Protein AF-0000000074484164 (afdb_homodimer)

pLDDT: mean 87.76, std 8.82, range [56.31, 97.69]

Radius of gyration: 33.96 Å; Cα contacts (8 Å, |Δi|>4): 1689; chains: 2; bounding box: 116×98×66 Å

Nearest PDB structures (foldseek):
  6jkq-assembly1_B  TM=3.858E-01  e=8.418E-04  Trypanosoma cruzi
  6jkq-assembly1_A  TM=3.393E-01  e=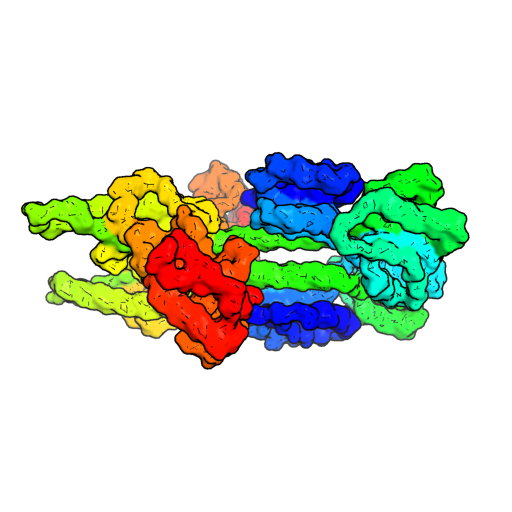2.664E-03  Trypanosoma cruzi
  6jl6-assembly1_B  TM=3.812E-01  e=6.617E-03  Trypanosoma cruzi
  5vmq-assembly1_A  TM=3.872E-01  e=3.408E-01  Escherichia coli S88
  5iln-assembly1_B  TM=3.507E-01  e=3.018E-01  Plasmodium falciparum 3D7

Solvent-accessible surface area (backbone atoms only — not comparable to full-atom values): 44478 Å² total; per-residue (Å²): 134,61,47,31,32,31,34,39,24,42,68,70,50,38,52,56,49,47,64,55,52,70,74,36,82,56,50,43,78,45,82,41,76,48,82,48,82,88,48,46,65,71,65,47,59,85,41,62,88,68,37,60,30,39,38,20,56,26,64,54,67,37,48,55,51,59,70,67,60,78,71,86,53,60,75,44,50,33,63,82,40,63,37,17,50,33,38,43,51,48,25,42,35,77,74,67,62,60,56,71,62,32,34,30,39,37,62,51,46,67,68,54,53,50,51,52,32,45,75,36,68,41,81,73,73,64,83,42,57,48,58,67,83,68,87,77,58,41,66,61,52,25,49,55,47,48,52,39,39,76,72,62,63,23,73,35,31,39,33,66,46,68,54,22,47,54,51,26,52,73,73,66,45,50,66,44,72,48,49,73,36,69,62,48,45,51,49,48,48,51,43,50,54,48,48,52,52,23,51,52,24,42,26,11,13,22,18,22,37,32,36,34,41,43,73,61,73,73,56,62,86,85,64,84,42,73,66,52,50,48,53,48,51,50,52,52,47,54,33,47,49,55,47,24,52,74,40,31,21,43,77,40,81,72,51,91,48,29,37,33,33,38,20,16,40,38,40,53,32,59,59,15,61,69,63,48,36,67,61,88,41,78,69,39,57,90,35,53,86,29,34,37,22,26,3,30,4,29,19,67,31,34,39,49,3,45,51,25,6,48,53,14,23,57,54,12,49,74,77,31,77,56,25,36,20,32,18,41,71,84,49,30,37,40,30,45,38,61,44,92,62,43,40,58,33,43,60,77,44,72,72,43,44,58,50,22,71,75,37,100,46,52,34,52,57,53,26,45,50,30,27,50,29,61,73,68,71,43,50,63,48,33,33,60,57,48,7,61,64,66,68,49,50,48,68,58,28,40,50,52,51,48,52,32,35,74,71,67,38,24,43,81,75,47,70,49,62,92,48,95,89,50,82,63,40,55,27,30,38,48,67,72,114,134,62,46,31,33,30,34,39,23,41,68,71,49,38,52,56,47,45,63,55,51,69,72,36,82,58,49,42,78,46,80,42,75,49,81,48,82,87,48,46,65,72,64,45,60,83,42,62,89,68,37,60,33,36,39,19,56,28,64,52,67,37,47,55,52,58,71,67,60,79,71,85,54,59,75,44,52,36,64,82,40,64,36,16,50,33,36,42,52,47,25,43,34,75,73,68,62,60,55,71,62,30,34,29,40,36,64,50,47,65,68,54,54,49,50,53,32,46,75,35,69,43,82,72,74,67,84,42,57,48,59,65,83,67,86,76,59,40,65,61,53,24,49,55,46,47,54,39,38,76,70,63,62,26,73,34,31,38,33,67,45,69,54,22,48,53,51,26,53,73,73,66,45,53,68,45,73,47,49,72,36,68,63,48,45,50,49,50,50,53,42,51,54,48,48,52,52,24,51,53,23,42,28,12,14,23,18,20,38,32,38,35,41,44,72,62,74,75,56,60,89,84,64,82,44,74,65,51,53,49,52,48,50,51,52,50,47,54,33,47,48,54,47,24,52,74,40,32,22,43,76,40,80,72,51,92,47,29,37,35,32,40,20,15,39,38,40,51,32,60,59,14,63,70,63,49,36,67,61,87,43,78,68,40,59,88,34,54,85,29,32,38,21,26,3,30,5,30,18,65,30,34,40,48,3,46,51,25,5,49,54,15,23,57,53,11,50,73,76,32,76,57,25,34,20,33,19,41,72,82,49,29,37,39,29,45,38,62,44,92,62,43,40,59,31,42,59,76,42,71,73,43,43,57,50,22,72,74,36,100,45,52,34,52,56,52,26,45,49,30,27,50,29,61,72,69,72,42,49,64,48,32,34,61,58,48,8,61,63,67,68,48,52,47,67,57,29,39,49,53,51,48,52,32,33,74,71,68,37,24,43,80,74,46,69,48,64,91,49,96,89,50,82,63,41,56,28,29,38,49,66,73,113

Structure (mmCIF, N/CA/C/O backbone):
data_AF-0000000074484164-model_v1
#
loop_
_entity.id
_entity.type
_entity.pdbx_description
1 polymer 'Transcriptional regulator'
#
loop_
_atom_site.group_PDB
_atom_site.id
_atom_site.type_symbol
_atom_site.label_atom_id
_atom_site.label_alt_id
_atom_site.label_comp_id
_atom_site.label_asym_id
_atom_site.label_entity_id
_atom_site.label_seq_id
_atom_site.pdbx_PDB_ins_code
_atom_site.Cartn_x
_atom_site.Cartn_y
_atom_site.Cartn_z
_atom_site.occupancy
_atom_site.B_iso_or_equiv
_atom_site.auth_seq_id
_atom_site.auth_comp_id
_atom_site.auth_asym_id
_atom_site.auth_atom_id
_atom_site.pdbx_PDB_model_num
ATOM 1 N N . MET A 1 1 ? -5.129 9.742 -11.039 1 71.75 1 MET A N 1
ATOM 2 C CA . MET A 1 1 ? -3.953 9.68 -11.906 1 71.75 1 MET A CA 1
ATOM 3 C C . MET A 1 1 ? -3.508 8.234 -12.109 1 71.75 1 MET A C 1
ATOM 5 O O . MET A 1 1 ? -3.633 7.406 -11.211 1 71.75 1 MET A O 1
ATOM 9 N N . ARG A 1 2 ? -3.143 7.926 -13.445 1 88.88 2 ARG A N 1
ATOM 10 C CA . ARG A 1 2 ? -2.721 6.574 -13.805 1 88.88 2 ARG A CA 1
ATOM 11 C C . ARG A 1 2 ? -1.238 6.367 -13.516 1 88.88 2 ARG A C 1
ATOM 13 O O . ARG A 1 2 ? -0.436 7.293 -13.664 1 88.88 2 ARG A O 1
ATOM 20 N N . ILE A 1 3 ? -0.872 5.219 -12.93 1 95.88 3 ILE A N 1
ATOM 21 C CA . ILE A 1 3 ? 0.518 4.844 -12.695 1 95.88 3 ILE A CA 1
ATOM 22 C C . ILE A 1 3 ? 1.211 4.559 -14.023 1 95.88 3 ILE A C 1
ATOM 24 O O . ILE A 1 3 ? 0.77 3.697 -14.789 1 95.88 3 ILE A O 1
ATOM 28 N N . ARG A 1 4 ? 2.186 5.383 -14.438 1 96.62 4 ARG A N 1
ATOM 29 C CA . ARG A 1 4 ? 3.01 5.074 -15.602 1 96.62 4 ARG A CA 1
ATOM 30 C C . ARG A 1 4 ? 3.953 3.912 -15.312 1 96.62 4 ARG A C 1
ATOM 32 O O . ARG A 1 4 ? 4.969 4.086 -14.633 1 96.62 4 ARG A O 1
ATOM 39 N N . LEU A 1 5 ? 3.705 2.742 -15.852 1 97.62 5 LEU A N 1
ATOM 40 C CA . LEU A 1 5 ? 4.414 1.503 -15.539 1 97.62 5 LEU A CA 1
ATOM 41 C C . LEU A 1 5 ? 5.289 1.071 -16.719 1 97.62 5 LEU A C 1
ATOM 43 O O . LEU A 1 5 ? 4.781 0.778 -17.797 1 97.62 5 LEU A O 1
ATOM 47 N N . GLY A 1 6 ? 6.613 1.122 -16.516 1 97.56 6 GLY A N 1
ATOM 48 C CA . GLY A 1 6 ? 7.496 0.49 -17.484 1 97.56 6 GLY A CA 1
ATOM 49 C C . GLY A 1 6 ? 7.52 -1.023 -17.375 1 97.56 6 GLY A C 1
ATOM 50 O O . GLY A 1 6 ? 7.68 -1.569 -16.281 1 97.56 6 GLY A O 1
ATOM 51 N N . ILE A 1 7 ? 7.266 -1.669 -18.453 1 97.5 7 ILE A N 1
ATOM 52 C CA . ILE A 1 7 ? 7.309 -3.127 -18.469 1 97.5 7 ILE A CA 1
ATOM 53 C C . ILE A 1 7 ? 8.453 -3.596 -19.359 1 97.5 7 ILE A C 1
ATOM 55 O O . ILE A 1 7 ? 8.477 -3.295 -20.562 1 97.5 7 ILE A O 1
ATOM 59 N N . LEU A 1 8 ? 9.383 -4.266 -18.703 1 96.75 8 LEU A N 1
ATOM 60 C CA . LEU A 1 8 ? 10.523 -4.762 -19.469 1 96.75 8 LEU A CA 1
ATOM 61 C C . LEU A 1 8 ? 10.539 -6.285 -19.484 1 96.75 8 LEU A C 1
ATOM 63 O O . LEU A 1 8 ? 10.422 -6.926 -18.438 1 96.75 8 LEU A O 1
ATOM 67 N N . GLY A 1 9 ? 10.602 -6.836 -20.609 1 93.19 9 GLY A N 1
ATOM 68 C CA . GLY A 1 9 ? 10.641 -8.289 -20.734 1 93.19 9 GLY A CA 1
ATOM 69 C C . GLY A 1 9 ? 10.844 -8.758 -22.156 1 93.19 9 GLY A C 1
ATOM 70 O O . GLY A 1 9 ? 10.977 -7.941 -23.078 1 93.19 9 GLY A O 1
ATOM 71 N N . ALA A 1 10 ? 11.008 -10.086 -22.297 1 89.88 10 ALA A N 1
ATOM 72 C CA . ALA A 1 10 ? 11.055 -10.695 -23.625 1 89.88 10 ALA A CA 1
ATOM 73 C C . ALA A 1 10 ? 9.695 -10.594 -24.312 1 89.88 10 ALA A C 1
ATOM 75 O O . ALA A 1 10 ? 8.688 -10.312 -23.672 1 89.88 10 ALA A O 1
ATOM 76 N N . ASP A 1 11 ? 9.672 -10.82 -25.609 1 89.69 11 ASP A N 1
ATOM 77 C CA . ASP A 1 11 ? 8.469 -10.625 -26.406 1 89.69 11 ASP A CA 1
ATOM 78 C C . ASP A 1 11 ? 7.336 -11.531 -25.938 1 89.69 11 ASP A C 1
ATOM 80 O O . ASP A 1 11 ? 6.203 -11.078 -25.766 1 89.69 11 ASP A O 1
ATOM 84 N N . ASP A 1 12 ? 7.582 -12.727 -25.609 1 89.19 12 ASP A N 1
ATOM 85 C CA . ASP A 1 12 ? 6.543 -13.688 -25.25 1 89.19 12 ASP A CA 1
ATOM 86 C C . ASP A 1 12 ? 6.008 -13.422 -23.844 1 89.19 12 ASP A C 1
ATOM 88 O O . ASP A 1 12 ? 4.797 -13.406 -23.625 1 89.19 12 ASP A O 1
ATOM 92 N N . SER A 1 13 ? 6.961 -13.156 -22.938 1 90.75 13 SER A N 1
ATOM 93 C CA . SER A 1 13 ? 6.539 -12.867 -21.562 1 90.75 13 SER A CA 1
ATOM 94 C C . SER A 1 13 ? 5.824 -11.516 -21.484 1 90.75 13 SER A C 1
ATOM 96 O O . SER A 1 13 ? 4.848 -11.375 -20.75 1 90.75 13 SER A O 1
ATOM 98 N N . LEU A 1 14 ? 6.297 -10.562 -22.281 1 93.12 14 LEU A N 1
ATOM 99 C CA . LEU A 1 14 ? 5.711 -9.227 -22.266 1 93.12 14 LEU A CA 1
ATOM 100 C C . LEU A 1 14 ? 4.27 -9.258 -22.766 1 93.12 14 LEU A C 1
ATOM 102 O O . LEU A 1 14 ? 3.416 -8.523 -22.25 1 93.12 14 LEU A O 1
ATOM 106 N N . ALA A 1 15 ? 4.035 -10.094 -23.734 1 92.12 15 ALA A N 1
ATOM 107 C CA . ALA A 1 15 ? 2.686 -10.211 -24.266 1 92.12 15 ALA A CA 1
ATOM 108 C C . ALA A 1 15 ? 1.704 -10.688 -23.203 1 92.12 15 ALA A C 1
ATOM 110 O O . ALA A 1 15 ? 0.589 -10.164 -23.094 1 92.12 15 ALA A O 1
ATOM 111 N N . ILE A 1 16 ? 2.109 -11.57 -22.406 1 90.88 16 ILE A N 1
ATOM 112 C CA . ILE A 1 16 ? 1.275 -12.109 -21.328 1 90.88 16 ILE A CA 1
ATOM 113 C C . ILE A 1 16 ? 1.023 -11.031 -20.281 1 90.88 16 ILE A C 1
ATOM 115 O O . ILE A 1 16 ? -0.114 -10.828 -19.844 1 90.88 16 ILE A O 1
ATOM 119 N N . ILE A 1 17 ? 2.07 -10.336 -19.938 1 95.19 17 ILE A N 1
ATOM 120 C CA . ILE A 1 17 ? 1.988 -9.312 -18.906 1 95.19 17 ILE A CA 1
ATOM 121 C C . ILE A 1 17 ? 1.082 -8.172 -19.375 1 95.19 17 ILE A C 1
ATOM 123 O O . ILE A 1 17 ? 0.22 -7.711 -18.625 1 95.19 17 ILE A O 1
ATOM 127 N N . GLN A 1 18 ? 1.207 -7.828 -20.594 1 95.12 18 GLN A N 1
ATOM 128 C CA . GLN A 1 18 ? 0.415 -6.73 -21.141 1 95.12 18 GLN A CA 1
ATOM 129 C C . GLN A 1 18 ? -1.064 -7.098 -21.219 1 95.12 18 GLN A C 1
ATOM 131 O O . GLN A 1 18 ? -1.931 -6.254 -20.984 1 95.12 18 GLN A O 1
ATOM 136 N N . ASN A 1 19 ? -1.335 -8.312 -21.516 1 92.69 19 ASN A N 1
ATOM 137 C CA . ASN A 1 19 ? -2.719 -8.773 -21.547 1 92.69 19 ASN A CA 1
ATOM 138 C C . ASN A 1 19 ? -3.396 -8.594 -20.188 1 92.69 19 ASN A C 1
ATOM 140 O O . ASN A 1 19 ? -4.582 -8.266 -20.125 1 92.69 19 ASN A O 1
ATOM 144 N N . VAL A 1 20 ? -2.635 -8.789 -19.203 1 93.31 20 VAL A N 1
ATOM 145 C CA . VAL A 1 20 ? -3.17 -8.656 -17.859 1 93.31 20 VAL A CA 1
ATOM 146 C C . VAL A 1 20 ? -3.246 -7.18 -17.469 1 93.31 20 VAL A C 1
ATOM 148 O O . VAL A 1 20 ? -4.293 -6.699 -17.031 1 93.31 20 VAL A O 1
ATOM 151 N N . THR A 1 21 ? -2.184 -6.402 -17.688 1 95.06 21 THR A N 1
ATOM 152 C CA . THR A 1 21 ? -2.098 -5.02 -17.234 1 95.06 21 THR A CA 1
ATOM 153 C C . THR A 1 21 ? -3.127 -4.152 -17.953 1 95.06 21 THR A C 1
ATOM 155 O O . THR A 1 21 ? -3.621 -3.172 -17.391 1 95.06 21 THR A O 1
ATOM 158 N N . ASN A 1 22 ? -3.479 -4.535 -19.141 1 93.75 22 ASN A N 1
ATOM 159 C CA . ASN A 1 22 ? -4.445 -3.777 -19.922 1 93.75 22 ASN A CA 1
ATOM 160 C C . ASN A 1 22 ? -5.836 -3.832 -19.297 1 93.75 22 ASN A C 1
ATOM 162 O O . ASN A 1 22 ? -6.695 -3.008 -19.625 1 93.75 22 ASN A O 1
ATOM 166 N N . GLU A 1 23 ? -6.031 -4.719 -18.438 1 93.31 23 GLU A N 1
ATOM 167 C CA . GLU A 1 23 ? -7.332 -4.855 -17.781 1 93.31 23 GLU A CA 1
ATOM 168 C C . GLU A 1 23 ? -7.469 -3.873 -16.625 1 93.31 23 GLU A C 1
ATOM 170 O O . GLU A 1 23 ? -8.555 -3.73 -16.047 1 93.31 23 GLU A O 1
ATOM 175 N N . TYR A 1 24 ? -6.41 -3.209 -16.359 1 94.44 24 TYR A N 1
ATOM 176 C CA . TYR A 1 24 ? -6.414 -2.312 -15.211 1 94.44 24 TYR A CA 1
ATOM 177 C C . TYR A 1 24 ? -6.34 -0.857 -15.648 1 94.44 24 TYR A C 1
ATOM 179 O O . TYR A 1 24 ? -5.312 -0.406 -16.156 1 94.44 24 TYR A O 1
ATOM 187 N N . LYS A 1 25 ? -7.348 -0.124 -15.336 1 92.81 25 LYS A N 1
ATOM 188 C CA . LYS A 1 25 ? -7.445 1.271 -15.758 1 92.81 25 LYS A CA 1
ATOM 189 C C . LYS A 1 25 ? -6.465 2.148 -14.984 1 92.81 25 LYS A C 1
ATOM 191 O O . LYS A 1 25 ? -6.133 3.252 -15.422 1 92.81 25 LYS A O 1
ATOM 196 N N . GLU A 1 26 ? -5.98 1.666 -13.898 1 93.88 26 GLU A N 1
ATOM 197 C CA . GLU A 1 26 ? -5.082 2.424 -13.031 1 93.88 26 GLU A CA 1
ATOM 198 C C . GLU A 1 26 ? -3.682 2.518 -13.625 1 93.88 26 GLU A C 1
ATOM 200 O O . GLU A 1 26 ? -2.857 3.311 -13.172 1 93.88 26 GLU A O 1
ATOM 205 N N . LEU A 1 27 ? -3.467 1.768 -14.758 1 96.38 27 LEU A N 1
ATOM 206 C CA . LEU A 1 27 ? -2.098 1.662 -15.25 1 96.38 27 LEU A CA 1
ATOM 207 C C . LEU A 1 27 ? -1.991 2.215 -16.672 1 96.38 27 LEU A C 1
ATOM 209 O O . LEU A 1 27 ? -2.918 2.068 -17.469 1 96.38 27 LEU A O 1
ATOM 213 N N . HIS A 1 28 ? -0.979 2.92 -16.938 1 96.38 28 HIS A N 1
ATOM 214 C CA . HIS A 1 28 ? -0.489 3.264 -18.266 1 96.38 28 HIS A CA 1
ATOM 215 C C . HIS A 1 28 ? 0.841 2.578 -18.547 1 96.38 28 HIS A C 1
ATOM 217 O O . HIS A 1 28 ? 1.885 2.998 -18.047 1 96.38 28 HIS A O 1
ATOM 223 N N . CYS A 1 29 ? 0.823 1.654 -19.391 1 96 29 CYS A N 1
ATOM 224 C CA . CYS A 1 29 ? 1.957 0.75 -19.547 1 96 29 CYS A CA 1
ATOM 225 C C . CYS A 1 29 ? 2.848 1.186 -20.719 1 96 29 CYS A C 1
ATOM 227 O O . CYS A 1 29 ? 2.35 1.568 -21.766 1 96 29 CYS A O 1
ATOM 229 N N . ILE A 1 30 ? 4.129 1.186 -20.5 1 96.56 30 ILE A N 1
ATOM 230 C CA . ILE A 1 30 ? 5.16 1.436 -21.5 1 96.56 30 ILE A CA 1
ATOM 231 C C . ILE A 1 30 ? 6.004 0.179 -21.703 1 96.56 30 ILE A C 1
ATOM 233 O O . ILE A 1 30 ? 6.922 -0.09 -20.922 1 96.56 30 ILE A O 1
ATOM 237 N N . PRO A 1 31 ? 5.727 -0.518 -22.75 1 96 31 PRO A N 1
ATOM 238 C CA . PRO A 1 31 ? 6.445 -1.773 -22.969 1 96 31 PRO A CA 1
ATOM 239 C C . PRO A 1 31 ? 7.848 -1.558 -23.531 1 96 31 PRO A C 1
ATOM 241 O O . PRO A 1 31 ? 8.047 -0.697 -24.406 1 96 31 PRO A O 1
ATOM 244 N N . VAL A 1 32 ? 8.766 -2.217 -23 1 95.94 32 VAL A N 1
ATOM 245 C CA . VAL A 1 32 ? 10.148 -2.234 -23.484 1 95.94 32 VAL A CA 1
ATOM 246 C C . VAL A 1 32 ? 10.594 -3.674 -23.719 1 95.94 32 VAL A C 1
ATOM 248 O O . VAL A 1 32 ? 10.727 -4.453 -22.766 1 95.94 32 VAL A O 1
ATOM 251 N N . ILE A 1 33 ? 10.828 -4.008 -24.953 1 94 33 ILE A N 1
ATOM 252 C CA . ILE A 1 33 ? 11.227 -5.367 -25.297 1 94 33 ILE A CA 1
ATOM 253 C C . ILE A 1 33 ? 12.742 -5.441 -25.453 1 94 33 ILE A C 1
ATOM 255 O O . ILE A 1 33 ? 13.359 -4.551 -26.031 1 94 33 ILE A O 1
ATOM 259 N N . TYR A 1 34 ? 13.234 -6.469 -24.812 1 87.44 34 TYR A N 1
ATOM 260 C CA . TYR A 1 34 ? 14.656 -6.707 -25.031 1 87.44 34 TYR A CA 1
ATOM 261 C C . TYR A 1 34 ? 14.898 -8.109 -25.578 1 87.44 34 TYR A C 1
ATOM 263 O O . TYR A 1 34 ? 14.062 -9 -25.422 1 87.44 34 TYR A O 1
ATOM 271 N N . TRP A 1 35 ? 16.016 -8.273 -26.266 1 81.56 35 TRP A N 1
ATOM 272 C CA . TRP A 1 35 ? 16.375 -9.57 -26.812 1 81.56 35 TRP A CA 1
ATOM 273 C C . TRP A 1 35 ? 17.625 -10.125 -26.156 1 81.56 35 TRP A C 1
ATOM 275 O O . TRP A 1 35 ? 17.703 -11.32 -25.859 1 81.56 35 TRP A O 1
ATOM 285 N N . ASP A 1 36 ? 18.516 -9.148 -25.938 1 80.69 36 ASP A N 1
ATOM 286 C CA . ASP A 1 36 ? 19.766 -9.5 -25.281 1 80.69 36 ASP A CA 1
ATOM 287 C C . ASP A 1 36 ? 19.891 -8.797 -23.922 1 80.69 36 ASP A C 1
ATOM 289 O O . ASP A 1 36 ? 19.625 -7.598 -23.812 1 80.69 36 ASP A O 1
ATOM 293 N N . GLU A 1 37 ? 20.281 -9.609 -22.906 1 81.75 37 GLU A N 1
ATOM 294 C CA . GLU A 1 37 ? 20.391 -9.086 -21.562 1 81.75 37 GLU A CA 1
ATOM 295 C C . GLU A 1 37 ? 21.375 -7.918 -21.5 1 81.75 37 GLU A C 1
ATOM 297 O O . GLU A 1 37 ? 21.219 -7.016 -20.672 1 81.75 37 GLU A O 1
ATOM 302 N N . GLU A 1 38 ? 22.297 -7.918 -22.359 1 82.88 38 GLU A N 1
ATOM 303 C CA . GLU A 1 38 ? 23.344 -6.895 -22.344 1 82.88 38 GLU A CA 1
ATOM 304 C C . GLU A 1 38 ? 22.781 -5.539 -22.766 1 82.88 38 GLU A C 1
ATOM 306 O O . GLU A 1 38 ? 23.375 -4.5 -22.484 1 82.88 38 GLU A O 1
ATOM 311 N N . GLU A 1 39 ? 21.641 -5.578 -23.406 1 88.62 39 GLU A N 1
ATOM 312 C CA . GLU A 1 39 ? 21.062 -4.352 -23.953 1 88.62 39 GLU A CA 1
ATOM 313 C C . GLU A 1 39 ? 20.047 -3.748 -23 1 88.62 39 GLU A C 1
ATOM 315 O O . GLU A 1 39 ? 19.484 -2.678 -23.266 1 88.62 39 GLU A O 1
ATOM 320 N N . ILE A 1 40 ? 19.828 -4.336 -21.859 1 90.62 40 ILE A N 1
ATOM 321 C CA . ILE A 1 40 ? 18.719 -3.988 -20.969 1 90.62 40 ILE A CA 1
ATOM 322 C C . ILE A 1 40 ? 18.891 -2.553 -20.469 1 90.62 40 ILE A C 1
ATOM 324 O O . ILE A 1 40 ? 17.953 -1.755 -20.547 1 90.62 40 ILE A O 1
ATOM 328 N N . ILE A 1 41 ? 20.078 -2.201 -20.062 1 93.19 41 ILE A N 1
ATOM 329 C CA . ILE A 1 41 ? 20.328 -0.886 -19.484 1 93.19 41 ILE A CA 1
ATOM 330 C C . ILE A 1 41 ? 20.125 0.194 -20.547 1 93.19 41 ILE A C 1
ATOM 332 O O . ILE A 1 41 ? 19.516 1.233 -20.266 1 93.19 41 ILE A O 1
ATOM 336 N N . ASP A 1 42 ? 20.5 -0.095 -21.75 1 93.94 42 ASP A N 1
ATOM 337 C CA . ASP A 1 42 ? 20.375 0.853 -22.844 1 93.94 42 ASP A CA 1
ATOM 338 C C . ASP A 1 42 ? 18.891 1.099 -23.172 1 93.94 42 ASP A C 1
ATOM 340 O O . ASP A 1 42 ? 18.516 2.199 -23.578 1 93.94 42 ASP A O 1
ATOM 344 N N . PHE A 1 43 ? 18.125 0.139 -22.953 1 93.5 43 PHE A N 1
ATOM 345 C CA . PHE A 1 43 ? 16.719 0.238 -23.312 1 93.5 43 PHE A CA 1
ATOM 346 C C . PHE A 1 43 ? 15.93 0.944 -22.203 1 93.5 43 PHE A C 1
ATOM 348 O O . PHE A 1 43 ? 14.906 1.571 -22.484 1 93.5 43 PHE A O 1
ATOM 355 N N . ILE A 1 44 ? 16.391 0.865 -20.969 1 93.88 44 ILE A N 1
ATOM 356 C CA . ILE A 1 44 ? 15.672 1.424 -19.828 1 93.88 44 ILE A CA 1
ATOM 357 C C . ILE A 1 44 ? 16 2.908 -19.688 1 93.88 44 ILE A C 1
ATOM 359 O O . ILE A 1 44 ? 15.156 3.705 -19.281 1 93.88 44 ILE A O 1
ATOM 363 N N . ARG A 1 45 ? 17.172 3.314 -20.094 1 93.12 45 ARG A N 1
ATOM 364 C CA . ARG A 1 45 ? 17.719 4.641 -19.859 1 93.12 45 ARG A CA 1
ATOM 365 C C . ARG A 1 45 ? 16.812 5.73 -20.406 1 93.12 45 ARG A C 1
ATOM 367 O O . ARG A 1 45 ? 16.516 6.711 -19.719 1 93.12 45 ARG A O 1
ATOM 374 N N . PRO A 1 46 ? 16.25 5.547 -21.609 1 92.56 46 PRO A N 1
ATOM 375 C CA . PRO A 1 46 ? 15.414 6.602 -22.188 1 92.56 46 PRO A CA 1
ATOM 376 C C . PRO A 1 46 ? 14.117 6.801 -21.406 1 92.56 46 PRO A C 1
ATOM 378 O O . PRO A 1 46 ? 13.477 7.852 -21.516 1 92.56 46 PRO A O 1
ATOM 381 N N . TYR A 1 47 ? 13.758 5.801 -20.578 1 93.12 47 TYR A N 1
ATOM 382 C CA . TYR A 1 47 ? 12.438 5.84 -19.969 1 93.12 47 TYR A CA 1
ATOM 383 C C . TYR A 1 47 ? 12.539 6.113 -18.469 1 93.12 47 TYR A C 1
ATOM 385 O O . TYR A 1 47 ? 11.523 6.203 -17.781 1 93.12 47 TYR A O 1
ATOM 393 N N . MET A 1 48 ? 13.648 6.27 -17.938 1 88.88 48 MET A N 1
ATOM 394 C CA . MET A 1 48 ? 13.883 6.355 -16.5 1 88.88 48 MET A CA 1
ATOM 395 C C . MET A 1 48 ? 13.078 7.488 -15.883 1 88.88 48 MET A C 1
ATOM 397 O O . MET A 1 48 ? 12.578 7.359 -14.766 1 88.88 48 MET A O 1
ATOM 401 N N . HIS A 1 49 ? 12.859 8.562 -16.656 1 87.69 49 HIS A N 1
ATOM 402 C CA . HIS A 1 49 ? 12.164 9.719 -16.109 1 87.69 49 HIS A CA 1
ATOM 403 C C . HIS A 1 49 ? 10.719 9.773 -16.578 1 87.69 49 HIS A C 1
ATOM 405 O O . HIS A 1 49 ? 10 10.719 -16.281 1 87.69 49 HIS A O 1
ATOM 411 N N . GLN A 1 50 ? 10.297 8.695 -17.203 1 91.69 50 GLN A N 1
ATOM 412 C CA . GLN A 1 50 ? 8.945 8.68 -17.766 1 91.69 50 GLN A CA 1
ATOM 413 C C . GLN A 1 50 ? 8.055 7.688 -17.031 1 91.69 50 GLN A C 1
ATOM 415 O O . GLN A 1 50 ? 6.832 7.703 -17.203 1 91.69 50 GLN A O 1
ATOM 420 N N . VAL A 1 51 ? 8.719 6.934 -16.188 1 94.75 51 VAL A N 1
ATOM 421 C CA . VAL A 1 51 ? 7.941 5.875 -15.547 1 94.75 51 VAL A CA 1
ATOM 422 C C . VAL A 1 51 ? 7.93 6.086 -14.031 1 94.75 51 VAL A C 1
ATOM 424 O O . VAL A 1 51 ? 8.891 6.605 -13.461 1 94.75 51 VAL A O 1
ATOM 427 N N . ASP A 1 52 ? 6.828 5.691 -13.414 1 95 52 ASP A N 1
ATOM 428 C CA . ASP A 1 52 ? 6.695 5.766 -11.961 1 95 52 ASP A CA 1
ATOM 429 C C . ASP A 1 52 ? 7.23 4.504 -11.297 1 95 52 ASP A C 1
ATOM 431 O O . ASP A 1 52 ? 7.707 4.551 -10.156 1 95 52 ASP A O 1
ATOM 435 N N . MET A 1 53 ? 7.082 3.379 -11.969 1 96.88 53 MET A N 1
ATOM 436 C CA . MET A 1 53 ? 7.527 2.08 -11.469 1 96.88 53 MET A CA 1
ATOM 437 C C . MET A 1 53 ? 7.906 1.155 -12.625 1 96.88 53 MET A C 1
ATOM 439 O O . MET A 1 53 ? 7.516 1.39 -13.766 1 96.88 53 MET A O 1
ATOM 443 N N . TRP A 1 54 ? 8.648 0.152 -12.289 1 97.44 54 TRP A N 1
ATOM 444 C CA . TRP A 1 54 ? 9.055 -0.823 -13.297 1 97.44 54 TRP A CA 1
ATOM 445 C C . TRP A 1 54 ? 8.562 -2.219 -12.938 1 97.44 54 TRP A C 1
ATOM 447 O O . TRP A 1 54 ? 8.594 -2.613 -11.766 1 97.44 54 TRP A O 1
ATOM 457 N N . LEU A 1 55 ? 8.117 -2.906 -13.922 1 97.69 55 LEU A N 1
ATOM 458 C CA . LEU A 1 55 ? 7.793 -4.324 -13.82 1 97.69 55 LEU A CA 1
ATOM 459 C C . LEU A 1 55 ? 8.625 -5.145 -14.797 1 97.69 55 LEU A C 1
ATOM 461 O O . LEU A 1 55 ? 8.531 -4.953 -16.016 1 97.69 55 LEU A O 1
ATOM 465 N N . PHE A 1 56 ? 9.391 -6.023 -14.227 1 95.62 56 PHE A N 1
ATOM 466 C CA . PHE A 1 56 ? 10.227 -6.891 -15.047 1 95.62 56 PHE A CA 1
ATOM 467 C C . PHE A 1 56 ? 9.586 -8.266 -15.211 1 95.62 56 PHE A C 1
ATOM 469 O O . PHE A 1 56 ? 8.961 -8.773 -14.289 1 95.62 56 PHE A O 1
ATOM 476 N N . SER A 1 57 ? 9.781 -8.852 -16.359 1 91.75 57 SER A N 1
ATOM 477 C CA . SER A 1 57 ? 9.148 -10.125 -16.672 1 91.75 57 SER A CA 1
ATOM 478 C C . SER A 1 57 ? 9.75 -11.266 -15.852 1 91.75 57 SER A C 1
ATOM 480 O O . SER A 1 57 ? 9.156 -12.336 -15.75 1 91.75 57 SER A O 1
ATOM 482 N N . GLY A 1 58 ? 10.945 -10.969 -15.383 1 87.31 58 GLY A N 1
ATOM 483 C CA . GLY A 1 58 ? 11.602 -12.016 -14.617 1 87.31 58 GLY A CA 1
ATOM 484 C C . GLY A 1 58 ? 12.672 -11.484 -13.688 1 87.31 58 GLY A C 1
ATOM 485 O O . GLY A 1 58 ? 12.945 -10.289 -13.656 1 87.31 58 GLY A O 1
ATOM 486 N N . GLN A 1 59 ? 13.258 -12.406 -12.969 1 82.19 59 GLN A N 1
ATOM 487 C CA . GLN A 1 59 ? 14.25 -12.086 -11.945 1 82.19 59 GLN A CA 1
ATOM 488 C C . GLN A 1 59 ? 15.547 -11.594 -12.57 1 82.19 59 GLN A C 1
ATOM 490 O O . GLN A 1 59 ? 16.219 -10.727 -12.008 1 82.19 59 GLN A O 1
ATOM 495 N N . VAL A 1 60 ? 15.883 -12.148 -13.727 1 82.56 60 VAL A N 1
ATOM 496 C CA . VAL A 1 60 ? 17.188 -11.852 -14.328 1 82.56 60 VAL A CA 1
ATOM 497 C C . VAL A 1 60 ? 17.234 -10.383 -14.75 1 82.56 60 VAL A C 1
ATOM 499 O O . VAL A 1 60 ? 18.109 -9.641 -14.305 1 82.56 60 VAL A O 1
ATOM 502 N N . PRO A 1 61 ? 16.281 -9.953 -15.586 1 88.25 61 PRO A N 1
ATOM 503 C CA . PRO A 1 61 ? 16.312 -8.531 -15.922 1 88.25 61 PRO A CA 1
ATOM 504 C C . PRO A 1 61 ? 16.172 -7.629 -14.695 1 88.25 61 PRO A C 1
ATOM 506 O O . PRO A 1 61 ? 16.812 -6.574 -14.625 1 88.25 61 PRO A O 1
ATOM 509 N N . TYR A 1 62 ? 15.422 -7.973 -13.711 1 91.25 62 TYR A N 1
ATOM 510 C CA . TYR A 1 62 ? 15.258 -7.227 -12.469 1 91.25 62 TYR A CA 1
ATOM 511 C C . TYR A 1 62 ? 16.594 -7.059 -11.75 1 91.25 62 TYR A C 1
ATOM 513 O O . TYR A 1 62 ? 16.953 -5.949 -11.352 1 91.25 62 TYR A O 1
ATOM 521 N N . SER A 1 63 ? 17.297 -8.141 -11.648 1 86.56 63 SER A N 1
ATOM 522 C CA . SER A 1 63 ? 18.578 -8.141 -10.93 1 86.56 63 SER A CA 1
ATOM 523 C C . SER A 1 63 ? 19.609 -7.273 -11.633 1 86.56 63 SER A C 1
ATOM 525 O O . SER A 1 63 ? 20.391 -6.586 -10.984 1 86.56 63 SER A O 1
ATOM 527 N N . ILE A 1 64 ? 19.609 -7.355 -12.922 1 87.25 64 ILE A N 1
ATOM 528 C CA . ILE A 1 64 ? 20.547 -6.566 -13.719 1 87.25 64 ILE A CA 1
ATOM 529 C C . ILE A 1 64 ? 20.328 -5.082 -13.453 1 87.25 64 ILE A C 1
ATOM 531 O O . ILE A 1 64 ? 21.281 -4.344 -13.188 1 87.25 64 ILE A O 1
ATOM 535 N N . VAL A 1 65 ? 19.078 -4.668 -13.43 1 91.69 65 VAL A N 1
ATOM 536 C CA . VAL A 1 65 ? 18.75 -3.258 -13.25 1 91.69 65 VAL A CA 1
ATOM 537 C C . VAL A 1 65 ? 18.969 -2.857 -11.797 1 91.69 65 VAL A C 1
ATOM 539 O O . VAL A 1 65 ? 19.453 -1.759 -11.516 1 91.69 65 VAL A O 1
ATOM 542 N N . LYS A 1 66 ? 18.625 -3.727 -10.898 1 90.62 66 LYS A N 1
ATOM 543 C CA . LYS A 1 66 ? 18.844 -3.469 -9.477 1 90.62 66 LYS A CA 1
ATOM 544 C C . LYS A 1 66 ? 20.328 -3.246 -9.18 1 90.62 66 LYS A C 1
ATOM 546 O O . LYS A 1 66 ? 20.688 -2.338 -8.43 1 90.62 66 LYS A O 1
ATOM 551 N N . GLU A 1 67 ? 21.156 -4.055 -9.75 1 86.5 67 GLU A N 1
ATOM 552 C CA . GLU A 1 67 ? 22.594 -3.955 -9.562 1 86.5 67 GLU A CA 1
ATOM 553 C C . GLU A 1 67 ? 23.156 -2.674 -10.18 1 86.5 67 GLU A C 1
ATOM 555 O O . GLU A 1 67 ? 24.109 -2.094 -9.672 1 86.5 67 GLU A O 1
ATOM 560 N N . TRP A 1 68 ? 22.562 -2.348 -11.359 1 88 68 TRP A N 1
ATOM 561 C CA . TRP A 1 68 ? 22.938 -1.086 -11.984 1 88 68 TRP A CA 1
ATOM 562 C C . TRP A 1 68 ? 22.766 0.077 -11.016 1 88 68 TRP A C 1
ATOM 564 O O . TRP A 1 68 ? 23.609 0.983 -10.969 1 88 68 TRP A O 1
ATOM 574 N N . GLY A 1 69 ? 21.641 0.15 -10.148 1 88.56 69 GLY A N 1
ATOM 575 C CA . GLY A 1 69 ? 21.484 1.025 -9 1 88.56 69 GLY A CA 1
ATOM 576 C C . GLY A 1 69 ? 21.109 2.445 -9.375 1 88.56 69 GLY A C 1
ATOM 577 O O . GLY A 1 69 ? 21.141 3.348 -8.531 1 88.56 69 GLY A O 1
ATOM 578 N N . GLU A 1 70 ? 20.719 2.719 -10.57 1 88.69 70 GLU A N 1
ATOM 579 C CA . GLU A 1 70 ? 20.422 4.086 -10.984 1 88.69 70 GLU A CA 1
ATOM 580 C C . GLU A 1 70 ? 18.922 4.367 -10.953 1 88.69 70 GLU A C 1
ATOM 582 O O . GLU A 1 70 ? 18.5 5.504 -11.156 1 88.69 70 GLU A O 1
ATOM 587 N N . ILE A 1 71 ? 18.141 3.328 -10.641 1 89.44 71 ILE A N 1
ATOM 588 C CA . ILE A 1 71 ? 16.688 3.488 -10.602 1 89.44 71 ILE A CA 1
ATOM 589 C C . ILE A 1 71 ? 16.25 3.816 -9.18 1 89.44 71 ILE A C 1
ATOM 591 O O . ILE A 1 71 ? 16.578 3.088 -8.234 1 89.44 71 ILE A O 1
ATOM 595 N N . ASP A 1 72 ? 15.438 4.883 -9.016 1 85.69 72 ASP A N 1
ATOM 596 C CA . ASP A 1 72 ? 15.016 5.324 -7.691 1 85.69 72 ASP A CA 1
ATOM 597 C C . ASP A 1 72 ? 13.562 4.941 -7.422 1 85.69 72 ASP A C 1
ATOM 599 O O . ASP A 1 72 ? 13.109 4.969 -6.277 1 85.69 72 ASP A O 1
ATOM 603 N N . CYS A 1 73 ? 12.914 4.598 -8.469 1 92.38 73 CYS A N 1
ATOM 604 C CA . CYS A 1 73 ? 11.508 4.25 -8.297 1 92.38 73 CYS A CA 1
ATOM 605 C C . CYS A 1 73 ? 11.344 2.77 -7.973 1 92.38 73 CYS A C 1
ATOM 607 O O . CYS A 1 73 ? 12.281 1.986 -8.148 1 92.38 73 CYS A O 1
ATOM 609 N N . PRO A 1 74 ? 10.219 2.396 -7.457 1 95.19 74 PRO A N 1
ATOM 610 C CA . PRO A 1 74 ? 10.008 0.993 -7.098 1 95.19 74 PRO A CA 1
ATOM 611 C C . PRO A 1 74 ? 10.109 0.053 -8.297 1 95.19 74 PRO A C 1
ATOM 613 O O . PRO A 1 74 ? 9.688 0.405 -9.398 1 95.19 74 PRO A O 1
ATOM 616 N N . MET A 1 75 ? 10.688 -1.087 -8.062 1 96.19 75 MET A N 1
ATOM 617 C CA . MET A 1 75 ? 10.852 -2.121 -9.078 1 96.19 75 MET A CA 1
ATOM 618 C C . MET A 1 75 ? 10.219 -3.432 -8.633 1 96.19 75 MET A C 1
ATOM 620 O O . MET A 1 75 ? 10.32 -3.811 -7.465 1 96.19 75 MET A O 1
ATOM 624 N N . PHE A 1 76 ? 9.578 -4.07 -9.609 1 95.81 76 PHE A N 1
ATOM 625 C CA . PHE A 1 76 ? 8.938 -5.359 -9.375 1 95.81 76 PHE A CA 1
ATOM 626 C C . PHE A 1 76 ? 9.32 -6.355 -10.469 1 95.81 76 PHE A C 1
ATOM 628 O O . PHE A 1 76 ? 9.828 -5.969 -11.523 1 95.81 76 PHE A O 1
ATOM 635 N N . TYR A 1 77 ? 9.148 -7.566 -10.195 1 93.06 77 TYR A N 1
ATOM 636 C CA . TYR A 1 77 ? 9.273 -8.594 -11.219 1 93.06 77 TYR A CA 1
ATOM 637 C C . TYR A 1 77 ? 8.266 -9.719 -11 1 93.06 77 TYR A C 1
ATOM 639 O O . TYR A 1 77 ? 7.789 -9.914 -9.883 1 93.06 77 TYR A O 1
ATOM 647 N N . VAL A 1 78 ? 7.965 -10.375 -12.055 1 92.38 78 VAL A N 1
ATOM 648 C CA . VAL A 1 78 ? 7.062 -11.516 -11.977 1 92.38 78 VAL A CA 1
ATOM 649 C C . VAL A 1 78 ? 7.852 -12.773 -11.617 1 92.38 78 VAL A C 1
ATOM 651 O O . VAL A 1 78 ? 8.68 -13.242 -12.398 1 92.38 78 VAL A O 1
ATOM 654 N N . PRO A 1 79 ? 7.578 -13.258 -10.477 1 84 79 PRO A N 1
ATOM 655 C CA . PRO A 1 79 ? 8.312 -14.461 -10.094 1 84 79 PRO A CA 1
ATOM 656 C C . PRO A 1 79 ? 7.844 -15.703 -10.844 1 84 79 PRO A C 1
ATOM 658 O O . PRO A 1 79 ? 6.672 -15.797 -11.219 1 84 79 PRO A O 1
ATOM 661 N N . HIS A 1 80 ? 8.82 -16.531 -11.195 1 78.62 80 HIS A N 1
ATOM 662 C CA . HIS A 1 80 ? 8.445 -17.859 -11.688 1 78.62 80 HIS A CA 1
ATOM 663 C C . HIS A 1 80 ? 7.988 -18.75 -10.547 1 78.62 80 HIS A C 1
ATOM 665 O O . HIS A 1 80 ? 8.805 -19.438 -9.922 1 78.62 80 HIS A O 1
ATOM 671 N N . THR A 1 81 ? 6.734 -18.672 -10.289 1 73.81 81 THR A N 1
ATOM 672 C CA . THR A 1 81 ? 6.16 -19.391 -9.156 1 73.81 81 THR A CA 1
ATOM 673 C C . THR A 1 81 ? 5.918 -20.844 -9.508 1 73.81 81 THR A C 1
ATOM 675 O O . THR A 1 81 ? 6.25 -21.297 -10.609 1 73.81 81 THR A O 1
ATOM 678 N N . GLY A 1 82 ? 5.543 -21.594 -8.547 1 77.06 82 GLY A N 1
ATOM 679 C CA . GLY A 1 82 ? 5.137 -22.984 -8.742 1 77.06 82 GLY A CA 1
ATOM 680 C C . GLY A 1 82 ? 4.074 -23.141 -9.812 1 77.06 82 GLY A C 1
ATOM 681 O O . GLY A 1 82 ? 4.125 -24.094 -10.602 1 77.06 82 GLY A O 1
ATOM 682 N N . ALA A 1 83 ? 3.328 -22.062 -9.969 1 77.12 83 ALA A N 1
ATOM 683 C CA . ALA A 1 83 ? 2.246 -22.109 -10.945 1 77.12 83 ALA A CA 1
ATOM 684 C C . ALA A 1 83 ? 2.799 -22.25 -12.367 1 77.12 83 ALA A C 1
ATOM 686 O O . ALA A 1 83 ? 2.307 -23.047 -13.156 1 77.12 83 ALA A O 1
ATOM 687 N N . SER A 1 84 ? 3.789 -21.516 -12.617 1 87.44 84 SER A N 1
ATOM 688 C CA . SER A 1 84 ? 4.379 -21.531 -13.953 1 87.44 84 SER A CA 1
ATOM 689 C C . SER A 1 84 ? 5.016 -22.875 -14.258 1 87.44 84 SER A C 1
ATOM 691 O O . SER A 1 84 ? 4.887 -23.391 -15.375 1 87.44 84 SER A O 1
ATOM 693 N N . LEU A 1 85 ? 5.625 -23.438 -13.273 1 89.31 85 LEU A N 1
ATOM 694 C CA . LEU A 1 85 ? 6.277 -24.734 -13.477 1 89.31 85 LEU A CA 1
ATOM 695 C C . LEU A 1 85 ? 5.25 -25.844 -13.617 1 89.31 85 LEU A C 1
ATOM 697 O O . LEU A 1 85 ? 5.387 -26.719 -14.477 1 89.31 85 LEU A O 1
ATOM 701 N N . TYR A 1 86 ? 4.246 -25.844 -12.773 1 88.5 86 TYR A N 1
ATOM 702 C CA . TYR A 1 86 ? 3.197 -26.859 -12.852 1 88.5 86 TYR A CA 1
ATOM 703 C C . TYR A 1 86 ? 2.527 -26.844 -14.219 1 88.5 86 TYR A C 1
ATOM 705 O O . TYR A 1 86 ? 2.287 -27.891 -14.805 1 88.5 86 TYR A O 1
ATOM 713 N N . ARG A 1 87 ? 2.223 -25.672 -14.664 1 88.62 87 ARG A N 1
ATOM 714 C CA . ARG A 1 87 ? 1.617 -25.516 -15.984 1 88.62 87 ARG A CA 1
ATOM 715 C C . ARG A 1 87 ? 2.496 -26.141 -17.062 1 88.62 87 ARG A C 1
ATOM 717 O O . ARG A 1 87 ? 2 -26.859 -17.938 1 88.62 87 ARG A O 1
ATOM 724 N N . THR A 1 88 ? 3.783 -25.859 -17 1 92 88 THR A N 1
ATOM 725 C CA . THR A 1 88 ? 4.734 -26.359 -17.984 1 92 88 THR A CA 1
ATOM 726 C C . THR A 1 88 ? 4.848 -27.891 -17.891 1 92 88 THR A C 1
ATOM 728 O O . THR A 1 88 ? 4.836 -28.578 -18.922 1 92 88 THR A O 1
ATOM 731 N N . LEU A 1 89 ? 4.887 -28.453 -16.719 1 91 89 LEU A N 1
ATOM 732 C CA . LEU A 1 89 ? 5.004 -29.891 -16.516 1 91 89 LEU A CA 1
ATOM 733 C C . LEU A 1 89 ? 3.752 -30.609 -17.016 1 91 89 LEU A C 1
ATOM 735 O O . LEU A 1 89 ? 3.84 -31.688 -17.609 1 91 89 LEU A O 1
ATOM 739 N N . LEU A 1 90 ? 2.615 -30.016 -16.719 1 89.62 90 LEU A N 1
ATOM 740 C CA . LEU A 1 90 ? 1.359 -30.578 -17.188 1 89.62 90 LEU A CA 1
ATOM 741 C C . LEU A 1 90 ? 1.323 -30.641 -18.703 1 89.62 90 LEU A C 1
ATOM 743 O O . LEU A 1 90 ? 0.887 -31.641 -19.281 1 89.62 90 LEU A O 1
ATOM 747 N N . ARG A 1 91 ? 1.804 -29.578 -19.312 1 90.38 91 ARG A N 1
ATOM 748 C CA . ARG A 1 91 ? 1.866 -29.547 -20.766 1 90.38 91 ARG A CA 1
ATOM 749 C C . ARG A 1 91 ? 2.785 -30.641 -21.297 1 90.38 91 ARG A C 1
ATOM 751 O O . ARG A 1 91 ? 2.434 -31.344 -22.25 1 90.38 91 ARG A O 1
ATOM 758 N N . ILE A 1 92 ? 3.982 -30.766 -20.734 1 92.06 92 ILE A N 1
ATOM 759 C CA . ILE A 1 92 ? 4.965 -31.766 -21.141 1 92.06 92 ILE A CA 1
ATOM 760 C C . ILE A 1 92 ? 4.363 -33.156 -21.031 1 92.06 92 ILE A C 1
ATOM 762 O O . ILE A 1 92 ? 4.527 -34 -21.922 1 92.06 92 ILE A O 1
ATOM 766 N N . TYR A 1 93 ? 3.67 -33.344 -19.984 1 85.5 93 TYR A N 1
ATOM 767 C CA . TYR A 1 93 ? 3.061 -34.625 -19.75 1 85.5 93 TYR A CA 1
ATOM 768 C C . TYR A 1 93 ? 1.982 -34.938 -20.781 1 85.5 93 TYR A C 1
ATOM 770 O O . TYR A 1 93 ? 1.95 -36.031 -21.359 1 85.5 93 TYR A O 1
ATOM 778 N N . TYR A 1 94 ? 1.1 -34.031 -21.062 1 84.5 94 TYR A N 1
ATOM 779 C CA . TYR A 1 94 ? -0.032 -34.25 -21.953 1 84.5 94 TYR A CA 1
ATOM 780 C C . TYR A 1 94 ? 0.428 -34.375 -23.406 1 84.5 94 TYR A C 1
ATOM 782 O O . TYR A 1 94 ? -0.181 -35.062 -24.203 1 84.5 94 TYR A O 1
ATOM 790 N N . GLU A 1 95 ? 1.562 -33.688 -23.641 1 87.56 95 GLU A N 1
ATOM 791 C CA . GLU A 1 95 ? 2.047 -33.688 -25.031 1 87.56 95 GLU A CA 1
ATOM 792 C C . GLU A 1 95 ? 2.938 -34.906 -25.297 1 87.56 95 GLU A C 1
ATOM 794 O O . GLU A 1 95 ? 2.814 -35.562 -26.344 1 87.56 95 GLU A O 1
ATOM 799 N N . ARG A 1 96 ? 3.881 -35.25 -24.328 1 89.81 96 ARG A N 1
ATOM 800 C CA . ARG A 1 96 ? 4.926 -36.188 -24.656 1 89.81 96 ARG A CA 1
ATOM 801 C C . ARG A 1 96 ? 5.09 -37.25 -23.547 1 89.81 96 ARG A C 1
ATOM 803 O O . ARG A 1 96 ? 5.859 -38.188 -23.688 1 89.81 96 ARG A O 1
ATOM 810 N N . GLN A 1 97 ? 4.422 -37.031 -22.438 1 88.25 97 GLN A N 1
ATOM 811 C CA . GLN A 1 97 ? 4.473 -37.969 -21.312 1 88.25 97 GLN A CA 1
ATOM 812 C C . GLN A 1 97 ? 5.91 -38.188 -20.844 1 88.25 97 GLN A C 1
ATOM 814 O O . GLN A 1 97 ? 6.332 -39.344 -20.641 1 88.25 97 GLN A O 1
ATOM 819 N N . ILE A 1 98 ? 6.684 -37.156 -20.828 1 91.25 98 ILE A N 1
ATOM 820 C CA . ILE A 1 98 ? 8.062 -37.219 -20.344 1 91.25 98 ILE A CA 1
ATOM 821 C C . ILE A 1 98 ? 8.086 -37.094 -18.828 1 91.25 98 ILE A C 1
ATOM 823 O O . ILE A 1 98 ? 7.582 -36.094 -18.281 1 91.25 98 ILE A O 1
ATOM 827 N N . PRO A 1 99 ? 8.672 -38.062 -18.172 1 87.75 99 PRO A N 1
ATOM 828 C CA . PRO A 1 99 ? 8.781 -37.906 -16.719 1 87.75 99 PRO A CA 1
ATOM 829 C C . PRO A 1 99 ? 9.742 -36.812 -16.312 1 87.75 99 PRO A C 1
ATOM 831 O O . PRO A 1 99 ? 10.688 -36.5 -17.047 1 87.75 99 PRO A O 1
ATOM 834 N N . VAL A 1 100 ? 9.555 -36.312 -15.109 1 90.62 100 VAL A N 1
ATOM 835 C CA . VAL A 1 100 ? 10.281 -35.156 -14.609 1 90.62 100 VAL A CA 1
ATOM 836 C C . VAL A 1 100 ? 11.766 -35.469 -14.5 1 90.62 100 VAL A C 1
ATOM 838 O O . VAL A 1 100 ? 12.625 -34.625 -14.703 1 90.62 100 VAL A O 1
ATOM 841 N N . GLN A 1 101 ? 12.125 -36.75 -14.367 1 90.56 101 GLN A N 1
ATOM 842 C CA . GLN A 1 101 ? 13.508 -37.188 -14.188 1 90.56 101 GLN A CA 1
ATOM 843 C C . GLN A 1 101 ? 14.289 -37.125 -15.492 1 90.56 101 GLN A C 1
ATOM 845 O O . GLN A 1 101 ? 15.516 -37.156 -15.492 1 90.56 101 GLN A O 1
ATOM 850 N N . GLN A 1 102 ? 13.578 -37.031 -16.531 1 94.38 102 GLN A N 1
ATOM 851 C CA . GLN A 1 102 ? 14.211 -37 -17.844 1 94.38 102 GLN A CA 1
ATOM 852 C C . GLN A 1 102 ? 14.172 -35.594 -18.453 1 94.38 102 GLN A C 1
ATOM 854 O O . GLN A 1 102 ? 14.305 -35.438 -19.672 1 94.38 102 GLN A O 1
ATOM 859 N N . LEU A 1 103 ? 13.93 -34.656 -17.594 1 96.06 103 LEU A N 1
ATOM 860 C CA . LEU A 1 103 ? 13.945 -33.25 -18.016 1 96.06 103 LEU A CA 1
ATOM 861 C C . LEU A 1 103 ? 15.141 -32.531 -17.422 1 96.06 103 LEU A C 1
ATOM 863 O O . LEU A 1 103 ? 15.617 -32.875 -16.328 1 96.06 103 LEU A O 1
ATOM 867 N N . SER A 1 104 ? 15.688 -31.609 -18.141 1 97.38 104 SER A N 1
ATOM 868 C CA . SER A 1 104 ? 16.656 -30.656 -17.594 1 97.38 104 SER A CA 1
ATOM 869 C C . SER A 1 104 ? 16.016 -29.312 -17.312 1 97.38 104 SER A C 1
ATOM 871 O O . SER A 1 104 ? 15.172 -28.844 -18.094 1 97.38 104 SER A O 1
ATOM 873 N N . PHE A 1 105 ? 16.359 -28.75 -16.141 1 95.38 105 PHE A N 1
ATOM 874 C CA . PHE A 1 105 ? 15.781 -27.484 -15.719 1 95.38 105 PHE A CA 1
ATOM 875 C C . PHE A 1 105 ? 16.859 -26.422 -15.555 1 95.38 105 PHE A C 1
ATOM 877 O O . PHE A 1 105 ? 18.031 -26.75 -15.312 1 95.38 105 PHE A O 1
ATOM 884 N N . ASP A 1 106 ? 16.469 -25.188 -15.727 1 92.5 106 ASP A N 1
ATOM 885 C CA . ASP A 1 106 ? 17.375 -24.094 -15.391 1 92.5 106 ASP A CA 1
ATOM 886 C C . ASP A 1 106 ? 16.672 -23.031 -14.547 1 92.5 106 ASP A C 1
ATOM 888 O O . ASP A 1 106 ? 15.484 -23.141 -14.266 1 92.5 106 ASP A O 1
ATOM 892 N N . THR A 1 107 ? 17.391 -22.047 -14 1 86.56 107 THR A N 1
ATOM 893 C CA . THR A 1 107 ? 16.922 -20.859 -13.281 1 86.56 107 THR A CA 1
ATOM 894 C C . THR A 1 107 ? 16.484 -21.219 -11.867 1 86.56 107 THR A C 1
ATOM 896 O O . THR A 1 107 ? 16.938 -20.594 -10.898 1 86.56 107 THR A O 1
ATOM 899 N N . TYR A 1 108 ? 15.594 -22.234 -11.727 1 88.06 108 TYR A N 1
ATOM 900 C CA . TYR A 1 108 ? 15.078 -22.609 -10.414 1 88.06 108 TYR A CA 1
ATOM 901 C C . TYR A 1 108 ? 16.203 -23.141 -9.516 1 88.06 108 TYR A C 1
ATOM 903 O O . TYR A 1 108 ? 17.125 -23.797 -9.992 1 88.06 108 TYR A O 1
ATOM 911 N N . HIS A 1 109 ? 16.047 -22.844 -8.281 1 87.88 109 HIS A N 1
ATOM 912 C CA . HIS A 1 109 ? 16.891 -23.531 -7.324 1 87.88 109 HIS A CA 1
ATOM 913 C C . HIS A 1 109 ? 16.469 -25 -7.172 1 87.88 109 HIS A C 1
ATOM 915 O O . HIS A 1 109 ? 15.281 -25.297 -7.156 1 87.88 109 HIS A O 1
ATOM 921 N N . PRO A 1 110 ? 17.469 -25.859 -7.047 1 88.75 110 PRO A N 1
ATOM 922 C CA . PRO A 1 110 ? 17.109 -27.281 -6.902 1 88.75 110 PRO A CA 1
ATOM 923 C C . PRO A 1 110 ? 16.156 -27.531 -5.746 1 88.75 110 PRO A C 1
ATOM 925 O O . PRO A 1 110 ? 15.211 -28.312 -5.887 1 88.75 110 PRO A O 1
ATOM 928 N N . SER A 1 111 ? 16.344 -26.781 -4.684 1 87.25 111 SER A N 1
ATOM 929 C CA . SER A 1 111 ? 15.484 -26.969 -3.525 1 87.25 111 SER A CA 1
ATOM 930 C C . SER A 1 111 ? 14.055 -26.516 -3.826 1 87.25 111 SER A C 1
ATOM 932 O O . SER A 1 111 ? 13.094 -27.062 -3.281 1 87.25 111 SER A O 1
ATOM 934 N N . GLU A 1 112 ? 13.961 -25.578 -4.672 1 86.12 112 GLU A N 1
ATOM 935 C CA . GLU A 1 112 ? 12.641 -25.094 -5.055 1 86.12 112 GLU A CA 1
ATOM 936 C C . GLU A 1 112 ? 11.898 -26.109 -5.91 1 86.12 112 GLU A C 1
ATOM 938 O O . GLU A 1 112 ? 10.703 -26.359 -5.703 1 86.12 112 GLU A O 1
ATOM 943 N N . ILE A 1 113 ? 12.617 -26.734 -6.793 1 89 113 ILE A N 1
ATOM 944 C CA . ILE A 1 113 ? 12.023 -27.75 -7.648 1 89 113 ILE A CA 1
ATOM 945 C C . ILE A 1 113 ? 11.578 -28.938 -6.801 1 89 113 ILE A C 1
ATOM 947 O O . ILE A 1 113 ? 10.477 -29.469 -6.98 1 89 113 ILE A O 1
ATOM 951 N N . GLU A 1 114 ? 12.453 -29.25 -5.906 1 88.5 114 GLU A N 1
ATOM 952 C CA . GLU A 1 114 ? 12.133 -30.375 -5.023 1 88.5 114 GLU A CA 1
ATOM 953 C C . GLU A 1 114 ? 10.883 -30.094 -4.195 1 88.5 114 GLU A C 1
ATOM 955 O O . GLU A 1 114 ? 10.008 -30.953 -4.059 1 88.5 114 GLU A O 1
ATOM 960 N N . ARG A 1 115 ? 10.828 -28.953 -3.723 1 85.12 115 ARG A N 1
ATOM 961 C CA . ARG A 1 115 ? 9.672 -28.547 -2.922 1 85.12 115 ARG A CA 1
ATOM 962 C C . ARG A 1 115 ? 8.398 -28.578 -3.754 1 85.12 115 ARG A C 1
ATOM 964 O O . ARG A 1 115 ? 7.363 -29.062 -3.299 1 85.12 115 ARG A O 1
ATOM 971 N N . LEU A 1 116 ? 8.461 -28.078 -4.934 1 86.38 116 LEU A N 1
ATOM 972 C CA . LEU A 1 116 ? 7.305 -28.016 -5.816 1 86.38 116 LEU A CA 1
ATOM 973 C C . LEU A 1 116 ? 6.84 -29.422 -6.191 1 86.38 116 LEU A C 1
ATOM 975 O O . LEU A 1 116 ? 5.637 -29.703 -6.207 1 86.38 116 LEU A O 1
ATOM 979 N N . LEU A 1 117 ? 7.801 -30.281 -6.391 1 88.56 117 LEU A N 1
ATOM 980 C CA . LEU A 1 117 ? 7.461 -31.641 -6.766 1 88.56 117 LEU A CA 1
ATOM 981 C C . LEU A 1 117 ? 6.895 -32.406 -5.57 1 88.56 117 LEU A C 1
ATOM 983 O O . LEU A 1 117 ? 6 -33.25 -5.73 1 88.56 117 LEU A O 1
ATOM 987 N N . GLU A 1 118 ? 7.426 -32.062 -4.449 1 85.5 118 GLU A N 1
ATOM 988 C CA . GLU A 1 118 ? 6.902 -32.656 -3.232 1 85.5 118 GLU A CA 1
ATOM 989 C C . GLU A 1 118 ? 5.438 -32.281 -3.014 1 85.5 118 GLU A C 1
ATOM 991 O O . GLU A 1 118 ? 4.648 -33.094 -2.535 1 85.5 118 GLU A O 1
ATOM 996 N N . GLU A 1 119 ? 5.121 -31.125 -3.326 1 80.5 119 GLU A N 1
ATOM 997 C CA . GLU A 1 119 ? 3.75 -30.641 -3.182 1 80.5 119 GLU A CA 1
ATOM 998 C C . GLU A 1 119 ? 2.791 -31.422 -4.074 1 80.5 119 GLU A C 1
ATOM 1000 O O . GLU A 1 119 ? 1.599 -31.531 -3.777 1 80.5 119 GLU A O 1
ATOM 1005 N N . VAL A 1 120 ? 3.318 -31.922 -5.176 1 84 120 VAL A N 1
ATOM 1006 C CA . VAL A 1 120 ? 2.523 -32.688 -6.121 1 84 120 VAL A CA 1
ATOM 1007 C C . VAL A 1 120 ? 2.549 -34.188 -5.73 1 84 120 VAL A C 1
ATOM 1009 O O . VAL A 1 120 ? 1.717 -34.969 -6.191 1 84 120 VAL A O 1
ATOM 1012 N N . GLY A 1 121 ? 3.387 -34.562 -4.883 1 80.81 121 GLY A N 1
ATOM 1013 C CA . GLY A 1 121 ? 3.518 -35.969 -4.484 1 80.81 121 GLY A CA 1
ATOM 1014 C C . GLY A 1 121 ? 4.602 -36.719 -5.242 1 80.81 121 GLY A C 1
ATOM 1015 O O . GLY A 1 121 ? 4.617 -37.938 -5.266 1 80.81 121 GLY A O 1
ATOM 1016 N N . ILE A 1 122 ? 5.332 -35.938 -5.934 1 82.12 122 ILE A N 1
ATOM 1017 C CA . ILE A 1 122 ? 6.445 -36.531 -6.656 1 82.12 122 ILE A CA 1
ATOM 1018 C C . ILE A 1 122 ? 7.703 -36.5 -5.793 1 82.12 122 ILE A C 1
ATOM 1020 O O . ILE A 1 122 ? 8.227 -35.438 -5.488 1 82.12 122 ILE A O 1
ATOM 1024 N N . GLY A 1 123 ? 8.102 -37.562 -5.285 1 77.38 123 GLY A N 1
ATOM 1025 C CA . GLY A 1 123 ? 9.258 -37.625 -4.406 1 77.38 123 GLY A CA 1
ATOM 1026 C C . GLY A 1 123 ? 10.562 -37.875 -5.148 1 77.38 123 GLY A C 1
ATOM 1027 O O . GLY A 1 123 ? 11.633 -37.875 -4.547 1 77.38 123 GLY A O 1
ATOM 1028 N N . GLU A 1 124 ? 10.461 -38 -6.426 1 76.94 124 GLU A N 1
ATOM 1029 C CA . GLU A 1 124 ? 11.664 -38.312 -7.188 1 76.94 124 GLU A CA 1
ATOM 1030 C C . GLU A 1 124 ? 12.602 -37.125 -7.297 1 76.94 124 GLU A C 1
ATOM 1032 O O . GLU A 1 124 ? 12.156 -35.969 -7.316 1 76.94 124 GLU A O 1
ATOM 1037 N N . ARG A 1 125 ? 13.883 -37.406 -7.266 1 81.69 125 ARG A N 1
ATOM 1038 C CA . ARG A 1 125 ? 14.906 -36.375 -7.414 1 81.69 125 ARG A CA 1
ATOM 1039 C C . ARG A 1 125 ? 15.031 -35.938 -8.867 1 81.69 125 ARG A C 1
ATOM 1041 O O . ARG A 1 125 ? 14.914 -36.781 -9.781 1 81.69 125 ARG A O 1
ATOM 1048 N N . VAL A 1 126 ? 15.094 -34.688 -9.055 1 86.88 126 VAL A N 1
ATOM 1049 C CA . VAL A 1 126 ? 15.367 -34.094 -10.367 1 86.88 126 VAL A CA 1
ATOM 1050 C C . VAL A 1 126 ? 16.859 -33.812 -10.5 1 86.88 126 VAL A C 1
ATOM 1052 O O . VAL A 1 126 ? 17.344 -32.781 -10 1 86.88 126 VAL A O 1
ATOM 1055 N N . PRO A 1 127 ? 17.578 -34.656 -11.203 1 88.94 127 PRO A N 1
ATOM 1056 C CA . PRO A 1 127 ? 19.031 -34.594 -11.172 1 88.94 127 PRO A CA 1
ATOM 1057 C C . PRO A 1 127 ? 19.594 -33.438 -12 1 88.94 127 PRO A C 1
ATOM 1059 O O . PRO A 1 127 ? 20.719 -32.969 -11.758 1 88.94 127 PRO A O 1
ATOM 1062 N N . TYR A 1 128 ? 18.875 -32.906 -12.977 1 95.44 128 TYR A N 1
ATOM 1063 C CA . TYR A 1 128 ? 19.469 -32 -13.945 1 95.44 128 TYR A CA 1
ATOM 1064 C C . TYR A 1 128 ? 18.859 -30.609 -13.812 1 95.44 128 TYR A C 1
ATOM 1066 O O . TYR A 1 128 ? 17.953 -30.234 -14.57 1 95.44 128 TYR A O 1
ATOM 1074 N N . VAL A 1 129 ? 19.453 -29.875 -12.867 1 94.5 129 VAL A N 1
ATOM 1075 C CA . VAL A 1 129 ? 19.016 -28.5 -12.625 1 94.5 129 VAL A CA 1
ATOM 1076 C C . VAL A 1 129 ? 20.219 -27.562 -12.641 1 94.5 129 VAL A C 1
ATOM 1078 O O . VAL A 1 129 ? 21.172 -27.75 -11.883 1 94.5 129 VAL A O 1
ATOM 1081 N N . LYS A 1 130 ? 20.172 -26.594 -13.523 1 93.94 130 LYS A N 1
ATOM 1082 C CA . LYS A 1 130 ? 21.188 -25.562 -13.562 1 93.94 130 LYS A CA 1
ATOM 1083 C C . LYS A 1 130 ? 20.688 -24.25 -12.945 1 93.94 130 LYS A C 1
ATOM 1085 O O . LYS A 1 130 ? 19.922 -23.516 -13.586 1 93.94 130 LYS A O 1
ATOM 1090 N N . HIS A 1 131 ? 21.156 -23.984 -11.719 1 90.25 131 HIS A N 1
ATOM 1091 C CA . HIS A 1 131 ? 20.797 -22.75 -11.016 1 90.25 131 HIS A CA 1
ATOM 1092 C C . HIS A 1 131 ? 21.906 -21.703 -11.125 1 90.25 131 HIS A C 1
ATOM 1094 O O . HIS A 1 131 ? 23.078 -22.047 -11.164 1 90.25 131 HIS A O 1
ATOM 1100 N N . TYR A 1 132 ? 21.562 -20.438 -11.219 1 81.62 132 TYR A N 1
ATOM 1101 C CA . TYR A 1 132 ? 22.531 -19.344 -11.289 1 81.62 132 TYR A CA 1
ATOM 1102 C C . TYR A 1 132 ? 21.953 -18.094 -10.641 1 81.62 132 TYR A C 1
ATOM 1104 O O . TYR A 1 132 ? 20.75 -17.875 -10.648 1 81.62 132 TYR A O 1
ATOM 1112 N N . GLN A 1 133 ? 22.969 -17.531 -9.938 1 73.88 133 GLN A N 1
ATOM 1113 C CA . GLN A 1 133 ? 22.641 -16.25 -9.328 1 73.88 133 GLN A CA 1
ATOM 1114 C C . GLN A 1 133 ? 23.047 -15.086 -10.227 1 73.88 133 GLN A C 1
ATOM 1116 O O . GLN A 1 133 ? 24.172 -15.062 -10.734 1 73.88 133 GLN A O 1
ATOM 1121 N N . GLY A 1 134 ? 22.203 -14.305 -10.672 1 66.69 134 GLY A N 1
ATOM 1122 C CA . GLY A 1 134 ? 22.562 -13.172 -11.508 1 66.69 134 GLY A CA 1
ATOM 1123 C C . GLY A 1 134 ? 22.391 -13.438 -12.992 1 66.69 134 GLY A C 1
ATOM 1124 O O . GLY A 1 134 ? 21.469 -14.148 -13.391 1 66.69 134 GLY A O 1
ATOM 1125 N N . GLY A 1 135 ? 23.344 -12.797 -13.789 1 69.88 135 GLY A N 1
ATOM 1126 C CA . GLY A 1 135 ? 23.25 -12.914 -15.234 1 69.88 135 GLY A CA 1
ATOM 1127 C C . GLY A 1 135 ? 23.953 -14.141 -15.789 1 69.88 135 GLY A C 1
ATOM 1128 O O . GLY A 1 135 ? 24.938 -14.617 -15.203 1 69.88 135 GLY A O 1
ATOM 1129 N N . ILE A 1 136 ? 23.375 -14.898 -16.703 1 76.75 136 ILE A N 1
ATOM 1130 C CA . ILE A 1 136 ? 23.984 -16.016 -17.422 1 76.75 136 ILE A CA 1
ATOM 1131 C C . ILE A 1 136 ? 23.75 -15.859 -18.922 1 76.75 136 ILE A C 1
ATOM 1133 O O . ILE A 1 136 ? 22.719 -15.312 -19.344 1 76.75 136 ILE A O 1
ATOM 1137 N N . SER A 1 137 ? 24.734 -16.25 -19.656 1 80.44 137 SER A N 1
ATOM 1138 C CA . SER A 1 137 ? 24.594 -16.156 -21.109 1 80.44 137 SER A CA 1
ATOM 1139 C C . SER A 1 137 ? 23.672 -17.25 -21.641 1 80.44 137 SER A C 1
ATOM 1141 O O . SER A 1 137 ? 23.641 -18.359 -21.094 1 80.44 137 SER A O 1
ATOM 1143 N N . ALA A 1 138 ? 23.016 -16.938 -22.688 1 84.38 138 ALA A N 1
ATOM 1144 C CA . ALA A 1 138 ? 22.125 -17.891 -23.375 1 84.38 138 ALA A CA 1
ATOM 1145 C C . ALA A 1 138 ? 22.891 -19.094 -23.891 1 84.38 138 ALA A C 1
ATOM 1147 O O . ALA A 1 138 ? 22.391 -20.219 -23.828 1 84.38 138 ALA A O 1
ATOM 1148 N N . ALA A 1 139 ? 24.078 -18.812 -24.312 1 87.25 139 ALA A N 1
ATOM 1149 C CA . ALA A 1 139 ? 24.906 -19.875 -24.891 1 87.25 139 ALA A CA 1
ATOM 1150 C C . ALA A 1 139 ? 25.281 -20.906 -23.828 1 87.25 139 ALA A C 1
ATOM 1152 O O . ALA A 1 139 ? 25.234 -22.109 -24.078 1 87.25 139 ALA A O 1
ATOM 1153 N N . ALA A 1 140 ? 25.594 -20.391 -22.703 1 89.75 140 ALA A N 1
ATOM 1154 C CA . ALA A 1 140 ? 25.969 -21.281 -21.609 1 89.75 140 ALA A CA 1
ATOM 1155 C C . ALA A 1 140 ? 24.797 -22.172 -21.188 1 89.75 140 ALA A C 1
ATOM 1157 O O . ALA A 1 140 ? 24.984 -23.375 -20.953 1 89.75 140 ALA A O 1
ATOM 1158 N N . LEU A 1 141 ? 23.656 -21.672 -21.172 1 91.19 141 LEU A N 1
ATOM 1159 C CA . LEU A 1 141 ? 22.469 -22.406 -20.766 1 91.19 141 LEU A CA 1
ATOM 1160 C C . LEU A 1 141 ? 22.078 -23.422 -21.844 1 91.19 141 LEU A C 1
ATOM 1162 O O . LEU A 1 141 ? 21.672 -24.547 -21.516 1 91.19 141 LEU A O 1
ATOM 1166 N N . ALA A 1 142 ? 22.203 -22.953 -23.062 1 94.12 142 ALA A N 1
ATOM 1167 C CA . ALA A 1 142 ? 21.875 -23.844 -24.172 1 94.12 142 ALA A CA 1
ATOM 1168 C C . ALA A 1 142 ? 22.812 -25.047 -24.219 1 94.12 142 ALA A C 1
ATOM 1170 O O . ALA A 1 142 ? 22.375 -26.172 -24.453 1 94.12 142 ALA A O 1
ATOM 1171 N N . GLN A 1 143 ? 24.031 -24.75 -23.953 1 94.94 143 GLN A N 1
ATOM 1172 C CA . GLN A 1 143 ? 25.016 -25.828 -23.984 1 94.94 143 GLN A CA 1
ATOM 1173 C C . GLN A 1 143 ? 24.781 -26.828 -22.875 1 94.94 143 GLN A C 1
ATOM 1175 O O . GLN A 1 143 ? 24.969 -28.031 -23.062 1 94.94 143 GLN A O 1
ATOM 1180 N N . TYR A 1 144 ? 24.422 -26.375 -21.75 1 96.44 144 TYR A N 1
ATOM 1181 C CA . TYR A 1 144 ? 24.094 -27.25 -20.625 1 96.44 144 TYR A CA 1
ATOM 1182 C C . TYR A 1 144 ? 22.984 -28.234 -21 1 96.44 144 TYR A C 1
ATOM 1184 O O . TYR A 1 144 ? 23.156 -29.438 -20.844 1 96.44 144 TYR A O 1
ATOM 1192 N N . HIS A 1 145 ? 21.844 -27.719 -21.516 1 97.62 145 HIS A N 1
ATOM 1193 C CA . HIS A 1 145 ? 20.703 -28.547 -21.875 1 97.62 145 HIS A CA 1
ATOM 1194 C C . HIS A 1 145 ? 21.031 -29.469 -23.047 1 97.62 145 HIS A C 1
ATOM 1196 O O . HIS A 1 145 ? 20.688 -30.656 -23.047 1 97.62 145 HIS A O 1
ATOM 1202 N N . TYR A 1 146 ? 21.766 -28.891 -24.047 1 97.69 146 TYR A N 1
ATOM 1203 C CA . TYR A 1 146 ? 22.125 -29.625 -25.25 1 97.69 146 TYR A CA 1
ATOM 1204 C C . TYR A 1 146 ? 23.016 -30.828 -24.906 1 97.69 146 TYR A C 1
ATOM 1206 O O . TYR A 1 146 ? 22.812 -31.922 -25.422 1 97.69 146 TYR A O 1
ATOM 1214 N N . GLY A 1 147 ? 24 -30.594 -24.078 1 97.25 147 GLY A N 1
ATOM 1215 C CA . GLY A 1 147 ? 24.891 -31.656 -23.672 1 97.25 147 GLY A CA 1
ATOM 1216 C C . GLY A 1 147 ? 24.172 -32.844 -23.031 1 97.25 147 GLY A C 1
ATOM 1217 O O . GLY A 1 147 ? 24.453 -34 -23.344 1 97.25 147 GLY A O 1
ATOM 1218 N N . LEU A 1 148 ? 23.25 -32.594 -22.172 1 97.69 148 LEU A N 1
ATOM 1219 C CA . LEU A 1 148 ? 22.484 -33.625 -21.469 1 97.69 148 LEU A CA 1
ATOM 1220 C C . LEU A 1 148 ? 21.594 -34.375 -22.453 1 97.69 148 LEU A C 1
ATOM 1222 O O . LEU A 1 148 ? 21.5 -35.594 -22.375 1 97.69 148 LEU A O 1
ATOM 1226 N N . TRP A 1 149 ? 21.016 -33.656 -23.375 1 97.44 149 TRP A N 1
ATOM 1227 C CA . TRP A 1 149 ? 20.141 -34.25 -24.359 1 97.44 149 TRP A CA 1
ATOM 1228 C C . TRP A 1 149 ? 20.922 -35.125 -25.344 1 97.44 149 TRP A C 1
ATOM 1230 O O . TRP A 1 149 ? 20.5 -36.25 -25.656 1 97.44 149 TRP A O 1
ATOM 1240 N N . LYS A 1 150 ? 22.047 -34.625 -25.797 1 96.81 150 LYS A N 1
ATOM 1241 C CA . LYS A 1 150 ? 22.891 -35.375 -26.734 1 96.81 150 LYS A CA 1
ATOM 1242 C C . LYS A 1 150 ? 23.391 -36.656 -26.125 1 96.81 150 LYS A C 1
ATOM 1244 O O . LYS A 1 150 ? 23.531 -37.688 -26.812 1 96.81 150 LYS A O 1
ATOM 1249 N N . GLN A 1 151 ? 23.625 -36.656 -24.828 1 96.94 151 GLN A N 1
ATOM 1250 C CA . GLN A 1 151 ? 24.094 -37.844 -24.094 1 96.94 151 GLN A CA 1
ATOM 1251 C C . GLN A 1 151 ? 22.953 -38.812 -23.797 1 96.94 151 GLN A C 1
ATOM 1253 O O . GLN A 1 151 ? 23.172 -39.906 -23.297 1 96.94 151 GLN A O 1
ATOM 1258 N N . GLY A 1 152 ? 21.734 -38.406 -24.016 1 95.44 152 GLY A N 1
ATOM 1259 C CA . GLY A 1 152 ? 20.562 -39.25 -23.812 1 95.44 152 GLY A CA 1
ATOM 1260 C C . GLY A 1 152 ? 20.062 -39.25 -22.375 1 95.44 152 GLY A C 1
ATOM 1261 O O . GLY A 1 152 ? 19.234 -40.062 -22 1 95.44 152 GLY A O 1
ATOM 1262 N N . LEU A 1 153 ? 20.516 -38.344 -21.625 1 95.88 153 LEU A N 1
ATOM 1263 C CA . LEU A 1 153 ? 20.141 -38.281 -20.219 1 95.88 153 LEU A CA 1
ATOM 1264 C C . LEU A 1 153 ? 18.797 -37.594 -20.031 1 95.88 153 LEU A C 1
ATOM 1266 O O . LEU A 1 153 ? 18.078 -37.875 -19.078 1 95.88 153 LEU A O 1
ATOM 1270 N N . THR A 1 154 ? 18.484 -36.688 -20.922 1 97.25 154 THR A N 1
ATOM 1271 C CA . THR A 1 154 ? 17.203 -35.969 -20.875 1 97.25 154 THR A CA 1
ATOM 1272 C C . THR A 1 154 ? 16.484 -36.062 -22.219 1 97.25 154 THR A C 1
ATOM 1274 O O . THR A 1 154 ? 17.109 -36.312 -23.25 1 97.25 154 THR A O 1
ATOM 1277 N N . LYS A 1 155 ? 15.219 -35.875 -22.172 1 96.88 155 LYS A N 1
ATOM 1278 C CA . LYS A 1 155 ? 14.406 -35.938 -23.391 1 96.88 155 LYS A CA 1
ATOM 1279 C C . LYS A 1 155 ? 13.961 -34.531 -23.812 1 96.88 155 LYS A C 1
ATOM 1281 O O . LYS A 1 155 ? 13.602 -34.312 -24.984 1 96.88 155 LYS A O 1
ATOM 1286 N N . ALA A 1 156 ? 13.961 -33.656 -22.906 1 97.31 156 ALA A N 1
ATOM 1287 C CA . ALA A 1 156 ? 13.57 -32.25 -23.188 1 97.31 156 ALA A CA 1
ATOM 1288 C C . ALA A 1 156 ? 14.156 -31.312 -22.156 1 97.31 156 ALA A C 1
ATOM 1290 O O . ALA A 1 156 ? 14.562 -31.734 -21.062 1 97.31 156 ALA A O 1
ATOM 1291 N N . ALA A 1 157 ? 14.273 -30.078 -22.547 1 97.69 157 ALA A N 1
ATOM 1292 C CA . ALA A 1 157 ? 14.766 -29.031 -21.656 1 97.69 157 ALA A CA 1
ATOM 1293 C C . ALA A 1 157 ? 13.633 -28.109 -21.219 1 97.69 157 ALA A C 1
ATOM 1295 O O . ALA A 1 157 ? 12.727 -27.812 -21.984 1 97.69 157 ALA A O 1
ATOM 1296 N N . VAL A 1 158 ? 13.641 -27.719 -19.969 1 96.06 158 VAL A N 1
ATOM 1297 C CA . VAL A 1 158 ? 12.75 -26.703 -19.438 1 96.06 158 VAL A CA 1
ATOM 1298 C C . VAL A 1 158 ? 13.547 -25.453 -19.062 1 96.06 158 VAL A C 1
ATOM 1300 O O . VAL A 1 158 ? 14.43 -25.5 -18.203 1 96.06 158 VAL A O 1
ATOM 1303 N N . THR A 1 159 ? 13.273 -24.328 -19.719 1 93.75 159 THR A N 1
ATOM 1304 C CA . THR A 1 159 ? 14.078 -23.141 -19.516 1 93.75 159 THR A CA 1
ATOM 1305 C C . THR A 1 159 ? 13.188 -21.922 -19.25 1 93.75 159 THR A C 1
ATOM 1307 O O . THR A 1 159 ? 12.062 -21.859 -19.75 1 93.75 159 THR A O 1
ATOM 1310 N N . CYS A 1 160 ? 13.711 -20.984 -18.453 1 89.38 160 CYS A N 1
ATOM 1311 C CA . CYS A 1 160 ? 12.992 -19.75 -18.156 1 89.38 160 CYS A CA 1
ATOM 1312 C C . CYS A 1 160 ? 13.477 -18.609 -19.047 1 89.38 160 CYS A C 1
ATOM 1314 O O . CYS A 1 160 ? 12.867 -17.531 -19.062 1 89.38 160 CYS A O 1
ATOM 1316 N N . LEU A 1 161 ? 14.523 -18.891 -19.828 1 87.19 161 LEU A N 1
ATOM 1317 C CA . LEU A 1 161 ? 15.125 -17.812 -20.625 1 87.19 161 LEU A CA 1
ATOM 1318 C C . LEU A 1 161 ? 14.727 -17.953 -22.094 1 87.19 161 LEU A C 1
ATOM 1320 O O . LEU A 1 161 ? 14.93 -19 -22.703 1 87.19 161 LEU A O 1
ATOM 1324 N N . ARG A 1 162 ? 14.258 -16.859 -22.625 1 88.75 162 ARG A N 1
ATOM 1325 C CA . ARG A 1 162 ? 13.812 -16.844 -24.016 1 88.75 162 ARG A CA 1
ATOM 1326 C C . ARG A 1 162 ? 14.977 -17.078 -24.969 1 88.75 162 ARG A C 1
ATOM 1328 O O . ARG A 1 162 ? 14.852 -17.859 -25.922 1 88.75 162 ARG A O 1
ATOM 1335 N N . THR A 1 163 ? 16.094 -16.484 -24.688 1 86.88 163 THR A N 1
ATOM 1336 C CA . THR A 1 163 ? 17.25 -16.609 -25.562 1 86.88 163 THR A CA 1
ATOM 1337 C C . THR A 1 163 ? 17.781 -18.047 -25.547 1 86.88 163 THR A C 1
ATOM 1339 O O . THR A 1 163 ? 18.219 -18.562 -26.578 1 86.88 163 THR A O 1
ATOM 1342 N N . ALA A 1 164 ? 17.703 -18.656 -24.438 1 90.12 164 ALA A N 1
ATOM 1343 C CA . ALA A 1 164 ? 18.125 -20.047 -24.344 1 90.12 164 ALA A CA 1
ATOM 1344 C C . ALA A 1 164 ? 17.172 -20.953 -25.125 1 90.12 164 ALA A C 1
ATOM 1346 O O . ALA A 1 164 ? 17.609 -21.906 -25.781 1 90.12 164 ALA A O 1
ATOM 1347 N N . GLN A 1 165 ? 15.914 -20.719 -25.016 1 93.44 165 GLN A N 1
ATOM 1348 C CA . GLN A 1 165 ? 14.922 -21.469 -25.766 1 93.44 165 GLN A CA 1
ATOM 1349 C C . GLN A 1 165 ? 15.211 -21.422 -27.266 1 93.44 165 GLN A C 1
ATOM 1351 O O . GLN A 1 165 ? 15.211 -22.469 -27.938 1 93.44 165 GLN A O 1
ATOM 1356 N N . LEU A 1 166 ? 15.477 -20.234 -27.75 1 91.94 166 LEU A N 1
ATOM 1357 C CA . LEU A 1 166 ? 15.711 -20.047 -29.172 1 91.94 166 LEU A CA 1
ATOM 1358 C C . LEU A 1 166 ? 16.969 -20.781 -29.625 1 91.94 166 LEU A C 1
ATOM 1360 O O . LEU A 1 166 ? 16.984 -21.422 -30.672 1 91.94 166 LEU A O 1
ATOM 1364 N N . GLU A 1 167 ? 17.969 -20.719 -28.797 1 93.19 167 GLU A N 1
ATOM 1365 C CA . GLU A 1 167 ? 19.219 -21.422 -29.094 1 93.19 167 GLU A CA 1
ATOM 1366 C C . GLU A 1 167 ? 19 -22.938 -29.094 1 93.19 167 GLU A C 1
ATOM 1368 O O . GLU A 1 167 ? 19.547 -23.641 -29.953 1 93.19 167 GLU A O 1
ATOM 1373 N N . LEU A 1 168 ? 18.234 -23.438 -28.188 1 96.38 168 LEU A N 1
ATOM 1374 C CA . LEU A 1 168 ? 17.969 -24.859 -28.078 1 96.38 168 LEU A CA 1
ATOM 1375 C C . LEU A 1 168 ? 17.125 -25.359 -29.25 1 96.38 168 LEU A C 1
ATOM 1377 O O . LEU A 1 168 ? 17.359 -26.453 -29.781 1 96.38 168 LEU A O 1
ATOM 1381 N N . GLU A 1 169 ? 16.172 -24.531 -29.641 1 95.38 169 GLU A N 1
ATOM 1382 C CA . GLU A 1 169 ? 15.352 -24.859 -30.812 1 95.38 169 GLU A CA 1
ATOM 1383 C C . GLU A 1 169 ? 16.219 -25 -32.062 1 95.38 169 GLU A C 1
ATOM 1385 O O . GLU A 1 169 ? 16.016 -25.906 -32.875 1 95.38 169 GLU A O 1
ATOM 1390 N N . LYS A 1 170 ? 17.172 -24.125 -32.188 1 94.94 170 LYS A N 1
ATOM 1391 C CA . LYS A 1 170 ? 18.094 -24.172 -33.312 1 94.94 170 LYS A CA 1
ATOM 1392 C C . LYS A 1 170 ? 18.922 -25.453 -33.312 1 94.94 170 LYS A C 1
ATOM 1394 O O . LYS A 1 170 ? 19.234 -26.016 -34.344 1 94.94 170 LYS A O 1
ATOM 1399 N N . LEU A 1 171 ? 19.203 -25.938 -32.156 1 95.38 171 LEU A N 1
ATOM 1400 C CA . LEU A 1 171 ? 20.031 -27.125 -31.984 1 95.38 171 LEU A CA 1
ATOM 1401 C C . LEU A 1 171 ? 19.188 -28.391 -32.094 1 95.38 171 LEU A C 1
ATOM 1403 O O . LEU A 1 171 ? 19.719 -29.5 -32.062 1 95.38 171 LEU A O 1
ATOM 1407 N N . GLY A 1 172 ? 17.812 -28.219 -32.125 1 94.69 172 GLY A N 1
ATOM 1408 C CA . GLY A 1 172 ? 16.922 -29.344 -32.281 1 94.69 172 GLY A CA 1
ATOM 1409 C C . GLY A 1 172 ? 16.531 -30.016 -30.984 1 94.69 172 GLY A C 1
ATOM 1410 O O . GLY A 1 172 ? 15.977 -31.109 -30.969 1 94.69 172 GLY A O 1
ATOM 1411 N N . VAL A 1 173 ? 16.859 -29.469 -29.859 1 96.38 173 VAL A N 1
ATOM 1412 C CA . VAL A 1 173 ? 16.516 -30 -28.547 1 96.38 173 VAL A CA 1
ATOM 1413 C C . VAL A 1 173 ? 15.062 -29.656 -28.219 1 96.38 173 VAL A C 1
ATOM 1415 O O . VAL A 1 173 ? 14.656 -28.5 -28.297 1 96.38 173 VAL A O 1
ATOM 1418 N N . PRO A 1 174 ? 14.195 -30.656 -27.938 1 96.56 174 PRO A N 1
ATOM 1419 C CA . PRO A 1 174 ? 12.867 -30.297 -27.438 1 96.56 174 PRO A CA 1
ATOM 1420 C C . PRO A 1 174 ? 12.93 -29.406 -26.188 1 96.56 174 PRO A C 1
ATOM 1422 O O . PRO A 1 174 ? 13.609 -29.734 -25.219 1 96.56 174 PRO A O 1
ATOM 1425 N N . VAL A 1 175 ? 12.336 -28.266 -26.312 1 97.12 175 VAL A N 1
ATOM 1426 C CA . VAL A 1 175 ? 12.484 -27.281 -25.234 1 97.12 175 VAL A CA 1
ATOM 1427 C C . VAL A 1 175 ? 11.125 -26.703 -24.875 1 97.12 175 VAL A C 1
ATOM 1429 O O . VAL A 1 175 ? 10.281 -26.484 -25.75 1 97.12 175 VAL A O 1
ATOM 1432 N N . TYR A 1 176 ? 10.883 -26.516 -23.578 1 95.25 176 TYR A N 1
ATOM 1433 C CA . TYR A 1 176 ? 9.68 -25.906 -23.031 1 95.25 176 TYR A CA 1
ATOM 1434 C C . TYR A 1 176 ? 10.016 -24.656 -22.234 1 95.25 176 TYR A C 1
ATOM 1436 O O . TYR A 1 176 ? 10.828 -24.703 -21.312 1 95.25 176 TYR A O 1
ATOM 1444 N N . ARG A 1 177 ? 9.383 -23.594 -22.609 1 92.88 177 ARG A N 1
ATOM 1445 C CA . ARG A 1 177 ? 9.57 -22.297 -21.969 1 92.88 177 ARG A CA 1
ATOM 1446 C C . ARG A 1 177 ? 8.641 -22.141 -20.766 1 92.88 177 ARG A C 1
ATOM 1448 O O . ARG A 1 177 ? 7.441 -22.438 -20.875 1 92.88 177 ARG A O 1
ATOM 1455 N N . VAL A 1 178 ? 9.242 -21.812 -19.609 1 92.5 178 VAL A N 1
ATOM 1456 C CA . VAL A 1 178 ? 8.414 -21.484 -18.453 1 92.5 178 VAL A CA 1
ATOM 1457 C C . VAL A 1 178 ? 7.949 -20.047 -18.531 1 92.5 178 VAL A C 1
ATOM 1459 O O . VAL A 1 178 ? 8.742 -19.109 -18.328 1 92.5 178 VAL A O 1
ATOM 1462 N N . LEU A 1 179 ? 6.73 -19.859 -18.828 1 89.81 179 LEU A N 1
ATOM 1463 C CA . LEU A 1 179 ? 6.16 -18.516 -18.953 1 89.81 179 LEU A CA 1
ATOM 1464 C C . LEU A 1 179 ? 5.41 -18.125 -17.672 1 89.81 179 LEU A C 1
ATOM 1466 O O . LEU A 1 179 ? 4.938 -18.984 -16.938 1 89.81 179 LEU A O 1
ATOM 1470 N N . PRO A 1 180 ? 5.371 -16.828 -17.438 1 87.94 180 PRO A N 1
ATOM 1471 C CA . PRO A 1 180 ? 4.645 -16.391 -16.25 1 87.94 180 PRO A CA 1
ATOM 1472 C C . PRO A 1 180 ? 3.17 -16.781 -16.281 1 87.94 180 PRO A C 1
ATOM 1474 O O . PRO A 1 180 ? 2.525 -16.719 -17.328 1 87.94 180 PRO A O 1
ATOM 1477 N N . ALA A 1 181 ? 2.74 -17.234 -15.117 1 84.75 181 ALA A N 1
ATOM 1478 C CA . ALA A 1 181 ? 1.315 -17.516 -14.977 1 84.75 181 ALA A CA 1
ATOM 1479 C C . ALA A 1 181 ? 0.51 -16.234 -14.836 1 84.75 181 ALA A C 1
ATOM 1481 O O . ALA A 1 181 ? 0.967 -15.266 -14.211 1 84.75 181 ALA A O 1
ATOM 1482 N N . ARG A 1 182 ? -0.669 -16.234 -15.375 1 84.25 182 ARG A N 1
ATOM 1483 C CA . ARG A 1 182 ? -1.541 -15.062 -15.297 1 84.25 182 ARG A CA 1
ATOM 1484 C C . ARG A 1 182 ? -1.758 -14.641 -13.844 1 84.25 182 ARG A C 1
ATOM 1486 O O . ARG A 1 182 ? -1.737 -13.453 -13.523 1 84.25 182 ARG A O 1
ATOM 1493 N N . SER A 1 183 ? -1.948 -15.609 -12.984 1 83.56 183 SER A N 1
ATOM 1494 C CA . SER A 1 183 ? -2.207 -15.32 -11.57 1 83.56 183 SER A CA 1
ATOM 1495 C C . SER A 1 183 ? -1.029 -14.602 -10.93 1 83.56 183 SER A C 1
ATOM 1497 O O . SER A 1 183 ? -1.219 -13.742 -10.062 1 83.56 183 SER A O 1
ATOM 1499 N N . ALA A 1 184 ? 0.172 -14.969 -11.328 1 87.19 184 ALA A N 1
ATOM 1500 C CA . ALA A 1 184 ? 1.363 -14.312 -10.797 1 87.19 184 ALA A CA 1
ATOM 1501 C C . ALA A 1 184 ? 1.433 -12.859 -11.242 1 87.19 184 ALA A C 1
ATOM 1503 O O . ALA A 1 184 ? 1.748 -11.969 -10.445 1 87.19 184 ALA A O 1
ATOM 1504 N N . VAL A 1 185 ? 1.095 -12.633 -12.5 1 91.75 185 VAL A N 1
ATOM 1505 C CA . VAL A 1 185 ? 1.097 -11.281 -13.047 1 91.75 185 VAL A CA 1
ATOM 1506 C C . VAL A 1 185 ? 0.042 -10.43 -12.344 1 91.75 185 VAL A C 1
ATOM 1508 O O . VAL A 1 185 ? 0.314 -9.297 -11.938 1 91.75 185 VAL A O 1
ATOM 1511 N N . GLU A 1 186 ? -1.104 -10.984 -12.156 1 90.56 186 GLU A N 1
ATOM 1512 C CA . GLU A 1 186 ? -2.189 -10.281 -11.484 1 90.56 186 GLU A CA 1
ATOM 1513 C C . GLU A 1 186 ? -1.787 -9.875 -10.07 1 90.56 186 GLU A C 1
ATOM 1515 O O . GLU A 1 186 ? -2.061 -8.758 -9.641 1 90.56 186 GLU A O 1
ATOM 1520 N N . SER A 1 187 ? -1.167 -10.789 -9.414 1 89.19 187 SER A N 1
ATOM 1521 C CA . SER A 1 187 ? -0.74 -10.523 -8.039 1 89.19 187 SER A CA 1
ATOM 1522 C C . SER A 1 187 ? 0.254 -9.367 -7.988 1 89.19 187 SER A C 1
ATOM 1524 O O . SER A 1 187 ? 0.154 -8.492 -7.125 1 89.19 187 SER A O 1
ATOM 1526 N N . VAL A 1 188 ? 1.174 -9.367 -8.906 1 93.5 188 VAL A N 1
ATOM 1527 C CA . VAL A 1 188 ? 2.188 -8.312 -8.922 1 93.5 188 VAL A CA 1
ATOM 1528 C C . VAL A 1 188 ? 1.546 -6.984 -9.297 1 93.5 188 VAL A C 1
ATOM 1530 O O . VAL A 1 188 ? 1.903 -5.938 -8.75 1 93.5 188 VAL A O 1
ATOM 1533 N N . VAL A 1 189 ? 0.617 -7.043 -10.195 1 95 189 VAL A N 1
ATOM 1534 C CA . VAL A 1 189 ? -0.067 -5.832 -10.633 1 95 189 VAL A CA 1
ATOM 1535 C C . VAL A 1 189 ? -0.841 -5.223 -9.469 1 95 189 VAL A C 1
ATOM 1537 O O . VAL A 1 189 ? -0.793 -4.012 -9.242 1 95 189 VAL A O 1
ATOM 1540 N N . GLN A 1 190 ? -1.504 -6.07 -8.742 1 92.44 190 GLN A N 1
ATOM 1541 C CA . GLN A 1 190 ? -2.223 -5.59 -7.566 1 92.44 190 GLN A CA 1
ATOM 1542 C C . GLN A 1 190 ? -1.266 -4.973 -6.551 1 92.44 190 GLN A C 1
ATOM 1544 O O . GLN A 1 190 ? -1.579 -3.953 -5.934 1 92.44 190 GLN A O 1
ATOM 1549 N N . MET A 1 191 ? -0.127 -5.609 -6.449 1 93.38 191 MET A N 1
ATOM 1550 C CA . MET A 1 191 ? 0.904 -5.082 -5.559 1 93.38 191 MET A CA 1
ATOM 1551 C C . MET A 1 191 ? 1.38 -3.713 -6.027 1 93.38 191 MET A C 1
ATOM 1553 O O . MET A 1 191 ? 1.593 -2.812 -5.215 1 93.38 191 MET A O 1
ATOM 1557 N N . ILE A 1 192 ? 1.546 -3.594 -7.293 1 96.06 192 ILE A N 1
ATOM 1558 C CA . ILE A 1 192 ? 1.994 -2.344 -7.898 1 96.06 192 ILE A CA 1
ATOM 1559 C C . ILE A 1 192 ? 0.976 -1.24 -7.617 1 96.06 192 ILE A C 1
ATOM 1561 O O . ILE A 1 192 ? 1.342 -0.14 -7.195 1 96.06 192 ILE A O 1
ATOM 1565 N N . ILE A 1 193 ? -0.276 -1.532 -7.797 1 94.75 193 ILE A N 1
ATOM 1566 C CA . ILE A 1 193 ? -1.343 -0.561 -7.59 1 94.75 193 ILE A CA 1
ATOM 1567 C C . ILE A 1 193 ? -1.39 -0.154 -6.117 1 94.75 193 ILE A C 1
ATOM 1569 O O . ILE A 1 193 ? -1.479 1.034 -5.797 1 94.75 193 ILE A O 1
ATOM 1573 N N . ARG A 1 194 ? -1.252 -1.153 -5.262 1 92.81 194 ARG A N 1
ATOM 1574 C CA . ARG A 1 194 ? -1.249 -0.875 -3.83 1 92.81 194 ARG A CA 1
ATOM 1575 C C . ARG A 1 194 ? -0.037 -0.037 -3.438 1 92.81 194 ARG A C 1
ATOM 1577 O O . ARG A 1 194 ? -0.143 0.863 -2.602 1 92.81 194 ARG A O 1
ATOM 1584 N N . THR A 1 195 ? 1.071 -0.346 -4.008 1 94 195 THR A N 1
ATOM 1585 C CA . THR A 1 195 ? 2.279 0.434 -3.764 1 94 195 THR A CA 1
ATOM 1586 C C . THR A 1 195 ? 2.088 1.881 -4.211 1 94 195 THR A C 1
ATOM 1588 O O . THR A 1 195 ? 2.51 2.811 -3.518 1 94 195 THR A O 1
ATOM 1591 N N . GLY A 1 196 ? 1.462 2.029 -5.367 1 93.94 196 GLY A N 1
ATOM 1592 C CA . GLY A 1 196 ? 1.147 3.371 -5.832 1 93.94 196 GLY A CA 1
ATOM 1593 C C . GLY A 1 196 ? 0.299 4.16 -4.855 1 93.94 196 GLY A C 1
ATOM 1594 O O . GLY A 1 196 ? 0.575 5.332 -4.59 1 93.94 196 GLY A O 1
ATOM 1595 N N . GLU A 1 197 ? -0.688 3.498 -4.328 1 92.56 197 GLU A N 1
ATOM 1596 C CA . GLU A 1 197 ? -1.543 4.129 -3.328 1 92.56 197 GLU A CA 1
ATOM 1597 C C . GLU A 1 197 ? -0.754 4.48 -2.07 1 92.56 197 GLU A C 1
ATOM 1599 O O . GLU A 1 197 ? -0.915 5.57 -1.514 1 92.56 197 GLU A O 1
ATOM 1604 N N . MET A 1 198 ? 0.013 3.553 -1.664 1 92.44 198 MET A N 1
ATOM 1605 C CA . MET A 1 198 ? 0.852 3.764 -0.488 1 92.44 198 MET A CA 1
ATOM 1606 C C . MET A 1 198 ? 1.746 4.984 -0.67 1 92.44 198 MET A C 1
ATOM 1608 O O . MET A 1 198 ? 1.833 5.836 0.219 1 92.44 198 MET A O 1
ATOM 1612 N N . LEU A 1 199 ? 2.387 5.094 -1.806 1 93.19 199 LEU A N 1
ATOM 1613 C CA . LEU A 1 199 ? 3.291 6.203 -2.088 1 93.19 199 LEU A CA 1
ATOM 1614 C C . LEU A 1 199 ? 2.531 7.527 -2.115 1 93.19 199 LEU A C 1
ATOM 1616 O O . LEU A 1 199 ? 3.053 8.555 -1.676 1 93.19 199 LEU A O 1
ATOM 1620 N N . ARG A 1 200 ? 1.345 7.496 -2.605 1 92.88 200 ARG A N 1
ATOM 1621 C CA . ARG A 1 200 ? 0.513 8.695 -2.623 1 92.88 200 ARG A CA 1
ATOM 1622 C C . ARG A 1 200 ? 0.206 9.172 -1.208 1 92.88 200 ARG A C 1
ATOM 1624 O O . ARG A 1 200 ? 0.294 10.367 -0.916 1 92.88 200 ARG A O 1
ATOM 1631 N N . PHE A 1 201 ? -0.101 8.258 -0.379 1 92.88 201 PHE A N 1
ATOM 1632 C CA . PHE A 1 201 ? -0.378 8.609 1.008 1 92.88 201 PHE A CA 1
ATOM 1633 C C . PHE A 1 201 ? 0.898 9.047 1.721 1 92.88 201 PHE A C 1
ATOM 1635 O O . PHE A 1 201 ? 0.866 9.922 2.586 1 92.88 201 PHE A O 1
ATOM 1642 N N . GLN A 1 202 ? 1.923 8.383 1.363 1 93.5 202 GLN A N 1
ATOM 1643 C CA . GLN A 1 202 ? 3.203 8.789 1.935 1 93.5 202 GLN A CA 1
ATOM 1644 C C . GLN A 1 202 ? 3.525 10.234 1.592 1 93.5 202 GLN A C 1
ATOM 1646 O O . GLN A 1 202 ? 3.975 11 2.451 1 93.5 202 GLN A O 1
ATOM 1651 N N . ASP A 1 203 ? 3.25 10.609 0.4 1 93.94 203 ASP A N 1
ATOM 1652 C CA . ASP A 1 203 ? 3.49 11.984 -0.04 1 93.94 203 ASP A CA 1
ATOM 1653 C C . ASP A 1 203 ? 2.596 12.969 0.714 1 93.94 203 ASP A C 1
ATOM 1655 O O . ASP A 1 203 ? 2.977 14.117 0.928 1 93.94 203 ASP A O 1
ATOM 1659 N N . ALA A 1 204 ? 1.482 12.461 1.107 1 94.75 204 ALA A N 1
ATOM 1660 C CA . ALA A 1 204 ? 0.516 13.312 1.791 1 94.75 204 ALA A CA 1
ATOM 1661 C C . ALA A 1 204 ? 0.801 13.375 3.289 1 94.75 204 ALA A C 1
ATOM 1663 O O . ALA A 1 204 ? 0.155 14.133 4.02 1 94.75 204 ALA A O 1
ATOM 1664 N N . GLN A 1 205 ? 1.771 12.609 3.691 1 95.31 205 GLN A N 1
ATOM 1665 C CA . GLN A 1 205 ? 2.186 12.633 5.09 1 95.31 205 GLN A CA 1
ATOM 1666 C C . GLN A 1 205 ? 2.617 14.031 5.512 1 95.31 205 GLN A C 1
ATOM 1668 O O . GLN A 1 205 ? 3.275 14.742 4.746 1 95.31 205 GLN A O 1
ATOM 1673 N N . ILE A 1 206 ? 2.26 14.344 6.723 1 95.94 206 ILE A N 1
ATOM 1674 C CA . ILE A 1 206 ? 2.514 15.688 7.238 1 95.94 206 ILE A CA 1
ATOM 1675 C C . ILE A 1 206 ? 4.016 15.891 7.422 1 95.94 206 ILE A C 1
ATOM 1677 O O . ILE A 1 206 ? 4.727 14.984 7.855 1 95.94 206 ILE A O 1
ATOM 1681 N N . ALA A 1 207 ? 4.461 17.016 7.012 1 97.62 207 ALA A N 1
ATOM 1682 C CA . ALA A 1 207 ? 5.82 17.484 7.234 1 97.62 207 ALA A CA 1
ATOM 1683 C C . ALA A 1 207 ? 5.82 18.953 7.668 1 97.62 207 ALA A C 1
ATOM 1685 O O . ALA A 1 207 ? 4.887 19.703 7.367 1 97.62 207 ALA A O 1
ATOM 1686 N N . VAL A 1 208 ? 6.805 19.281 8.461 1 97.56 208 VAL A N 1
ATOM 1687 C CA . VAL A 1 208 ? 6.914 20.625 9 1 97.56 208 VAL A CA 1
ATOM 1688 C C . VAL A 1 208 ? 8.289 21.203 8.664 1 97.56 208 VAL A C 1
ATOM 1690 O O . VAL A 1 208 ? 9.297 20.5 8.75 1 97.56 208 VAL A O 1
ATOM 1693 N N . GLN A 1 209 ? 8.273 22.406 8.203 1 97 209 GLN A N 1
ATOM 1694 C CA . GLN A 1 209 ? 9.508 23.156 7.984 1 97 209 GLN A CA 1
ATOM 1695 C C . GLN A 1 209 ? 9.633 24.312 8.969 1 97 209 GLN A C 1
ATOM 1697 O O . GLN A 1 209 ? 8.719 25.141 9.094 1 97 209 GLN A O 1
ATOM 1702 N N . MET A 1 210 ? 10.695 24.359 9.695 1 95.94 210 MET A N 1
ATOM 1703 C CA . MET A 1 210 ? 10.984 25.438 10.641 1 95.94 210 MET A CA 1
ATOM 1704 C C . MET A 1 210 ? 12.141 26.297 10.141 1 95.94 210 MET A C 1
ATOM 1706 O O . MET A 1 210 ? 13.172 25.781 9.719 1 95.94 210 MET A O 1
ATOM 1710 N N . MET A 1 211 ? 11.938 27.625 10.148 1 93.19 211 MET A N 1
ATOM 1711 C CA . MET A 1 211 ? 12.953 28.547 9.648 1 93.19 211 MET A CA 1
ATOM 1712 C C . MET A 1 211 ? 13.18 29.688 10.625 1 93.19 211 MET A C 1
ATOM 1714 O O . MET A 1 211 ? 12.227 30.188 11.242 1 93.19 211 MET A O 1
ATOM 1718 N N . GLU A 1 212 ? 14.359 30 10.711 1 91.75 212 GLU A N 1
ATOM 1719 C CA . GLU A 1 212 ? 14.734 31.219 11.414 1 91.75 212 GLU A CA 1
ATOM 1720 C C . GLU A 1 212 ? 15.305 32.25 10.445 1 91.75 212 GLU A C 1
ATOM 1722 O O . GLU A 1 212 ? 16.219 31.953 9.672 1 91.75 212 GLU A O 1
ATOM 1727 N N . VAL A 1 213 ? 14.656 33.406 10.508 1 86.81 213 VAL A N 1
ATOM 1728 C CA . VAL A 1 213 ? 15.086 34.5 9.648 1 86.81 213 VAL A CA 1
ATOM 1729 C C . VAL A 1 213 ? 15.648 35.625 10.5 1 86.81 213 VAL A C 1
ATOM 1731 O O . VAL A 1 213 ? 14.969 36.125 11.414 1 86.81 213 VAL A O 1
ATOM 1734 N N . ASP A 1 214 ? 16.859 35.938 10.289 1 80.5 214 ASP A N 1
ATOM 1735 C CA . ASP A 1 214 ? 17.469 37.062 10.961 1 80.5 214 ASP A CA 1
ATOM 1736 C C . ASP A 1 214 ? 17.188 38.375 10.211 1 80.5 214 ASP A C 1
ATOM 1738 O O . ASP A 1 214 ? 17.969 38.781 9.352 1 80.5 214 ASP A O 1
ATOM 1742 N N . SER A 1 215 ? 16.062 38.969 10.562 1 69.12 215 SER A N 1
ATOM 1743 C CA . SER A 1 215 ? 15.641 40.188 9.875 1 69.12 215 SER A CA 1
ATOM 1744 C C . SER A 1 215 ? 16.578 41.344 10.172 1 69.12 215 SER A C 1
ATOM 1746 O O . SER A 1 215 ? 16.656 42.312 9.406 1 69.12 215 SER A O 1
ATOM 1748 N N . LEU A 1 216 ? 17.25 41.188 11.328 1 65.25 216 LEU A N 1
ATOM 1749 C CA . LEU A 1 216 ? 18.078 42.312 11.742 1 65.25 216 LEU A CA 1
ATOM 1750 C C . LEU A 1 216 ? 19.422 42.281 11.023 1 65.25 216 LEU A C 1
ATOM 1752 O O . LEU A 1 216 ? 20.203 43.219 11.109 1 65.25 216 LEU A O 1
ATOM 1756 N N . PHE A 1 217 ? 19.516 41.219 10.438 1 61.97 217 PHE A N 1
ATOM 1757 C CA . PHE A 1 217 ? 20.812 41.062 9.789 1 61.97 217 PHE A CA 1
ATOM 1758 C C . PHE A 1 217 ? 21.047 42.188 8.797 1 61.97 217 PHE A C 1
ATOM 1760 O O . PHE A 1 217 ? 22.172 42.656 8.633 1 61.97 217 PHE A O 1
ATOM 1767 N N . ALA A 1 218 ? 19.906 42.688 8.25 1 57.72 218 ALA A N 1
ATOM 1768 C CA . ALA A 1 218 ? 20.047 43.688 7.207 1 57.72 218 ALA A CA 1
ATOM 1769 C C . ALA A 1 218 ? 19.969 45.094 7.793 1 57.72 218 ALA A C 1
ATOM 1771 O O . ALA A 1 218 ? 20.172 46.094 7.082 1 57.72 218 ALA A O 1
ATOM 1772 N N . ILE A 1 219 ? 19.625 45.188 9.125 1 58.66 219 ILE A N 1
ATOM 1773 C CA . ILE A 1 219 ? 19.359 46.5 9.633 1 58.66 219 ILE A CA 1
ATOM 1774 C C . ILE A 1 219 ? 20.672 47.219 9.977 1 58.66 219 ILE A C 1
ATOM 1776 O O . ILE A 1 219 ? 21.5 46.656 10.695 1 58.66 219 ILE A O 1
ATOM 1780 N N . SER A 1 220 ? 20.922 48.219 9.211 1 57.31 220 SER A N 1
ATOM 1781 C CA . SER A 1 220 ? 22.016 49.125 9.547 1 57.31 220 SER A CA 1
ATOM 1782 C C . SER A 1 220 ? 21.766 49.812 10.891 1 57.31 220 SER A C 1
ATOM 1784 O O . SER A 1 220 ? 20.609 50 11.289 1 57.31 220 SER A O 1
ATOM 1786 N N . ASN A 1 221 ? 22.766 49.938 11.852 1 56.66 221 ASN A N 1
ATOM 1787 C CA . ASN A 1 221 ? 22.844 50.531 13.188 1 56.66 221 ASN A CA 1
ATOM 1788 C C . ASN A 1 221 ? 21.984 51.781 13.297 1 56.66 221 ASN A C 1
ATOM 1790 O O . ASN A 1 221 ? 21.469 52.094 14.367 1 56.66 221 ASN A O 1
ATOM 1794 N N . GLU A 1 222 ? 21.766 52.531 12.273 1 56.31 222 GLU A N 1
ATOM 1795 C CA . GLU A 1 222 ? 21.297 53.875 12.477 1 56.31 222 GLU A CA 1
ATOM 1796 C C . GLU A 1 222 ? 19.781 53.938 12.516 1 56.31 222 GLU A C 1
ATOM 1798 O O . GLU A 1 222 ? 19.203 54.969 12.945 1 56.31 222 GLU A O 1
ATOM 1803 N N . THR A 1 223 ? 19.078 52.969 12.125 1 57.06 223 THR A N 1
ATOM 1804 C CA . THR A 1 223 ? 17.641 53.188 11.961 1 57.06 223 THR A CA 1
ATOM 1805 C C . THR A 1 223 ? 16.844 52.094 12.688 1 57.06 223 THR A C 1
ATOM 1807 O O . THR A 1 223 ? 15.828 51.625 12.188 1 57.06 223 THR A O 1
ATOM 1810 N N . PHE A 1 224 ? 17.266 51.875 13.977 1 63.44 224 PHE A N 1
ATOM 1811 C CA . PHE A 1 224 ? 16.578 50.812 14.703 1 63.44 224 PHE A CA 1
ATOM 1812 C C . PHE A 1 224 ? 15.32 51.344 15.359 1 63.44 224 PHE A C 1
ATOM 1814 O O . PHE A 1 224 ? 15.383 52.125 16.312 1 63.44 224 PHE A O 1
ATOM 1821 N N . SER A 1 225 ? 14.109 51.344 14.625 1 73.94 225 SER A N 1
ATOM 1822 C CA . SER A 1 225 ? 12.836 51.562 15.305 1 73.94 225 SER A CA 1
ATOM 1823 C C . SER A 1 225 ? 11.961 50.344 15.273 1 73.94 225 SER A C 1
ATOM 1825 O O . SER A 1 225 ? 12.148 49.438 14.43 1 73.94 225 SER A O 1
ATOM 1827 N N . THR A 1 226 ? 11.141 50.281 16.219 1 78.44 226 THR A N 1
ATOM 1828 C CA . THR A 1 226 ? 10.195 49.188 16.312 1 78.44 226 THR A CA 1
ATOM 1829 C C . THR A 1 226 ? 9.336 49.094 15.062 1 78.44 226 THR A C 1
ATOM 1831 O O . THR A 1 226 ? 9.008 47.969 14.609 1 78.44 226 THR A O 1
ATOM 1834 N N . ASP A 1 227 ? 9.133 50.188 14.469 1 80.25 227 ASP A N 1
ATOM 1835 C CA . ASP A 1 227 ? 8.305 50.219 13.266 1 80.25 227 ASP A CA 1
ATOM 1836 C C . ASP A 1 227 ? 9.047 49.594 12.078 1 80.25 227 ASP A C 1
ATOM 1838 O O . ASP A 1 227 ? 8.453 48.906 11.25 1 80.25 227 ASP A O 1
ATOM 1842 N N . GLU A 1 228 ? 10.273 49.875 12.125 1 77.5 228 GLU A N 1
ATOM 1843 C CA . GLU A 1 228 ? 11.086 49.344 11.031 1 77.5 228 GLU A CA 1
ATOM 1844 C C . GLU A 1 228 ? 11.219 47.844 11.133 1 77.5 228 GLU A C 1
ATOM 1846 O O . GLU A 1 228 ? 11.203 47.125 10.125 1 77.5 228 GLU A O 1
ATOM 1851 N N . ILE A 1 229 ? 11.328 47.406 12.344 1 76.81 229 ILE A N 1
ATOM 1852 C CA . ILE A 1 229 ? 11.422 45.969 12.586 1 76.81 229 ILE A CA 1
ATOM 1853 C C . ILE A 1 229 ? 10.125 45.281 12.141 1 76.81 229 ILE A C 1
ATOM 1855 O O . ILE A 1 229 ? 10.164 44.25 11.484 1 76.81 229 ILE A O 1
ATOM 1859 N N . TYR A 1 230 ? 9.086 45.938 12.438 1 79.62 230 TYR A N 1
ATOM 1860 C CA . TYR A 1 230 ? 7.781 45.406 12.07 1 79.62 230 TYR A CA 1
ATOM 1861 C C . TYR A 1 230 ? 7.621 45.344 10.555 1 79.62 230 TYR A C 1
ATOM 1863 O O . TYR A 1 230 ? 7.086 44.375 10.016 1 79.62 230 TYR A O 1
ATOM 1871 N N . LYS A 1 231 ? 8.031 46.344 9.953 1 82.12 231 LYS A N 1
ATOM 1872 C CA . LYS A 1 231 ? 7.953 46.406 8.5 1 82.12 231 LYS A CA 1
ATOM 1873 C C . LYS A 1 231 ? 8.781 45.281 7.863 1 82.12 231 LYS A C 1
ATOM 1875 O O . LYS A 1 231 ? 8.367 44.688 6.875 1 82.12 231 LYS A O 1
ATOM 1880 N N . MET A 1 232 ? 9.883 45.094 8.461 1 80.81 232 MET A N 1
ATOM 1881 C CA . MET A 1 232 ? 10.758 44.031 7.949 1 80.81 232 MET A CA 1
ATOM 1882 C C . MET A 1 232 ? 10.141 42.656 8.156 1 80.81 232 MET A C 1
ATOM 1884 O O . MET A 1 232 ? 10.219 41.781 7.273 1 80.81 232 MET A O 1
ATOM 1888 N N . GLU A 1 233 ? 9.586 42.5 9.281 1 82.31 233 GLU A N 1
ATOM 1889 C CA . GLU A 1 233 ? 8.938 41.25 9.586 1 82.31 233 GLU A CA 1
ATOM 1890 C C . GLU A 1 233 ? 7.762 40.969 8.641 1 82.31 233 GLU A C 1
ATOM 1892 O O . GLU A 1 233 ? 7.527 39.844 8.227 1 82.31 233 GLU A O 1
ATOM 1897 N N . MET A 1 234 ? 7.098 42.031 8.297 1 85.06 234 MET A N 1
ATOM 1898 C CA . MET A 1 234 ? 5.977 41.906 7.375 1 85.06 234 MET A CA 1
ATOM 1899 C C . MET A 1 234 ? 6.457 41.469 5.988 1 85.06 234 MET A C 1
ATOM 1901 O O . MET A 1 234 ? 5.816 40.656 5.328 1 85.06 234 MET A O 1
ATOM 1905 N N . LYS A 1 235 ? 7.543 42.031 5.645 1 84.62 235 LYS A N 1
ATOM 1906 C CA . LYS A 1 235 ? 8.109 41.719 4.344 1 84.62 235 LYS A CA 1
ATOM 1907 C C . LYS A 1 235 ? 8.531 40.25 4.297 1 84.62 235 LYS A C 1
ATOM 1909 O O . LYS A 1 235 ? 8.289 39.531 3.311 1 84.62 235 LYS A O 1
ATOM 1914 N N . VAL A 1 236 ? 9.133 39.812 5.363 1 85.62 236 VAL A N 1
ATOM 1915 C CA . VAL A 1 236 ? 9.57 38.406 5.465 1 85.62 236 VAL A CA 1
ATOM 1916 C C . VAL A 1 236 ? 8.352 37.5 5.449 1 85.62 236 VAL A C 1
ATOM 1918 O O . VAL A 1 236 ? 8.359 36.469 4.766 1 85.62 236 VAL A O 1
ATOM 1921 N N . THR A 1 237 ? 7.379 37.906 6.152 1 88.62 237 THR A N 1
ATOM 1922 C CA . THR A 1 237 ? 6.16 37.125 6.227 1 88.62 237 THR A CA 1
ATOM 1923 C C . THR A 1 237 ? 5.516 36.969 4.852 1 88.62 237 THR A C 1
ATOM 1925 O O . THR A 1 237 ? 5.047 35.906 4.48 1 88.62 237 THR A O 1
ATOM 1928 N N . GLU A 1 238 ? 5.477 38 4.137 1 89.69 238 GLU A N 1
ATOM 1929 C CA . GLU A 1 238 ? 4.895 38 2.797 1 89.69 238 GLU A CA 1
ATOM 1930 C C . GLU A 1 238 ? 5.656 37.031 1.875 1 89.69 238 GLU A C 1
ATOM 1932 O O . GLU A 1 238 ? 5.047 36.281 1.114 1 89.69 238 GLU A O 1
ATOM 1937 N N . LYS A 1 239 ? 6.914 37.094 1.978 1 88.88 239 LYS A N 1
ATOM 1938 C CA . LYS A 1 239 ? 7.746 36.219 1.167 1 88.88 239 LYS A CA 1
ATOM 1939 C C . LYS A 1 239 ? 7.535 34.75 1.556 1 88.88 239 LYS A C 1
ATOM 1941 O O . LYS A 1 239 ? 7.438 33.875 0.688 1 88.88 239 LYS A O 1
ATOM 1946 N N . LEU A 1 240 ? 7.441 34.562 2.805 1 90.56 240 LEU A N 1
ATOM 1947 C CA . LEU A 1 240 ? 7.277 33.188 3.293 1 90.56 240 LEU A CA 1
ATOM 1948 C C . LEU A 1 240 ? 5.887 32.656 2.953 1 90.56 240 LEU A C 1
ATOM 1950 O O . LEU A 1 240 ? 5.715 31.453 2.748 1 90.56 240 LEU A O 1
ATOM 1954 N N . LEU A 1 241 ? 4.953 33.531 2.908 1 91.81 241 LEU A N 1
ATOM 1955 C CA . LEU A 1 241 ? 3.615 33.125 2.492 1 91.81 241 LEU A CA 1
ATOM 1956 C C . LEU A 1 241 ? 3.617 32.625 1.047 1 91.81 241 LEU A C 1
ATOM 1958 O O . LEU A 1 241 ? 2.961 31.641 0.719 1 91.81 241 LEU A O 1
ATOM 1962 N N . LYS A 1 242 ? 4.34 33.312 0.209 1 91.5 242 LYS A N 1
ATOM 1963 C CA . LYS A 1 242 ? 4.469 32.906 -1.185 1 91.5 242 LYS A CA 1
ATOM 1964 C C . LYS A 1 242 ? 5.18 31.547 -1.294 1 91.5 242 LYS A C 1
ATOM 1966 O O . LYS A 1 242 ? 4.773 30.688 -2.074 1 91.5 242 LYS A O 1
ATOM 1971 N N . TYR A 1 243 ? 6.188 31.453 -0.529 1 91.94 243 TYR A N 1
ATOM 1972 C CA . TYR A 1 243 ? 6.914 30.188 -0.497 1 91.94 243 TYR A CA 1
ATOM 1973 C C . TYR A 1 243 ? 6.02 29.062 -0.001 1 91.94 243 TYR A C 1
ATOM 1975 O O . TYR A 1 243 ? 6.008 27.969 -0.581 1 91.94 243 TYR A O 1
ATOM 1983 N N . ALA A 1 244 ? 5.344 29.312 1.108 1 93.62 244 ALA A N 1
ATOM 1984 C CA . ALA A 1 244 ? 4.426 28.312 1.671 1 93.62 244 ALA A CA 1
ATOM 1985 C C . ALA A 1 244 ? 3.391 27.891 0.64 1 93.62 244 ALA A C 1
ATOM 1987 O O . ALA A 1 244 ? 3.049 26.703 0.555 1 93.62 244 ALA A O 1
ATOM 1988 N N . LYS A 1 245 ? 2.928 28.797 -0.13 1 92.31 245 LYS A N 1
ATOM 1989 C CA . LYS A 1 245 ? 1.974 28.484 -1.188 1 92.31 245 LYS A CA 1
ATOM 1990 C C . LYS A 1 245 ? 2.602 27.562 -2.236 1 92.31 245 LYS A C 1
ATOM 1992 O O . LYS A 1 245 ? 1.96 26.625 -2.713 1 92.31 245 LYS A O 1
ATOM 1997 N N . LYS A 1 246 ? 3.775 27.828 -2.561 1 92 246 LYS A N 1
ATOM 1998 C CA . LYS A 1 246 ? 4.492 27.031 -3.553 1 92 246 LYS A CA 1
ATOM 1999 C C . LYS A 1 246 ? 4.621 25.578 -3.104 1 92 246 LYS A C 1
ATOM 2001 O O . LYS A 1 246 ? 4.531 24.656 -3.922 1 92 246 LYS A O 1
ATOM 2006 N N . ILE A 1 247 ? 4.812 25.438 -1.812 1 93.56 247 ILE A N 1
ATOM 2007 C CA . ILE A 1 247 ? 4.961 24.062 -1.32 1 93.56 247 ILE A CA 1
ATOM 2008 C C . ILE A 1 247 ? 3.637 23.578 -0.727 1 93.56 247 ILE A C 1
ATOM 2010 O O . ILE A 1 247 ? 3.613 22.656 0.089 1 93.56 247 ILE A O 1
ATOM 2014 N N . GLN A 1 248 ? 2.615 24.281 -1.076 1 94.06 248 GLN A N 1
ATOM 2015 C CA . GLN A 1 248 ? 1.258 23.906 -0.696 1 94.06 248 GLN A CA 1
ATOM 2016 C C . GLN A 1 248 ? 1.139 23.734 0.815 1 94.06 248 GLN A C 1
ATOM 2018 O O . GLN A 1 248 ? 0.588 22.734 1.289 1 94.06 248 GLN A O 1
ATOM 2023 N N . GLY A 1 249 ? 1.761 24.656 1.463 1 95.25 249 GLY A N 1
ATOM 2024 C CA . GLY A 1 249 ? 1.786 24.609 2.916 1 95.25 249 GLY A CA 1
ATOM 2025 C C . GLY A 1 249 ? 1.055 25.766 3.57 1 95.25 249 GLY A C 1
ATOM 2026 O O . GLY A 1 249 ? 0.336 2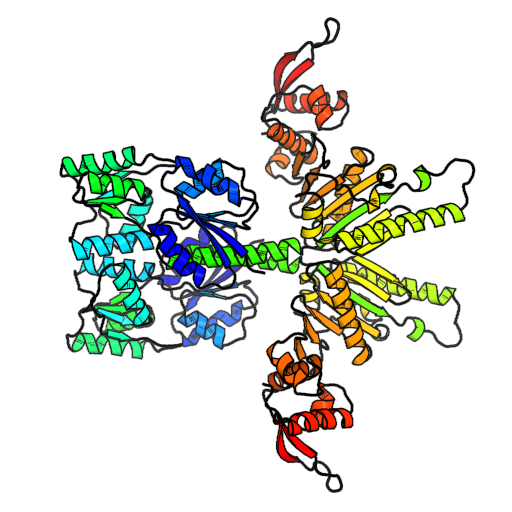6.5 2.9 1 95.25 249 GLY A O 1
ATOM 2027 N N . SER A 1 250 ? 1.056 25.75 4.891 1 94.19 250 SER A N 1
ATOM 2028 C CA . SER A 1 250 ? 0.463 26.797 5.711 1 94.19 250 SER A CA 1
ATOM 2029 C C . SER A 1 250 ? 1.478 27.375 6.695 1 94.19 250 SER A C 1
ATOM 2031 O O . SER A 1 250 ? 2.148 26.625 7.406 1 94.19 250 SER A O 1
ATOM 2033 N N . LEU A 1 251 ? 1.536 28.719 6.684 1 94.25 251 LEU A N 1
ATOM 2034 C CA . LEU A 1 251 ? 2.543 29.406 7.488 1 94.25 251 LEU A CA 1
ATOM 2035 C C . LEU A 1 251 ? 2.006 29.719 8.883 1 94.25 251 LEU A C 1
ATOM 2037 O O . LEU A 1 251 ? 0.871 30.188 9.023 1 94.25 251 LEU A O 1
ATOM 2041 N N . LYS A 1 252 ? 2.738 29.344 9.836 1 91.88 252 LYS A N 1
ATOM 2042 C CA . LYS A 1 252 ? 2.51 29.703 11.234 1 91.88 252 LYS A CA 1
ATOM 2043 C C . LYS A 1 252 ? 3.688 30.484 11.797 1 91.88 252 LYS A C 1
ATOM 2045 O O . LYS A 1 252 ? 4.836 30.047 11.719 1 91.88 252 LYS A O 1
ATOM 2050 N N . ILE A 1 253 ? 3.365 31.656 12.336 1 88.88 253 ILE A N 1
ATOM 2051 C CA . ILE A 1 253 ? 4.41 32.438 12.984 1 88.88 253 ILE A CA 1
ATOM 2052 C C . ILE A 1 253 ? 4.598 31.969 14.422 1 88.88 253 ILE A C 1
ATOM 2054 O O . ILE A 1 253 ? 3.654 31.969 15.211 1 88.88 253 ILE A O 1
ATOM 2058 N N . ALA A 1 254 ? 5.805 31.5 14.766 1 85.5 254 ALA A N 1
ATOM 2059 C CA . ALA A 1 254 ? 6.078 30.922 16.078 1 85.5 254 ALA A CA 1
ATOM 2060 C C . ALA A 1 254 ? 6.898 31.875 16.938 1 85.5 254 ALA A C 1
ATOM 2062 O O . ALA A 1 254 ? 7.664 31.438 17.812 1 85.5 254 ALA A O 1
ATOM 2063 N N . GLY A 1 255 ? 6.902 33.062 16.703 1 79.06 255 GLY A N 1
ATOM 2064 C CA . GLY A 1 255 ? 7.684 34.062 17.422 1 79.06 255 GLY A CA 1
ATOM 2065 C C . GLY A 1 255 ? 8.531 34.938 16.516 1 79.06 255 GLY A C 1
ATOM 2066 O O . GLY A 1 255 ? 8.539 34.719 15.297 1 79.06 255 GLY A O 1
ATOM 2067 N N . PRO A 1 256 ? 9.172 35.812 17.156 1 77.44 256 PRO A N 1
ATOM 2068 C CA . PRO A 1 256 ? 9.977 36.719 16.344 1 77.44 256 PRO A CA 1
ATOM 2069 C C . PRO A 1 256 ? 11.078 35.969 15.57 1 77.44 256 PRO A C 1
ATOM 2071 O O . PRO A 1 256 ? 11.906 35.312 16.172 1 77.44 256 PRO A O 1
ATOM 2074 N N . GLY A 1 257 ? 10.992 36.062 14.289 1 83.81 257 GLY A N 1
ATOM 2075 C CA . GLY A 1 257 ? 12.008 35.5 13.406 1 83.81 257 GLY A CA 1
ATOM 2076 C C . GLY A 1 257 ? 11.875 34 13.195 1 83.81 257 GLY A C 1
ATOM 2077 O O . GLY A 1 257 ? 12.688 33.406 12.5 1 83.81 257 GLY A O 1
ATOM 2078 N N . ARG A 1 258 ? 10.914 33.438 13.844 1 89.62 258 ARG A N 1
ATOM 2079 C CA . ARG A 1 258 ? 10.742 32 13.727 1 89.62 258 ARG A CA 1
ATOM 2080 C C . ARG A 1 258 ? 9.43 31.672 13.016 1 89.62 258 ARG A C 1
ATOM 2082 O O . ARG A 1 258 ? 8.367 32.156 13.398 1 89.62 258 ARG A O 1
ATOM 2089 N N . TYR A 1 259 ? 9.625 30.875 12.039 1 93.38 259 TYR A N 1
ATOM 2090 C CA . TYR A 1 259 ? 8.484 30.531 11.188 1 93.38 259 TYR A CA 1
ATOM 2091 C C . TYR A 1 259 ? 8.352 29.031 11.023 1 93.38 259 TYR A C 1
ATOM 2093 O O . TYR A 1 259 ? 9.352 28.312 10.945 1 93.38 259 TYR A O 1
ATOM 2101 N N . VAL A 1 260 ? 7.094 28.625 11.039 1 95.44 260 VAL A N 1
ATOM 2102 C CA . VAL A 1 260 ? 6.781 27.203 10.852 1 95.44 260 VAL A CA 1
ATOM 2103 C C . VAL A 1 260 ? 5.816 27.047 9.68 1 95.44 260 VAL A C 1
ATOM 2105 O O . VAL A 1 260 ? 4.797 27.734 9.609 1 95.44 260 VAL A O 1
ATOM 2108 N N . ILE A 1 261 ? 6.203 26.203 8.766 1 96.06 261 ILE A N 1
ATOM 2109 C CA . ILE A 1 261 ? 5.328 25.906 7.637 1 96.06 261 ILE A CA 1
ATOM 2110 C C . ILE A 1 261 ? 4.863 24.453 7.703 1 96.06 261 ILE A C 1
ATOM 2112 O O . ILE A 1 261 ? 5.684 23.531 7.672 1 96.06 261 ILE A O 1
ATOM 2116 N N . PHE A 1 262 ? 3.576 24.281 7.848 1 96.62 262 PHE A N 1
ATOM 2117 C CA . PHE A 1 262 ? 2.992 22.953 7.75 1 96.62 262 PHE A CA 1
ATOM 2118 C C . PHE A 1 262 ? 2.758 22.578 6.293 1 96.62 262 PHE A C 1
ATOM 2120 O O . PHE A 1 262 ? 2.143 23.328 5.539 1 96.62 262 PHE A O 1
ATOM 2127 N N . THR A 1 263 ? 3.268 21.469 5.891 1 97.38 263 THR A N 1
ATOM 2128 C CA . THR A 1 263 ? 3.152 20.969 4.527 1 97.38 263 THR A CA 1
ATOM 2129 C C . THR A 1 263 ? 3.195 19.438 4.504 1 97.38 263 THR A C 1
ATOM 2131 O O . THR A 1 263 ? 2.734 18.797 5.441 1 97.38 263 THR A O 1
ATOM 2134 N N . THR A 1 264 ? 3.592 18.938 3.348 1 97.56 264 THR A N 1
ATOM 2135 C CA . THR A 1 264 ? 3.592 17.484 3.236 1 97.56 264 THR A CA 1
ATOM 2136 C C . THR A 1 264 ? 4.961 16.969 2.801 1 97.56 264 THR A C 1
ATOM 2138 O O . THR A 1 264 ? 5.754 17.719 2.223 1 97.56 264 THR A O 1
ATOM 2141 N N . ARG A 1 265 ? 5.176 15.75 3.121 1 96.94 265 ARG A N 1
ATOM 2142 C CA . ARG A 1 265 ? 6.414 15.07 2.762 1 96.94 265 ARG A CA 1
ATOM 2143 C C . ARG A 1 265 ? 6.691 15.188 1.267 1 96.94 265 ARG A C 1
ATOM 2145 O O . ARG A 1 265 ? 7.809 15.516 0.861 1 96.94 265 ARG A O 1
ATOM 2152 N N . GLY A 1 266 ? 5.656 14.984 0.483 1 95.25 266 GLY A N 1
ATOM 2153 C CA . GLY A 1 266 ? 5.812 15.031 -0.962 1 95.25 266 GLY A CA 1
ATOM 2154 C C . GLY A 1 266 ? 6.234 16.391 -1.479 1 95.25 266 GLY A C 1
ATOM 2155 O O . GLY A 1 266 ? 7.098 16.484 -2.355 1 95.25 266 GLY A O 1
ATOM 2156 N N . ALA A 1 267 ? 5.672 17.422 -0.971 1 95.5 267 ALA A N 1
ATOM 2157 C CA . ALA A 1 267 ? 5.98 18.781 -1.406 1 95.5 267 ALA A CA 1
ATOM 2158 C C . ALA A 1 267 ? 7.441 19.125 -1.136 1 95.5 267 ALA A C 1
ATOM 2160 O O . ALA A 1 267 ? 8.125 19.688 -1.996 1 95.5 267 ALA A O 1
ATOM 2161 N N . LEU A 1 268 ? 7.891 18.766 -0.01 1 96.19 268 LEU A N 1
ATOM 2162 C CA . LEU A 1 268 ? 9.266 19.094 0.364 1 96.19 268 LEU A CA 1
ATOM 2163 C C . LEU A 1 268 ? 10.25 18.203 -0.373 1 96.19 268 LEU A C 1
ATOM 2165 O O . LEU A 1 268 ? 11.344 18.641 -0.742 1 96.19 268 LEU A O 1
ATOM 2169 N N . LYS A 1 269 ? 9.867 16.969 -0.518 1 94.31 269 LYS A N 1
ATOM 2170 C CA . LYS A 1 269 ? 10.672 16.047 -1.311 1 94.31 269 LYS A CA 1
ATOM 2171 C C . LYS A 1 269 ? 10.898 16.578 -2.721 1 94.31 269 LYS A C 1
ATOM 2173 O O . LYS A 1 269 ? 12.023 16.578 -3.221 1 94.31 269 LYS A O 1
ATOM 2178 N N . ASP A 1 270 ? 9.898 17.141 -3.32 1 92.62 270 ASP A N 1
ATOM 2179 C CA . ASP A 1 270 ? 9.945 17.641 -4.691 1 92.62 270 ASP A CA 1
ATOM 2180 C C . ASP A 1 270 ? 10.797 18.891 -4.801 1 92.62 270 ASP A C 1
ATOM 2182 O O . ASP A 1 270 ? 11.703 18.969 -5.637 1 92.62 270 ASP A O 1
ATOM 2186 N N . ILE A 1 271 ? 10.578 19.812 -3.934 1 92.88 271 ILE A N 1
ATOM 2187 C CA . ILE A 1 271 ? 11.227 21.109 -4.059 1 92.88 271 ILE A CA 1
ATOM 2188 C C . ILE A 1 271 ? 12.711 20.984 -3.738 1 92.88 271 ILE A C 1
ATOM 2190 O O . ILE A 1 271 ? 13.531 21.781 -4.211 1 92.88 271 ILE A O 1
ATOM 2194 N N . THR A 1 272 ? 13.125 19.953 -2.973 1 93.69 272 THR A N 1
ATOM 2195 C CA . THR A 1 272 ? 14.516 19.766 -2.586 1 93.69 272 THR A CA 1
ATOM 2196 C C . THR A 1 272 ? 15.164 18.656 -3.42 1 93.69 272 THR A C 1
ATOM 2198 O O . THR A 1 272 ? 16.266 18.203 -3.109 1 93.69 272 THR A O 1
ATOM 2201 N N . ASP A 1 273 ? 14.492 18.141 -4.379 1 90.62 273 ASP A N 1
ATOM 2202 C CA . ASP A 1 273 ? 14.977 17.031 -5.188 1 90.62 273 ASP A CA 1
ATOM 2203 C C . ASP A 1 273 ? 15.414 15.859 -4.312 1 90.62 273 ASP A C 1
ATOM 2205 O O . ASP A 1 273 ? 16.562 15.422 -4.383 1 90.62 273 ASP A O 1
ATOM 2209 N N . HIS A 1 274 ? 14.445 15.398 -3.551 1 90.12 274 HIS A N 1
ATOM 2210 C CA . HIS A 1 274 ? 14.648 14.25 -2.67 1 90.12 274 HIS A CA 1
ATOM 2211 C C . HIS A 1 274 ? 15.656 14.578 -1.569 1 90.12 274 HIS A C 1
ATOM 2213 O O . HIS A 1 274 ? 16.531 13.766 -1.266 1 90.12 274 HIS A O 1
ATOM 2219 N N . TYR A 1 275 ? 15.586 15.805 -1.127 1 92.31 275 TYR A N 1
ATOM 2220 C CA . TYR A 1 275 ? 16.359 16.297 0.007 1 92.31 275 TYR A CA 1
ATOM 2221 C C . TYR A 1 275 ? 17.859 16.328 -0.325 1 92.31 275 TYR A C 1
ATOM 2223 O O . TYR A 1 275 ? 18.688 16.125 0.553 1 92.31 275 TYR A O 1
ATOM 2231 N N . LYS A 1 276 ? 18.156 16.562 -1.565 1 89.44 276 LYS A N 1
ATOM 2232 C CA . LYS A 1 276 ? 19.547 16.609 -2.002 1 89.44 276 LYS A CA 1
ATOM 2233 C C . LYS A 1 276 ? 20.047 18.047 -2.109 1 89.44 276 LYS A C 1
ATOM 2235 O O . LYS A 1 276 ? 21.234 18.328 -1.946 1 89.44 276 LYS A O 1
ATOM 2240 N N . ILE A 1 277 ? 19.109 18.969 -2.312 1 91.31 277 ILE A N 1
ATOM 2241 C CA . ILE A 1 277 ? 19.547 20.344 -2.549 1 91.31 277 ILE A CA 1
ATOM 2242 C C . ILE A 1 277 ? 18.656 21.312 -1.771 1 91.31 277 ILE A C 1
ATOM 2244 O O . ILE A 1 277 ? 17.547 20.938 -1.348 1 91.31 277 ILE A O 1
ATOM 2248 N N . ILE A 1 278 ? 19.172 22.531 -1.615 1 89.81 278 ILE A N 1
ATOM 2249 C CA . ILE A 1 278 ? 18.359 23.656 -1.145 1 89.81 278 ILE A CA 1
ATOM 2250 C C . ILE A 1 278 ? 17.688 24.344 -2.33 1 89.81 278 ILE A C 1
ATOM 2252 O O . ILE A 1 278 ? 18.359 24.719 -3.301 1 89.81 278 ILE A O 1
ATOM 2256 N N . PRO A 1 279 ? 16.391 24.375 -2.283 1 86.06 279 PRO A N 1
ATOM 2257 C CA . PRO A 1 279 ? 15.711 24.938 -3.447 1 86.06 279 PRO A CA 1
ATOM 2258 C C . PRO A 1 279 ? 16.062 26.406 -3.678 1 86.06 279 PRO A C 1
ATOM 2260 O O . PRO A 1 279 ? 16.25 27.156 -2.719 1 86.06 279 PRO A O 1
ATOM 2263 N N . THR A 1 280 ? 16.344 26.703 -4.988 1 80.81 280 THR A N 1
ATOM 2264 C CA . THR A 1 280 ? 16.469 28.109 -5.383 1 80.81 280 THR A CA 1
ATOM 2265 C C . THR A 1 280 ? 15.102 28.766 -5.527 1 80.81 280 THR A C 1
ATOM 2267 O O . THR A 1 280 ? 14.352 28.438 -6.449 1 80.81 280 THR A O 1
ATOM 2270 N N . ILE A 1 281 ? 14.742 29.391 -4.543 1 72.88 281 ILE A N 1
ATOM 2271 C CA . ILE A 1 281 ? 13.391 29.938 -4.555 1 72.88 281 ILE A CA 1
ATOM 2272 C C . ILE A 1 281 ? 13.445 31.438 -4.852 1 72.88 281 ILE A C 1
ATOM 2274 O O . ILE A 1 281 ? 14.031 32.219 -4.086 1 72.88 281 ILE A O 1
ATOM 2278 N N . LYS A 1 282 ? 12.938 31.797 -6.004 1 71.06 282 LYS A N 1
ATOM 2279 C CA . LYS A 1 282 ? 12.906 33.188 -6.398 1 71.06 282 LYS A CA 1
ATOM 2280 C C . LYS A 1 282 ? 12.312 34.062 -5.293 1 71.06 282 LYS A C 1
ATOM 2282 O O . LYS A 1 282 ? 12.805 35.156 -5.027 1 71.06 282 LYS A O 1
ATOM 2287 N N . GLU A 1 283 ? 11.359 33.469 -4.691 1 69.06 283 GLU A N 1
ATOM 2288 C CA . GLU A 1 283 ? 10.641 34.188 -3.654 1 69.06 283 GLU A CA 1
ATOM 2289 C C . GLU A 1 283 ? 11.531 34.438 -2.436 1 69.06 283 GLU A C 1
ATOM 2291 O O . GLU A 1 283 ? 11.258 35.312 -1.63 1 69.06 283 GLU A O 1
ATOM 2296 N N . LEU A 1 284 ? 12.594 33.594 -2.381 1 68.81 284 LEU A N 1
ATOM 2297 C CA . LEU A 1 284 ? 13.484 33.688 -1.229 1 68.81 284 LEU A CA 1
ATOM 2298 C C . LEU A 1 284 ? 14.836 34.281 -1.638 1 68.81 284 LEU A C 1
ATOM 2300 O O . LEU A 1 284 ? 15.75 34.375 -0.819 1 68.81 284 LEU A O 1
ATOM 2304 N N . GLU A 1 285 ? 15.016 34.469 -2.904 1 65.38 285 GLU A N 1
ATOM 2305 C CA . GLU A 1 285 ? 16.312 34.844 -3.434 1 65.38 285 GLU A CA 1
ATOM 2306 C C . GLU A 1 285 ? 16.938 35.969 -2.602 1 65.38 285 GLU A C 1
ATOM 2308 O O . GLU A 1 285 ? 18.125 35.938 -2.297 1 65.38 285 GLU A O 1
ATOM 2313 N N . ASP A 1 286 ? 16.078 36.906 -2.285 1 63.25 286 ASP A N 1
ATOM 2314 C CA . ASP A 1 286 ? 16.641 38.031 -1.574 1 63.25 286 ASP A CA 1
ATOM 2315 C C . ASP A 1 286 ? 16.781 37.75 -0.082 1 63.25 286 ASP A C 1
ATOM 2317 O O . ASP A 1 286 ? 17.312 38.562 0.672 1 63.25 286 ASP A O 1
ATOM 2321 N N . MET A 1 287 ? 16.375 36.5 0.21 1 62.16 287 MET A N 1
ATOM 2322 C CA . MET A 1 287 ? 16.34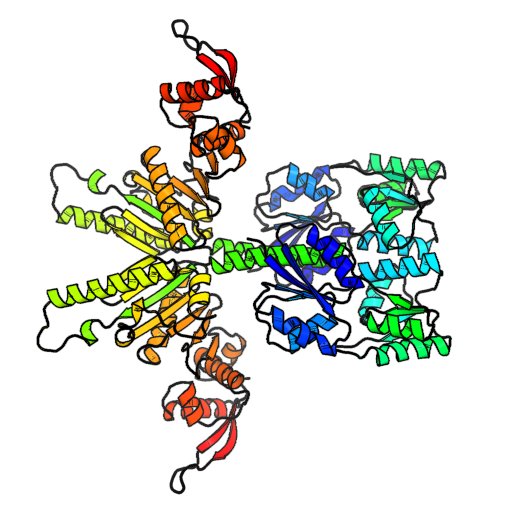4 36.188 1.638 1 62.16 287 MET A CA 1
ATOM 2323 C C . MET A 1 287 ? 17.406 35.156 1.997 1 62.16 287 MET A C 1
ATOM 2325 O O . MET A 1 287 ? 17.641 34.875 3.176 1 62.16 287 MET A O 1
ATOM 2329 N N . ASP A 1 288 ? 18 34.688 1.038 1 61.16 288 ASP A N 1
ATOM 2330 C CA . ASP A 1 288 ? 18.953 33.625 1.298 1 61.16 288 ASP A CA 1
ATOM 2331 C C . ASP A 1 288 ? 19.938 34.031 2.395 1 61.16 288 ASP A C 1
ATOM 2333 O O . ASP A 1 288 ? 20.281 33.219 3.252 1 61.16 288 ASP A O 1
ATOM 2337 N N . ARG A 1 289 ? 20.219 35.344 2.328 1 65.19 289 ARG A N 1
ATOM 2338 C CA . ARG A 1 289 ? 21.188 35.812 3.305 1 65.19 289 ARG A CA 1
ATOM 2339 C C . ARG A 1 289 ? 20.547 36.031 4.664 1 65.19 289 ARG A C 1
ATOM 2341 O O . ARG A 1 289 ? 21.219 36.031 5.691 1 65.19 289 ARG A O 1
ATOM 2348 N N . GLU A 1 290 ? 19.25 36 4.566 1 74.44 290 GLU A N 1
ATOM 2349 C CA . GLU A 1 290 ? 18.531 36.312 5.801 1 74.44 290 GLU A CA 1
ATOM 2350 C C . GLU A 1 290 ? 18.141 35.031 6.551 1 74.44 290 GLU A C 1
ATOM 2352 O O . GLU A 1 290 ? 17.906 35.094 7.762 1 74.44 290 GLU A O 1
ATOM 2357 N N . ILE A 1 291 ? 18.125 33.938 5.789 1 72.06 291 ILE A N 1
ATOM 2358 C CA . ILE A 1 291 ? 17.734 32.688 6.434 1 72.06 291 ILE A CA 1
ATOM 2359 C C . ILE A 1 291 ? 18.922 32.125 7.223 1 72.06 291 ILE A C 1
ATOM 2361 O O . ILE A 1 291 ? 19.953 31.781 6.648 1 72.06 291 ILE A O 1
ATOM 2365 N N . ALA A 1 292 ? 18.719 32 8.453 1 78.31 292 ALA A N 1
ATOM 2366 C CA . ALA A 1 292 ? 19.781 31.547 9.336 1 78.31 292 ALA A CA 1
ATOM 2367 C C . ALA A 1 292 ? 19.891 30.031 9.328 1 78.31 292 ALA A C 1
ATOM 2369 O O . ALA A 1 292 ? 20.984 29.484 9.227 1 78.31 292 ALA A O 1
ATOM 2370 N N . ALA A 1 293 ? 18.781 29.328 9.414 1 90.25 293 ALA A N 1
ATOM 2371 C CA . ALA A 1 293 ? 18.75 27.875 9.438 1 90.25 293 ALA A CA 1
ATOM 2372 C C . ALA A 1 293 ? 17.359 27.344 9.117 1 90.25 293 ALA A C 1
ATOM 2374 O O . ALA A 1 293 ? 16.359 28.047 9.344 1 90.25 293 ALA A O 1
ATOM 2375 N N . CYS A 1 294 ? 17.344 26.188 8.578 1 93.31 294 CYS A N 1
ATOM 2376 C CA . CYS A 1 294 ? 16.062 25.562 8.242 1 93.31 294 CYS A CA 1
ATOM 2377 C C . CYS A 1 294 ? 16.062 24.078 8.641 1 93.31 294 CYS A C 1
ATOM 2379 O O . CYS A 1 294 ? 17.031 23.359 8.383 1 93.31 294 CYS A O 1
ATOM 2381 N N . GLY A 1 295 ? 15.07 23.688 9.328 1 96.56 295 GLY A N 1
ATOM 2382 C CA . GLY A 1 295 ? 14.844 22.297 9.688 1 96.56 295 GLY A CA 1
ATOM 2383 C C . GLY A 1 295 ? 13.57 21.719 9.102 1 96.56 295 GLY A C 1
ATOM 2384 O O . GLY A 1 295 ? 12.5 22.328 9.227 1 96.56 295 GLY A O 1
ATOM 2385 N N . ILE A 1 296 ? 13.695 20.594 8.461 1 97.31 296 ILE A N 1
ATOM 2386 C CA . ILE A 1 296 ? 12.547 19.875 7.922 1 97.31 296 ILE A CA 1
ATOM 2387 C C . ILE A 1 296 ? 12.273 18.625 8.766 1 97.31 296 ILE A C 1
ATOM 2389 O O . ILE A 1 296 ? 13.195 17.875 9.094 1 97.31 296 ILE A O 1
ATOM 2393 N N . GLY A 1 297 ? 11.031 18.453 9.164 1 97.62 297 GLY A N 1
ATOM 2394 C CA . GLY A 1 297 ? 10.656 17.297 9.953 1 97.62 297 GLY A CA 1
ATOM 2395 C C . GLY A 1 297 ? 9.477 16.547 9.375 1 97.62 297 GLY A C 1
ATOM 2396 O O . GLY A 1 297 ? 8.43 17.125 9.086 1 97.62 297 GLY A O 1
ATOM 2397 N N . VAL A 1 298 ? 9.672 15.25 9.234 1 96.56 298 VAL A N 1
ATOM 2398 C CA . VAL A 1 298 ? 8.594 14.352 8.836 1 96.56 298 VAL A CA 1
ATOM 2399 C C . VAL A 1 298 ? 8.172 13.484 10.023 1 96.56 298 VAL A C 1
ATOM 2401 O O . VAL A 1 298 ? 9.023 12.992 10.766 1 96.56 298 VAL A O 1
ATOM 2404 N N . GLY A 1 299 ? 6.891 13.406 10.242 1 94.56 299 GLY A N 1
ATOM 2405 C CA . GLY A 1 299 ? 6.414 12.617 11.367 1 94.56 299 GLY A CA 1
ATOM 2406 C C . GLY A 1 299 ? 5.129 11.867 11.07 1 94.56 299 GLY A C 1
ATOM 2407 O O . GLY A 1 299 ? 4.469 12.133 10.062 1 94.56 299 GLY A O 1
ATOM 2408 N N . ARG A 1 300 ? 4.777 10.992 11.969 1 92.75 300 ARG A N 1
ATOM 2409 C CA . ARG A 1 300 ? 3.525 10.25 11.875 1 92.75 300 ARG A CA 1
ATOM 2410 C C . ARG A 1 300 ? 2.355 11.078 12.391 1 92.75 300 ARG A C 1
ATOM 2412 O O . ARG A 1 300 ? 1.195 10.773 12.102 1 92.75 300 ARG A O 1
ATOM 2419 N N . THR A 1 301 ? 2.723 12.039 13.148 1 93.75 301 THR A N 1
ATOM 2420 C CA . THR A 1 301 ? 1.772 13.047 13.617 1 93.75 301 THR A CA 1
ATOM 2421 C C . THR A 1 301 ? 2.318 14.453 13.398 1 93.75 301 THR A C 1
ATOM 2423 O O . THR A 1 301 ? 3.508 14.625 13.117 1 93.75 301 THR A O 1
ATOM 2426 N N . ALA A 1 302 ? 1.366 15.391 13.484 1 93.94 302 ALA A N 1
ATOM 2427 C CA . ALA A 1 302 ? 1.804 16.781 13.367 1 93.94 302 ALA A CA 1
ATOM 2428 C C . ALA A 1 302 ? 2.781 17.141 14.477 1 93.94 302 ALA A C 1
ATOM 2430 O O . ALA A 1 302 ? 3.768 17.844 14.242 1 93.94 302 ALA A O 1
ATOM 2431 N N . TYR A 1 303 ? 2.496 16.641 15.602 1 92.56 303 TYR A N 1
ATOM 2432 C CA . TYR A 1 303 ? 3.348 16.906 16.766 1 92.56 303 TYR A CA 1
ATOM 2433 C C . TYR A 1 303 ? 4.746 16.328 16.547 1 92.56 303 TYR A C 1
ATOM 2435 O O . TYR A 1 303 ? 5.742 17.031 16.75 1 92.56 303 TYR A O 1
ATOM 2443 N N . GLU A 1 304 ? 4.793 15.125 16.141 1 94.31 304 GLU A N 1
ATOM 2444 C CA . GLU A 1 304 ? 6.07 14.477 15.859 1 94.31 304 GLU A CA 1
ATOM 2445 C C . GLU A 1 304 ? 6.824 15.203 14.75 1 94.31 304 GLU A C 1
ATOM 2447 O O . GLU A 1 304 ? 8.047 15.375 14.828 1 94.31 304 GLU A O 1
ATOM 2452 N N . ALA A 1 305 ? 6.105 15.586 13.734 1 96.44 305 ALA A N 1
ATOM 2453 C CA . ALA A 1 305 ? 6.727 16.312 12.625 1 96.44 305 ALA A CA 1
ATOM 2454 C C . ALA A 1 305 ? 7.367 17.609 13.109 1 96.44 305 ALA A C 1
ATOM 2456 O O . ALA A 1 305 ? 8.477 17.953 12.688 1 96.44 305 ALA A O 1
ATOM 2457 N N . GLU A 1 306 ? 6.711 18.312 13.984 1 95.5 306 GLU A N 1
ATOM 2458 C CA . GLU A 1 306 ? 7.238 19.547 14.531 1 95.5 306 GLU A CA 1
ATOM 2459 C C . GLU A 1 306 ? 8.484 19.297 15.375 1 95.5 306 GLU A C 1
ATOM 2461 O O . GLU A 1 306 ? 9.445 20.062 15.32 1 95.5 306 GLU A O 1
ATOM 2466 N N . ILE A 1 307 ? 8.43 18.25 16.141 1 94.19 307 ILE A N 1
ATOM 2467 C CA . ILE A 1 307 ? 9.578 17.891 16.953 1 94.19 307 ILE A CA 1
ATOM 2468 C C . ILE A 1 307 ? 10.773 17.562 16.062 1 94.19 307 ILE A C 1
ATOM 2470 O O . ILE A 1 307 ? 11.891 18.016 16.312 1 94.19 307 ILE A O 1
ATOM 2474 N N . HIS A 1 308 ? 10.516 16.812 15.07 1 95.12 308 HIS A N 1
ATOM 2475 C CA . HIS A 1 308 ? 11.57 16.469 14.125 1 95.12 308 HIS A CA 1
ATOM 2476 C C . HIS A 1 308 ? 12.117 17.703 13.43 1 95.12 308 HIS A C 1
ATOM 2478 O O . HIS A 1 308 ? 13.328 17.828 13.234 1 95.12 308 HIS A O 1
ATOM 2484 N N . ALA A 1 309 ? 11.203 18.609 13.039 1 96.69 309 ALA A N 1
ATOM 2485 C CA . ALA A 1 309 ? 11.633 19.859 12.422 1 96.69 309 ALA A CA 1
ATOM 2486 C C . ALA A 1 309 ? 12.539 20.656 13.367 1 96.69 309 ALA A C 1
ATOM 2488 O O . ALA A 1 309 ? 13.547 21.219 12.938 1 96.69 309 ALA A O 1
ATOM 2489 N N . GLY A 1 310 ? 12.133 20.656 14.586 1 94.94 310 GLY A N 1
ATOM 2490 C CA . GLY A 1 310 ? 12.945 21.328 15.586 1 94.94 310 GLY A CA 1
ATOM 2491 C C . GLY A 1 310 ? 14.32 20.719 15.742 1 94.94 310 GLY A C 1
ATOM 2492 O O . GLY A 1 310 ? 15.328 21.438 15.781 1 94.94 310 GLY A O 1
ATOM 2493 N N . LYS A 1 311 ? 14.375 19.406 15.812 1 93.25 311 LYS A N 1
ATOM 2494 C CA . LYS A 1 311 ? 15.648 18.703 15.898 1 93.25 311 LYS A CA 1
ATOM 2495 C C . LYS A 1 311 ? 16.531 19.016 14.703 1 93.25 311 LYS A C 1
ATOM 2497 O O . LYS A 1 311 ? 17.719 19.312 14.859 1 93.25 311 LYS A O 1
ATOM 2502 N N . ALA A 1 312 ? 15.922 18.938 13.586 1 94.62 312 ALA A N 1
ATOM 2503 C CA . ALA A 1 312 ? 16.656 19.234 12.367 1 94.62 312 ALA A CA 1
ATOM 2504 C C . ALA A 1 312 ? 17.172 20.672 12.367 1 94.62 312 ALA A C 1
ATOM 2506 O O . ALA A 1 312 ? 18.312 20.938 11.977 1 94.62 312 ALA A O 1
ATOM 2507 N N . PHE A 1 313 ? 16.359 21.594 12.82 1 94 313 PHE A N 1
ATOM 2508 C CA . PHE A 1 313 ? 16.688 23.016 12.898 1 94 313 PHE A CA 1
ATOM 2509 C C . PHE A 1 313 ? 17.891 23.234 13.805 1 94 313 PHE A C 1
ATOM 2511 O O . PHE A 1 313 ? 18.828 23.953 13.438 1 94 313 PHE A O 1
ATOM 2518 N N . LEU A 1 314 ? 17.891 22.609 14.922 1 91.88 314 LEU A N 1
ATOM 2519 C CA . LEU A 1 314 ? 18.969 22.75 15.883 1 91.88 314 LEU A CA 1
ATOM 2520 C C . LEU A 1 314 ? 20.281 22.203 15.305 1 91.88 314 LEU A C 1
ATOM 2522 O O . LEU A 1 314 ? 21.344 22.781 15.5 1 91.88 314 LEU A O 1
ATOM 2526 N N . HIS A 1 315 ? 20.203 21.141 14.625 1 88 315 HIS A N 1
ATOM 2527 C CA . HIS A 1 315 ? 21.375 20.578 13.977 1 88 315 HIS A CA 1
ATOM 2528 C C . HIS A 1 315 ? 21.891 21.484 12.867 1 88 315 HIS A C 1
ATOM 2530 O O . HIS A 1 315 ? 23.094 21.641 12.688 1 88 315 HIS A O 1
ATOM 2536 N N . ALA A 1 316 ? 20.969 22 12.164 1 90.44 316 ALA A N 1
ATOM 2537 C CA . ALA A 1 316 ? 21.328 22.906 11.078 1 90.44 316 ALA A CA 1
ATOM 2538 C C . ALA A 1 316 ? 22.062 24.141 11.625 1 90.44 316 ALA A C 1
ATOM 2540 O O . ALA A 1 316 ? 23.047 24.594 11.031 1 90.44 316 ALA A O 1
ATOM 2541 N N . LYS A 1 317 ? 21.609 24.594 12.711 1 87.88 317 LYS A N 1
ATOM 2542 C CA . LYS A 1 317 ? 22.219 25.766 13.336 1 87.88 317 LYS A CA 1
ATOM 2543 C C . LYS A 1 317 ? 23.672 25.5 13.711 1 87.88 317 LYS A C 1
ATOM 2545 O O . LYS A 1 317 ? 24.516 26.391 13.602 1 87.88 317 LYS A O 1
ATOM 2550 N N . LYS A 1 318 ? 23.938 24.328 14.062 1 83.56 318 LYS A N 1
ATOM 2551 C CA . LYS A 1 318 ? 25.281 23.953 14.477 1 83.56 318 LYS A CA 1
ATOM 2552 C C . LYS A 1 318 ? 26.234 23.938 13.289 1 83.56 318 LYS A C 1
ATOM 2554 O O . LYS A 1 318 ? 27.438 24.156 13.445 1 83.56 318 LYS A O 1
ATOM 2559 N N . TYR A 1 319 ? 25.766 23.719 12.125 1 82.31 319 TYR A N 1
ATOM 2560 C CA . TYR A 1 319 ? 26.594 23.594 10.938 1 82.31 319 TYR A CA 1
ATOM 2561 C C . TYR A 1 319 ? 26.906 24.969 10.336 1 82.31 319 TYR A C 1
ATOM 2563 O O . TYR A 1 319 ? 27.859 25.109 9.57 1 82.31 319 TYR A O 1
ATOM 2571 N N . GLY A 1 320 ? 26 25.891 10.617 1 80.94 320 GLY A N 1
ATOM 2572 C CA . GLY A 1 320 ? 26.266 27.234 10.109 1 80.94 320 GLY A CA 1
ATOM 2573 C C . GLY A 1 320 ? 25.062 27.875 9.461 1 80.94 320 GLY A C 1
ATOM 2574 O O . GLY A 1 320 ? 24.031 27.234 9.266 1 80.94 320 GLY A O 1
ATOM 2575 N N . ARG A 1 321 ? 25.266 29.094 9.078 1 83.75 321 ARG A N 1
ATOM 2576 C CA . ARG A 1 321 ? 24.203 29.891 8.5 1 83.75 321 ARG A CA 1
ATOM 2577 C C . ARG A 1 321 ? 23.781 29.359 7.141 1 83.75 321 ARG A C 1
ATOM 2579 O O . ARG A 1 321 ? 24.625 28.938 6.344 1 83.75 321 ARG A O 1
ATOM 2586 N N . GLY A 1 322 ? 22.469 29.312 6.938 1 85.69 322 GLY A N 1
ATOM 2587 C CA . GLY A 1 322 ? 21.922 28.938 5.645 1 85.69 322 GLY A CA 1
ATOM 2588 C C . GLY A 1 322 ? 21.812 27.422 5.465 1 85.69 322 GLY A C 1
ATOM 2589 O O . GLY A 1 322 ? 21.484 26.953 4.375 1 85.69 322 GLY A O 1
ATOM 2590 N N . THR A 1 323 ? 22.016 26.688 6.527 1 89.88 323 THR A N 1
ATOM 2591 C CA . THR A 1 323 ? 22.047 25.219 6.441 1 89.88 323 THR A CA 1
ATOM 2592 C C . THR A 1 323 ? 20.641 24.656 6.578 1 89.88 323 THR A C 1
ATOM 2594 O O . THR A 1 323 ? 19.844 25.141 7.375 1 89.88 323 THR A O 1
ATOM 2597 N N . TRP A 1 324 ? 20.375 23.656 5.727 1 93.06 324 TRP A N 1
ATOM 2598 C CA . TRP A 1 324 ? 19.125 22.906 5.805 1 93.06 324 TRP A CA 1
ATOM 2599 C C . TRP A 1 324 ? 19.375 21.453 6.219 1 93.06 324 TRP A C 1
ATOM 2601 O O . TRP A 1 324 ? 20.312 20.828 5.742 1 93.06 324 TRP A O 1
ATOM 2611 N N . MET A 1 325 ? 18.578 20.969 7.156 1 94.62 325 MET A N 1
ATOM 2612 C CA . MET A 1 325 ? 18.641 19.562 7.566 1 94.62 325 MET A CA 1
ATOM 2613 C C . MET A 1 325 ? 17.25 18.953 7.629 1 94.62 325 MET A C 1
ATOM 2615 O O . MET A 1 325 ? 16.25 19.672 7.73 1 94.62 325 MET A O 1
ATOM 2619 N N . VAL A 1 326 ? 17.203 17.609 7.535 1 96.12 326 VAL A N 1
ATOM 2620 C CA . VAL A 1 326 ? 15.914 16.938 7.57 1 96.12 326 VAL A CA 1
ATOM 2621 C C . VAL A 1 326 ? 15.977 15.758 8.531 1 96.12 326 VAL A C 1
ATOM 2623 O O . VAL A 1 326 ? 16.984 15.047 8.594 1 96.12 326 VAL A O 1
ATOM 2626 N N . VAL A 1 327 ? 14.953 15.594 9.352 1 95.25 327 VAL A N 1
ATOM 2627 C CA . VAL A 1 327 ? 14.758 14.422 10.203 1 95.25 327 VAL A CA 1
ATOM 2628 C C . VAL A 1 327 ? 13.508 13.664 9.766 1 95.25 327 VAL A C 1
ATOM 2630 O O . VAL A 1 327 ? 12.43 14.242 9.641 1 95.25 327 VAL A O 1
ATOM 2633 N N . PHE A 1 328 ? 13.648 12.375 9.547 1 94.31 328 PHE A N 1
ATOM 2634 C CA . PHE A 1 328 ? 12.57 11.555 9.023 1 94.31 328 PHE A CA 1
ATOM 2635 C C . PHE A 1 328 ? 11.867 10.797 10.141 1 94.31 328 PHE A C 1
ATOM 2637 O O . PHE A 1 328 ? 12.297 10.844 11.297 1 94.31 328 PHE A O 1
ATOM 2644 N N . ASP A 1 329 ? 10.68 10.188 9.797 1 91.5 329 ASP A N 1
ATOM 2645 C CA . ASP A 1 329 ? 9.844 9.5 10.781 1 91.5 329 ASP A CA 1
ATOM 2646 C C . ASP A 1 329 ? 10.5 8.203 11.25 1 91.5 329 ASP A C 1
ATOM 2648 O O . ASP A 1 329 ? 10.055 7.594 12.227 1 91.5 329 ASP A O 1
ATOM 2652 N N . ASP A 1 330 ? 11.57 7.793 10.609 1 86.31 330 ASP A N 1
ATOM 2653 C CA . ASP A 1 330 ? 12.32 6.637 11.086 1 86.31 330 ASP A CA 1
ATOM 2654 C C . ASP A 1 330 ? 13.516 7.07 11.93 1 86.31 330 ASP A C 1
ATOM 2656 O O . ASP A 1 330 ? 14.453 6.293 12.141 1 86.31 330 ASP A O 1
ATOM 2660 N N . ASP A 1 331 ? 13.57 8.297 12.242 1 84.19 331 ASP A N 1
ATOM 2661 C CA . ASP A 1 331 ? 14.555 8.906 13.133 1 84.19 331 ASP A CA 1
ATOM 2662 C C . ASP A 1 331 ? 15.922 8.984 12.469 1 84.19 331 ASP A C 1
ATOM 2664 O O . ASP A 1 331 ? 16.953 8.867 13.133 1 84.19 331 ASP A O 1
ATOM 2668 N N . THR A 1 332 ? 15.906 9.039 11.227 1 89.69 332 THR A N 1
ATOM 2669 C CA . THR A 1 332 ? 17.141 9.312 10.5 1 89.69 332 THR A CA 1
ATOM 2670 C C . THR A 1 332 ? 17.234 10.797 10.148 1 89.69 332 THR A C 1
ATOM 2672 O O . THR A 1 332 ? 16.219 11.469 9.977 1 89.69 332 THR A O 1
ATOM 2675 N N . ILE A 1 333 ? 18.406 11.258 10.133 1 90.25 333 ILE A N 1
ATOM 2676 C CA . ILE A 1 333 ? 18.672 12.656 9.805 1 90.25 333 ILE A CA 1
ATOM 2677 C C . ILE A 1 333 ? 19.516 12.742 8.547 1 90.25 333 ILE A C 1
ATOM 2679 O O . ILE A 1 333 ? 20.422 11.93 8.344 1 90.25 333 ILE A O 1
ATOM 2683 N N . ALA A 1 334 ? 19.141 13.578 7.695 1 90.56 334 ALA A N 1
ATOM 2684 C CA . ALA A 1 334 ? 19.906 13.812 6.477 1 90.56 334 ALA A CA 1
ATOM 2685 C C . ALA A 1 334 ? 20.281 15.289 6.336 1 90.56 334 ALA A C 1
ATOM 2687 O O . ALA A 1 334 ? 19.484 16.172 6.652 1 90.56 334 ALA A O 1
ATOM 2688 N N . GLY A 1 335 ? 21.453 15.594 5.859 1 88.69 335 GLY A N 1
ATOM 2689 C CA . GLY A 1 335 ? 21.938 16.938 5.625 1 88.69 335 GLY A CA 1
ATOM 2690 C C . GLY A 1 335 ? 23.422 17.094 5.84 1 88.69 335 GLY A C 1
ATOM 2691 O O . GLY A 1 335 ? 24.125 16.109 6.109 1 88.69 335 GLY A O 1
ATOM 2692 N N . PRO A 1 336 ? 24.016 18.25 5.73 1 89.81 336 PRO A N 1
ATOM 2693 C CA . PRO A 1 336 ? 23.391 19.469 5.188 1 89.81 336 PRO A CA 1
ATOM 2694 C C . PRO A 1 336 ? 23.047 19.344 3.707 1 89.81 336 PRO A C 1
ATOM 2696 O O . PRO A 1 336 ? 23.844 18.812 2.926 1 89.81 336 PRO A O 1
ATOM 2699 N N . LEU A 1 337 ? 21.906 19.859 3.373 1 91.25 337 LEU A N 1
ATOM 2700 C CA . LEU A 1 337 ? 21.453 19.719 1.989 1 91.25 337 LEU A CA 1
ATOM 2701 C C . LEU A 1 337 ? 22.328 20.547 1.055 1 91.25 337 LEU A C 1
ATOM 2703 O O . LEU A 1 337 ? 22.719 21.672 1.386 1 91.25 337 LEU A O 1
ATOM 2707 N N . GLY A 1 338 ? 22.578 19.953 -0.142 1 86 338 GLY A N 1
ATOM 2708 C CA . GLY A 1 338 ? 23.281 20.688 -1.188 1 86 338 GLY A CA 1
ATOM 2709 C C . GLY A 1 338 ? 24.781 20.703 -0.994 1 86 338 GLY A C 1
ATOM 2710 O O . GLY A 1 338 ? 25.516 21.266 -1.807 1 86 338 GLY A O 1
ATOM 2711 N N . ARG A 1 339 ? 25.219 20.156 0.096 1 81.94 339 ARG A N 1
ATOM 2712 C CA . ARG A 1 339 ? 26.656 20.172 0.371 1 81.94 339 ARG A CA 1
ATOM 2713 C C . ARG A 1 339 ? 27.266 18.797 0.162 1 81.94 339 ARG A C 1
ATOM 2715 O O . ARG A 1 339 ? 26.578 17.781 0.252 1 81.94 339 ARG A O 1
ATOM 2722 N N . ALA A 1 340 ? 28.531 18.797 -0.103 1 74.06 340 ALA A N 1
ATOM 2723 C CA . ALA A 1 340 ? 29.266 17.562 -0.354 1 74.06 340 ALA A CA 1
ATOM 2724 C C . ALA A 1 340 ? 29.328 16.703 0.902 1 74.06 340 ALA A C 1
ATOM 2726 O O . ALA A 1 340 ? 29.391 15.469 0.817 1 74.06 340 ALA A O 1
ATOM 2727 N N . GLU A 1 341 ? 29.172 17.375 2.016 1 73.44 341 GLU A N 1
ATOM 2728 C CA . GLU A 1 341 ? 29.281 16.688 3.293 1 73.44 341 GLU A CA 1
ATOM 2729 C C . GLU A 1 341 ? 27.953 16.047 3.689 1 73.44 341 GLU A C 1
ATOM 2731 O O . GLU A 1 341 ? 27.844 15.461 4.77 1 73.44 341 GLU A O 1
ATOM 2736 N N . GLN A 1 342 ? 27.016 16.125 2.859 1 78.75 342 GLN A N 1
ATOM 2737 C CA . GLN A 1 342 ? 25.703 15.586 3.215 1 78.75 342 GLN A CA 1
ATOM 2738 C C . GLN A 1 342 ? 25.797 14.102 3.551 1 78.75 342 GLN A C 1
ATOM 2740 O O . GLN A 1 342 ? 26.375 13.32 2.787 1 78.75 342 GLN A O 1
ATOM 2745 N N . ILE A 1 343 ? 25.344 13.781 4.789 1 77.5 343 ILE A N 1
ATOM 2746 C CA . ILE A 1 343 ? 25.328 12.391 5.227 1 77.5 343 ILE A CA 1
ATOM 2747 C C . ILE A 1 343 ? 23.953 12.031 5.781 1 77.5 343 ILE A C 1
ATOM 2749 O O . ILE A 1 343 ? 23.188 12.922 6.156 1 77.5 343 ILE A O 1
ATOM 2753 N N . ARG A 1 344 ? 23.625 10.781 5.727 1 78.69 344 ARG A N 1
ATOM 2754 C CA . ARG A 1 344 ? 22.422 10.25 6.348 1 78.69 344 ARG A CA 1
ATOM 2755 C C . ARG A 1 344 ? 22.766 9.227 7.43 1 78.69 344 ARG A C 1
ATOM 2757 O O . ARG A 1 344 ? 23.578 8.328 7.207 1 78.69 344 ARG A O 1
ATOM 2764 N N . TYR A 1 345 ? 22.203 9.555 8.609 1 77.62 345 TYR A N 1
ATOM 2765 C CA . TYR A 1 345 ? 22.516 8.633 9.703 1 77.62 345 TYR A CA 1
ATOM 2766 C C . TYR A 1 345 ? 21.344 8.523 10.664 1 77.62 345 TYR A C 1
ATOM 2768 O O . TYR A 1 345 ? 20.422 9.344 10.633 1 77.62 345 TYR A O 1
ATOM 2776 N N . SER A 1 346 ? 21.297 7.348 11.398 1 79.31 346 SER A N 1
ATOM 2777 C CA . SER A 1 346 ? 20.219 7.074 12.352 1 79.31 346 SER A CA 1
ATOM 2778 C C . SER A 1 346 ? 20.656 7.379 13.781 1 79.31 346 SER A C 1
ATOM 2780 O O . SER A 1 346 ? 21.828 7.16 14.133 1 79.31 346 SER A O 1
ATOM 2782 N N . PHE A 1 347 ? 19.672 7.949 14.555 1 70.56 347 PHE A N 1
ATOM 2783 C CA . PHE A 1 347 ? 19.984 8.195 15.961 1 70.56 347 PHE A CA 1
ATOM 2784 C C . PHE A 1 347 ? 19.75 6.945 16.797 1 70.56 347 PHE A C 1
ATOM 2786 O O . PHE A 1 347 ? 20.125 6.898 17.969 1 70.56 347 PHE A O 1
ATOM 2793 N N . ASP A 1 348 ? 19.109 6 16.203 1 66.06 348 ASP A N 1
ATOM 2794 C CA . ASP A 1 348 ? 18.734 4.863 17.047 1 66.06 348 ASP A CA 1
ATOM 2795 C C . ASP A 1 348 ? 19.094 3.543 16.359 1 66.06 348 ASP A C 1
ATOM 2797 O O . ASP A 1 348 ? 18.281 2.971 15.633 1 66.06 348 ASP A O 1
ATOM 2801 N N . CYS A 1 349 ? 20.344 3.309 16.281 1 68.44 349 CYS A N 1
ATOM 2802 C CA . CYS A 1 349 ? 20.781 2.014 15.766 1 68.44 349 CYS A CA 1
ATOM 2803 C C . CYS A 1 349 ? 21.25 1.106 16.891 1 68.44 349 CYS A C 1
ATOM 2805 O O . CYS A 1 349 ? 22.156 1.464 17.656 1 68.44 349 CYS A O 1
ATOM 2807 N N . ALA A 1 350 ? 20.5 0.055 17.078 1 69.69 350 ALA A N 1
ATOM 2808 C CA . ALA A 1 350 ? 20.766 -0.862 18.188 1 69.69 350 ALA A CA 1
ATOM 2809 C C . ALA A 1 350 ? 22.25 -1.251 18.234 1 69.69 350 ALA A C 1
ATOM 2811 O O . ALA A 1 350 ? 22.844 -1.316 19.312 1 69.69 350 ALA A O 1
ATOM 2812 N N . GLU A 1 351 ? 22.797 -1.543 17.109 1 74.62 351 GLU A N 1
ATOM 2813 C CA . GLU A 1 351 ? 24.203 -1.947 17.047 1 74.62 351 GLU A CA 1
ATOM 2814 C C . GLU A 1 351 ? 25.125 -0.842 17.562 1 74.62 351 GLU A C 1
ATOM 2816 O O . GLU A 1 351 ? 26.078 -1.111 18.281 1 74.62 351 GLU A O 1
ATOM 2821 N N . LEU A 1 352 ? 24.734 0.337 17.25 1 80.56 352 LEU A N 1
ATOM 2822 C CA . LEU A 1 352 ? 25.578 1.464 17.625 1 80.56 352 LEU A CA 1
ATOM 2823 C C . LEU A 1 352 ? 25.359 1.848 19.094 1 80.56 352 LEU A C 1
ATOM 2825 O O . LEU A 1 352 ? 26.25 2.412 19.734 1 80.56 352 LEU A O 1
ATOM 2829 N N . GLN A 1 353 ? 24.203 1.386 19.5 1 80.19 353 GLN A N 1
ATOM 2830 C CA . GLN A 1 353 ? 23.938 1.599 20.922 1 80.19 353 GLN A CA 1
ATOM 2831 C C . GLN A 1 353 ? 24.906 0.787 21.781 1 80.19 353 GLN A C 1
ATOM 2833 O O . GLN A 1 353 ? 25.406 1.281 22.797 1 80.19 353 GLN A O 1
ATOM 2838 N N . ALA A 1 354 ? 25.125 -0.425 21.391 1 81.44 354 ALA A N 1
ATOM 2839 C CA . ALA A 1 354 ? 26.047 -1.288 22.109 1 81.44 354 ALA A CA 1
ATOM 2840 C C . ALA A 1 354 ? 27.453 -0.697 22.109 1 81.44 354 ALA A C 1
ATOM 2842 O O . ALA A 1 354 ? 28.156 -0.729 23.125 1 81.44 354 ALA A O 1
ATOM 2843 N N . ILE A 1 355 ? 27.875 -0.15 21.031 1 84.25 355 ILE A N 1
ATOM 2844 C CA . ILE A 1 355 ? 29.203 0.441 20.906 1 84.25 355 ILE A CA 1
ATOM 2845 C C . ILE A 1 355 ? 29.281 1.711 21.75 1 84.25 355 ILE A C 1
ATOM 2847 O O . ILE A 1 355 ? 30.312 1.982 22.375 1 84.25 355 ILE A O 1
ATOM 2851 N N . SER A 1 356 ? 28.188 2.451 21.781 1 87.62 356 SER A N 1
ATOM 2852 C CA . SER A 1 356 ? 28.141 3.693 22.547 1 87.62 356 SER A CA 1
ATOM 2853 C C . SER A 1 356 ? 28.328 3.436 24.031 1 87.62 356 SER A C 1
ATOM 2855 O O . SER A 1 356 ? 28.969 4.234 24.719 1 87.62 356 SER A O 1
ATOM 2857 N N . GLN A 1 357 ? 27.781 2.312 24.391 1 83.69 357 GLN A N 1
ATOM 2858 C CA . GLN A 1 357 ? 27.922 1.954 25.797 1 83.69 357 GLN A CA 1
ATOM 2859 C C . GLN A 1 357 ? 29.359 1.591 26.125 1 83.69 357 GLN A C 1
ATOM 2861 O O . GLN A 1 357 ? 29.828 1.834 27.25 1 83.69 357 GLN A O 1
ATOM 2866 N N . LYS A 1 358 ? 30 1.046 25.156 1 83 358 LYS A N 1
ATOM 2867 C CA . LYS A 1 358 ? 31.391 0.605 25.344 1 83 358 LYS A CA 1
ATOM 2868 C C . LYS A 1 358 ? 32.375 1.758 25.156 1 83 358 LYS A C 1
ATOM 2870 O O . LYS A 1 358 ? 33.5 1.688 25.594 1 83 358 LYS A O 1
ATOM 2875 N N . THR A 1 359 ? 31.766 2.734 24.469 1 81.75 359 THR A N 1
ATOM 2876 C CA . THR A 1 359 ? 32.594 3.895 24.203 1 81.75 359 THR A CA 1
ATOM 2877 C C . THR A 1 359 ? 32.062 5.137 24.891 1 81.75 359 THR A C 1
ATOM 2879 O O . THR A 1 359 ? 30.938 5.121 25.391 1 81.75 359 THR A O 1
ATOM 2882 N N . ASN A 1 360 ? 32.781 6.164 25.156 1 84.56 360 ASN A N 1
ATOM 2883 C CA . ASN A 1 360 ? 32.281 7.441 25.656 1 84.56 360 ASN A CA 1
ATOM 2884 C C . ASN A 1 360 ? 31.703 8.305 24.547 1 84.56 360 ASN A C 1
ATOM 2886 O O . ASN A 1 360 ? 31.625 9.523 24.688 1 84.56 360 ASN A O 1
ATOM 2890 N N . LEU A 1 361 ? 31.375 7.586 23.391 1 89.56 361 LEU A N 1
ATOM 2891 C CA . LEU A 1 361 ? 30.828 8.32 22.25 1 89.56 361 LEU A CA 1
ATOM 2892 C C . LEU A 1 361 ? 29.328 8.094 22.125 1 89.56 361 LEU A C 1
ATOM 2894 O O . LEU A 1 361 ? 28.844 6.988 22.375 1 89.56 361 LEU A O 1
ATOM 2898 N N . SER A 1 362 ? 28.594 9.125 21.766 1 85.44 362 SER A N 1
ATOM 2899 C CA . SER A 1 362 ? 27.156 9.031 21.609 1 85.44 362 SER A CA 1
ATOM 2900 C C . SER A 1 362 ? 26.781 8.211 20.375 1 85.44 362 SER A C 1
ATOM 2902 O O . SER A 1 362 ? 27.594 8.086 19.453 1 85.44 362 SER A O 1
ATOM 2904 N N . VAL A 1 363 ? 25.562 7.672 20.359 1 84.75 363 VAL A N 1
ATOM 2905 C CA . VAL A 1 363 ? 25.062 6.926 19.219 1 84.75 363 VAL A CA 1
ATOM 2906 C C . VAL A 1 363 ? 25.016 7.828 17.984 1 84.75 363 VAL A C 1
ATOM 2908 O O . VAL A 1 363 ? 25.344 7.391 16.875 1 84.75 363 VAL A O 1
ATOM 2911 N N . ALA A 1 364 ? 24.812 9.039 18.203 1 81.19 364 ALA A N 1
ATOM 2912 C CA . ALA A 1 364 ? 24.781 10.008 17.109 1 81.19 364 ALA A CA 1
ATOM 2913 C C . ALA A 1 364 ? 26.156 10.164 16.469 1 81.19 364 ALA A C 1
ATOM 2915 O O . ALA A 1 364 ? 26.281 10.188 15.242 1 81.19 364 ALA A O 1
ATOM 2916 N N . THR A 1 365 ? 27.125 10.234 17.281 1 85.06 365 THR A N 1
ATOM 2917 C CA . THR A 1 365 ? 28.5 10.383 16.797 1 85.06 365 THR A CA 1
ATOM 2918 C C . THR A 1 365 ? 28.922 9.148 16.016 1 85.06 365 THR A C 1
ATOM 2920 O O . THR A 1 365 ? 29.469 9.258 14.914 1 85.06 365 THR A O 1
ATOM 2923 N N . LEU A 1 366 ? 28.609 8.047 16.609 1 88.25 366 LEU A N 1
ATOM 2924 C CA . LEU A 1 366 ? 28.984 6.785 15.984 1 88.25 366 LEU A CA 1
ATOM 2925 C C . LEU A 1 366 ? 28.25 6.609 14.656 1 88.25 366 LEU A C 1
ATOM 2927 O O . LEU A 1 366 ? 28.844 6.168 13.672 1 88.25 366 LEU A O 1
ATOM 2931 N N . SER A 1 367 ? 26.969 6.977 14.664 1 86.31 367 SER A N 1
ATOM 2932 C CA . SER A 1 367 ? 26.172 6.863 13.453 1 86.31 367 SER A CA 1
ATOM 2933 C C . SER A 1 367 ? 26.688 7.789 12.352 1 86.31 367 SER A C 1
ATOM 2935 O O . SER A 1 367 ? 26.719 7.414 11.18 1 86.31 367 SER A O 1
ATOM 2937 N N . LYS A 1 368 ? 27.094 8.906 12.734 1 85.12 368 LYS A N 1
ATOM 2938 C CA . LYS A 1 368 ? 27.641 9.875 11.789 1 85.12 368 LYS A CA 1
ATOM 2939 C C . LYS A 1 368 ? 28.938 9.367 11.164 1 85.12 368 LYS A C 1
ATOM 2941 O O . LYS A 1 368 ? 29.141 9.469 9.953 1 85.12 368 LYS A O 1
ATOM 2946 N N . ILE A 1 369 ? 29.781 8.781 12.008 1 87.38 369 ILE A N 1
ATOM 2947 C CA . ILE A 1 369 ? 31.047 8.242 11.523 1 87.38 369 ILE A CA 1
ATOM 2948 C C . ILE A 1 369 ? 30.781 7.113 10.539 1 87.38 369 ILE A C 1
ATOM 2950 O O . ILE A 1 369 ? 31.375 7.074 9.453 1 87.38 369 ILE A O 1
ATOM 2954 N N . SER A 1 370 ? 29.891 6.289 10.938 1 86.62 370 SER A N 1
ATOM 2955 C CA . SER A 1 370 ? 29.531 5.172 10.07 1 86.62 370 SER A CA 1
ATOM 2956 C C . SER A 1 370 ? 29.016 5.664 8.719 1 86.62 370 SER A C 1
ATOM 2958 O O . SER A 1 370 ? 29.359 5.109 7.676 1 86.62 370 SER A O 1
ATOM 2960 N N . ALA A 1 371 ? 28.234 6.66 8.797 1 85.38 371 ALA A N 1
ATOM 2961 C CA . ALA A 1 371 ? 27.672 7.23 7.578 1 85.38 371 ALA A CA 1
ATOM 2962 C C . ALA A 1 371 ? 28.75 7.859 6.707 1 85.38 371 ALA A C 1
ATOM 2964 O O . ALA A 1 371 ? 28.703 7.754 5.48 1 85.38 371 ALA A O 1
ATOM 2965 N N . ILE A 1 372 ? 29.734 8.461 7.309 1 86.88 372 ILE A N 1
ATOM 2966 C CA . ILE A 1 372 ? 30.844 9.094 6.594 1 86.88 372 ILE A CA 1
ATOM 2967 C C . ILE A 1 372 ? 31.672 8.023 5.891 1 86.88 372 ILE A C 1
ATOM 2969 O O . ILE A 1 372 ? 32.031 8.18 4.719 1 86.88 372 ILE A O 1
ATOM 2973 N N . LEU A 1 373 ? 31.891 6.969 6.609 1 87.19 373 LEU A N 1
ATOM 2974 C CA . LEU A 1 373 ? 32.688 5.875 6.043 1 87.19 373 LEU A CA 1
ATOM 2975 C C . LEU A 1 373 ? 31.969 5.266 4.84 1 87.19 373 LEU A C 1
ATOM 2977 O O . LEU A 1 373 ? 32.594 5 3.812 1 87.19 373 LEU A O 1
ATOM 2981 N N . ARG A 1 374 ? 30.734 5.074 5 1 83.12 374 ARG A N 1
ATOM 2982 C CA . ARG A 1 374 ? 29.938 4.512 3.912 1 83.12 374 ARG A CA 1
ATOM 2983 C C . ARG A 1 374 ? 29.953 5.43 2.697 1 83.12 374 ARG A C 1
ATOM 2985 O O . ARG A 1 374 ? 30.047 4.965 1.561 1 83.12 374 ARG A O 1
ATOM 2992 N N . LYS A 1 375 ? 29.828 6.668 2.914 1 82.38 375 LYS A N 1
ATOM 2993 C CA . LYS A 1 375 ? 29.797 7.66 1.842 1 82.38 375 LYS A CA 1
ATOM 2994 C C . LYS A 1 375 ? 31.125 7.695 1.094 1 82.38 375 LYS A C 1
ATOM 2996 O O . LYS A 1 375 ? 31.156 7.758 -0.137 1 82.38 375 LYS A O 1
ATOM 3001 N N . LEU A 1 376 ? 32.188 7.637 1.812 1 83.38 376 LEU A N 1
ATOM 3002 C CA . LEU A 1 376 ? 33.531 7.754 1.226 1 83.38 376 LEU A CA 1
ATOM 3003 C C . LEU A 1 376 ? 33.969 6.43 0.619 1 83.38 376 LEU A C 1
ATOM 3005 O O . LEU A 1 376 ? 34.906 6.395 -0.195 1 83.38 376 LEU A O 1
ATOM 3009 N N . GLY A 1 377 ? 33.281 5.383 1.003 1 82.06 377 GLY A N 1
ATOM 3010 C CA . GLY A 1 377 ? 33.625 4.062 0.507 1 82.06 377 GLY A CA 1
ATOM 3011 C C . GLY A 1 377 ? 34.969 3.564 1.021 1 82.06 377 GLY A C 1
ATOM 3012 O O . GLY A 1 377 ? 35.625 2.754 0.366 1 82.06 377 GLY A O 1
ATOM 3013 N N . LYS A 1 378 ? 35.5 4.211 2.027 1 86.62 378 LYS A N 1
ATOM 3014 C CA . LYS A 1 378 ? 36.75 3.799 2.654 1 86.62 378 LYS A CA 1
ATOM 3015 C C . LYS A 1 378 ? 36.656 3.838 4.176 1 86.62 378 LYS A C 1
ATOM 3017 O O . LYS A 1 378 ? 35.875 4.613 4.727 1 86.62 378 LYS A O 1
ATOM 3022 N N . ASN A 1 379 ? 37.375 2.992 4.789 1 90.62 379 ASN A N 1
ATOM 3023 C CA . ASN A 1 379 ? 37.312 2.916 6.246 1 90.62 379 ASN A CA 1
ATOM 3024 C C . ASN A 1 379 ? 38.562 3.553 6.887 1 90.62 379 ASN A C 1
ATOM 3026 O O . ASN A 1 379 ? 38.812 3.359 8.078 1 90.62 379 ASN A O 1
ATOM 3030 N N . GLU A 1 380 ? 39.375 4.215 6.016 1 91.75 380 GLU A N 1
ATOM 3031 C CA . GLU A 1 380 ? 40.562 4.871 6.523 1 91.75 380 GLU A CA 1
ATOM 3032 C C . GLU A 1 380 ? 40.438 6.391 6.43 1 91.75 380 GLU A C 1
ATOM 3034 O O . GLU A 1 380 ? 39.969 6.922 5.418 1 91.75 380 GLU A O 1
ATOM 3039 N N . MET A 1 381 ? 40.75 7.039 7.551 1 90.56 381 MET A N 1
ATOM 3040 C CA . MET A 1 381 ? 40.719 8.5 7.508 1 90.56 381 MET A CA 1
ATOM 3041 C C . MET A 1 381 ? 41.562 9.094 8.641 1 90.56 381 MET A C 1
ATOM 3043 O O . MET A 1 381 ? 41.812 8.43 9.648 1 90.56 381 MET A O 1
ATOM 3047 N N . ASN A 1 382 ? 42.031 10.281 8.383 1 91.06 382 ASN A N 1
ATOM 3048 C CA . ASN A 1 382 ? 42.75 10.984 9.445 1 91.06 382 ASN A CA 1
ATOM 3049 C C . ASN A 1 382 ? 41.812 11.945 10.195 1 91.06 382 ASN A C 1
ATOM 3051 O O . ASN A 1 382 ? 40.656 12.117 9.828 1 91.06 382 ASN A O 1
ATOM 3055 N N . ALA A 1 383 ? 42.344 12.555 11.203 1 91.06 383 ALA A N 1
ATOM 3056 C CA . ALA A 1 383 ? 41.531 13.398 12.094 1 91.06 383 ALA A CA 1
ATOM 3057 C C . ALA A 1 383 ? 41.062 14.656 11.375 1 91.06 383 ALA A C 1
ATOM 3059 O O . ALA A 1 383 ? 39.969 15.164 11.664 1 91.06 383 ALA A O 1
ATOM 3060 N N . TYR A 1 384 ? 41.812 15.102 10.414 1 89.56 384 TYR A N 1
ATOM 3061 C CA . TYR A 1 384 ? 41.438 16.312 9.688 1 89.56 384 TYR A CA 1
ATOM 3062 C C . TYR A 1 384 ? 40.25 16.031 8.758 1 89.56 384 TYR A C 1
ATOM 3064 O O . TYR A 1 384 ? 39.344 16.844 8.664 1 89.56 384 TYR A O 1
ATOM 3072 N N . GLU A 1 385 ? 40.344 14.984 8.164 1 88.5 385 GLU A N 1
ATOM 3073 C CA . GLU A 1 385 ? 39.25 14.578 7.293 1 88.5 385 GLU A CA 1
ATOM 3074 C C . GLU A 1 385 ? 37.938 14.375 8.086 1 88.5 385 GLU A C 1
ATOM 3076 O O . GLU A 1 385 ? 36.906 14.875 7.695 1 88.5 385 GLU A O 1
ATOM 3081 N N . LEU A 1 386 ? 38.094 13.68 9.164 1 90.69 386 LEU A N 1
ATOM 3082 C CA . LEU A 1 386 ? 36.938 13.422 10 1 90.69 386 LEU A CA 1
ATOM 3083 C C . LEU A 1 386 ? 36.344 14.727 10.523 1 90.69 386 LEU A C 1
ATOM 3085 O O . LEU A 1 386 ? 35.125 14.891 10.555 1 90.69 386 LEU A O 1
ATOM 3089 N N . ALA A 1 387 ? 37.219 15.609 10.914 1 89.38 387 ALA A N 1
ATOM 3090 C CA . ALA A 1 387 ? 36.781 16.906 11.43 1 89.38 387 ALA A CA 1
ATOM 3091 C C . ALA A 1 387 ? 36 17.688 10.375 1 89.38 387 ALA A C 1
ATOM 3093 O O . ALA A 1 387 ? 35 18.328 10.695 1 89.38 387 ALA A O 1
ATOM 3094 N N . ALA A 1 388 ? 36.469 17.562 9.227 1 84.56 388 ALA A N 1
ATOM 3095 C CA . ALA A 1 388 ? 35.781 18.266 8.133 1 84.56 388 ALA A CA 1
ATOM 3096 C C . ALA A 1 388 ? 34.375 17.734 7.918 1 84.56 388 ALA A C 1
ATOM 3098 O O . ALA A 1 388 ? 33.438 18.516 7.809 1 84.56 388 ALA A O 1
ATOM 3099 N N . TYR A 1 389 ? 34.25 16.469 7.945 1 84.5 389 TYR A N 1
ATOM 3100 C CA . TYR A 1 389 ? 32.969 15.844 7.691 1 84.5 389 TYR A CA 1
ATOM 3101 C C . TYR A 1 389 ? 32.031 16.016 8.883 1 84.5 389 TYR A C 1
ATOM 3103 O O . TYR A 1 389 ? 30.828 16.188 8.719 1 84.5 389 TYR A O 1
ATOM 3111 N N . MET A 1 390 ? 32.656 16.016 10 1 85.19 390 MET A N 1
ATOM 3112 C CA . MET A 1 390 ? 31.859 16.109 11.219 1 85.19 390 MET A CA 1
ATOM 3113 C C . MET A 1 390 ? 31.641 17.562 11.617 1 85.19 390 MET A C 1
ATOM 3115 O O . MET A 1 390 ? 30.812 17.859 12.477 1 85.19 390 MET A O 1
ATOM 3119 N N . GLN A 1 391 ? 32.469 18.391 10.93 1 77.88 391 GLN A N 1
ATOM 3120 C CA . GLN A 1 391 ? 32.438 19.828 11.219 1 77.88 391 GLN A CA 1
ATOM 3121 C C . GLN A 1 391 ? 32.719 20.094 12.695 1 77.88 391 GLN A C 1
ATOM 3123 O O . GLN A 1 391 ? 31.969 20.781 13.367 1 77.88 391 GLN A O 1
ATOM 3128 N N . ILE A 1 392 ? 33.719 19.5 13.117 1 85.38 392 ILE A N 1
ATOM 3129 C CA . ILE A 1 392 ? 34.219 19.703 14.469 1 85.38 392 ILE A CA 1
ATOM 3130 C C . ILE A 1 392 ? 35.719 20.094 14.391 1 85.38 392 ILE A C 1
ATOM 3132 O O . ILE A 1 392 ? 36.281 20.141 13.305 1 85.38 392 ILE A O 1
ATOM 3136 N N . LEU A 1 393 ? 36.188 20.469 15.469 1 87.75 393 LEU A N 1
ATOM 3137 C CA . LEU A 1 393 ? 37.625 20.812 15.523 1 87.75 393 LEU A CA 1
ATOM 3138 C C . LEU A 1 393 ? 38.469 19.562 15.391 1 87.75 393 LEU A C 1
ATOM 3140 O O . LEU A 1 393 ? 38.094 18.484 15.875 1 87.75 393 LEU A O 1
ATOM 3144 N N . PRO A 1 394 ? 39.594 19.797 14.773 1 90.19 394 PRO A N 1
ATOM 3145 C CA . PRO A 1 394 ? 40.5 18.656 14.617 1 90.19 394 PRO A CA 1
ATOM 3146 C C . PRO A 1 394 ? 40.844 17.984 15.945 1 90.19 394 PRO A C 1
ATOM 3148 O O . PRO A 1 394 ? 41 16.766 16 1 90.19 394 PRO A O 1
ATOM 3151 N N . ARG A 1 395 ? 40.875 18.812 16.938 1 91.12 395 ARG A N 1
ATOM 3152 C CA . ARG A 1 395 ? 41.219 18.266 18.25 1 91.12 395 ARG A CA 1
ATOM 3153 C C . ARG A 1 395 ? 40.125 17.297 18.719 1 91.12 395 ARG A C 1
ATOM 3155 O O . ARG A 1 395 ? 40.438 16.25 19.297 1 91.12 395 ARG A O 1
ATOM 3162 N N . SER A 1 396 ? 38.875 17.672 18.469 1 91.12 396 SER A N 1
ATOM 3163 C CA . SER A 1 396 ? 37.781 16.828 18.859 1 91.12 396 SER A CA 1
ATOM 3164 C C . SER A 1 396 ? 37.75 15.531 18.031 1 91.12 396 SER A C 1
ATOM 3166 O O . SER A 1 396 ? 37.438 14.461 18.562 1 91.12 396 SER A O 1
ATOM 3168 N N . ALA A 1 397 ? 38.062 15.688 16.812 1 93 397 ALA A N 1
ATOM 3169 C CA . ALA A 1 397 ? 38.125 14.523 15.938 1 93 397 ALA A CA 1
ATOM 3170 C C . ALA A 1 397 ? 39.219 13.555 16.391 1 93 397 ALA A C 1
ATOM 3172 O O . ALA A 1 397 ? 39.031 12.336 16.344 1 93 397 ALA A O 1
ATOM 3173 N N . ARG A 1 398 ? 40.312 14.078 16.797 1 91.56 398 ARG A N 1
ATOM 3174 C CA . ARG A 1 398 ? 41.406 13.266 17.281 1 91.56 398 ARG A CA 1
ATOM 3175 C C . ARG A 1 398 ? 41 12.492 18.531 1 91.56 398 ARG A C 1
ATOM 3177 O O . ARG A 1 398 ? 41.344 11.32 18.688 1 91.56 398 ARG A O 1
ATOM 3184 N N . ARG A 1 399 ? 40.25 13.195 19.344 1 92.31 399 ARG A N 1
ATOM 3185 C CA . ARG A 1 399 ? 39.75 12.562 20.562 1 92.31 399 ARG A CA 1
ATOM 3186 C C . ARG A 1 399 ? 38.844 11.391 20.234 1 92.31 399 ARG A C 1
ATOM 3188 O O . ARG A 1 399 ? 38.906 10.344 20.891 1 92.31 399 ARG A O 1
ATOM 3195 N N . ILE A 1 400 ? 38.031 11.594 19.281 1 93.56 400 ILE A N 1
ATOM 3196 C CA . ILE A 1 400 ? 37.094 10.562 18.875 1 93.56 400 ILE A CA 1
ATOM 3197 C C . ILE A 1 400 ? 37.844 9.359 18.328 1 93.56 400 ILE A C 1
ATOM 3199 O O . ILE A 1 400 ? 37.594 8.219 18.734 1 93.56 400 ILE A O 1
ATOM 3203 N N . LEU A 1 401 ? 38.844 9.641 17.516 1 93.25 401 LEU A N 1
ATOM 3204 C CA . LEU A 1 401 ? 39.625 8.57 16.891 1 93.25 401 LEU A CA 1
ATOM 3205 C C . LEU A 1 401 ? 40.469 7.844 17.938 1 93.25 401 LEU A C 1
ATOM 3207 O O . LEU A 1 401 ? 40.594 6.621 17.875 1 93.25 401 LEU A O 1
ATOM 3211 N N . HIS A 1 402 ? 40.875 8.578 18.844 1 92 402 HIS A N 1
ATOM 3212 C CA . HIS A 1 402 ? 41.656 7.984 19.922 1 92 402 HIS A CA 1
ATOM 3213 C C . HIS A 1 402 ? 40.781 7.059 20.766 1 92 402 HIS A C 1
ATOM 3215 O O . HIS A 1 402 ? 41.25 5.98 21.172 1 92 402 HIS A O 1
ATOM 3221 N N . GLU A 1 403 ? 39.656 7.523 21.078 1 93.12 403 GLU A N 1
ATOM 3222 C CA . GLU A 1 403 ? 38.719 6.715 21.859 1 93.12 403 GLU A CA 1
ATOM 3223 C C . GLU A 1 403 ? 38.375 5.41 21.141 1 93.12 403 GLU A C 1
ATOM 3225 O O . GLU A 1 403 ? 38.344 4.348 21.75 1 93.12 403 GLU A O 1
ATOM 3230 N N . LEU A 1 404 ? 38.156 5.504 19.891 1 92.94 404 LEU A N 1
ATOM 3231 C CA . LEU A 1 404 ? 37.844 4.324 19.078 1 92.94 404 LEU A CA 1
ATOM 3232 C C . LEU A 1 404 ? 39.062 3.371 19.062 1 92.94 404 LEU A C 1
ATOM 3234 O O . LEU A 1 404 ? 38.875 2.152 19.109 1 92.94 404 LEU A O 1
ATOM 3238 N N . GLU A 1 405 ? 40.188 3.936 18.984 1 92.75 405 GLU A N 1
ATOM 3239 C CA . GLU A 1 405 ? 41.406 3.145 18.984 1 92.75 405 GLU A CA 1
ATOM 3240 C C . GLU A 1 405 ? 41.562 2.387 20.297 1 92.75 405 GLU A C 1
ATOM 3242 O O . GLU A 1 405 ? 41.906 1.198 20.297 1 92.75 405 GLU A O 1
ATOM 3247 N N . MET A 1 406 ? 41.281 3.047 21.328 1 92.56 406 MET A N 1
ATOM 3248 C CA . MET A 1 406 ? 41.438 2.473 22.672 1 92.56 406 MET A CA 1
ATOM 3249 C C . MET A 1 406 ? 40.469 1.299 22.859 1 92.56 406 MET A C 1
ATOM 3251 O O . MET A 1 406 ? 40.812 0.348 23.578 1 92.56 406 MET A O 1
ATOM 3255 N N . LYS A 1 407 ? 39.406 1.346 22.266 1 92 407 LYS A N 1
ATOM 3256 C CA . LYS A 1 407 ? 38.406 0.311 22.453 1 92 407 LYS A CA 1
ATOM 3257 C C . LYS A 1 407 ? 38.469 -0.737 21.344 1 92 407 LYS A C 1
ATOM 3259 O O . LYS A 1 407 ? 37.562 -1.588 21.234 1 92 407 LYS A O 1
ATOM 3264 N N . GLY A 1 408 ? 39.406 -0.573 20.5 1 89.94 408 GLY A N 1
ATOM 3265 C CA . GLY A 1 408 ? 39.625 -1.578 19.469 1 89.94 408 GLY A CA 1
ATOM 3266 C C . GLY A 1 408 ? 38.75 -1.395 18.25 1 89.94 408 GLY A C 1
ATOM 3267 O O . GLY A 1 408 ? 38.625 -2.309 17.422 1 89.94 408 GLY A O 1
ATOM 3268 N N . LEU A 1 409 ? 38.156 -0.252 18.094 1 93 409 LEU A N 1
ATOM 3269 C CA . LEU A 1 409 ? 37.25 0.003 16.969 1 93 409 LEU A CA 1
ATOM 3270 C C . LEU A 1 409 ? 37.969 0.812 15.883 1 93 409 LEU A C 1
ATOM 3272 O O . LEU A 1 409 ? 37.344 1.151 14.867 1 93 409 LEU A O 1
ATOM 3276 N N . ALA A 1 410 ? 39.188 1.154 16.109 1 93.06 410 ALA A N 1
ATOM 3277 C CA . ALA A 1 410 ? 40.031 1.801 15.125 1 93.06 410 ALA A CA 1
ATOM 3278 C C . ALA A 1 410 ? 41.5 1.419 15.336 1 93.06 410 ALA A C 1
ATOM 3280 O O . ALA A 1 410 ? 41.875 1.002 16.438 1 93.06 410 ALA A O 1
ATOM 3281 N N . GLU A 1 411 ? 42.312 1.439 14.305 1 93.69 411 GLU A N 1
ATOM 3282 C CA . GLU A 1 411 ? 43.719 1.158 14.383 1 93.69 411 GLU A CA 1
ATOM 3283 C C . GLU A 1 411 ? 44.531 2.121 13.508 1 93.69 411 GLU A C 1
ATOM 3285 O O . GLU A 1 411 ? 44.062 2.516 12.43 1 93.69 411 GLU A O 1
ATOM 3290 N N . VAL A 1 412 ? 45.719 2.453 13.992 1 92.81 412 VAL A N 1
ATOM 3291 C CA . VAL A 1 412 ? 46.594 3.312 13.203 1 92.81 412 VAL A CA 1
ATOM 3292 C C . VAL A 1 412 ? 47.281 2.492 12.117 1 92.81 412 VAL A C 1
ATOM 3294 O O . VAL A 1 412 ? 47.969 1.501 12.414 1 92.81 412 VAL A O 1
ATOM 3297 N N . VAL A 1 413 ? 47 2.887 10.898 1 90.56 413 VAL A N 1
ATOM 3298 C CA . VAL A 1 413 ? 47.562 2.074 9.812 1 90.56 413 VAL A CA 1
ATOM 3299 C C . VAL A 1 413 ? 48.656 2.846 9.094 1 90.56 413 VAL A C 1
ATOM 3301 O O . VAL A 1 413 ? 49.375 2.283 8.266 1 90.56 413 VAL A O 1
ATOM 3304 N N . GLY A 1 414 ? 48.75 4.086 9.219 1 86.12 414 GLY A N 1
ATOM 3305 C CA . GLY A 1 414 ? 49.781 4.852 8.562 1 86.12 414 GLY A CA 1
ATOM 3306 C C . GLY A 1 414 ? 49.875 6.281 9.062 1 86.12 414 GLY A C 1
ATOM 3307 O O . GLY A 1 414 ? 49.219 6.652 10.031 1 86.12 414 GLY A O 1
ATOM 3308 N N . GLU A 1 415 ? 50.969 6.973 8.562 1 85.12 415 GLU A N 1
ATOM 3309 C CA . GLU A 1 415 ? 51.156 8.391 8.859 1 85.12 415 GLU A CA 1
ATOM 3310 C C . GLU A 1 415 ? 51.375 9.195 7.582 1 85.12 415 GLU A C 1
ATOM 3312 O O . GLU A 1 415 ? 52 8.703 6.625 1 85.12 415 GLU A O 1
ATOM 3317 N N . THR A 1 416 ? 50.531 10.164 7.402 1 75.81 416 THR A N 1
ATOM 3318 C CA . THR A 1 416 ? 50.75 11.055 6.273 1 75.81 416 THR A CA 1
ATOM 3319 C C . THR A 1 416 ? 51.344 12.375 6.738 1 75.81 416 THR A C 1
ATOM 3321 O O . THR A 1 416 ? 51.031 12.883 7.812 1 75.81 416 THR A O 1
ATOM 3324 N N . ASN A 1 417 ? 52.438 12.867 6.07 1 68.62 417 ASN A N 1
ATOM 3325 C CA . ASN A 1 417 ? 53.031 14.156 6.375 1 68.62 417 ASN A CA 1
ATOM 3326 C C . ASN A 1 417 ? 52.781 15.18 5.277 1 68.62 417 ASN A C 1
ATOM 3328 O O . ASN A 1 417 ? 53.5 15.25 4.293 1 68.62 417 ASN A O 1
ATOM 3332 N N . PRO A 1 418 ? 51.75 15.844 5.297 1 61.97 418 PRO A N 1
ATOM 3333 C CA . PRO A 1 418 ? 51.5 16.797 4.215 1 61.97 418 PRO A CA 1
ATOM 3334 C C . PRO A 1 418 ? 52.438 17.984 4.227 1 61.97 418 PRO A C 1
ATOM 3336 O O . PRO A 1 418 ? 52.625 18.641 3.203 1 61.97 418 PRO A O 1
ATOM 3339 N N . TYR A 1 419 ? 52.938 18.484 5.465 1 64.12 419 TYR A N 1
ATOM 3340 C CA . TYR A 1 419 ? 53.906 19.562 5.535 1 64.12 419 TYR A CA 1
ATOM 3341 C C . TYR A 1 419 ? 55.25 19.078 6.059 1 64.12 419 TYR A C 1
ATOM 3343 O O . TYR A 1 419 ? 55.312 18.172 6.906 1 64.12 419 TYR A O 1
ATOM 3351 N N . PRO A 1 420 ? 56.406 19.438 5.41 1 58.75 420 PRO A N 1
ATOM 3352 C CA . PRO A 1 420 ? 57.75 19.031 5.805 1 58.75 420 PRO A CA 1
ATOM 3353 C C . PRO A 1 420 ? 58.031 19.234 7.293 1 58.75 420 PRO A C 1
ATOM 3355 O O . PRO A 1 420 ? 58.781 18.469 7.895 1 58.75 420 PRO A O 1
ATOM 3358 N N . ARG A 1 421 ? 57.625 20.281 7.953 1 64.56 421 ARG A N 1
ATOM 3359 C CA . ARG A 1 421 ? 57.969 20.594 9.336 1 64.56 421 ARG A CA 1
ATOM 3360 C C . ARG A 1 421 ? 56.781 20.328 10.273 1 64.56 421 ARG A C 1
ATOM 3362 O O . ARG A 1 421 ? 56.875 20.594 11.477 1 64.56 421 ARG A O 1
ATOM 3369 N N . GLY A 1 422 ? 55.75 19.641 9.922 1 61.06 422 GLY A N 1
ATOM 3370 C CA . GLY A 1 422 ? 54.625 19.438 10.812 1 61.06 422 GLY A CA 1
ATOM 3371 C C . GLY A 1 422 ? 54.5 18.016 11.312 1 61.06 422 GLY A C 1
ATOM 3372 O O . GLY A 1 422 ? 55.125 17.109 10.789 1 61.06 422 GLY A O 1
ATOM 3373 N N . ARG A 1 423 ? 53.906 17.828 12.547 1 67.44 423 ARG A N 1
ATOM 3374 C CA . ARG A 1 423 ? 53.688 16.516 13.133 1 67.44 423 ARG A CA 1
ATOM 3375 C C . ARG A 1 423 ? 52.938 15.594 12.164 1 67.44 423 ARG A C 1
ATOM 3377 O O . ARG A 1 423 ? 52 16.016 11.492 1 67.44 423 ARG A O 1
ATOM 3384 N N . PRO A 1 424 ? 53.438 14.461 11.945 1 78.75 424 PRO A N 1
ATOM 3385 C CA . PRO A 1 424 ? 52.781 13.508 11.055 1 78.75 424 PRO A CA 1
ATOM 3386 C C . PRO A 1 424 ? 51.344 13.234 11.453 1 78.75 424 PRO A C 1
ATOM 3388 O O . PRO A 1 424 ? 51 13.242 12.641 1 78.75 424 PRO A O 1
ATOM 3391 N N . ARG A 1 425 ? 50.438 13.18 10.508 1 83.81 425 ARG A N 1
ATOM 3392 C CA . ARG A 1 425 ? 49.031 12.891 10.734 1 83.81 425 ARG A CA 1
ATOM 3393 C C . ARG A 1 425 ? 48.75 11.391 10.664 1 83.81 425 ARG A C 1
ATOM 3395 O O . ARG A 1 425 ? 49.062 10.742 9.656 1 83.81 425 ARG A O 1
ATOM 3402 N N . LYS A 1 426 ? 48.25 10.875 11.773 1 89.62 426 LYS A N 1
ATOM 3403 C CA . LYS A 1 426 ? 47.906 9.453 11.828 1 89.62 426 LYS A CA 1
ATOM 3404 C C . LYS A 1 426 ? 46.688 9.141 10.969 1 89.62 426 LYS A C 1
ATOM 3406 O O . LYS A 1 426 ? 45.719 9.93 10.93 1 89.62 426 LYS A O 1
ATOM 3411 N N . VAL A 1 427 ? 46.812 8.125 10.203 1 92.69 427 VAL A N 1
ATOM 3412 C CA . VAL A 1 427 ? 45.656 7.598 9.453 1 92.69 427 VAL A CA 1
ATOM 3413 C C . VAL A 1 427 ? 45.062 6.402 10.195 1 92.69 427 VAL A C 1
ATOM 3415 O O . VAL A 1 427 ? 45.781 5.473 10.562 1 92.69 427 VAL A O 1
ATOM 3418 N N . TYR A 1 428 ? 43.781 6.504 10.461 1 93.38 428 TYR A N 1
ATOM 3419 C CA . TYR A 1 428 ? 43.094 5.465 11.219 1 93.38 428 TYR A CA 1
ATOM 3420 C C . TYR A 1 428 ? 42.25 4.594 10.305 1 93.38 428 TYR A C 1
ATOM 3422 O O . TYR A 1 428 ? 41.625 5.098 9.375 1 93.38 428 TYR A O 1
ATOM 3430 N N . ARG A 1 429 ? 42.281 3.266 10.531 1 93.31 429 ARG A N 1
ATOM 3431 C CA . ARG A 1 429 ? 41.281 2.357 10 1 93.31 429 ARG A CA 1
ATOM 3432 C C . ARG A 1 429 ? 40.156 2.127 11.008 1 93.31 429 ARG A C 1
ATOM 3434 O O . ARG A 1 429 ? 40.406 1.684 12.133 1 93.31 429 ARG A O 1
ATOM 3441 N N . ILE A 1 430 ? 38.938 2.469 10.688 1 92.38 430 ILE A N 1
ATOM 3442 C CA . ILE A 1 430 ? 37.812 2.434 11.617 1 92.38 430 ILE A CA 1
ATOM 3443 C C . ILE A 1 430 ? 36.906 1.225 11.312 1 92.38 430 ILE A C 1
ATOM 3445 O O . ILE A 1 430 ? 36.625 0.939 10.148 1 92.38 430 ILE A O 1
ATOM 3449 N N . PHE A 1 431 ? 36.5 0.478 12.359 1 87.38 431 PHE A N 1
ATOM 3450 C CA . PHE A 1 431 ? 35.75 -0.756 12.219 1 87.38 431 PHE A CA 1
ATOM 3451 C C . PHE A 1 431 ? 34.281 -0.539 12.617 1 87.38 431 PHE A C 1
ATOM 3453 O O . PHE A 1 431 ? 33.781 -1.198 13.523 1 87.38 431 PHE A O 1
ATOM 3460 N N . LEU A 1 432 ? 33.688 0.566 12.266 1 80 432 LEU A N 1
ATOM 3461 C CA . LEU A 1 432 ? 32.281 0.83 12.562 1 80 432 LEU A CA 1
ATOM 3462 C C . LEU A 1 432 ? 31.406 0.53 11.352 1 80 432 LEU A C 1
ATOM 3464 O O . LEU A 1 432 ? 30.172 0.482 11.461 1 80 432 LEU A O 1
ATOM 3468 N N . GLY A 1 433 ? 31.969 0.188 10.172 1 61.97 433 GLY A N 1
ATOM 3469 C CA . GLY A 1 433 ? 31.188 0.019 8.953 1 61.97 433 GLY A CA 1
ATOM 3470 C C . GLY A 1 433 ? 30.734 -1.412 8.727 1 61.97 433 GLY A C 1
ATOM 3471 O O . GLY A 1 433 ? 31.328 -2.346 9.281 1 61.97 433 GLY A O 1
ATOM 3472 N N . MET B 1 1 ? 5.512 -1.846 14.57 1 71.94 1 MET B N 1
ATOM 3473 C CA . MET B 1 1 ? 4.348 -2.562 15.086 1 71.94 1 MET B CA 1
ATOM 3474 C C . MET B 1 1 ? 3.924 -3.672 14.125 1 71.94 1 MET B C 1
ATOM 3476 O O . MET B 1 1 ? 4.035 -3.523 12.906 1 71.94 1 MET B O 1
ATOM 3480 N N . ARG B 1 2 ? 3.557 -4.898 14.781 1 88.44 2 ARG B N 1
ATOM 3481 C CA . ARG B 1 2 ? 3.15 -6.059 14 1 88.44 2 ARG B CA 1
ATOM 3482 C C . ARG B 1 2 ? 1.667 -5.992 13.648 1 88.44 2 ARG B C 1
ATOM 3484 O O . ARG B 1 2 ? 0.858 -5.504 14.438 1 88.44 2 ARG B O 1
ATOM 3491 N N . ILE B 1 3 ? 1.306 -6.312 12.383 1 96 3 ILE B N 1
ATOM 3492 C CA . ILE B 1 3 ? -0.081 -6.398 11.938 1 96 3 ILE B CA 1
ATOM 3493 C C . ILE B 1 3 ? -0.761 -7.598 12.594 1 96 3 ILE B C 1
ATOM 3495 O O . ILE B 1 3 ? -0.304 -8.734 12.445 1 96 3 ILE B O 1
ATOM 3499 N N . ARG B 1 4 ? -1.737 -7.395 13.484 1 96.69 4 ARG B N 1
ATOM 3500 C CA . ARG B 1 4 ? -2.551 -8.484 14.008 1 96.69 4 ARG B CA 1
ATOM 3501 C C . ARG B 1 4 ? -3.484 -9.039 12.938 1 96.69 4 ARG B C 1
ATOM 3503 O O . ARG B 1 4 ? -4.504 -8.422 12.617 1 96.69 4 ARG B O 1
ATOM 3510 N N . LEU B 1 5 ? -3.215 -10.203 12.406 1 97.62 5 LEU B N 1
ATOM 3511 C CA . LEU B 1 5 ? -3.912 -10.789 11.266 1 97.62 5 LEU B CA 1
ATOM 3512 C C . LEU B 1 5 ? -4.773 -11.969 11.703 1 97.62 5 LEU B C 1
ATOM 3514 O O . LEU B 1 5 ? -4.25 -12.977 12.203 1 97.62 5 LEU B O 1
ATOM 3518 N N . GLY B 1 6 ? -6.09 -11.812 11.609 1 97.5 6 GLY B N 1
ATOM 3519 C CA . GLY B 1 6 ? -6.957 -12.969 11.766 1 97.5 6 GLY B CA 1
ATOM 3520 C C . GLY B 1 6 ? -6.961 -13.883 10.547 1 97.5 6 GLY B C 1
ATOM 3521 O O . GLY B 1 6 ? -7.129 -13.414 9.422 1 97.5 6 GLY B O 1
ATOM 3522 N N . ILE B 1 7 ? -6.688 -15.102 10.766 1 97.44 7 ILE B N 1
ATOM 3523 C CA . ILE B 1 7 ? -6.715 -16.078 9.68 1 97.44 7 ILE B CA 1
ATOM 3524 C C . ILE B 1 7 ? -7.844 -17.078 9.906 1 97.44 7 ILE B C 1
ATOM 3526 O O . ILE B 1 7 ? -7.863 -17.781 10.922 1 97.44 7 ILE B O 1
ATOM 3530 N N . LEU B 1 8 ? -8.766 -17.047 8.969 1 96.69 8 LEU B N 1
ATOM 3531 C CA . LEU B 1 8 ? -9.898 -17.953 9.086 1 96.69 8 LEU B CA 1
ATOM 3532 C C . LEU B 1 8 ? -9.898 -18.969 7.941 1 96.69 8 LEU B C 1
ATOM 3534 O O . LEU B 1 8 ? -9.781 -18.594 6.773 1 96.69 8 LEU B O 1
ATOM 3538 N N . GLY B 1 9 ? -9.953 -20.188 8.258 1 93.19 9 GLY B N 1
ATOM 3539 C CA . GLY B 1 9 ? -9.969 -21.234 7.25 1 93.19 9 GLY B CA 1
ATOM 3540 C C . GLY B 1 9 ? -10.141 -22.625 7.828 1 93.19 9 GLY B C 1
ATOM 3541 O O . GLY B 1 9 ? -10.281 -22.781 9.039 1 93.19 9 GLY B O 1
ATOM 3542 N N . ALA B 1 10 ? -10.297 -23.594 6.906 1 89.94 10 ALA B N 1
ATOM 3543 C CA . ALA B 1 10 ? -10.312 -25 7.312 1 89.94 10 ALA B CA 1
ATOM 3544 C C . ALA B 1 10 ? -8.953 -25.438 7.848 1 89.94 10 ALA B C 1
ATOM 3546 O O . ALA B 1 10 ? -7.953 -24.75 7.641 1 89.94 10 ALA B O 1
ATOM 3547 N N . ASP B 1 11 ? -8.906 -26.562 8.516 1 89.75 11 ASP B N 1
ATOM 3548 C CA . ASP B 1 11 ? -7.703 -27.016 9.195 1 89.75 11 ASP B CA 1
ATOM 3549 C C . ASP B 1 11 ? -6.559 -27.219 8.211 1 89.75 11 ASP B C 1
ATOM 3551 O O . ASP B 1 11 ? -5.434 -26.781 8.445 1 89.75 11 ASP B O 1
ATOM 3555 N N . ASP B 1 12 ? -6.785 -27.766 7.094 1 89.25 12 ASP B N 1
ATOM 3556 C CA . ASP B 1 12 ? -5.73 -28.109 6.145 1 89.25 12 ASP B CA 1
ATOM 3557 C C . ASP B 1 12 ? -5.215 -26.875 5.426 1 89.25 12 ASP B C 1
ATOM 3559 O O . ASP B 1 12 ? -4 -26.672 5.301 1 89.25 12 ASP B O 1
ATOM 3563 N N . SER B 1 13 ? -6.188 -26.031 5.023 1 90.88 13 SER B N 1
ATOM 3564 C CA . SER B 1 13 ? -5.781 -24.797 4.352 1 90.88 13 SER B CA 1
ATOM 3565 C C . SER B 1 13 ? -5.082 -23.844 5.316 1 90.88 13 SER B C 1
ATOM 3567 O O . SER B 1 13 ? -4.113 -23.172 4.949 1 90.88 13 SER B O 1
ATOM 3569 N N . LEU B 1 14 ? -5.555 -23.828 6.555 1 93.19 14 LEU B N 1
ATOM 3570 C CA . LEU B 1 14 ? -4.988 -22.938 7.559 1 93.19 14 LEU B CA 1
ATOM 3571 C C . LEU B 1 14 ? -3.543 -23.312 7.871 1 93.19 14 LEU B C 1
ATOM 3573 O O . LEU B 1 14 ? -2.705 -22.438 8.094 1 93.19 14 LEU B O 1
ATOM 3577 N N . ALA B 1 15 ? -3.299 -24.578 7.867 1 92.19 15 ALA B N 1
ATOM 3578 C CA . ALA B 1 15 ? -1.942 -25.047 8.141 1 92.19 15 ALA B CA 1
ATOM 3579 C C . ALA B 1 15 ? -0.962 -24.531 7.094 1 92.19 15 ALA B C 1
ATOM 3581 O O . ALA B 1 15 ? 0.143 -24.109 7.422 1 92.19 15 ALA B O 1
ATOM 3582 N N . ILE B 1 16 ? -1.354 -24.516 5.895 1 90.94 16 ILE B N 1
ATOM 3583 C CA . ILE B 1 16 ? -0.523 -24.047 4.789 1 90.94 16 ILE B CA 1
ATOM 3584 C C . ILE B 1 16 ? -0.296 -22.531 4.918 1 90.94 16 ILE B C 1
ATOM 3586 O O . ILE B 1 16 ? 0.834 -22.062 4.797 1 90.94 16 ILE B O 1
ATOM 3590 N N . ILE B 1 17 ? -1.36 -21.844 5.219 1 95.19 17 ILE B N 1
ATOM 3591 C CA . ILE B 1 17 ? -1.304 -20.391 5.316 1 95.19 17 ILE B CA 1
ATOM 3592 C C . ILE B 1 17 ? -0.41 -19.984 6.484 1 95.19 17 ILE B C 1
ATOM 3594 O O . ILE B 1 17 ? 0.437 -19.109 6.352 1 95.19 17 ILE B O 1
ATOM 3598 N N . GLN B 1 18 ? -0.53 -20.688 7.547 1 95.19 18 GLN B N 1
ATOM 3599 C CA . GLN B 1 18 ? 0.25 -20.375 8.734 1 95.19 18 GLN B CA 1
ATOM 3600 C C . GLN B 1 18 ? 1.734 -20.641 8.516 1 95.19 18 GLN B C 1
ATOM 3602 O O . GLN B 1 18 ? 2.588 -19.906 9.008 1 95.19 18 GLN B O 1
ATOM 3607 N N . ASN B 1 19 ? 2.023 -21.656 7.797 1 92.75 19 ASN B N 1
ATOM 3608 C CA . ASN B 1 19 ? 3.414 -21.953 7.473 1 92.75 19 ASN B CA 1
ATOM 3609 C C . ASN B 1 19 ? 4.074 -20.797 6.723 1 92.75 19 ASN B C 1
ATOM 3611 O O . ASN B 1 19 ? 5.25 -20.5 6.945 1 92.75 19 ASN B O 1
ATOM 3615 N N . VAL B 1 20 ? 3.311 -20.219 5.926 1 93.31 20 VAL B N 1
ATOM 3616 C CA . VAL B 1 20 ? 3.832 -19.094 5.141 1 93.31 20 VAL B CA 1
ATOM 3617 C C . VAL B 1 20 ? 3.885 -17.844 6 1 93.31 20 VAL B C 1
ATOM 3619 O O . VAL B 1 20 ? 4.922 -17.172 6.078 1 93.31 20 VAL B O 1
ATOM 3622 N N . THR B 1 21 ? 2.812 -17.5 6.727 1 95.19 21 THR B N 1
ATOM 3623 C CA . THR B 1 21 ? 2.705 -16.266 7.477 1 95.19 21 THR B 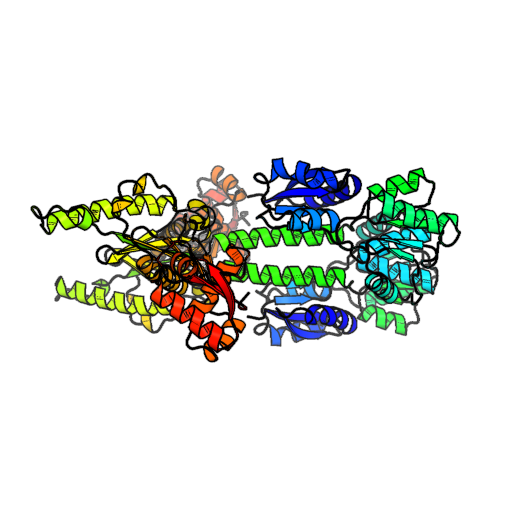CA 1
ATOM 3624 C C . THR B 1 21 ? 3.729 -16.219 8.609 1 95.19 21 THR B C 1
ATOM 3626 O O . THR B 1 21 ? 4.207 -15.141 8.984 1 95.19 21 THR B O 1
ATOM 3629 N N . ASN B 1 22 ? 4.098 -17.359 9.094 1 93.75 22 ASN B N 1
ATOM 3630 C CA . ASN B 1 22 ? 5.062 -17.438 10.188 1 93.75 22 ASN B CA 1
ATOM 3631 C C . ASN B 1 22 ? 6.449 -17 9.742 1 93.75 22 ASN B C 1
ATOM 3633 O O . ASN B 1 22 ? 7.305 -16.688 10.578 1 93.75 22 ASN B O 1
ATOM 3637 N N . GLU B 1 23 ? 6.648 -16.922 8.5 1 93.31 23 GLU B N 1
ATOM 3638 C CA . GLU B 1 23 ? 7.941 -16.5 7.969 1 93.31 23 GLU B CA 1
ATOM 3639 C C . GLU B 1 23 ? 8.055 -14.969 7.949 1 93.31 23 GLU B C 1
ATOM 3641 O O . GLU B 1 23 ? 9.133 -14.43 7.688 1 93.31 23 GLU B O 1
ATOM 3646 N N . TYR B 1 24 ? 6.984 -14.352 8.281 1 94.44 24 TYR B N 1
ATOM 3647 C CA . TYR B 1 24 ? 6.965 -12.898 8.203 1 94.44 24 TYR B CA 1
ATOM 3648 C C . TYR B 1 24 ? 6.879 -12.273 9.594 1 94.44 24 TYR B C 1
ATOM 3650 O O . TYR B 1 24 ? 5.852 -12.383 10.266 1 94.44 24 TYR B O 1
ATOM 3658 N N . LYS B 1 25 ? 7.871 -11.539 9.945 1 92.88 25 LYS B N 1
ATOM 3659 C CA . LYS B 1 25 ? 7.953 -10.938 11.273 1 92.88 25 LYS B CA 1
ATOM 3660 C C . LYS B 1 25 ? 6.961 -9.797 11.422 1 92.88 25 LYS B C 1
ATOM 3662 O O . LYS B 1 25 ? 6.617 -9.406 12.539 1 92.88 25 LYS B O 1
ATOM 3667 N N . GLU B 1 26 ? 6.469 -9.297 10.352 1 93.94 26 GLU B N 1
ATOM 3668 C CA . GLU B 1 26 ? 5.555 -8.156 10.344 1 93.94 26 GLU B CA 1
ATOM 3669 C C . GLU B 1 26 ? 4.16 -8.562 10.805 1 93.94 26 GLU B C 1
ATOM 3671 O O . GLU B 1 26 ? 3.32 -7.711 11.102 1 93.94 26 GLU B O 1
ATOM 3676 N N . LEU B 1 27 ? 3.963 -9.922 10.984 1 96.38 27 LEU B N 1
ATOM 3677 C CA . LEU B 1 27 ? 2.602 -10.383 11.227 1 96.38 27 LEU B CA 1
ATOM 3678 C C . LEU B 1 27 ? 2.498 -11.094 12.57 1 96.38 27 LEU B C 1
ATOM 3680 O O . LEU B 1 27 ? 3.434 -11.773 12.992 1 96.38 27 LEU B O 1
ATOM 3684 N N . HIS B 1 28 ? 1.482 -10.844 13.266 1 96.38 28 HIS B N 1
ATOM 3685 C CA . HIS B 1 28 ? 0.997 -11.633 14.398 1 96.38 28 HIS B CA 1
ATOM 3686 C C . HIS B 1 28 ? -0.323 -12.32 14.062 1 96.38 28 HIS B C 1
ATOM 3688 O O . HIS B 1 28 ? -1.376 -11.672 14.047 1 96.38 28 HIS B O 1
ATOM 3694 N N . CYS B 1 29 ? -0.289 -13.555 13.922 1 96 29 CYS B N 1
ATOM 3695 C CA . CYS B 1 29 ? -1.41 -14.281 13.336 1 96 29 CYS B CA 1
ATOM 3696 C C . CYS B 1 29 ? -2.297 -14.883 14.422 1 96 29 CYS B C 1
ATOM 3698 O O . CYS B 1 29 ? -1.798 -15.422 15.414 1 96 29 CYS B O 1
ATOM 3700 N N . ILE B 1 30 ? -3.582 -14.742 14.281 1 96.5 30 ILE B N 1
ATOM 3701 C CA . ILE B 1 30 ? -4.609 -15.352 15.125 1 96.5 30 ILE B CA 1
ATOM 3702 C C . ILE B 1 30 ? -5.438 -16.328 14.297 1 96.5 30 ILE B C 1
ATOM 3704 O O . ILE B 1 30 ? -6.355 -15.93 13.578 1 96.5 30 ILE B O 1
ATOM 3708 N N . PRO B 1 31 ? -5.137 -17.578 14.461 1 96 31 PRO B N 1
ATOM 3709 C CA . PRO B 1 31 ? -5.84 -18.578 13.656 1 96 31 PRO B CA 1
ATOM 3710 C C . PRO B 1 31 ? -7.238 -18.891 14.18 1 96 31 PRO B C 1
ATOM 3712 O O . PRO B 1 31 ? -7.441 -18.969 15.391 1 96 31 PRO B O 1
ATOM 3715 N N . VAL B 1 32 ? -8.148 -18.938 13.328 1 95.88 32 VAL B N 1
ATOM 3716 C CA . VAL B 1 32 ? -9.523 -19.328 13.625 1 95.88 32 VAL B CA 1
ATOM 3717 C C . VAL B 1 32 ? -9.945 -20.453 12.688 1 95.88 32 VAL B C 1
ATOM 3719 O O . VAL B 1 32 ? -10.086 -20.25 11.477 1 95.88 32 VAL B O 1
ATOM 3722 N N . ILE B 1 33 ? -10.164 -21.609 13.234 1 93.94 33 ILE B N 1
ATOM 3723 C CA . ILE B 1 33 ? -10.539 -22.766 12.438 1 93.94 33 ILE B CA 1
ATOM 3724 C C . ILE B 1 33 ? -12.055 -22.953 12.469 1 93.94 33 ILE B C 1
ATOM 3726 O O . ILE B 1 33 ? -12.688 -22.812 13.516 1 93.94 33 ILE B O 1
ATOM 3730 N N . TYR B 1 34 ? -12.539 -23.156 11.281 1 87.38 34 TYR B N 1
ATOM 3731 C CA . TYR B 1 34 ? -13.953 -23.5 11.234 1 87.38 34 TYR B CA 1
ATOM 3732 C C . TYR B 1 34 ? -14.172 -24.844 10.531 1 87.38 34 TYR B C 1
ATOM 3734 O O . TYR B 1 34 ? -13.32 -25.281 9.758 1 87.38 34 TYR B O 1
ATOM 3742 N N . TRP B 1 35 ? -15.273 -25.484 10.844 1 81.56 35 TRP B N 1
ATOM 3743 C CA . TRP B 1 35 ? -15.609 -26.75 10.227 1 81.56 35 TRP B CA 1
ATOM 3744 C C . TRP B 1 35 ? -16.859 -26.625 9.359 1 81.56 35 TRP B C 1
ATOM 3746 O O . TRP B 1 35 ? -16.922 -27.188 8.266 1 81.56 35 TRP B O 1
ATOM 3756 N N . ASP B 1 36 ? -17.75 -25.844 9.953 1 80.5 36 ASP B N 1
ATOM 3757 C CA . ASP B 1 36 ? -19.016 -25.594 9.25 1 80.5 36 ASP B CA 1
ATOM 3758 C C . ASP B 1 36 ? -19.172 -24.109 8.898 1 80.5 36 ASP B C 1
ATOM 3760 O O . ASP B 1 36 ? -18.922 -23.234 9.734 1 80.5 36 ASP B O 1
ATOM 3764 N N . GLU B 1 37 ? -19.562 -23.891 7.609 1 81.62 37 GLU B N 1
ATOM 3765 C CA . GLU B 1 37 ? -19.688 -22.516 7.125 1 81.62 37 GLU B CA 1
ATOM 3766 C C . GLU B 1 37 ? -20.688 -21.734 7.965 1 81.62 37 GLU B C 1
ATOM 3768 O O . GLU B 1 37 ? -20.562 -20.516 8.109 1 81.62 37 GLU B O 1
ATOM 3773 N N . GLU B 1 38 ? -21.609 -22.406 8.539 1 82.69 38 GLU B N 1
ATOM 3774 C CA . GLU B 1 38 ? -22.656 -21.734 9.305 1 82.69 38 GLU B CA 1
ATOM 3775 C C . GLU B 1 38 ? -22.109 -21.172 10.609 1 82.69 38 GLU B C 1
ATOM 3777 O O . GLU B 1 38 ? -22.719 -20.281 11.219 1 82.69 38 GLU B O 1
ATOM 3782 N N . GLU B 1 39 ? -20.969 -21.656 10.984 1 88.56 39 GLU B N 1
ATOM 3783 C CA . GLU B 1 39 ? -20.391 -21.25 12.273 1 88.56 39 GLU B CA 1
ATOM 3784 C C . GLU B 1 39 ? -19.391 -20.125 12.102 1 88.56 39 GLU B C 1
ATOM 3786 O O . GLU B 1 39 ? -18.859 -19.609 13.094 1 88.56 39 GLU B O 1
ATOM 3791 N N . ILE B 1 40 ? -19.188 -19.625 10.914 1 90.5 40 ILE B N 1
ATOM 3792 C CA . ILE B 1 40 ? -18.109 -18.703 10.602 1 90.5 40 ILE B CA 1
ATOM 3793 C C . ILE B 1 40 ? -18.297 -17.406 11.367 1 90.5 40 ILE B C 1
ATOM 3795 O O . ILE B 1 40 ? -17.359 -16.922 12.023 1 90.5 40 ILE B O 1
ATOM 3799 N N . ILE B 1 41 ? -19.5 -16.875 11.352 1 93.12 41 ILE B N 1
ATOM 3800 C CA . ILE B 1 41 ? -19.766 -15.578 11.961 1 93.12 41 ILE B CA 1
AT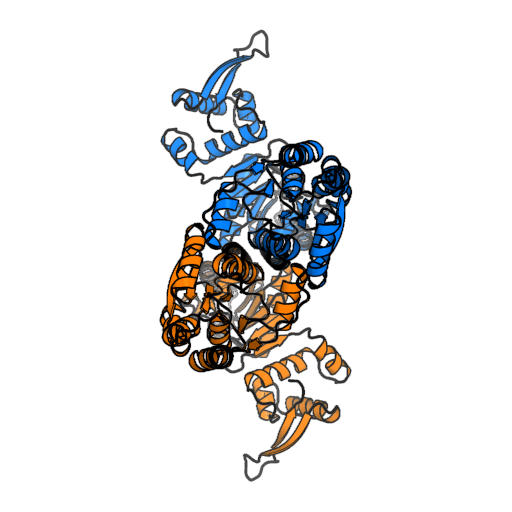OM 3801 C C . ILE B 1 41 ? -19.562 -15.664 13.477 1 93.12 41 ILE B C 1
ATOM 3803 O O . ILE B 1 41 ? -18.984 -14.773 14.086 1 93.12 41 ILE B O 1
ATOM 3807 N N . ASP B 1 42 ? -19.938 -16.766 14.047 1 93.81 42 ASP B N 1
ATOM 3808 C CA . ASP B 1 42 ? -19.797 -16.969 15.484 1 93.81 42 ASP B CA 1
ATOM 3809 C C . ASP B 1 42 ? -18.328 -17.047 15.891 1 93.81 42 ASP B C 1
ATOM 3811 O O . ASP B 1 42 ? -17.969 -16.625 17 1 93.81 42 ASP B O 1
ATOM 3815 N N . PHE B 1 43 ? -17.547 -17.484 15.031 1 93.44 43 PHE B N 1
ATOM 3816 C CA . PHE B 1 43 ? -16.141 -17.672 15.344 1 93.44 43 PHE B CA 1
ATOM 3817 C C . PHE B 1 43 ? -15.367 -16.375 15.156 1 93.44 43 PHE B C 1
ATOM 3819 O O . PHE B 1 43 ? -14.352 -16.141 15.812 1 93.44 43 PHE B O 1
ATOM 3826 N N . ILE B 1 44 ? -15.836 -15.492 14.289 1 93.75 44 ILE B N 1
ATOM 3827 C CA . ILE B 1 44 ? -15.141 -14.258 13.969 1 93.75 44 ILE B CA 1
ATOM 3828 C C . ILE B 1 44 ? -15.492 -13.18 14.992 1 93.75 44 ILE B C 1
ATOM 3830 O O . ILE B 1 44 ? -14.656 -12.344 15.336 1 93.75 44 ILE B O 1
ATOM 3834 N N . ARG B 1 45 ? -16.656 -13.242 15.562 1 93.06 45 ARG B N 1
ATOM 3835 C CA . ARG B 1 45 ? -17.234 -12.195 16.406 1 93.06 45 ARG B CA 1
ATOM 3836 C C . ARG B 1 45 ? -16.328 -11.883 17.594 1 93.06 45 ARG B C 1
ATOM 3838 O O . ARG B 1 45 ? -16.062 -10.719 17.875 1 93.06 45 ARG B O 1
ATOM 3845 N N . PRO B 1 46 ? -15.758 -12.914 18.25 1 92.44 46 PRO B N 1
ATOM 3846 C CA . PRO B 1 46 ? -14.922 -12.633 19.406 1 92.44 46 PRO B CA 1
ATOM 3847 C C . PRO B 1 46 ? -13.633 -11.891 19.062 1 92.44 46 PRO B C 1
ATOM 3849 O O . PRO B 1 46 ? -13.016 -11.273 19.922 1 92.44 46 PRO B O 1
ATOM 3852 N N . TYR B 1 47 ? -13.266 -11.922 17.766 1 93.06 47 TYR B N 1
ATOM 3853 C CA . TYR B 1 47 ? -11.953 -11.414 17.406 1 93.06 47 TYR B CA 1
ATOM 3854 C C . TYR B 1 47 ? -12.078 -10.109 16.625 1 93.06 47 TYR B C 1
ATOM 3856 O O . TYR B 1 47 ? -11.07 -9.508 16.234 1 93.06 47 TYR B O 1
ATOM 3864 N N . MET B 1 48 ? -13.203 -9.625 16.391 1 88.75 48 MET B N 1
ATOM 3865 C CA . MET B 1 48 ? -13.461 -8.492 15.5 1 88.75 48 MET B CA 1
ATOM 3866 C C . MET B 1 48 ? -12.672 -7.262 15.953 1 88.75 48 MET B C 1
ATOM 3868 O O . MET B 1 48 ? -12.18 -6.496 15.125 1 88.75 48 MET B O 1
ATOM 3872 N N . HIS B 1 49 ? -12.461 -7.129 17.266 1 87.56 49 HIS B N 1
ATOM 3873 C CA . HIS B 1 49 ? -11.789 -5.938 17.781 1 87.56 49 HIS B CA 1
ATOM 3874 C C . HIS B 1 49 ? -10.344 -6.238 18.141 1 87.56 49 HIS B C 1
ATOM 3876 O O . HIS B 1 49 ? -9.641 -5.371 18.672 1 87.56 49 HIS B O 1
ATOM 3882 N N . GLN B 1 50 ? -9.891 -7.414 17.75 1 91.62 50 GLN B N 1
ATOM 3883 C CA . GLN B 1 50 ? -8.547 -7.828 18.125 1 91.62 50 GLN B CA 1
ATOM 3884 C C . GLN B 1 50 ? -7.637 -7.906 16.891 1 91.62 50 GLN B C 1
ATOM 3886 O O . GLN B 1 50 ? -6.414 -8.016 17.031 1 91.62 50 GLN B O 1
ATOM 3891 N N . VAL B 1 51 ? -8.281 -7.781 15.766 1 94.69 51 VAL B N 1
ATOM 3892 C CA . VAL B 1 51 ? -7.492 -7.98 14.555 1 94.69 51 VAL B CA 1
ATOM 3893 C C . VAL B 1 51 ? -7.496 -6.703 13.727 1 94.69 51 VAL B C 1
ATOM 3895 O O . VAL B 1 51 ? -8.469 -5.949 13.734 1 94.69 51 VAL B O 1
ATOM 3898 N N . ASP B 1 52 ? -6.391 -6.477 13.031 1 94.94 52 ASP B N 1
ATOM 3899 C CA . ASP B 1 52 ? -6.266 -5.332 12.133 1 94.94 52 ASP B CA 1
ATOM 3900 C C . ASP B 1 52 ? -6.797 -5.664 10.742 1 94.94 52 ASP B C 1
ATOM 3902 O O . ASP B 1 52 ? -7.281 -4.781 10.023 1 94.94 52 ASP B O 1
ATOM 3906 N N . MET B 1 53 ? -6.629 -6.914 10.328 1 96.88 53 MET B N 1
ATOM 3907 C CA . MET B 1 53 ? -7.062 -7.395 9.023 1 96.88 53 MET B CA 1
ATOM 3908 C C . MET B 1 53 ? -7.418 -8.875 9.078 1 96.88 53 MET B C 1
ATOM 3910 O O . MET B 1 53 ? -7.02 -9.578 10 1 96.88 53 MET B O 1
ATOM 3914 N N . TRP B 1 54 ? -8.133 -9.297 8.102 1 97.44 54 TRP B N 1
ATOM 3915 C CA . TRP B 1 54 ? -8.523 -10.695 8.016 1 97.44 54 TRP B CA 1
ATOM 3916 C C . TRP B 1 54 ? -8.016 -11.336 6.73 1 97.44 54 TRP B C 1
ATOM 3918 O O . TRP B 1 54 ? -8.047 -10.711 5.668 1 97.44 54 TRP B O 1
ATOM 3928 N N . LEU B 1 55 ? -7.566 -12.516 6.855 1 97.69 55 LEU B N 1
ATOM 3929 C CA . LEU B 1 55 ? -7.223 -13.367 5.719 1 97.69 55 LEU B CA 1
ATOM 3930 C C . LEU B 1 55 ? -8.039 -14.656 5.734 1 97.69 55 LEU B C 1
ATOM 3932 O O . LEU B 1 55 ? -7.93 -15.445 6.676 1 97.69 55 LEU B O 1
ATOM 3936 N N . PHE B 1 56 ? -8.789 -14.812 4.703 1 95.62 56 PHE B N 1
ATOM 3937 C CA . PHE B 1 56 ? -9.609 -16.016 4.582 1 95.62 56 PHE B CA 1
ATOM 3938 C C . PHE B 1 56 ? -8.953 -17.031 3.658 1 95.62 56 PHE B C 1
ATOM 3940 O O . PHE B 1 56 ? -8.32 -16.656 2.666 1 95.62 56 PHE B O 1
ATOM 3947 N N . SER B 1 57 ? -9.117 -18.281 3.959 1 91.88 57 SER B N 1
ATOM 3948 C CA . SER B 1 57 ? -8.469 -19.359 3.207 1 91.88 57 SER B CA 1
ATOM 3949 C C . SER B 1 57 ? -9.062 -19.484 1.808 1 91.88 57 SER B C 1
ATOM 3951 O O . SER B 1 57 ? -8.461 -20.109 0.929 1 91.88 57 SER B O 1
ATOM 3953 N N . GLY B 1 58 ? -10.266 -18.953 1.708 1 87.44 58 GLY B N 1
ATOM 3954 C CA . GLY B 1 58 ? -10.914 -19.062 0.409 1 87.44 58 GLY B CA 1
ATOM 3955 C C . GLY B 1 58 ? -12 -18.031 0.193 1 87.44 58 GLY B C 1
ATOM 3956 O O . GLY B 1 58 ? -12.289 -17.234 1.083 1 87.44 58 GLY B O 1
ATOM 3957 N N . GLN B 1 59 ? -12.586 -18.109 -0.972 1 82.25 59 GLN B N 1
ATOM 3958 C CA . GLN B 1 59 ? -13.586 -17.141 -1.405 1 82.25 59 GLN B CA 1
ATOM 3959 C C . GLN B 1 59 ? -14.883 -17.312 -0.625 1 82.25 59 GLN B C 1
ATOM 3961 O O . GLN B 1 59 ? -15.578 -16.328 -0.346 1 82.25 59 GLN B O 1
ATOM 3966 N N . VAL B 1 60 ? -15.211 -18.547 -0.289 1 82.62 60 VAL B N 1
ATOM 3967 C CA . VAL B 1 60 ? -16.516 -18.828 0.317 1 82.62 60 VAL B CA 1
ATOM 3968 C C . VAL B 1 60 ? -16.578 -18.172 1.699 1 82.62 60 VAL B C 1
ATOM 3970 O O . VAL B 1 60 ? -17.469 -17.359 1.965 1 82.62 60 VAL B O 1
ATOM 3973 N N . PRO B 1 61 ? -15.617 -18.516 2.58 1 88.25 61 PRO B N 1
ATOM 3974 C CA . PRO B 1 61 ? -15.672 -17.844 3.877 1 88.25 61 PRO B CA 1
ATOM 3975 C C 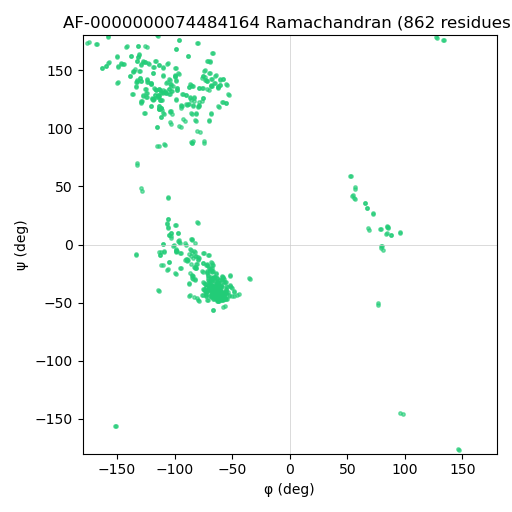. PRO B 1 61 ? -15.547 -16.328 3.754 1 88.25 61 PRO B C 1
ATOM 3977 O O . PRO B 1 61 ? -16.203 -15.586 4.5 1 88.25 61 PRO B O 1
ATOM 3980 N N . TYR B 1 62 ? -14.805 -15.797 2.857 1 91.31 62 TYR B N 1
ATOM 3981 C CA . TYR B 1 62 ? -14.656 -14.367 2.609 1 91.31 62 TYR B CA 1
ATOM 3982 C C . TYR B 1 62 ? -15.992 -13.734 2.258 1 91.31 62 TYR B C 1
ATOM 3984 O O . TYR B 1 62 ? -16.375 -12.703 2.83 1 91.31 62 TYR B O 1
ATOM 3992 N N . SER B 1 63 ? -16.688 -14.375 1.364 1 86.5 63 SER B N 1
ATOM 3993 C CA . SER B 1 63 ? -17.969 -13.844 0.887 1 86.5 63 SER B CA 1
ATOM 3994 C C . SER B 1 63 ? -19.016 -13.828 2 1 86.5 63 SER B C 1
ATOM 3996 O O . SER B 1 63 ? -19.812 -12.898 2.09 1 86.5 63 SER B O 1
ATOM 3998 N N . ILE B 1 64 ? -19 -14.852 2.783 1 87.31 64 ILE B N 1
ATOM 3999 C CA . ILE B 1 64 ? -19.938 -14.953 3.895 1 87.31 64 ILE B CA 1
ATOM 4000 C C . ILE B 1 64 ? -19.75 -13.766 4.844 1 87.31 64 ILE B C 1
ATOM 4002 O O . ILE B 1 64 ? -20.719 -13.102 5.219 1 87.31 64 ILE B O 1
ATOM 4006 N N . VAL B 1 65 ? -18.5 -13.469 5.156 1 91.69 65 VAL B N 1
ATOM 4007 C CA . VAL B 1 65 ? -18.188 -12.406 6.105 1 91.69 65 VAL B CA 1
ATOM 4008 C C . VAL B 1 65 ? -18.438 -11.047 5.453 1 91.69 65 VAL B C 1
ATOM 4010 O O . VAL B 1 65 ? -18.938 -10.117 6.094 1 91.69 65 VAL B O 1
ATOM 4013 N N . LYS B 1 66 ? -18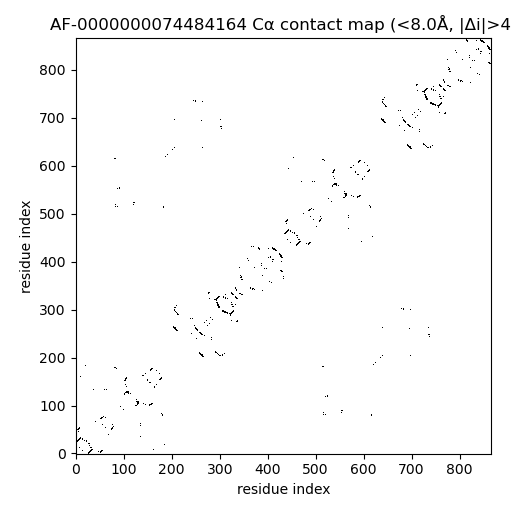.078 -10.922 4.199 1 90.5 66 LYS B N 1
ATOM 4014 C CA . LYS B 1 66 ? -18.312 -9.688 3.463 1 90.5 66 LYS B CA 1
ATOM 4015 C C . LYS B 1 66 ? -19.797 -9.336 3.428 1 90.5 66 LYS B C 1
ATOM 4017 O O . LYS B 1 66 ? -20.172 -8.18 3.619 1 90.5 66 LYS B O 1
ATOM 4022 N N . GLU B 1 67 ? -20.609 -10.32 3.188 1 86.44 67 GLU B N 1
ATOM 4023 C CA . GLU B 1 67 ? -22.062 -10.133 3.129 1 86.44 67 GLU B CA 1
ATOM 4024 C C . GLU B 1 67 ? -22.625 -9.766 4.496 1 86.44 67 GLU B C 1
ATOM 4026 O O . GLU B 1 67 ? -23.594 -9.008 4.594 1 86.44 67 GLU B O 1
ATOM 4031 N N . TRP B 1 68 ? -22.016 -10.43 5.523 1 88.06 68 TRP B N 1
ATOM 4032 C CA . TRP B 1 68 ? -22.422 -10.078 6.883 1 88.06 68 TRP B CA 1
ATOM 4033 C C . TRP B 1 68 ? -22.266 -8.586 7.125 1 88.06 68 TRP B C 1
ATOM 4035 O O . TRP B 1 68 ? -23.125 -7.965 7.77 1 88.06 68 TRP B O 1
ATOM 4045 N N . GLY B 1 69 ? -21.156 -7.867 6.625 1 88.69 69 GLY B N 1
ATOM 4046 C CA . GLY B 1 69 ? -21.016 -6.422 6.531 1 88.69 69 GLY B CA 1
ATOM 4047 C C . GLY B 1 69 ? -20.656 -5.766 7.852 1 88.69 69 GLY B C 1
ATOM 4048 O O . GLY B 1 69 ? -20.719 -4.543 7.977 1 88.69 69 GLY B O 1
ATOM 4049 N N . GLU B 1 70 ? -20.266 -6.48 8.836 1 88.69 70 GLU B N 1
ATOM 4050 C CA . GLU B 1 70 ? -19.984 -5.895 10.141 1 88.69 70 GLU B CA 1
ATOM 4051 C C . GLU B 1 70 ? -18.5 -5.664 10.344 1 88.69 70 GLU B C 1
ATOM 4053 O O . GLU B 1 70 ? -18.078 -5.062 11.336 1 88.69 70 GLU B O 1
ATOM 4058 N N . ILE B 1 71 ? -17.703 -6.105 9.367 1 89.31 71 ILE B N 1
ATOM 4059 C CA . ILE B 1 71 ? -16.25 -5.949 9.469 1 89.31 71 ILE B CA 1
ATOM 4060 C C . ILE B 1 71 ? -15.82 -4.648 8.789 1 89.31 71 ILE B C 1
ATOM 4062 O O . ILE B 1 71 ? -16.141 -4.418 7.617 1 89.31 71 ILE B O 1
ATOM 4066 N N . ASP B 1 72 ? -15.023 -3.824 9.492 1 85.56 72 ASP B N 1
ATOM 4067 C CA . ASP B 1 72 ? -14.617 -2.525 8.961 1 85.56 72 ASP B CA 1
ATOM 4068 C C . ASP B 1 72 ? -13.164 -2.553 8.5 1 85.56 72 ASP B C 1
ATOM 4070 O O . ASP B 1 72 ? -12.727 -1.664 7.77 1 85.56 72 ASP B O 1
ATOM 4074 N N . CYS B 1 73 ? -12.5 -3.561 8.93 1 92.31 73 CYS B N 1
ATOM 4075 C CA . CYS B 1 73 ? -11.094 -3.635 8.555 1 92.31 73 CYS B CA 1
ATOM 4076 C C . CYS B 1 73 ? -10.914 -4.359 7.227 1 92.31 73 CYS B C 1
ATOM 4078 O O . CYS B 1 73 ? -11.836 -5.016 6.746 1 92.31 73 CYS B O 1
ATOM 4080 N N . PRO B 1 74 ? -9.789 -4.199 6.605 1 95.19 74 PRO B N 1
ATOM 4081 C CA . PRO B 1 74 ? -9.562 -4.844 5.312 1 95.19 74 PRO B CA 1
ATOM 4082 C C . PRO B 1 74 ? -9.641 -6.367 5.391 1 95.19 74 PRO B C 1
ATOM 4084 O O . PRO B 1 74 ? -9.219 -6.961 6.379 1 95.19 74 PRO B O 1
ATOM 4087 N N . MET B 1 75 ? -10.195 -6.953 4.375 1 96.19 75 MET B N 1
ATOM 4088 C CA . MET B 1 75 ? -10.344 -8.398 4.258 1 96.19 75 MET B CA 1
ATOM 4089 C C . MET B 1 75 ? -9.695 -8.914 2.977 1 96.19 75 MET B C 1
ATOM 4091 O O . MET B 1 75 ? -9.805 -8.281 1.926 1 96.19 75 MET B O 1
ATOM 4095 N N . PHE B 1 76 ? -9.039 -10.055 3.133 1 95.81 76 PHE B N 1
ATOM 4096 C CA . PHE B 1 76 ? -8.391 -10.711 2.008 1 95.81 76 PHE B CA 1
ATOM 4097 C C . PHE B 1 76 ? -8.75 -12.195 1.967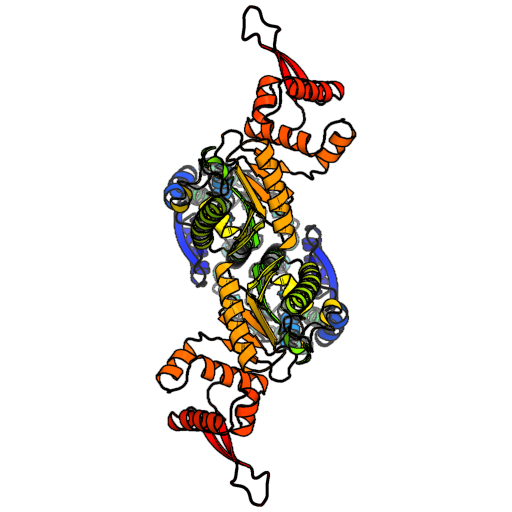 1 95.81 76 PHE B C 1
ATOM 4099 O O . PHE B 1 76 ? -9.25 -12.742 2.949 1 95.81 76 PHE B O 1
ATOM 4106 N N . TYR B 1 77 ? -8.562 -12.781 0.875 1 93.06 77 TYR B N 1
ATOM 4107 C CA . TYR B 1 77 ? -8.672 -14.234 0.774 1 93.06 77 TYR B CA 1
ATOM 4108 C C . TYR B 1 77 ? -7.652 -14.789 -0.216 1 93.06 77 TYR B C 1
ATOM 4110 O O . TYR B 1 77 ? -7.176 -14.07 -1.097 1 93.06 77 TYR B O 1
ATOM 4118 N N . VAL B 1 78 ? -7.328 -16 -0.023 1 92.5 78 VAL B N 1
ATOM 4119 C CA . VAL B 1 78 ? -6.414 -16.688 -0.933 1 92.5 78 VAL B CA 1
ATOM 4120 C C . VAL B 1 78 ? -7.188 -17.25 -2.123 1 92.5 78 VAL B C 1
ATOM 4122 O O . VAL B 1 78 ? -8 -18.156 -1.968 1 92.5 78 VAL B O 1
ATOM 4125 N N . PRO B 1 79 ? -6.918 -16.688 -3.23 1 84.25 79 PRO B N 1
ATOM 4126 C CA . PRO B 1 79 ? -7.645 -17.203 -4.398 1 84.25 79 PRO B CA 1
ATOM 4127 C C . PRO B 1 79 ? -7.148 -18.578 -4.844 1 84.25 79 PRO B C 1
ATOM 4129 O O . PRO B 1 79 ? -5.973 -18.906 -4.66 1 84.25 79 PRO B O 1
ATOM 4132 N N . HIS B 1 80 ? -8.117 -19.406 -5.246 1 78.62 80 HIS B N 1
ATOM 4133 C CA . HIS B 1 80 ? -7.719 -20.641 -5.918 1 78.62 80 HIS B CA 1
ATOM 4134 C C . HIS B 1 80 ? -7.246 -20.359 -7.34 1 78.62 80 HIS B C 1
ATOM 4136 O O . HIS B 1 80 ? -8.047 -20.375 -8.281 1 78.62 80 HIS B O 1
ATOM 4142 N N . THR B 1 81 ? -6 -20.078 -7.43 1 73.69 81 THR B N 1
ATOM 4143 C CA . THR B 1 81 ? -5.418 -19.672 -8.711 1 73.69 81 THR B CA 1
ATOM 4144 C C . THR B 1 81 ? -5.148 -20.891 -9.586 1 73.69 81 THR B C 1
ATOM 4146 O O . THR B 1 81 ? -5.465 -22.016 -9.203 1 73.69 81 THR B O 1
ATOM 4149 N N . GLY B 1 82 ? -4.766 -20.641 -10.773 1 77 82 GLY B N 1
ATOM 4150 C CA . GLY B 1 82 ? -4.336 -21.688 -11.688 1 77 82 GLY B CA 1
ATOM 4151 C C . GLY B 1 82 ? -3.268 -22.594 -11.094 1 77 82 GLY B C 1
ATOM 4152 O O . GLY B 1 82 ? -3.299 -23.812 -11.289 1 77 82 GLY B O 1
ATOM 4153 N N . ALA B 1 83 ? -2.539 -21.984 -10.18 1 76.81 83 ALA B N 1
ATOM 4154 C CA . ALA B 1 83 ? -1.454 -22.75 -9.562 1 76.81 83 ALA B CA 1
ATOM 4155 C C . ALA B 1 83 ? -1.996 -23.906 -8.734 1 76.81 83 ALA B C 1
ATOM 4157 O O . ALA B 1 83 ? -1.49 -25.031 -8.828 1 76.81 83 ALA B O 1
ATOM 4158 N N . SER B 1 84 ? -2.998 -23.641 -8.031 1 87.31 84 SER B N 1
ATOM 4159 C CA . SER B 1 84 ? -3.58 -24.672 -7.168 1 87.31 84 SER B CA 1
ATOM 4160 C C . SER B 1 84 ? -4.195 -25.797 -7.992 1 87.31 84 SER B C 1
ATOM 4162 O O . SER B 1 84 ? -4.051 -26.969 -7.648 1 87.31 84 SER B O 1
ATOM 4164 N N . LEU B 1 85 ? -4.809 -25.422 -9.062 1 89.25 85 LEU B N 1
ATOM 4165 C CA . LEU B 1 85 ? -5.445 -26.438 -9.906 1 89.25 85 LEU B CA 1
ATOM 4166 C C . LEU B 1 85 ? -4.402 -27.25 -10.656 1 89.25 85 LEU B C 1
ATOM 4168 O O . LEU B 1 85 ? -4.523 -28.484 -10.758 1 89.25 85 LEU B O 1
ATOM 4172 N N . TYR B 1 86 ? -3.402 -26.594 -11.211 1 88.44 86 TYR B N 1
ATOM 4173 C CA . TYR B 1 86 ? -2.34 -27.297 -11.922 1 88.44 86 TYR B CA 1
ATOM 4174 C C . TYR B 1 86 ? -1.665 -28.328 -11.016 1 88.44 86 TYR B C 1
ATOM 4176 O O . TYR B 1 86 ? -1.411 -29.453 -11.43 1 88.44 86 TYR B O 1
ATOM 4184 N N . ARG B 1 87 ? -1.367 -27.891 -9.836 1 88.69 87 ARG B N 1
ATOM 4185 C CA . ARG B 1 87 ? -0.755 -28.781 -8.859 1 88.69 87 ARG B CA 1
ATOM 4186 C C . ARG B 1 87 ? -1.62 -30.016 -8.633 1 88.69 87 ARG B C 1
ATOM 4188 O O . ARG B 1 87 ? -1.113 -31.141 -8.602 1 88.69 87 ARG B O 1
ATOM 4195 N N . THR B 1 88 ? -2.914 -29.812 -8.461 1 92 88 THR B N 1
ATOM 4196 C CA . THR B 1 88 ? -3.855 -30.891 -8.203 1 92 88 THR B CA 1
ATOM 4197 C C . THR B 1 88 ? -3.951 -31.828 -9.414 1 92 88 THR B C 1
ATOM 4199 O O . THR B 1 88 ? -3.926 -33.031 -9.266 1 92 88 THR B O 1
ATOM 4202 N N . LEU B 1 89 ? -3.996 -31.297 -10.609 1 91 89 LEU B N 1
ATOM 4203 C CA . LEU B 1 89 ? -4.098 -32.094 -11.828 1 91 89 LEU B CA 1
ATOM 4204 C C . LEU B 1 89 ? -2.834 -32.906 -12.047 1 91 89 LEU B C 1
ATOM 4206 O O . LEU B 1 89 ? -2.908 -34.062 -12.477 1 91 89 LEU B O 1
ATOM 4210 N N . LEU B 1 90 ? -1.709 -32.281 -11.781 1 89.69 90 LEU B N 1
ATOM 4211 C CA . LEU B 1 90 ? -0.443 -33 -11.906 1 89.69 90 LEU B CA 1
ATOM 4212 C C . LEU B 1 90 ? -0.393 -34.188 -10.953 1 89.69 90 LEU B C 1
ATOM 4214 O O . LEU B 1 90 ? 0.058 -35.281 -11.328 1 89.69 90 LEU B O 1
ATOM 4218 N N . ARG B 1 91 ? -0.877 -33.969 -9.758 1 90.44 91 ARG B N 1
ATOM 4219 C CA . ARG B 1 91 ? -0.929 -35.031 -8.773 1 90.44 91 ARG B CA 1
ATOM 4220 C C . ARG B 1 91 ? -1.831 -36.188 -9.25 1 90.44 91 ARG B C 1
ATOM 4222 O O . ARG B 1 91 ? -1.463 -37.344 -9.164 1 90.44 91 ARG B O 1
ATOM 4229 N N . ILE B 1 92 ? -3.033 -35.844 -9.734 1 92.12 92 ILE B N 1
ATOM 4230 C CA . ILE B 1 92 ? -4 -36.812 -10.219 1 92.12 92 ILE B CA 1
ATOM 4231 C C . ILE B 1 92 ? -3.385 -37.625 -11.352 1 92.12 92 ILE B C 1
ATOM 4233 O O . ILE B 1 92 ? -3.533 -38.844 -11.391 1 92.12 92 ILE B O 1
ATOM 4237 N N . TYR B 1 93 ? -2.701 -36.938 -12.156 1 85.56 93 TYR B N 1
ATOM 4238 C CA . TYR B 1 93 ? -2.078 -37.625 -13.297 1 85.56 93 TYR B CA 1
ATOM 4239 C C . TYR B 1 93 ? -0.99 -38.594 -12.836 1 85.56 93 TYR B C 1
ATOM 4241 O O . TYR B 1 93 ? -0.944 -39.75 -13.273 1 85.56 93 TYR B O 1
ATOM 4249 N N . TYR B 1 94 ? -0.11 -38.188 -11.969 1 84.5 94 TYR B N 1
ATOM 4250 C CA . TYR B 1 94 ? 1.028 -39 -11.547 1 84.5 94 TYR B CA 1
ATOM 4251 C C . TYR B 1 94 ? 0.577 -40.156 -10.68 1 84.5 94 TYR B C 1
ATOM 4253 O O . TYR B 1 94 ? 1.197 -41.219 -10.688 1 84.5 94 TYR B O 1
ATOM 4261 N N . GLU B 1 95 ? -0.563 -39.938 -10.016 1 87.56 95 GLU B N 1
ATOM 4262 C CA . GLU B 1 95 ? -1.042 -40.969 -9.117 1 87.56 95 GLU B CA 1
ATOM 4263 C C . GLU B 1 95 ? -1.912 -42 -9.867 1 87.56 95 GLU B C 1
ATOM 4265 O O . GLU B 1 95 ? -1.779 -43.188 -9.664 1 87.56 95 GLU B O 1
ATOM 4270 N N . ARG B 1 96 ? -2.852 -41.5 -10.758 1 89.75 96 ARG B N 1
ATOM 4271 C CA . ARG B 1 96 ? -3.881 -42.375 -11.281 1 89.75 96 ARG B CA 1
ATOM 4272 C C . ARG B 1 96 ? -4.035 -42.219 -12.789 1 89.75 96 ARG B C 1
ATOM 4274 O O . ARG B 1 96 ? -4.797 -42.969 -13.422 1 89.75 96 ARG B O 1
ATOM 4281 N N . GLN B 1 97 ? -3.373 -41.25 -13.367 1 88.12 97 GLN B N 1
ATOM 4282 C CA . GLN B 1 97 ? -3.422 -41 -14.805 1 88.12 97 GLN B CA 1
ATOM 4283 C C . GLN B 1 97 ? -4.859 -40.812 -15.289 1 88.12 97 GLN B C 1
ATOM 4285 O O . GLN B 1 97 ? -5.27 -41.406 -16.281 1 88.12 97 GLN B O 1
ATOM 4290 N N . ILE B 1 98 ? -5.652 -40.125 -14.523 1 91.19 98 ILE B N 1
ATOM 4291 C CA . ILE B 1 98 ? -7.031 -39.844 -14.891 1 91.19 98 ILE B CA 1
ATOM 4292 C C . ILE B 1 98 ? -7.07 -38.594 -15.766 1 91.19 98 ILE B C 1
ATOM 4294 O O . ILE B 1 98 ? -6.582 -37.531 -15.375 1 91.19 98 ILE B O 1
ATOM 4298 N N . PRO B 1 99 ? -7.652 -38.719 -16.938 1 87.62 99 PRO B N 1
ATOM 4299 C CA . PRO B 1 99 ? -7.77 -37.531 -17.781 1 87.62 99 PRO B CA 1
ATOM 4300 C C . PRO B 1 99 ? -8.75 -36.5 -17.219 1 87.62 99 PRO B C 1
ATOM 4302 O O . PRO B 1 99 ? -9.688 -36.875 -16.5 1 87.62 99 PRO B O 1
ATOM 4305 N N . VAL B 1 100 ? -8.578 -35.281 -17.609 1 90.62 100 VAL B N 1
ATOM 4306 C CA . VAL B 1 100 ? -9.32 -34.156 -17.062 1 90.62 100 VAL B CA 1
ATOM 4307 C C . VAL B 1 100 ? -10.805 -34.312 -17.391 1 90.62 100 VAL B C 1
ATOM 4309 O O . VAL B 1 100 ? -11.664 -33.906 -16.609 1 90.62 100 VAL B O 1
ATOM 4312 N N . GLN B 1 101 ? -11.148 -35.031 -18.453 1 90.5 101 GLN B N 1
ATOM 4313 C CA . GLN B 1 101 ? -12.523 -35.188 -18.906 1 90.5 101 GLN B CA 1
ATOM 4314 C C . GLN B 1 101 ? -13.289 -36.156 -18 1 90.5 101 GLN B C 1
ATOM 4316 O O . GLN B 1 101 ? -14.523 -36.188 -18.047 1 90.5 101 GLN B O 1
ATOM 4321 N N . GLN B 1 102 ? -12.578 -36.875 -17.25 1 94.38 102 GLN B N 1
ATOM 4322 C CA . GLN B 1 102 ? -13.211 -37.844 -16.391 1 94.38 102 GLN B CA 1
ATOM 4323 C C . GLN B 1 102 ? -13.18 -37.406 -14.93 1 94.38 102 GLN B C 1
ATOM 4325 O O . GLN B 1 102 ? -13.305 -38.219 -14.016 1 94.38 102 GLN B O 1
ATOM 4330 N N . LEU B 1 103 ? -12.969 -36.156 -14.773 1 96.06 103 LEU B N 1
ATOM 4331 C CA . LEU B 1 103 ? -12.992 -35.531 -13.445 1 96.06 103 LEU B CA 1
ATOM 4332 C C . LEU B 1 103 ? -14.203 -34.625 -13.281 1 96.06 103 LEU B C 1
ATOM 4334 O O . LEU B 1 103 ? -14.68 -34.031 -14.258 1 96.06 103 LEU B O 1
ATOM 4338 N N . SER B 1 104 ? -14.75 -34.562 -12.109 1 97.38 104 SER B N 1
ATOM 4339 C CA . SER B 1 104 ? -15.734 -33.562 -11.766 1 97.38 104 SER B CA 1
ATOM 4340 C C . SER B 1 104 ? -15.109 -32.438 -10.906 1 97.38 104 SER B C 1
ATOM 4342 O O . SER B 1 104 ? -14.266 -32.719 -10.055 1 97.38 104 SER B O 1
ATOM 4344 N N . PHE B 1 105 ? -15.477 -31.203 -11.266 1 95.38 105 PHE B N 1
ATOM 4345 C CA . PHE B 1 105 ? -14.914 -30.047 -10.578 1 95.38 105 PHE B CA 1
ATOM 4346 C C . PHE B 1 105 ? -16.016 -29.25 -9.883 1 95.38 105 PHE B C 1
ATOM 4348 O O . PHE B 1 105 ? -17.172 -29.297 -10.297 1 95.38 105 PHE B O 1
ATOM 4355 N N . ASP B 1 106 ? -15.633 -28.562 -8.828 1 92.56 106 ASP B N 1
ATOM 4356 C CA . ASP B 1 106 ? -16.547 -27.609 -8.227 1 92.56 106 ASP B CA 1
ATOM 4357 C C . ASP B 1 106 ? -15.867 -26.266 -7.973 1 92.56 106 ASP B C 1
ATOM 4359 O O . ASP B 1 106 ? -14.672 -26.109 -8.234 1 92.56 106 ASP B O 1
ATOM 4363 N N . THR B 1 107 ? -16.594 -25.203 -7.602 1 86.56 107 THR B N 1
ATOM 4364 C CA . THR B 1 107 ? -16.156 -23.875 -7.168 1 86.56 107 THR B CA 1
ATOM 4365 C C . THR B 1 107 ? -15.711 -23.031 -8.359 1 86.56 107 THR B C 1
ATOM 4367 O O . THR B 1 107 ? -16.172 -21.906 -8.539 1 86.56 107 THR B O 1
ATOM 4370 N N . TYR B 1 108 ? -14.812 -23.594 -9.227 1 88.06 108 TYR B N 1
ATOM 4371 C CA . TYR B 1 108 ? -14.297 -22.844 -10.367 1 88.06 108 TYR B CA 1
ATOM 4372 C C . TYR B 1 108 ? -15.414 -22.531 -11.352 1 88.06 108 TYR B C 1
ATOM 4374 O O . TYR B 1 108 ? -16.312 -23.344 -11.555 1 88.06 108 TYR B O 1
ATOM 4382 N N . HIS B 1 109 ? -15.281 -21.391 -11.93 1 87.94 109 HIS B N 1
ATOM 4383 C CA . HIS B 1 109 ? -16.125 -21.141 -13.094 1 87.94 109 HIS B CA 1
ATOM 4384 C C . HIS B 1 109 ? -15.68 -21.969 -14.289 1 87.94 109 HIS B C 1
ATOM 4386 O O . HIS B 1 109 ? -14.484 -22.141 -14.531 1 87.94 109 HIS B O 1
ATOM 4392 N N . PRO B 1 110 ? -16.656 -22.469 -15.031 1 88.81 110 PRO B N 1
ATOM 4393 C CA . PRO B 1 110 ? -16.297 -23.281 -16.188 1 88.81 110 PRO B CA 1
ATOM 4394 C C . PRO B 1 110 ? -15.336 -22.562 -17.141 1 88.81 110 PRO B C 1
ATOM 4396 O O . PRO B 1 110 ? -14.383 -23.156 -17.641 1 88.81 110 PRO B O 1
ATOM 4399 N N . SER B 1 111 ? -15.555 -21.266 -17.266 1 87.31 111 SER B N 1
ATOM 4400 C CA . SER B 1 111 ? -14.695 -20.484 -18.156 1 87.31 111 SER B CA 1
ATOM 4401 C C . SER B 1 111 ? -13.273 -20.391 -17.609 1 87.31 111 SER B C 1
ATOM 4403 O O . SER B 1 111 ? -12.312 -20.328 -18.375 1 87.31 111 SER B O 1
ATOM 4405 N N . GLU B 1 112 ? -13.18 -20.438 -16.344 1 86.19 112 GLU B N 1
ATOM 4406 C CA . GLU B 1 112 ? -11.867 -20.375 -15.711 1 86.19 112 GLU B CA 1
ATOM 4407 C C . GLU B 1 112 ? -11.102 -21.688 -15.922 1 86.19 112 GLU B C 1
ATOM 4409 O O . GLU B 1 112 ? -9.914 -21.672 -16.234 1 86.19 112 GLU B O 1
ATOM 4414 N N . ILE B 1 113 ? -11.812 -22.766 -15.828 1 89 113 ILE B N 1
ATOM 4415 C CA . ILE B 1 113 ? -11.195 -24.078 -16.031 1 89 113 ILE B CA 1
ATOM 4416 C C . ILE B 1 113 ? -10.742 -24.203 -17.484 1 89 113 ILE B C 1
ATOM 4418 O O . ILE B 1 113 ? -9.633 -24.672 -17.766 1 89 113 ILE B O 1
ATOM 4422 N N . GLU B 1 114 ? -11.609 -23.75 -18.312 1 88.5 114 GLU B N 1
ATOM 4423 C CA . GLU B 1 114 ? -11.281 -23.812 -19.734 1 88.5 114 GLU B CA 1
ATOM 4424 C C . GLU B 1 114 ? -10.039 -22.984 -20.047 1 88.5 114 GLU B C 1
ATOM 4426 O O . GLU B 1 114 ? -9.164 -23.422 -20.781 1 88.5 114 GLU B O 1
ATOM 4431 N N . ARG B 1 115 ? -10.016 -21.875 -19.5 1 85.19 115 ARG B N 1
ATOM 4432 C CA . ARG B 1 115 ? -8.867 -20.984 -19.719 1 85.19 115 ARG B CA 1
ATOM 4433 C C . ARG B 1 115 ? -7.586 -21.625 -19.188 1 85.19 115 ARG B C 1
ATOM 4435 O O . ARG B 1 115 ? -6.547 -21.578 -19.844 1 85.19 115 ARG B O 1
ATOM 4442 N N . LEU B 1 116 ? -7.652 -22.188 -18.031 1 86.38 116 LEU B N 1
ATOM 4443 C CA . LEU B 1 116 ? -6.492 -22.797 -17.406 1 86.38 116 LEU B CA 1
ATOM 4444 C C . LEU B 1 116 ? -6.004 -24 -18.219 1 86.38 116 LEU B C 1
ATOM 4446 O O . LEU B 1 116 ? -4.797 -24.172 -18.406 1 86.38 116 LEU B O 1
ATOM 4450 N N . LEU B 1 117 ? -6.945 -24.719 -18.734 1 88.5 117 LEU B N 1
ATOM 4451 C CA . LEU B 1 117 ? -6.586 -25.891 -19.516 1 88.5 117 LEU B CA 1
ATOM 4452 C C . LEU B 1 117 ? -6.012 -25.484 -20.875 1 88.5 117 LEU B C 1
ATOM 4454 O O . LEU B 1 117 ? -5.105 -26.141 -21.391 1 88.5 117 LEU B O 1
ATOM 4458 N N . GLU B 1 118 ? -6.559 -24.422 -21.344 1 85.44 118 GLU B N 1
ATOM 4459 C CA . GLU B 1 118 ? -6.035 -23.891 -22.609 1 85.44 118 GLU B CA 1
ATOM 4460 C C . GLU B 1 118 ? -4.578 -23.453 -22.453 1 85.44 118 GLU B C 1
ATOM 4462 O O . GLU B 1 118 ? -3.777 -23.609 -23.375 1 85.44 118 GLU B O 1
ATOM 4467 N N . GLU B 1 119 ? -4.27 -22.922 -21.359 1 80.5 119 GLU B N 1
ATOM 4468 C CA . GLU B 1 119 ? -2.908 -22.484 -21.078 1 80.5 119 GLU B CA 1
ATOM 4469 C C . GLU B 1 119 ? -1.934 -23.656 -21.078 1 80.5 119 GLU B C 1
ATOM 4471 O O . GLU B 1 119 ? -0.743 -23.484 -21.344 1 80.5 119 GLU B O 1
ATOM 4476 N N . VAL B 1 120 ? -2.445 -24.828 -20.734 1 83.75 120 VAL B N 1
ATOM 4477 C CA . VAL B 1 120 ? -1.635 -26.031 -20.703 1 83.75 120 VAL B CA 1
ATOM 4478 C C . VAL B 1 120 ? -1.639 -26.703 -22.078 1 83.75 120 VAL B C 1
ATOM 4480 O O . VAL B 1 120 ? -0.787 -27.547 -22.359 1 83.75 120 VAL B O 1
ATOM 4483 N N . GLY B 1 121 ? -2.488 -26.328 -22.938 1 80.81 121 GLY B N 1
ATOM 4484 C CA . GLY B 1 121 ? -2.6 -26.938 -24.25 1 80.81 121 GLY B CA 1
ATOM 4485 C C . GLY B 1 121 ? -3.668 -28.016 -24.328 1 80.81 121 GLY B C 1
ATOM 4486 O O . GLY B 1 121 ? -3.666 -28.844 -25.234 1 80.81 121 GLY B O 1
ATOM 4487 N N . ILE B 1 122 ? -4.41 -28.031 -23.281 1 82.25 122 ILE B N 1
ATOM 4488 C CA . ILE B 1 122 ? -5.508 -29 -23.281 1 82.25 122 ILE B CA 1
ATOM 4489 C C . ILE B 1 122 ? -6.773 -28.328 -23.828 1 82.25 122 ILE B C 1
ATOM 4491 O O . ILE B 1 122 ? -7.312 -27.406 -23.219 1 82.25 122 ILE B O 1
ATOM 4495 N N . GLY B 1 123 ? -7.168 -28.656 -24.969 1 77.38 123 GLY B N 1
ATOM 4496 C CA . GLY B 1 123 ? -8.328 -28.062 -25.609 1 77.38 123 GLY B CA 1
ATOM 4497 C C . GLY B 1 123 ? -9.617 -28.797 -25.328 1 77.38 123 GLY B C 1
ATOM 4498 O O . GLY B 1 123 ? -10.695 -28.375 -25.734 1 77.38 123 GLY B O 1
ATOM 4499 N N . GLU B 1 124 ? -9.523 -29.828 -24.547 1 77.06 124 GLU B N 1
ATOM 4500 C CA . GLU B 1 124 ? -10.711 -30.641 -24.312 1 77.06 124 GLU B CA 1
ATOM 4501 C C . GLU B 1 124 ? -11.664 -29.953 -23.344 1 77.06 124 GLU B C 1
ATOM 4503 O O . GLU B 1 124 ? -11.234 -29.203 -22.469 1 77.06 124 GLU B O 1
ATOM 4508 N N . ARG B 1 125 ? -12.945 -30.125 -23.609 1 81.94 125 ARG B N 1
ATOM 4509 C CA . ARG B 1 125 ? -13.977 -29.578 -22.734 1 81.94 125 ARG B CA 1
ATOM 4510 C C . ARG B 1 125 ? -14.102 -30.391 -21.453 1 81.94 125 ARG B C 1
ATOM 4512 O O . ARG B 1 125 ? -13.961 -31.609 -21.469 1 81.94 125 ARG B O 1
ATOM 4519 N N . VAL B 1 126 ? -14.18 -29.703 -20.391 1 86.94 126 VAL B N 1
ATOM 4520 C CA . VAL B 1 126 ? -14.453 -30.328 -19.094 1 86.94 126 VAL B CA 1
ATOM 4521 C C . VAL B 1 126 ? -15.945 -30.234 -18.781 1 86.94 126 VAL B C 1
ATOM 4523 O O . VAL B 1 126 ? -16.438 -29.203 -18.344 1 86.94 126 VAL B O 1
ATOM 4526 N N . PRO B 1 127 ? -16.656 -31.328 -18.969 1 89.06 127 PRO B N 1
ATOM 4527 C CA . PRO B 1 127 ? -18.109 -31.281 -18.938 1 89.06 127 PRO B CA 1
ATOM 4528 C C . PRO B 1 127 ? -18.672 -31.156 -17.516 1 89.06 127 PRO B C 1
ATOM 4530 O O . PRO B 1 127 ? -19.812 -30.688 -17.344 1 89.06 127 PRO B O 1
ATOM 4533 N N . TYR B 1 128 ? -17.953 -31.562 -16.5 1 95.44 128 TYR B N 1
ATOM 4534 C CA . TYR B 1 128 ? -18.547 -31.703 -15.172 1 95.44 128 TYR B CA 1
ATOM 4535 C C . TYR B 1 128 ? -17.953 -30.688 -14.203 1 95.44 128 TYR B C 1
ATOM 4537 O O . TYR B 1 128 ? -17.062 -31.016 -13.414 1 95.44 128 TYR B O 1
ATOM 4545 N N . VAL B 1 129 ? -18.562 -29.5 -14.266 1 94.5 129 VAL B N 1
ATOM 4546 C CA . VAL B 1 129 ? -18.141 -28.422 -13.383 1 94.5 129 VAL B CA 1
ATOM 4547 C C . VAL B 1 129 ? -19.359 -27.828 -12.672 1 94.5 129 VAL B C 1
ATOM 4549 O O . VAL B 1 129 ? -20.312 -27.391 -13.312 1 94.5 129 VAL B O 1
ATOM 4552 N N . LYS B 1 130 ? -19.312 -27.859 -11.359 1 93.94 130 LYS B N 1
ATOM 4553 C CA . LYS B 1 130 ? -20.359 -27.219 -10.555 1 93.94 130 LYS B CA 1
ATOM 4554 C C . LYS B 1 130 ? -19.859 -25.906 -9.977 1 93.94 130 LYS B C 1
ATOM 4556 O O . LYS B 1 130 ? -19.094 -25.891 -9.008 1 93.94 130 LYS B O 1
ATOM 4561 N N . HIS B 1 131 ? -20.344 -24.812 -10.57 1 90.31 131 HIS B N 1
ATOM 4562 C CA . HIS B 1 131 ? -20.016 -23.469 -10.109 1 90.31 131 HIS B CA 1
ATOM 4563 C C . HIS B 1 131 ? -21.125 -22.891 -9.25 1 90.31 131 HIS B C 1
ATOM 4565 O O . HIS B 1 131 ? -22.312 -23.172 -9.484 1 90.31 131 HIS B O 1
ATOM 4571 N N . TYR B 1 132 ? -20.812 -22.109 -8.234 1 81.75 132 TYR B N 1
ATOM 4572 C CA . TYR B 1 132 ? -21.781 -21.469 -7.359 1 81.75 132 TYR B CA 1
ATOM 4573 C C . TYR B 1 132 ? -21.234 -20.141 -6.828 1 81.75 132 TYR B C 1
ATOM 4575 O O . TYR B 1 132 ? -20.016 -19.984 -6.664 1 81.75 132 TYR B O 1
ATOM 4583 N N . GLN B 1 133 ? -22.234 -19.266 -6.852 1 74.12 133 GLN B N 1
ATOM 4584 C CA . GLN B 1 133 ? -21.922 -17.953 -6.27 1 74.12 133 GLN B CA 1
ATOM 4585 C C . GLN B 1 133 ? -22.344 -17.891 -4.805 1 74.12 133 GLN B C 1
ATOM 4587 O O . GLN B 1 133 ? -23.453 -18.312 -4.453 1 74.12 133 GLN B O 1
ATOM 4592 N N . GLY B 1 134 ? -21.5 -17.672 -3.945 1 67.12 134 GLY B N 1
ATOM 4593 C CA . GLY B 1 134 ? -21.859 -17.562 -2.539 1 67.12 134 GLY B CA 1
ATOM 4594 C C . GLY B 1 134 ? -21.672 -18.859 -1.777 1 67.12 134 GLY B C 1
ATOM 4595 O O . GLY B 1 134 ? -20.734 -19.609 -2.051 1 67.12 134 GLY B O 1
ATOM 4596 N N . GLY B 1 135 ? -22.625 -19.078 -0.776 1 70 135 GLY B N 1
ATOM 4597 C CA . GLY B 1 135 ? -22.516 -20.266 0.075 1 70 135 GLY B CA 1
ATOM 4598 C C . GLY B 1 135 ? -23.203 -21.484 -0.498 1 70 135 GLY B C 1
ATOM 4599 O O . GLY B 1 135 ? -24.172 -21.359 -1.247 1 70 135 GLY B O 1
ATOM 4600 N N . ILE B 1 136 ? -22.609 -22.672 -0.476 1 76.75 136 ILE B N 1
ATOM 4601 C CA . ILE B 1 136 ? -23.219 -23.953 -0.853 1 76.75 136 ILE B CA 1
ATOM 4602 C C . ILE B 1 136 ? -22.969 -24.984 0.246 1 76.75 136 ILE B C 1
ATOM 4604 O O . ILE B 1 136 ? -21.953 -24.938 0.93 1 76.75 136 ILE B O 1
ATOM 4608 N N . SER B 1 137 ? -23.969 -25.781 0.427 1 80.56 137 SER B N 1
ATOM 4609 C CA . SER B 1 137 ? -23.812 -26.812 1.447 1 80.56 137 SER B CA 1
ATOM 4610 C C . SER B 1 137 ? -22.875 -27.922 0.974 1 80.56 137 SER B C 1
ATOM 4612 O O . SER B 1 137 ? -22.844 -28.25 -0.216 1 80.56 137 SER B O 1
ATOM 4614 N N . ALA B 1 138 ? -22.203 -28.516 1.903 1 84.31 138 ALA B N 1
ATOM 4615 C CA . ALA B 1 138 ? -21.297 -29.641 1.642 1 84.31 138 ALA B CA 1
ATOM 4616 C C . ALA B 1 138 ? -22.062 -30.828 1.055 1 84.31 138 ALA B C 1
ATOM 4618 O O . ALA B 1 138 ? -21.547 -31.516 0.165 1 84.31 138 ALA B O 1
ATOM 4619 N N . ALA B 1 139 ? -23.234 -30.984 1.54 1 87.19 139 ALA B N 1
ATOM 4620 C CA . ALA B 1 139 ? -24.047 -32.125 1.102 1 87.19 139 ALA B CA 1
ATOM 4621 C C . ALA B 1 139 ? -24.422 -32 -0.373 1 87.19 139 ALA B C 1
ATOM 4623 O O . ALA B 1 139 ? -24.359 -32.969 -1.123 1 87.19 139 ALA B O 1
ATOM 4624 N N . ALA B 1 140 ? -24.75 -30.812 -0.716 1 89.75 140 ALA B N 1
ATOM 4625 C CA . ALA B 1 140 ? -25.125 -30.578 -2.107 1 89.75 140 ALA B CA 1
ATOM 4626 C C . ALA B 1 140 ? -23.953 -30.828 -3.045 1 89.75 140 ALA B C 1
ATOM 4628 O O . ALA B 1 140 ? -24.125 -31.438 -4.105 1 89.75 140 ALA B O 1
ATOM 4629 N N . LEU B 1 141 ? -22.812 -30.469 -2.662 1 91.12 141 LEU B N 1
ATOM 4630 C CA . LEU B 1 141 ? -21.625 -30.641 -3.484 1 91.12 141 LEU B CA 1
ATOM 4631 C C . LEU B 1 141 ? -21.203 -32.094 -3.547 1 91.12 141 LEU B C 1
ATOM 4633 O O . LEU B 1 141 ? -20.797 -32.594 -4.605 1 91.12 141 LEU B O 1
ATOM 4637 N N . ALA B 1 142 ? -21.328 -32.719 -2.387 1 94.12 142 ALA B N 1
ATOM 4638 C CA . ALA B 1 142 ? -20.984 -34.156 -2.33 1 94.12 142 ALA B CA 1
ATOM 4639 C C . ALA B 1 142 ? -21.906 -34.969 -3.211 1 94.12 142 ALA B C 1
ATOM 4641 O O . ALA B 1 142 ? -21.469 -35.875 -3.92 1 94.12 142 ALA B O 1
ATOM 4642 N N . GLN B 1 143 ? -23.125 -34.594 -3.182 1 94.88 143 GLN B N 1
ATOM 4643 C CA . GLN B 1 143 ? -24.109 -35.344 -3.973 1 94.88 143 GLN B CA 1
ATOM 4644 C C . GLN B 1 143 ? -23.875 -35.156 -5.465 1 94.88 143 GLN B C 1
ATOM 4646 O O . GLN B 1 143 ? -24.047 -36.062 -6.25 1 94.88 143 GLN B O 1
ATOM 4651 N N . TYR B 1 144 ? -23.516 -34 -5.852 1 96.44 144 TYR B N 1
ATOM 4652 C CA . TYR B 1 144 ? -23.188 -33.719 -7.242 1 96.44 144 TYR B CA 1
ATOM 4653 C C . TYR B 1 144 ? -22.062 -34.625 -7.738 1 96.44 144 TYR B C 1
ATOM 4655 O O . TYR B 1 144 ? -22.219 -35.312 -8.758 1 96.44 144 TYR B O 1
ATOM 4663 N N . HIS B 1 145 ? -20.938 -34.656 -7.023 1 97.62 145 HIS B N 1
ATOM 4664 C CA . HIS B 1 145 ? -19.781 -35.469 -7.406 1 97.62 145 HIS B CA 1
ATOM 4665 C C . HIS B 1 145 ? -20.094 -36.938 -7.328 1 97.62 145 HIS B C 1
ATOM 4667 O O . HIS B 1 145 ? -19.734 -37.719 -8.227 1 97.62 145 HIS B O 1
ATOM 4673 N N . TYR B 1 146 ? -20.812 -37.344 -6.23 1 97.69 146 TYR B N 1
ATOM 4674 C CA . TYR B 1 146 ? -21.156 -38.75 -6.016 1 97.69 146 TYR B CA 1
ATOM 4675 C C . TYR B 1 146 ? -22.031 -39.281 -7.145 1 97.69 146 TYR B C 1
ATOM 4677 O O . TYR B 1 146 ? -21.828 -40.375 -7.633 1 97.69 146 TYR B O 1
ATOM 4685 N N . GLY B 1 147 ? -23.031 -38.5 -7.512 1 97.25 147 GLY B N 1
ATOM 4686 C CA . GLY B 1 147 ? -23.922 -38.906 -8.594 1 97.25 147 GLY B CA 1
ATOM 4687 C C . GLY B 1 147 ? -23.188 -39.188 -9.891 1 97.25 147 GLY B C 1
ATOM 4688 O O . GLY B 1 147 ? -23.453 -40.188 -10.555 1 97.25 147 GLY B O 1
ATOM 4689 N N . LEU B 1 148 ? -22.266 -38.344 -10.273 1 97.69 148 LEU B N 1
ATOM 4690 C CA . LEU B 1 148 ? -21.5 -38.5 -11.5 1 97.69 148 LEU B CA 1
ATOM 4691 C C . LEU B 1 148 ? -20.594 -39.719 -11.43 1 97.69 148 LEU B C 1
ATOM 4693 O O . LEU B 1 148 ? -20.469 -40.469 -12.406 1 97.69 148 LEU B O 1
ATOM 4697 N N . TRP B 1 149 ? -20.016 -39.938 -10.273 1 97.44 149 TRP B N 1
ATOM 4698 C CA . TRP B 1 149 ? -19.125 -41.062 -10.062 1 97.44 149 TRP B CA 1
ATOM 4699 C C . TRP B 1 149 ? -19.875 -42.375 -10.094 1 97.44 149 TRP B C 1
ATOM 4701 O O . TRP B 1 149 ? -19.453 -43.344 -10.727 1 97.44 149 TRP B O 1
ATOM 4711 N N . LYS B 1 150 ? -21.016 -42.406 -9.445 1 96.88 150 LYS B N 1
ATOM 4712 C CA . LYS B 1 150 ? -21.844 -43.625 -9.391 1 96.88 150 LYS B CA 1
ATOM 4713 C C . LYS B 1 150 ? -22.344 -44.031 -10.781 1 96.88 150 LYS B C 1
ATOM 4715 O O . LYS B 1 150 ? -22.469 -45.219 -11.086 1 96.88 150 LYS B O 1
ATOM 4720 N N . GLN B 1 151 ? -22.578 -43.031 -11.609 1 97 151 GLN B N 1
ATOM 4721 C CA . GLN B 1 151 ? -23.047 -43.25 -12.977 1 97 151 GLN B CA 1
ATOM 4722 C C . GLN B 1 151 ? -21.891 -43.656 -13.898 1 97 151 GLN B C 1
ATOM 4724 O O . GLN B 1 151 ? -22.109 -44 -15.055 1 97 151 GLN B O 1
ATOM 4729 N N . GLY B 1 152 ? -20.672 -43.531 -13.445 1 95.44 152 GLY B N 1
ATOM 4730 C CA . GLY B 1 152 ? -19.5 -43.906 -14.211 1 95.44 152 GLY B CA 1
ATOM 4731 C C . GLY B 1 152 ? -19.016 -42.844 -15.148 1 95.44 152 GLY B C 1
ATOM 4732 O O . GLY B 1 152 ? -18.156 -43.094 -16 1 95.44 152 GLY B O 1
ATOM 4733 N N . LEU B 1 153 ? -19.484 -41.656 -14.953 1 95.88 153 LEU B N 1
ATOM 4734 C CA . LEU B 1 153 ? -19.125 -40.562 -15.828 1 95.88 153 LEU B CA 1
ATOM 4735 C C . LEU B 1 153 ? -17.766 -39.969 -15.422 1 95.88 153 LEU B C 1
ATOM 4737 O O . LEU B 1 153 ? -17.047 -39.406 -16.266 1 95.88 153 LEU B O 1
ATOM 4741 N N . THR B 1 154 ? -17.453 -40.031 -14.156 1 97.25 154 THR B N 1
ATOM 4742 C CA . THR B 1 154 ? -16.188 -39.5 -13.648 1 97.25 154 THR B CA 1
ATOM 4743 C C . THR B 1 154 ? -15.469 -40.562 -12.828 1 97.25 154 THR B C 1
ATOM 4745 O O . THR B 1 154 ? -16.078 -41.531 -12.344 1 97.25 154 THR B O 1
ATOM 4748 N N . LYS B 1 155 ? -14.195 -40.406 -12.711 1 96.88 155 LYS B N 1
ATOM 4749 C CA . LYS B 1 155 ? -13.375 -41.344 -11.953 1 96.88 155 LYS B CA 1
ATOM 4750 C C . LYS B 1 155 ? -12.945 -40.75 -10.617 1 96.88 155 LYS B C 1
ATOM 4752 O O . LYS B 1 155 ? -12.578 -41.5 -9.695 1 96.88 155 LYS B O 1
ATOM 4757 N N . ALA B 1 156 ? -12.969 -39.5 -10.531 1 97.31 156 ALA B N 1
ATOM 4758 C CA . ALA B 1 156 ? -12.594 -38.781 -9.305 1 97.31 156 ALA B CA 1
ATOM 4759 C C . ALA B 1 156 ? -13.195 -37.375 -9.258 1 97.31 156 ALA B C 1
ATOM 4761 O O . ALA B 1 156 ? -13.609 -36.844 -10.289 1 97.31 156 ALA B O 1
ATOM 4762 N N . ALA B 1 157 ? -13.32 -36.875 -8.07 1 97.69 157 ALA B N 1
ATOM 4763 C CA . ALA B 1 157 ? -13.836 -35.531 -7.855 1 97.69 157 ALA B CA 1
ATOM 4764 C C . ALA B 1 157 ? -12.719 -34.594 -7.441 1 97.69 157 ALA B C 1
ATOM 4766 O O . ALA B 1 157 ? -11.805 -34.969 -6.707 1 97.69 157 ALA B O 1
ATOM 4767 N N . VAL B 1 158 ? -12.727 -33.406 -7.961 1 96.06 158 VAL B N 1
ATOM 4768 C CA . VAL B 1 158 ? -11.852 -32.312 -7.543 1 96.06 158 VAL B CA 1
ATOM 4769 C C . VAL B 1 158 ? -12.664 -31.219 -6.836 1 96.06 158 VAL B C 1
ATOM 4771 O O . VAL B 1 158 ? -13.555 -30.625 -7.434 1 96.06 158 VAL B O 1
ATOM 4774 N N . THR B 1 159 ? -12.406 -30.984 -5.559 1 93.75 159 THR B N 1
ATOM 4775 C CA . THR B 1 159 ? -13.227 -30.062 -4.793 1 93.75 159 THR B CA 1
ATOM 4776 C C . THR B 1 159 ? -12.352 -29.062 -4.043 1 93.75 159 THR B C 1
ATOM 4778 O O . THR B 1 159 ? -11.227 -29.375 -3.66 1 93.75 159 THR B O 1
ATOM 4781 N N . CYS B 1 160 ? -12.891 -27.844 -3.852 1 89.38 160 CYS B N 1
ATOM 4782 C CA . CYS B 1 160 ? -12.18 -26.812 -3.113 1 89.38 160 CYS B CA 1
ATOM 4783 C C . CYS B 1 160 ? -12.664 -26.734 -1.67 1 89.38 160 CYS B C 1
ATOM 4785 O O . CYS B 1 160 ? -12.07 -26.047 -0.842 1 89.38 160 CYS B O 1
ATOM 4787 N N . LEU B 1 161 ? -13.719 -27.516 -1.377 1 87.25 161 LEU B N 1
ATOM 4788 C CA . LEU B 1 161 ? -14.312 -27.438 -0.05 1 87.25 161 LEU B CA 1
ATOM 4789 C C . LEU B 1 161 ? -13.914 -28.625 0.812 1 87.25 161 LEU B C 1
ATOM 4791 O O . LEU B 1 161 ? -14.094 -29.781 0.409 1 87.25 161 LEU B O 1
ATOM 4795 N N . ARG B 1 162 ? -13.453 -28.312 1.989 1 88.62 162 ARG B N 1
ATOM 4796 C CA . ARG B 1 162 ? -13 -29.344 2.912 1 88.62 162 ARG B CA 1
ATOM 4797 C C . ARG B 1 162 ? -14.156 -30.234 3.346 1 88.62 162 ARG B C 1
ATOM 4799 O O . ARG B 1 162 ? -14.016 -31.453 3.385 1 88.62 162 ARG B O 1
ATOM 4806 N N . THR B 1 163 ? -15.281 -29.656 3.607 1 86.69 163 THR B N 1
ATOM 4807 C CA . THR B 1 163 ? -16.438 -30.406 4.07 1 86.69 163 THR B CA 1
ATOM 4808 C C . THR B 1 163 ? -16.953 -31.344 2.971 1 86.69 163 THR B C 1
ATOM 4810 O O . THR B 1 163 ? -17.375 -32.469 3.246 1 86.69 163 THR B O 1
ATOM 4813 N N . ALA B 1 164 ? -16.875 -30.906 1.788 1 90.06 164 ALA B N 1
ATOM 4814 C CA . ALA B 1 164 ? -17.266 -31.75 0.663 1 90.06 164 ALA B CA 1
ATOM 4815 C C . ALA B 1 164 ? -16.312 -32.906 0.491 1 90.06 164 ALA B C 1
ATOM 4817 O O . ALA B 1 164 ? -16.734 -34.031 0.211 1 90.06 164 ALA B O 1
ATOM 4818 N N . GLN B 1 165 ? -15.047 -32.656 0.615 1 93.31 165 GLN B N 1
ATOM 4819 C CA . GLN B 1 165 ? -14.039 -33.719 0.535 1 93.31 165 GLN B CA 1
ATOM 4820 C C . GLN B 1 165 ? -14.328 -34.812 1.543 1 93.31 165 GLN B C 1
ATOM 4822 O O . GLN B 1 165 ? -14.312 -36 1.193 1 93.31 165 GLN B O 1
ATOM 4827 N N . LEU B 1 166 ? -14.602 -34.406 2.762 1 91.81 166 LEU B N 1
ATOM 4828 C CA . LEU B 1 166 ? -14.828 -35.375 3.834 1 91.81 166 LEU B CA 1
ATOM 4829 C C . LEU B 1 166 ? -16.078 -36.219 3.561 1 91.81 166 LEU B C 1
ATOM 4831 O O . LEU B 1 166 ? -16.078 -37.406 3.771 1 91.81 166 LEU B O 1
ATOM 4835 N N . GLU B 1 167 ? -17.078 -35.531 3.064 1 92.94 167 GLU B N 1
ATOM 4836 C CA . GLU B 1 167 ? -18.312 -36.25 2.725 1 92.94 167 GLU B CA 1
ATOM 4837 C C . GLU B 1 167 ? -18.094 -37.219 1.584 1 92.94 167 GLU B C 1
ATOM 4839 O O . GLU B 1 167 ? -18.625 -38.344 1.605 1 92.94 167 GLU B O 1
ATOM 4844 N N . LEU B 1 168 ? -17.328 -36.875 0.621 1 96.31 168 LEU B N 1
ATOM 4845 C CA . LEU B 1 168 ? -17.047 -37.719 -0.532 1 96.31 168 LEU B CA 1
ATOM 4846 C C . LEU B 1 168 ? -16.188 -38.906 -0.129 1 96.31 168 LEU B C 1
ATOM 4848 O O . LEU B 1 168 ? -16.406 -40.031 -0.616 1 96.31 168 LEU B O 1
ATOM 4852 N N . GLU B 1 169 ? -15.234 -38.656 0.753 1 95.31 169 GLU B N 1
ATOM 4853 C CA . GLU B 1 169 ? -14.414 -39.75 1.267 1 95.31 169 GLU B CA 1
ATOM 4854 C C . GLU B 1 169 ? -15.266 -40.812 1.984 1 95.31 169 GLU B C 1
ATOM 4856 O O . GLU B 1 169 ? -15.047 -42 1.821 1 95.31 169 GLU B O 1
ATOM 4861 N N . LYS B 1 170 ? -16.234 -40.344 2.719 1 94.94 170 LYS B N 1
ATOM 4862 C CA . LYS B 1 170 ? -17.141 -41.219 3.414 1 94.94 170 LYS B CA 1
ATOM 4863 C C . LYS B 1 170 ? -17.953 -42.062 2.424 1 94.94 170 LYS B C 1
ATOM 4865 O O . LYS B 1 170 ? -18.25 -43.219 2.695 1 94.94 170 LYS B O 1
ATOM 4870 N N . LEU B 1 171 ? -18.25 -41.5 1.316 1 95.31 171 LEU B N 1
ATOM 4871 C CA . LEU B 1 171 ? -19.062 -42.188 0.3 1 95.31 171 LEU B CA 1
ATOM 4872 C C . LEU B 1 171 ? -18.203 -43.062 -0.58 1 95.31 171 LEU B C 1
ATOM 4874 O O . LEU B 1 171 ? -18.719 -43.812 -1.431 1 95.31 171 LEU B O 1
ATOM 4878 N N . GLY B 1 172 ? -16.828 -42.969 -0.427 1 94.69 172 GLY B N 1
ATOM 4879 C CA . GLY B 1 172 ? -15.906 -43.812 -1.162 1 94.69 172 GLY B CA 1
ATOM 4880 C C . GLY B 1 172 ? -15.516 -43.25 -2.516 1 94.69 172 GLY B C 1
ATOM 4881 O O . GLY B 1 172 ? -14.945 -43.969 -3.348 1 94.69 172 GLY B O 1
ATOM 4882 N N . VAL B 1 173 ? -15.875 -42.062 -2.844 1 96.38 173 VAL B N 1
ATOM 4883 C CA . VAL B 1 173 ? -15.531 -41.406 -4.102 1 96.38 173 VAL B CA 1
ATOM 4884 C C . VAL B 1 173 ? -14.086 -40.938 -4.051 1 96.38 173 VAL B C 1
ATOM 4886 O O . VAL B 1 173 ? -13.695 -40.219 -3.115 1 96.38 173 VAL B O 1
ATOM 4889 N N . PRO B 1 174 ? -13.211 -41.344 -4.973 1 96.56 174 PRO B N 1
ATOM 4890 C CA . PRO B 1 174 ? -11.891 -40.719 -5.027 1 96.56 174 PRO B CA 1
ATOM 4891 C C . PRO B 1 174 ? -11.969 -39.188 -5.16 1 96.56 174 PRO B C 1
ATOM 4893 O O . PRO B 1 174 ? -12.648 -38.688 -6.055 1 96.56 174 PRO B O 1
ATOM 4896 N N . VAL B 1 175 ? -11.391 -38.531 -4.227 1 97.12 175 VAL B N 1
ATOM 4897 C CA . VAL B 1 175 ? -11.555 -37.062 -4.188 1 97.12 175 VAL B CA 1
ATOM 4898 C C . VAL B 1 175 ? -10.203 -36.406 -3.975 1 97.12 175 VAL B C 1
ATOM 4900 O O . VAL B 1 175 ? -9.359 -36.906 -3.232 1 97.12 175 VAL B O 1
ATOM 4903 N N . TYR B 1 176 ? -9.977 -35.312 -4.672 1 95.25 176 TYR B N 1
ATOM 4904 C CA . TYR B 1 176 ? -8.773 -34.469 -4.551 1 95.25 176 TYR B CA 1
ATOM 4905 C C . TYR B 1 176 ? -9.133 -33.062 -4.137 1 95.25 176 TYR B C 1
ATOM 4907 O O . TYR B 1 176 ? -9.953 -32.406 -4.781 1 95.25 176 TYR B O 1
ATOM 4915 N N . ARG B 1 177 ? -8.508 -32.656 -3.086 1 92.81 177 ARG B N 1
ATOM 4916 C CA . ARG B 1 177 ? -8.711 -31.312 -2.533 1 92.81 177 ARG B CA 1
ATOM 4917 C C . ARG B 1 177 ? -7.785 -30.297 -3.193 1 92.81 177 ARG B C 1
ATOM 4919 O O . ARG B 1 177 ? -6.586 -30.547 -3.338 1 92.81 177 ARG B O 1
ATOM 4926 N N . VAL B 1 178 ? -8.398 -29.219 -3.703 1 92.5 178 VAL B N 1
ATOM 4927 C CA . VAL B 1 178 ? -7.582 -28.109 -4.219 1 92.5 178 VAL B CA 1
ATOM 4928 C C . VAL B 1 178 ? -7.137 -27.219 -3.066 1 92.5 178 VAL B C 1
ATOM 4930 O O . VAL B 1 178 ? -7.941 -26.469 -2.502 1 92.5 178 VAL B O 1
ATOM 4933 N N . LEU B 1 179 ? -5.91 -27.297 -2.734 1 89.88 179 LEU B N 1
ATOM 4934 C CA . LEU B 1 179 ? -5.359 -26.516 -1.637 1 89.88 179 LEU B CA 1
ATOM 4935 C C . LEU B 1 179 ? -4.625 -25.281 -2.166 1 89.88 179 LEU B C 1
ATOM 4937 O O . LEU B 1 179 ? -4.152 -25.281 -3.305 1 89.88 179 LEU B O 1
ATOM 4941 N N . PRO B 1 180 ? -4.602 -24.25 -1.331 1 88.12 180 PRO B N 1
ATOM 4942 C CA . PRO B 1 180 ? -3.887 -23.062 -1.779 1 88.12 180 PRO B CA 1
ATOM 4943 C C . PRO B 1 180 ? -2.408 -23.312 -2.059 1 88.12 180 PRO B C 1
ATOM 4945 O O . PRO B 1 180 ? -1.757 -24.047 -1.31 1 88.12 180 PRO B O 1
ATOM 4948 N N . ALA B 1 181 ? -1.982 -22.734 -3.152 1 84.88 181 ALA B N 1
ATOM 4949 C CA . ALA B 1 181 ? -0.555 -22.797 -3.455 1 84.88 181 ALA B CA 1
ATOM 4950 C C . ALA B 1 181 ? 0.235 -21.828 -2.57 1 84.88 181 ALA B C 1
ATOM 4952 O O . ALA B 1 181 ? -0.238 -20.734 -2.258 1 84.88 181 ALA B O 1
ATOM 4953 N N . ARG B 1 182 ? 1.418 -22.219 -2.209 1 84.31 182 ARG B N 1
ATOM 4954 C CA . ARG B 1 182 ? 2.273 -21.375 -1.379 1 84.31 182 ARG B CA 1
ATOM 4955 C C . ARG B 1 182 ? 2.475 -20.016 -2.014 1 84.31 182 ARG B C 1
ATOM 4957 O O . ARG B 1 182 ? 2.436 -18.984 -1.323 1 84.31 182 ARG B O 1
ATOM 4964 N N . SER B 1 183 ? 2.67 -20 -3.303 1 83.5 183 SER B N 1
ATOM 4965 C CA . SER B 1 183 ? 2.914 -18.734 -4.012 1 83.5 183 SER B CA 1
ATOM 4966 C C . SER B 1 183 ? 1.722 -17.797 -3.896 1 83.5 183 SER B C 1
ATOM 4968 O O . SER B 1 183 ? 1.893 -16.578 -3.814 1 83.5 183 SER B O 1
ATOM 4970 N N . ALA B 1 184 ? 0.527 -18.359 -3.924 1 87.19 184 ALA B N 1
ATOM 4971 C CA . ALA B 1 184 ? -0.678 -17.547 -3.783 1 87.19 184 ALA B CA 1
ATOM 4972 C C . ALA B 1 184 ? -0.764 -16.922 -2.389 1 87.19 184 ALA B C 1
ATOM 4974 O O . ALA B 1 184 ? -1.096 -15.75 -2.244 1 87.19 184 ALA B O 1
ATOM 4975 N N . VAL B 1 185 ? -0.415 -17.719 -1.395 1 91.81 185 VAL B N 1
ATOM 4976 C CA . VAL B 1 185 ? -0.432 -17.25 -0.015 1 91.81 185 VAL B CA 1
ATOM 4977 C C . VAL B 1 185 ? 0.604 -16.141 0.164 1 91.81 185 VAL B C 1
ATOM 4979 O O . VAL B 1 185 ? 0.313 -15.102 0.754 1 91.81 185 VAL B O 1
ATOM 4982 N N . GLU B 1 186 ? 1.757 -16.359 -0.368 1 90.56 186 GLU B N 1
ATOM 4983 C CA . GLU B 1 186 ? 2.826 -15.367 -0.273 1 90.56 186 GLU B CA 1
ATOM 4984 C C . GLU B 1 186 ? 2.406 -14.039 -0.895 1 90.56 186 GLU B C 1
ATOM 4986 O O . GLU B 1 186 ? 2.66 -12.977 -0.326 1 90.56 186 GLU B O 1
ATOM 4991 N N . SER B 1 187 ? 1.797 -14.148 -2.02 1 89.19 187 SER B N 1
ATOM 4992 C CA . SER B 1 187 ? 1.355 -12.945 -2.717 1 89.19 187 SER B CA 1
ATOM 4993 C C . SER B 1 187 ? 0.345 -12.156 -1.884 1 89.19 187 SER B C 1
ATOM 4995 O O . SER B 1 187 ? 0.426 -10.93 -1.791 1 89.19 187 SER B O 1
ATOM 4997 N N . VAL B 1 188 ? -0.571 -12.867 -1.285 1 93.5 188 VAL B N 1
ATOM 4998 C CA . VAL B 1 188 ? -1.6 -12.203 -0.488 1 93.5 188 VAL B CA 1
ATOM 4999 C C . VAL B 1 188 ? -0.975 -11.609 0.771 1 93.5 188 VAL B C 1
ATOM 5001 O O . VAL B 1 188 ? -1.351 -10.516 1.199 1 93.5 188 VAL B O 1
ATOM 5004 N N . VAL B 1 189 ? -0.035 -12.312 1.319 1 95 189 VAL B N 1
ATOM 5005 C CA . VAL B 1 189 ? 0.636 -11.836 2.525 1 95 189 VAL B CA 1
ATOM 5006 C C . VAL B 1 189 ? 1.393 -10.547 2.221 1 95 189 VAL B C 1
ATOM 5008 O O . VAL B 1 189 ? 1.325 -9.586 2.988 1 95 189 VAL B O 1
ATOM 5011 N N . GLN B 1 190 ? 2.064 -10.539 1.111 1 92.44 190 GLN B N 1
ATOM 5012 C CA . GLN B 1 190 ? 2.77 -9.328 0.707 1 92.44 190 GLN B CA 1
ATOM 5013 C C . GLN B 1 190 ? 1.796 -8.172 0.499 1 92.44 190 GLN B C 1
ATOM 5015 O O . GLN B 1 190 ? 2.092 -7.027 0.864 1 92.44 190 GLN B O 1
ATOM 5020 N N . MET B 1 191 ? 0.662 -8.531 -0.049 1 93.38 191 MET B N 1
ATOM 5021 C CA . MET B 1 191 ? -0.381 -7.523 -0.242 1 93.38 191 MET B CA 1
ATOM 5022 C C . MET B 1 191 ? -0.874 -6.988 1.098 1 93.38 191 MET B C 1
ATOM 5024 O O . MET B 1 191 ? -1.107 -5.785 1.241 1 93.38 191 MET B O 1
ATOM 5028 N N . ILE B 1 192 ? -1.033 -7.871 2.014 1 96.06 192 ILE B N 1
ATOM 5029 C CA . ILE B 1 192 ? -1.495 -7.516 3.352 1 96.06 192 ILE B CA 1
ATOM 5030 C C . ILE B 1 192 ? -0.494 -6.566 4.008 1 96.06 192 ILE B C 1
ATOM 5032 O O . ILE B 1 192 ? -0.879 -5.531 4.559 1 96.06 192 ILE B O 1
ATOM 5036 N N . ILE B 1 193 ? 0.764 -6.871 3.908 1 94.75 193 ILE B N 1
ATOM 5037 C CA . ILE B 1 193 ? 1.815 -6.062 4.512 1 94.75 193 ILE B CA 1
ATOM 5038 C C . ILE B 1 193 ? 1.846 -4.684 3.854 1 94.75 193 ILE B C 1
ATOM 5040 O O . ILE B 1 193 ? 1.916 -3.662 4.539 1 94.75 193 ILE B O 1
ATOM 5044 N N . ARG B 1 194 ? 1.717 -4.695 2.541 1 92.88 194 ARG B N 1
ATOM 5045 C CA . ARG B 1 194 ? 1.699 -3.434 1.81 1 92.88 194 ARG B CA 1
ATOM 5046 C C . ARG B 1 194 ? 0.473 -2.605 2.178 1 92.88 194 ARG B C 1
ATOM 5048 O O . ARG B 1 194 ? 0.561 -1.383 2.311 1 92.88 194 ARG B O 1
ATOM 5055 N N . THR B 1 195 ? -0.628 -3.254 2.314 1 94.06 195 THR B N 1
ATOM 5056 C CA . THR B 1 195 ? -1.848 -2.574 2.736 1 94.06 195 THR B CA 1
ATOM 5057 C C . THR B 1 195 ? -1.674 -1.958 4.121 1 94.06 195 THR B C 1
ATOM 5059 O O . THR B 1 195 ? -2.111 -0.832 4.363 1 94.06 195 THR B O 1
ATOM 5062 N N . GLY B 1 196 ? -1.035 -2.721 5 1 93.94 196 GLY B N 1
ATOM 5063 C CA . GLY B 1 196 ? -0.736 -2.188 6.32 1 93.94 196 GLY B CA 1
ATOM 5064 C C . GLY B 1 196 ? 0.095 -0.919 6.277 1 93.94 196 GLY B C 1
ATOM 5065 O O . GLY B 1 196 ? -0.197 0.046 6.984 1 93.94 196 GLY B O 1
ATOM 5066 N N . GLU B 1 197 ? 1.084 -0.94 5.43 1 92.62 197 GLU B N 1
ATOM 5067 C CA . GLU B 1 197 ? 1.925 0.24 5.254 1 92.62 197 GLU B CA 1
ATOM 5068 C C . GLU B 1 197 ? 1.124 1.409 4.691 1 92.62 197 GLU B C 1
ATOM 5070 O O . GLU B 1 197 ? 1.267 2.545 5.148 1 92.62 197 GLU B O 1
ATOM 5075 N N . MET B 1 198 ? 0.362 1.097 3.723 1 92.38 198 MET B N 1
ATOM 5076 C CA . MET B 1 198 ? -0.485 2.113 3.107 1 92.38 198 MET B CA 1
ATOM 5077 C C . MET B 1 198 ? -1.396 2.764 4.145 1 92.38 198 MET B C 1
ATOM 5079 O O . MET B 1 198 ? -1.498 3.99 4.203 1 92.38 198 MET B O 1
ATOM 5083 N N . LEU B 1 199 ? -2.027 1.957 4.961 1 93.19 199 LEU B N 1
ATOM 5084 C CA . LEU B 1 199 ? -2.945 2.459 5.977 1 93.19 199 LEU B CA 1
ATOM 5085 C C . LEU B 1 199 ? -2.205 3.316 7 1 93.19 199 LEU B C 1
ATOM 5087 O O . LEU B 1 199 ? -2.744 4.312 7.484 1 93.19 199 LEU B O 1
ATOM 5091 N N . ARG B 1 200 ? -1.016 2.953 7.309 1 92.88 200 ARG B N 1
ATOM 5092 C CA . ARG B 1 200 ? -0.201 3.736 8.234 1 92.88 200 ARG B CA 1
ATOM 5093 C C . ARG B 1 200 ? 0.092 5.121 7.664 1 92.88 200 ARG B C 1
ATOM 5095 O O . ARG B 1 200 ? -0.012 6.125 8.375 1 92.88 200 ARG B O 1
ATOM 5102 N N . PHE B 1 201 ? 0.412 5.156 6.438 1 92.94 201 PHE B N 1
ATOM 5103 C CA . PHE B 1 201 ? 0.674 6.438 5.797 1 92.94 201 PHE B CA 1
ATOM 5104 C C . PHE B 1 201 ? -0.612 7.242 5.648 1 92.94 201 PHE B C 1
ATOM 5106 O O . PHE B 1 201 ? -0.596 8.469 5.742 1 92.94 201 PHE B O 1
ATOM 5113 N N . GLN B 1 202 ? -1.632 6.516 5.371 1 93.56 202 GLN B N 1
ATOM 5114 C CA . GLN B 1 202 ? -2.922 7.195 5.297 1 93.56 202 GLN B CA 1
ATOM 5115 C C . GLN B 1 202 ? -3.26 7.883 6.613 1 93.56 202 GLN B C 1
ATOM 5117 O O . GLN B 1 202 ? -3.729 9.023 6.621 1 93.56 202 GLN B O 1
ATOM 5122 N N . ASP B 1 203 ? -2.975 7.242 7.68 1 94.06 203 ASP B N 1
ATOM 5123 C CA . ASP B 1 203 ? -3.229 7.809 9 1 94.06 203 ASP B CA 1
ATOM 5124 C C . ASP B 1 203 ? -2.354 9.031 9.25 1 94.06 203 ASP B C 1
ATOM 5126 O O . ASP B 1 203 ? -2.752 9.953 9.977 1 94.06 203 ASP B O 1
ATOM 5130 N N . ALA B 1 204 ? -1.237 9.016 8.617 1 94.69 204 ALA B N 1
ATOM 5131 C CA . ALA B 1 204 ? -0.287 10.109 8.812 1 94.69 204 ALA B CA 1
ATOM 5132 C C . ALA B 1 204 ? -0.581 11.273 7.871 1 94.69 204 ALA B C 1
ATOM 5134 O O . ALA B 1 204 ? 0.055 12.32 7.961 1 94.69 204 ALA B O 1
ATOM 5135 N N . GLN B 1 205 ? -1.546 11.055 7.023 1 95.44 205 GLN B N 1
ATOM 5136 C CA . GLN B 1 205 ? -1.966 12.125 6.117 1 95.44 205 GLN B CA 1
ATOM 5137 C C . GLN B 1 205 ? -2.418 13.359 6.895 1 95.44 205 GLN B C 1
ATOM 5139 O O . GLN B 1 205 ? -3.08 13.234 7.93 1 95.44 205 GLN B O 1
ATOM 5144 N N . ILE B 1 206 ? -2.068 14.484 6.332 1 96.19 206 ILE B N 1
ATOM 5145 C CA . ILE B 1 206 ? -2.342 15.75 6.996 1 96.19 206 ILE B CA 1
ATOM 5146 C C . ILE B 1 206 ? -3.848 16 7.027 1 96.19 206 ILE B C 1
ATOM 5148 O O . ILE B 1 206 ? -4.551 15.719 6.055 1 96.19 206 ILE B O 1
ATOM 5152 N N . ALA B 1 207 ? -4.305 16.438 8.133 1 97.62 207 ALA B N 1
ATOM 5153 C CA . ALA B 1 207 ? -5.672 16.906 8.344 1 97.62 207 ALA B CA 1
ATOM 5154 C C . ALA B 1 207 ? -5.691 18.188 9.164 1 97.62 207 ALA B C 1
ATOM 5156 O O . ALA B 1 207 ? -4.766 18.469 9.93 1 97.62 207 ALA B O 1
ATOM 5157 N N . VAL B 1 208 ? -6.68 18.984 8.875 1 97.62 208 VAL B N 1
ATOM 5158 C CA . VAL B 1 208 ? -6.812 20.281 9.539 1 97.62 208 VAL B CA 1
ATOM 5159 C C . VAL B 1 208 ? -8.195 20.391 10.18 1 97.62 208 VAL B C 1
ATOM 5161 O O . VAL B 1 208 ? -9.195 19.984 9.594 1 97.62 208 VAL B O 1
ATOM 5164 N N . GLN B 1 209 ? -8.188 20.844 11.398 1 97.06 209 GLN B N 1
ATOM 5165 C CA . GLN B 1 209 ? -9.438 21.156 12.102 1 97.06 209 GLN B CA 1
ATOM 5166 C C . GLN B 1 209 ? -9.586 22.656 12.336 1 97.06 209 GLN B C 1
ATOM 5168 O O . GLN B 1 209 ? -8.68 23.297 12.883 1 97.06 209 GLN B O 1
ATOM 5173 N N . MET B 1 210 ? -10.656 23.219 11.883 1 96 210 MET B N 1
ATOM 5174 C CA . MET B 1 210 ? -10.961 24.641 12.078 1 96 210 MET B CA 1
ATOM 5175 C C . MET B 1 210 ? -12.125 24.812 13.047 1 96 210 MET B C 1
ATOM 5177 O O . MET B 1 210 ? -13.148 24.125 12.93 1 96 210 MET B O 1
ATOM 5181 N N . MET B 1 211 ? -11.93 25.688 14.031 1 93.25 211 MET B N 1
ATOM 5182 C CA . MET B 1 211 ? -12.953 25.906 15.047 1 93.25 211 MET B CA 1
ATOM 5183 C C . MET B 1 211 ? -13.195 27.406 15.266 1 93.25 211 MET B C 1
ATOM 5185 O O . MET B 1 211 ? -12.258 28.203 15.242 1 93.25 211 MET B O 1
ATOM 5189 N N . GLU B 1 212 ? -14.383 27.641 15.438 1 91.75 212 GLU B N 1
ATOM 5190 C CA . GLU B 1 212 ? -14.781 28.969 15.898 1 91.75 212 GLU B CA 1
ATOM 5191 C C . GLU B 1 212 ? -15.359 28.922 17.312 1 91.75 212 GLU B C 1
ATOM 5193 O O . GLU B 1 212 ? -16.266 28.141 17.578 1 91.75 212 GLU B O 1
ATOM 5198 N N . VAL B 1 213 ? -14.719 29.734 18.141 1 86.94 213 VAL B N 1
ATOM 5199 C CA . VAL B 1 213 ? -15.164 29.797 19.531 1 86.94 213 VAL B CA 1
ATOM 5200 C C . VAL B 1 213 ? -15.734 31.172 19.828 1 86.94 213 VAL B C 1
ATOM 5202 O O . VAL B 1 213 ? -15.07 32.188 19.609 1 86.94 213 VAL B O 1
ATOM 5205 N N . ASP B 1 214 ? -16.953 31.188 20.188 1 80.62 214 ASP B N 1
ATOM 5206 C CA . ASP B 1 214 ? -17.578 32.438 20.609 1 80.62 214 ASP B CA 1
ATOM 5207 C C . ASP B 1 214 ? -17.297 32.719 22.078 1 80.62 214 ASP B C 1
ATOM 5209 O O . ASP B 1 214 ? -18.078 32.344 22.953 1 80.62 214 ASP B O 1
ATOM 5213 N N . SER B 1 215 ? -16.188 33.406 22.297 1 69.44 215 SER B N 1
ATOM 5214 C CA . SER B 1 215 ? -15.766 33.688 23.672 1 69.44 215 SER B CA 1
ATOM 5215 C C . SER B 1 215 ? -16.719 34.688 24.359 1 69.44 215 SER B C 1
ATOM 5217 O O . SER B 1 215 ? -16.781 34.719 25.594 1 69.44 215 SER B O 1
ATOM 5219 N N . LEU B 1 216 ? -17.391 35.438 23.469 1 65.31 216 LEU B N 1
ATOM 5220 C CA . LEU B 1 216 ? -18.234 36.469 24.047 1 65.31 216 LEU B CA 1
ATOM 5221 C C . LEU B 1 216 ? -19.578 35.875 24.5 1 65.31 216 LEU B C 1
ATOM 5223 O O . LEU B 1 216 ? -20.359 36.562 25.156 1 65.31 216 LEU B O 1
ATOM 5227 N N . PHE B 1 217 ? -19.641 34.75 24.078 1 62.19 217 PHE B N 1
ATOM 5228 C CA . PHE B 1 217 ? -20.922 34.156 24.391 1 62.19 217 PHE B CA 1
ATOM 5229 C C . PHE B 1 217 ? -21.156 34.125 25.906 1 62.19 217 PHE B C 1
ATOM 5231 O O . PHE B 1 217 ? -22.297 34.312 26.359 1 62.19 217 PHE B O 1
ATOM 5238 N N . ALA B 1 218 ? -20.031 34.062 26.625 1 58 218 ALA B N 1
ATOM 5239 C CA . ALA B 1 218 ? -20.172 33.906 28.078 1 58 218 ALA B CA 1
ATOM 5240 C C . ALA B 1 218 ? -20.109 35.281 28.75 1 58 218 ALA B C 1
ATOM 5242 O O . ALA B 1 218 ? -20.328 35.375 29.969 1 58 218 ALA B O 1
ATOM 5243 N N . ILE B 1 219 ? -19.781 36.344 27.938 1 59.09 219 ILE B N 1
ATOM 5244 C CA . ILE B 1 219 ? -19.531 37.625 28.609 1 59.09 219 ILE B CA 1
ATOM 5245 C C . ILE B 1 219 ? -20.859 38.312 28.922 1 59.09 219 ILE B C 1
ATOM 5247 O O . ILE B 1 219 ? -21.703 38.469 28.031 1 59.09 219 ILE B O 1
ATOM 5251 N N . SER B 1 220 ? -21.125 38.406 30.188 1 57.72 220 SER B N 1
ATOM 5252 C CA . SER B 1 220 ? -22.234 39.219 30.641 1 57.72 220 SER B CA 1
ATOM 5253 C C . SER B 1 220 ? -22.016 40.688 30.266 1 57.72 220 SER B C 1
ATOM 5255 O O . SER B 1 220 ? -20.875 41.156 30.141 1 57.72 220 SER B O 1
ATOM 5257 N N . ASN B 1 221 ? -23.031 41.469 29.719 1 56.97 221 ASN B N 1
ATOM 5258 C CA . ASN B 1 221 ? -23.125 42.875 29.266 1 56.97 221 ASN B CA 1
ATOM 5259 C C . ASN B 1 221 ? -22.297 43.781 30.141 1 56.97 221 ASN B C 1
ATOM 5261 O O . ASN B 1 221 ? -21.781 44.812 29.672 1 56.97 221 ASN B O 1
ATOM 5265 N N . GLU B 1 222 ? -22.078 43.5 31.375 1 57.19 222 GLU B N 1
ATOM 5266 C CA . GLU B 1 222 ? -21.625 44.562 32.281 1 57.19 222 GLU B CA 1
ATOM 5267 C C . GLU B 1 222 ? -20.094 44.625 32.312 1 57.19 222 GLU B C 1
ATOM 5269 O O . GLU B 1 222 ? -19.531 45.625 32.812 1 57.19 222 GLU B O 1
ATOM 5274 N N . THR B 1 223 ? -19.391 43.688 31.828 1 57.41 223 THR B N 1
ATOM 5275 C CA . THR B 1 223 ? -17.969 43.688 32.125 1 57.41 223 THR B CA 1
ATOM 5276 C C . THR B 1 223 ? -17.156 43.562 30.844 1 57.41 223 THR B C 1
ATOM 5278 O O . THR B 1 223 ? -16.125 42.875 30.812 1 57.41 223 THR B O 1
ATOM 5281 N N . PHE B 1 224 ? -17.609 44.406 29.844 1 63.94 224 PHE B N 1
ATOM 5282 C CA . PHE B 1 224 ? -16.906 44.281 28.578 1 63.94 224 PHE B CA 1
ATOM 5283 C C . PHE B 1 224 ? -15.656 45.125 28.547 1 63.94 224 PHE B C 1
ATOM 5285 O O . PHE B 1 224 ? -15.734 46.375 28.547 1 63.94 224 PHE B O 1
ATOM 5292 N N . SER B 1 225 ? -14.445 44.594 29.031 1 74.31 225 SER B N 1
ATOM 5293 C CA . SER B 1 225 ? -13.188 45.281 28.766 1 74.31 225 SER B CA 1
ATOM 5294 C C . SER B 1 225 ? -12.289 44.438 27.844 1 74.31 225 SER B C 1
ATOM 5296 O O . SER B 1 225 ? -12.469 43.219 27.734 1 74.31 225 SER B O 1
ATOM 5298 N N . THR B 1 226 ? -11.477 45.156 27.188 1 78.56 226 THR B N 1
ATOM 5299 C CA . THR B 1 226 ? -10.523 44.5 26.281 1 78.56 226 THR B CA 1
ATOM 5300 C C . THR B 1 226 ? -9.656 43.5 27.031 1 78.56 226 THR B C 1
ATOM 5302 O O . THR B 1 226 ? -9.312 42.438 26.5 1 78.56 226 THR B O 1
ATOM 5305 N N . ASP B 1 227 ? -9.461 43.781 28.25 1 80.31 227 ASP B N 1
ATOM 5306 C CA . ASP B 1 227 ? -8.625 42.906 29.062 1 80.31 227 ASP B CA 1
ATOM 5307 C C . ASP B 1 227 ? -9.352 41.594 29.375 1 80.31 227 ASP B C 1
ATOM 5309 O O . ASP B 1 227 ? -8.742 40.531 29.406 1 80.31 227 ASP B O 1
ATOM 5313 N N . GLU B 1 228 ? -10.578 41.812 29.547 1 77.69 228 GLU B N 1
ATOM 5314 C CA . GLU B 1 228 ? -11.375 40.625 29.859 1 77.69 228 GLU B CA 1
ATOM 5315 C C . GLU B 1 228 ? -11.492 39.688 28.641 1 77.69 228 GLU B C 1
ATOM 5317 O O . GLU B 1 228 ? -11.461 38.469 28.781 1 77.69 228 GLU B O 1
ATOM 5322 N N . ILE B 1 229 ? -11.602 40.312 27.531 1 76.88 229 ILE B N 1
ATOM 5323 C CA . ILE B 1 229 ? -11.68 39.562 26.281 1 76.88 229 ILE B CA 1
ATOM 5324 C C . ILE B 1 229 ? -10.375 38.781 26.062 1 76.88 229 ILE B C 1
ATOM 5326 O O . ILE B 1 229 ? -10.391 37.625 25.703 1 76.88 229 ILE B O 1
ATOM 5330 N N . TYR B 1 230 ? -9.344 39.469 26.375 1 79.62 230 TYR B N 1
ATOM 5331 C CA . TYR B 1 230 ? -8.031 38.844 26.203 1 79.62 230 TYR B CA 1
ATOM 5332 C C . TYR B 1 230 ? -7.863 37.656 27.156 1 79.62 230 TYR B C 1
ATOM 5334 O O . TYR B 1 230 ? -7.309 36.625 26.781 1 79.62 230 TYR B O 1
ATOM 5342 N N . LYS B 1 231 ? -8.281 37.875 28.312 1 82.25 231 LYS B N 1
ATOM 5343 C CA . LYS B 1 231 ? -8.195 36.812 29.312 1 82.25 231 LYS B CA 1
ATOM 5344 C C . LYS B 1 231 ? -9.008 35.594 28.875 1 82.25 231 LYS B C 1
ATOM 5346 O O . LYS B 1 231 ? -8.578 34.469 29.078 1 82.25 231 LYS B O 1
ATOM 5351 N N . MET B 1 232 ? -10.117 35.875 28.328 1 81 232 MET B N 1
ATOM 5352 C CA . MET B 1 232 ? -10.977 34.781 27.859 1 81 232 MET B CA 1
ATOM 5353 C C . MET B 1 232 ? -10.336 34.062 26.688 1 81 232 MET B C 1
ATOM 5355 O O . MET B 1 232 ? -10.398 32.812 26.625 1 81 232 MET B O 1
ATOM 5359 N N . GLU B 1 233 ? -9.789 34.812 25.844 1 82.25 233 GLU B N 1
ATOM 5360 C CA . GLU B 1 233 ? -9.125 34.219 24.688 1 82.25 233 GLU B CA 1
ATOM 5361 C C . GLU B 1 233 ? -7.941 33.375 25.125 1 82.25 233 GLU B C 1
ATOM 5363 O O . GLU B 1 233 ? -7.688 32.312 24.547 1 82.25 233 GLU B O 1
ATOM 5368 N N . MET B 1 234 ? -7.285 33.812 26.141 1 85.12 234 MET B N 1
ATOM 5369 C CA . MET B 1 234 ? -6.156 33.031 26.656 1 85.12 234 MET B CA 1
ATOM 5370 C C . MET B 1 234 ? -6.625 31.719 27.25 1 85.12 234 MET B C 1
ATOM 5372 O O . MET B 1 234 ? -5.969 30.688 27.062 1 85.12 234 MET B O 1
ATOM 5376 N N . LYS B 1 235 ? -7.707 31.812 27.891 1 84.75 235 LYS B N 1
ATOM 5377 C CA . LYS B 1 235 ? -8.258 30.609 28.484 1 84.75 235 LYS B CA 1
ATOM 5378 C C . LYS B 1 235 ? -8.664 29.594 27.406 1 84.75 235 LYS B C 1
ATOM 5380 O O . LYS B 1 235 ? -8.406 28.406 27.547 1 84.75 235 LYS B O 1
ATOM 5385 N N . VAL B 1 236 ? -9.266 30.094 26.375 1 85.75 236 VAL B N 1
ATOM 5386 C CA . VAL B 1 236 ? -9.68 29.266 25.266 1 85.75 236 VAL B CA 1
ATOM 5387 C C . VAL B 1 236 ? -8.453 28.656 24.578 1 85.75 236 VAL B C 1
ATOM 5389 O O . VAL B 1 236 ? -8.445 27.469 24.25 1 85.75 236 VAL B O 1
ATOM 5392 N N . THR B 1 237 ? -7.496 29.484 24.453 1 88.62 237 THR B N 1
ATOM 5393 C CA . THR B 1 237 ? -6.266 29.031 23.812 1 88.62 237 THR B CA 1
ATOM 5394 C C . THR B 1 237 ? -5.613 27.906 24.609 1 88.62 237 THR B C 1
ATOM 5396 O O . THR B 1 237 ? -5.129 26.922 24.047 1 88.62 237 THR B O 1
ATOM 5399 N N . GLU B 1 238 ? -5.582 28.031 25.859 1 89.75 238 GLU B N 1
ATOM 5400 C CA . GLU B 1 238 ? -4.996 27.016 26.719 1 89.75 238 GLU B CA 1
ATOM 5401 C C . GLU B 1 238 ? -5.738 25.703 26.609 1 89.75 238 GLU B C 1
ATOM 5403 O O . GLU B 1 238 ? -5.121 24.641 26.547 1 89.75 238 GLU B O 1
ATOM 5408 N N . LYS B 1 239 ? -6.996 25.797 26.578 1 89 239 LYS B N 1
ATOM 5409 C CA . LYS B 1 239 ? -7.812 24.594 26.438 1 89 239 LYS B CA 1
ATOM 5410 C C . LYS B 1 239 ? -7.586 23.938 25.078 1 89 239 LYS B C 1
ATOM 5412 O O . LYS B 1 239 ? -7.473 22.703 25 1 89 239 LYS B O 1
ATOM 5417 N N . LEU B 1 240 ? -7.504 24.75 24.109 1 90.62 240 LEU B N 1
ATOM 5418 C CA . LEU B 1 240 ? -7.32 24.219 22.75 1 90.62 240 LEU B CA 1
ATOM 5419 C C . LEU B 1 240 ? -5.922 23.625 22.594 1 90.62 240 LEU B C 1
ATOM 5421 O O . LEU B 1 240 ? -5.73 22.688 21.812 1 90.62 240 LEU B O 1
ATOM 5425 N N . LEU B 1 241 ? -5 24.188 23.281 1 91.81 241 LEU B N 1
ATOM 5426 C CA . LEU B 1 241 ? -3.654 23.625 23.266 1 91.81 241 LEU B CA 1
ATOM 5427 C C . LEU B 1 241 ? -3.645 22.203 23.844 1 91.81 241 LEU B C 1
ATOM 5429 O O . LEU B 1 241 ? -2.975 21.312 23.312 1 91.81 241 LEU B O 1
ATOM 5433 N N . LYS B 1 242 ? -4.375 22.016 24.891 1 91.62 242 LYS B N 1
ATOM 5434 C CA . LYS B 1 242 ? -4.492 20.688 25.5 1 91.62 242 LYS B CA 1
ATOM 5435 C C . LYS B 1 242 ? -5.184 19.719 24.547 1 91.62 242 LYS B C 1
ATOM 5437 O O . LYS B 1 242 ? -4.762 18.562 24.406 1 91.62 242 LYS B O 1
ATOM 5442 N N . TYR B 1 243 ? -6.191 20.219 23.969 1 92 243 TYR B N 1
ATOM 5443 C CA . TYR B 1 243 ? -6.902 19.406 22.984 1 92 243 TYR B CA 1
ATOM 5444 C C . TYR B 1 243 ? -5.992 19.047 21.812 1 92 243 TYR B C 1
ATOM 5446 O O . TYR B 1 243 ? -5.965 17.891 21.375 1 92 243 TYR B O 1
ATOM 5454 N N . ALA B 1 244 ? -5.328 20.047 21.281 1 93.62 244 ALA B N 1
ATOM 5455 C CA . ALA B 1 244 ? -4.398 19.828 20.172 1 93.62 244 ALA B CA 1
ATOM 5456 C C . ALA B 1 244 ? -3.352 18.781 20.531 1 93.62 244 ALA B C 1
ATOM 5458 O O . ALA B 1 244 ? -2.994 17.938 19.688 1 93.62 244 ALA B O 1
ATOM 5459 N N . LYS B 1 245 ? -2.893 18.812 21.734 1 92.38 245 LYS B N 1
ATOM 5460 C CA . LYS B 1 245 ? -1.93 17.812 22.188 1 92.38 245 LYS B CA 1
ATOM 5461 C C . LYS B 1 245 ? -2.541 16.422 22.188 1 92.38 245 LYS B C 1
ATOM 5463 O O . LYS B 1 245 ? -1.886 15.453 21.797 1 92.38 245 LYS B O 1
ATOM 5468 N N . LYS B 1 246 ? -3.721 16.328 22.578 1 92.06 246 LYS B N 1
ATOM 5469 C CA . LYS B 1 246 ? -4.426 15.047 22.625 1 92.06 246 LYS B CA 1
ATOM 5470 C C . LYS B 1 246 ? -4.531 14.43 21.234 1 92.06 246 LYS B C 1
ATOM 5472 O O . LYS B 1 246 ? -4.43 13.211 21.078 1 92.06 246 LYS B O 1
ATOM 5477 N N . ILE B 1 247 ? -4.727 15.305 20.281 1 93.62 247 ILE B N 1
ATOM 5478 C CA . ILE B 1 247 ? -4.855 14.781 18.922 1 93.62 247 ILE B CA 1
ATOM 5479 C C . ILE B 1 247 ? -3.525 14.93 18.188 1 93.62 247 ILE B C 1
ATOM 5481 O O . ILE B 1 247 ? -3.492 14.938 16.953 1 93.62 247 ILE B O 1
ATOM 5485 N N . GLN B 1 248 ? -2.518 15.133 18.953 1 94 248 GLN B N 1
ATOM 5486 C CA . GLN B 1 248 ? -1.156 15.188 18.438 1 94 248 GLN B CA 1
ATOM 5487 C C . GLN B 1 248 ? -1.039 16.219 17.312 1 94 248 GLN B C 1
ATOM 5489 O O . GLN B 1 248 ? -0.476 15.922 16.25 1 94 248 GLN B O 1
ATOM 5494 N N . GLY B 1 249 ? -1.672 17.297 17.562 1 95.25 249 GLY B N 1
ATOM 5495 C CA . GLY B 1 249 ? -1.705 18.359 16.562 1 95.25 249 GLY B CA 1
ATOM 5496 C C . GLY B 1 249 ? -0.994 19.625 17.016 1 95.25 249 GLY B C 1
ATOM 5497 O O . GLY B 1 249 ? -0.282 19.625 18.031 1 95.25 249 GLY B O 1
ATOM 5498 N N . SER B 1 250 ? -0.999 20.609 16.141 1 94.25 250 SER B N 1
ATOM 5499 C CA . SER B 1 250 ? -0.423 21.922 16.406 1 94.25 250 SER B CA 1
ATOM 5500 C C . SER B 1 250 ? -1.45 23.031 16.172 1 94.25 250 SER B C 1
ATOM 5502 O O . SER B 1 250 ? -2.113 23.078 15.141 1 94.25 250 SER B O 1
ATOM 5504 N N . LEU B 1 251 ? -1.533 23.906 17.203 1 94.25 251 LEU B N 1
ATOM 5505 C CA . LEU B 1 251 ? -2.551 24.953 17.188 1 94.25 251 LEU B CA 1
ATOM 5506 C C . LEU B 1 251 ? -2.025 26.219 16.516 1 94.25 251 LEU B C 1
ATOM 5508 O O . LEU B 1 251 ? -0.896 26.641 16.766 1 94.25 251 LEU B O 1
ATOM 5512 N N . LYS B 1 252 ? -2.758 26.688 15.594 1 91.88 252 LYS B N 1
ATOM 5513 C CA . LYS B 1 252 ? -2.539 27.969 14.945 1 91.88 252 LYS B CA 1
ATOM 5514 C C . LYS B 1 252 ? -3.729 28.906 15.164 1 91.88 252 LYS B C 1
ATOM 5516 O O . LYS B 1 252 ? -4.871 28.531 14.883 1 91.88 252 LYS B O 1
ATOM 5521 N N . ILE B 1 253 ? -3.434 30.078 15.688 1 88.81 253 ILE B N 1
ATOM 5522 C CA . ILE B 1 253 ? -4.488 31.078 15.852 1 88.81 253 ILE B CA 1
ATOM 5523 C C . ILE B 1 253 ? -4.672 31.844 14.539 1 88.81 253 ILE B C 1
ATOM 5525 O O . ILE B 1 253 ? -3.73 32.469 14.039 1 88.81 253 ILE B O 1
ATOM 5529 N N . ALA B 1 254 ? -5.863 31.781 13.938 1 85.5 254 ALA B N 1
ATOM 5530 C CA . ALA B 1 254 ? -6.133 32.406 12.641 1 85.5 254 ALA B CA 1
ATOM 5531 C C . ALA B 1 254 ? -6.969 33.656 12.789 1 85.5 254 ALA B C 1
ATOM 5533 O O . ALA B 1 254 ? -7.723 34.031 11.883 1 85.5 254 ALA B O 1
ATOM 5534 N N . GLY B 1 255 ? -6.996 34.25 13.844 1 79.19 255 GLY B N 1
ATOM 5535 C CA . GLY B 1 255 ? -7.797 35.438 14.117 1 79.19 255 GLY B CA 1
ATOM 5536 C C . GLY B 1 255 ? -8.648 35.312 15.359 1 79.19 255 GLY B C 1
ATOM 5537 O O . GLY B 1 255 ? -8.656 34.281 16.016 1 79.19 255 GLY B O 1
ATOM 5538 N N . PRO B 1 256 ? -9.297 36.375 15.602 1 77.31 256 PRO B N 1
ATOM 5539 C CA . PRO B 1 256 ? -10.102 36.344 16.828 1 77.31 256 PRO B CA 1
ATOM 5540 C C . PRO B 1 256 ? -11.195 35.25 16.781 1 77.31 256 PRO B C 1
ATOM 5542 O O . PRO B 1 256 ? -12.023 35.25 15.867 1 77.31 256 PRO B O 1
ATOM 5545 N N . GLY B 1 257 ? -11.102 34.344 17.672 1 83.75 257 GLY B N 1
ATOM 5546 C CA . GLY B 1 257 ? -12.109 33.312 17.844 1 83.75 257 GLY B CA 1
ATOM 5547 C C . GLY B 1 257 ? -11.953 32.188 16.844 1 83.75 257 GLY B C 1
ATOM 5548 O O . GLY B 1 257 ? -12.758 31.25 16.844 1 83.75 257 GLY B O 1
ATOM 5549 N N . ARG B 1 258 ? -11 32.312 16 1 89.75 258 ARG B N 1
ATOM 5550 C CA . ARG B 1 258 ? -10.805 31.281 14.992 1 89.75 258 ARG B CA 1
ATOM 5551 C C . ARG B 1 258 ? -9.492 30.531 15.211 1 89.75 258 ARG B C 1
ATOM 5553 O O . ARG B 1 258 ? -8.438 31.156 15.336 1 89.75 258 ARG B O 1
ATOM 5560 N N . TYR B 1 259 ? -9.672 29.266 15.242 1 93.38 259 TYR B N 1
ATOM 5561 C CA . TYR B 1 259 ? -8.531 28.422 15.562 1 93.38 259 TYR B CA 1
ATOM 5562 C C . TYR B 1 259 ? -8.375 27.312 14.531 1 93.38 259 TYR B C 1
ATOM 5564 O O . TYR B 1 259 ? -9.367 26.766 14.039 1 93.38 259 TYR B O 1
ATOM 5572 N N . VAL B 1 260 ? -7.117 27.062 14.227 1 95.44 260 VAL B N 1
ATOM 5573 C CA . VAL B 1 260 ? -6.785 26 13.289 1 95.44 260 VAL B CA 1
ATOM 5574 C C . VAL B 1 260 ? -5.812 25.016 13.938 1 95.44 260 VAL B C 1
ATOM 5576 O O . VAL B 1 260 ? -4.801 25.438 14.516 1 95.44 260 VAL B O 1
ATOM 5579 N N . ILE B 1 261 ? -6.184 23.766 13.891 1 96.06 261 ILE B N 1
ATOM 5580 C CA . ILE B 1 261 ? -5.297 22.734 14.422 1 96.06 261 ILE B CA 1
ATOM 5581 C C . ILE B 1 261 ? -4.816 21.844 13.281 1 96.06 261 ILE B C 1
ATOM 5583 O O . ILE B 1 261 ? -5.625 21.203 12.602 1 96.06 261 ILE B O 1
ATOM 5587 N N . PHE B 1 262 ? -3.521 21.844 13.07 1 96.62 262 PHE B N 1
ATOM 5588 C CA . PHE B 1 262 ? -2.922 20.906 12.133 1 96.62 262 PHE B CA 1
ATOM 5589 C C . PHE B 1 262 ? -2.678 19.562 12.805 1 96.62 262 PHE B C 1
ATOM 5591 O O . PHE B 1 262 ? -2.07 19.5 13.883 1 96.62 262 PHE B O 1
ATOM 5598 N N . THR B 1 263 ? -3.16 18.516 12.234 1 97.38 263 THR B N 1
ATOM 5599 C CA . THR B 1 263 ? -3.027 17.156 12.75 1 97.38 263 THR B CA 1
ATOM 5600 C C . THR B 1 263 ? -3.053 16.141 11.617 1 97.38 263 THR B C 1
ATOM 5602 O O . THR B 1 263 ? -2.586 16.422 10.516 1 97.38 263 THR B O 1
ATOM 5605 N N . THR B 1 264 ? -3.439 14.93 11.992 1 97.56 264 THR B N 1
ATOM 5606 C CA . THR B 1 264 ? -3.42 13.891 10.969 1 97.56 264 THR B CA 1
ATOM 5607 C C . THR B 1 264 ? -4.785 13.211 10.867 1 97.56 264 THR B C 1
ATOM 5609 O O . THR B 1 264 ? -5.586 13.266 11.805 1 97.56 264 THR B O 1
ATOM 5612 N N . ARG B 1 265 ? -4.988 12.656 9.734 1 97.06 265 ARG B N 1
ATOM 5613 C CA . ARG B 1 265 ? -6.215 11.922 9.445 1 97.06 265 ARG B CA 1
ATOM 5614 C C . ARG B 1 265 ? -6.488 10.867 10.516 1 97.06 265 ARG B C 1
ATOM 5616 O O . ARG B 1 265 ? -7.605 10.766 11.023 1 97.06 265 ARG B O 1
ATOM 5623 N N . GLY B 1 266 ? -5.453 10.164 10.906 1 95.31 266 GLY B N 1
ATOM 5624 C CA . GLY B 1 266 ? -5.602 9.102 11.883 1 95.31 266 GLY B CA 1
ATOM 5625 C C . GLY B 1 266 ? -6.039 9.602 13.25 1 95.31 266 GLY B C 1
ATOM 5626 O O . GLY B 1 266 ? -6.898 9 13.891 1 95.31 266 GLY B O 1
ATOM 5627 N N . ALA B 1 267 ? -5.484 10.68 13.688 1 95.56 267 ALA B N 1
ATOM 5628 C CA . ALA B 1 267 ? -5.809 11.242 14.992 1 95.56 267 ALA B CA 1
ATOM 5629 C C . ALA B 1 267 ? -7.273 11.656 15.062 1 95.56 267 ALA B C 1
ATOM 5631 O O . ALA B 1 267 ? -7.957 11.367 16.047 1 95.56 267 ALA B O 1
ATOM 5632 N N . LEU B 1 268 ? -7.727 12.258 14.055 1 96.25 268 LEU B N 1
ATOM 5633 C CA . LEU B 1 268 ? -9.109 12.734 14.047 1 96.25 268 LEU B CA 1
ATOM 5634 C C . LEU B 1 268 ? -10.078 11.578 13.852 1 96.25 268 LEU B C 1
ATOM 5636 O O . LEU B 1 268 ? -11.172 11.578 14.422 1 96.25 268 LEU B O 1
ATOM 5640 N N . LYS B 1 269 ? -9.68 10.656 13.023 1 94.38 269 LYS B N 1
ATOM 5641 C CA . LYS B 1 269 ? -10.477 9.445 12.852 1 94.38 269 LYS B CA 1
ATOM 5642 C C . LYS B 1 269 ? -10.695 8.734 14.18 1 94.38 269 LYS B C 1
ATOM 5644 O O . LYS B 1 269 ? -11.82 8.344 14.5 1 94.38 269 LYS B O 1
ATOM 5649 N N . ASP B 1 270 ? -9.703 8.664 15 1 92.69 270 ASP B N 1
ATOM 5650 C CA . ASP B 1 270 ? -9.742 7.953 16.266 1 92.69 270 ASP B CA 1
ATOM 5651 C C . ASP B 1 270 ? -10.617 8.688 17.281 1 92.69 270 ASP B C 1
ATOM 5653 O O . ASP B 1 270 ? -11.516 8.094 17.875 1 92.69 270 ASP B O 1
ATOM 5657 N N . ILE B 1 271 ? -10.414 9.953 17.406 1 92.94 271 ILE B N 1
ATOM 5658 C CA . ILE B 1 271 ? -11.078 10.703 18.469 1 92.94 271 ILE B CA 1
ATOM 5659 C C . ILE B 1 271 ? -12.562 10.836 18.141 1 92.94 271 ILE B C 1
ATOM 5661 O O . ILE B 1 271 ? -13.391 10.992 19.047 1 92.94 271 ILE B O 1
ATOM 5665 N N . THR B 1 272 ? -12.969 10.742 16.875 1 93.69 272 THR B N 1
ATOM 5666 C CA . THR B 1 272 ? -14.359 10.883 16.469 1 93.69 272 THR B CA 1
ATOM 5667 C C . THR B 1 272 ? -14.984 9.523 16.172 1 93.69 272 THR B C 1
ATOM 5669 O O . THR B 1 272 ? -16.078 9.438 15.617 1 93.69 272 THR B O 1
ATOM 5672 N N . ASP B 1 273 ? -14.305 8.461 16.438 1 90.69 273 ASP B N 1
ATOM 5673 C CA . ASP B 1 273 ? -14.773 7.113 16.125 1 90.69 273 ASP B CA 1
ATOM 5674 C C . ASP B 1 273 ? -15.195 6.996 14.664 1 90.69 273 ASP B C 1
ATOM 5676 O O . ASP B 1 273 ? -16.328 6.637 14.367 1 90.69 273 ASP B O 1
ATOM 5680 N N . HIS B 1 274 ? -14.219 7.285 13.812 1 90.25 274 HIS B N 1
ATOM 5681 C CA . HIS B 1 274 ? -14.414 7.191 12.367 1 90.25 274 HIS B CA 1
ATOM 5682 C C . HIS B 1 274 ? -15.43 8.219 11.883 1 90.25 274 HIS B C 1
ATOM 5684 O O . HIS B 1 274 ? -16.297 7.906 11.062 1 90.25 274 HIS B O 1
ATOM 5690 N N . TYR B 1 275 ? -15.375 9.359 12.523 1 92.38 275 TYR B N 1
ATOM 5691 C CA . TYR B 1 275 ? -16.172 10.523 12.133 1 92.38 275 TYR B CA 1
ATOM 5692 C C . TYR B 1 275 ? -17.656 10.273 12.367 1 92.38 275 TYR B C 1
ATOM 5694 O O . TYR B 1 275 ? -18.5 10.789 11.625 1 92.38 275 TYR B O 1
ATOM 5702 N N . LYS B 1 276 ? -17.953 9.5 13.352 1 89.5 276 LYS B N 1
ATOM 5703 C CA . LYS B 1 276 ? -19.344 9.188 13.664 1 89.5 276 LYS B CA 1
ATOM 5704 C C . LYS B 1 276 ? -19.859 10.039 14.82 1 89.5 276 LYS B C 1
ATOM 5706 O O . LYS B 1 276 ? -21.062 10.32 14.906 1 89.5 276 LYS B O 1
ATOM 5711 N N . ILE B 1 277 ? -18.938 10.508 15.656 1 91.31 277 ILE B N 1
ATOM 5712 C CA . ILE B 1 277 ? -19.391 11.227 16.844 1 91.31 277 ILE B CA 1
ATOM 5713 C C . ILE B 1 277 ? -18.516 12.461 17.062 1 91.31 277 ILE B C 1
ATOM 5715 O O . ILE B 1 277 ? -17.422 12.555 16.531 1 91.31 277 ILE B O 1
ATOM 5719 N N . ILE B 1 278 ? -19.062 13.383 17.875 1 89.69 278 ILE B N 1
ATOM 5720 C CA . ILE B 1 278 ? -18.281 14.484 18.422 1 89.69 278 ILE B CA 1
ATOM 5721 C C . ILE B 1 278 ? -17.609 14.047 19.734 1 89.69 278 ILE B C 1
ATOM 5723 O O . ILE B 1 278 ? -18.281 13.547 20.641 1 89.69 278 ILE B O 1
ATOM 5727 N N . PRO B 1 279 ? -16.312 14.125 19.734 1 85.94 279 PRO B N 1
ATOM 5728 C CA . PRO B 1 279 ? -15.641 13.625 20.938 1 85.94 279 PRO B CA 1
ATOM 5729 C C . PRO B 1 279 ? -16.016 14.406 22.188 1 85.94 279 PRO B C 1
ATOM 5731 O O . PRO B 1 279 ? -16.203 15.625 22.125 1 85.94 279 PRO B O 1
ATOM 5734 N N . THR B 1 280 ? -16.266 13.609 23.266 1 81 280 THR B N 1
ATOM 5735 C CA . THR B 1 280 ? -16.406 14.227 24.578 1 81 280 THR B CA 1
ATOM 5736 C C . THR B 1 280 ? -15.047 14.531 25.188 1 81 280 THR B C 1
ATOM 5738 O O . THR B 1 280 ? -14.305 13.625 25.562 1 81 280 THR B O 1
ATOM 5741 N N . ILE B 1 281 ? -14.68 15.688 25.031 1 73.38 281 ILE B N 1
ATOM 5742 C CA . ILE B 1 281 ? -13.328 16.031 25.469 1 73.38 281 ILE B CA 1
ATOM 5743 C C . ILE B 1 281 ? -13.391 16.812 26.781 1 73.38 281 ILE B C 1
ATOM 5745 O O . ILE B 1 281 ? -13.984 17.891 26.844 1 73.38 281 ILE B O 1
ATOM 5749 N N . LYS B 1 282 ? -12.867 16.203 27.812 1 71.88 282 LYS B N 1
ATOM 5750 C CA . LYS B 1 282 ? -12.844 16.844 29.125 1 71.88 282 LYS B CA 1
ATOM 5751 C C . LYS B 1 282 ? -12.266 18.25 29.031 1 71.88 282 LYS B C 1
ATOM 5753 O O . LYS B 1 282 ? -12.758 19.172 29.688 1 71.88 282 LYS B O 1
ATOM 5758 N N . GLU B 1 283 ? -11.32 18.312 28.188 1 69.75 283 GLU B N 1
ATOM 5759 C CA . GLU B 1 283 ? -10.609 19.578 28.047 1 69.75 283 GLU B CA 1
ATOM 5760 C C . GLU B 1 283 ? -11.508 20.641 27.422 1 69.75 283 GLU B C 1
ATOM 5762 O O . GLU B 1 283 ? -11.242 21.844 27.562 1 69.75 283 GLU B O 1
ATOM 5767 N N . LEU B 1 284 ? -12.562 20.125 26.734 1 69.12 284 LEU B N 1
ATOM 5768 C CA . LEU B 1 284 ? -13.461 21.062 26.078 1 69.12 284 LEU B CA 1
ATOM 5769 C C . LEU B 1 284 ? -14.805 21.125 26.781 1 69.12 284 LEU B C 1
ATOM 5771 O O . LEU B 1 284 ? -15.734 21.781 26.312 1 69.12 284 LEU B O 1
ATOM 5775 N N . GLU B 1 285 ? -14.992 20.297 27.75 1 65.25 285 GLU B N 1
ATOM 5776 C CA . GLU B 1 285 ? -16.297 20.141 28.406 1 65.25 285 GLU B CA 1
ATOM 5777 C C . GLU B 1 285 ? -16.938 21.5 28.688 1 65.25 285 GLU B C 1
ATOM 5779 O O . GLU B 1 285 ? -18.141 21.672 28.469 1 65.25 285 GLU B O 1
ATOM 5784 N N . ASP B 1 286 ? -16.109 22.375 29.141 1 63.28 286 ASP B N 1
ATOM 5785 C CA . ASP B 1 286 ? -16.734 23.656 29.516 1 63.28 286 ASP B CA 1
ATOM 5786 C C . ASP B 1 286 ? -16.844 24.578 28.312 1 63.28 286 ASP B C 1
ATOM 5788 O O . ASP B 1 286 ? -17.344 25.703 28.422 1 63.28 286 ASP B O 1
ATOM 5792 N N . MET B 1 287 ? -16.453 23.969 27.188 1 63.28 287 MET B N 1
ATOM 5793 C CA . MET B 1 287 ? -16.406 24.844 26.016 1 63.28 287 MET B CA 1
ATOM 5794 C C . MET B 1 287 ? -17.469 24.422 24.984 1 63.28 287 MET B C 1
ATOM 5796 O O . MET B 1 287 ? -17.672 25.125 24 1 63.28 287 MET B O 1
ATOM 5800 N N . ASP B 1 288 ? -18.047 23.406 25.266 1 61.41 288 ASP B N 1
ATOM 5801 C CA . ASP B 1 288 ? -19 22.891 24.281 1 61.41 288 ASP B CA 1
ATOM 5802 C C . ASP B 1 288 ? -19.984 23.969 23.859 1 61.41 288 ASP B C 1
ATOM 5804 O O . ASP B 1 288 ? -20.328 24.078 22.688 1 61.41 288 ASP B O 1
ATOM 5808 N N . ARG B 1 289 ? -20.281 24.766 24.891 1 65.31 289 ARG B N 1
ATOM 5809 C CA . ARG B 1 289 ? -21.25 25.812 24.609 1 65.31 289 ARG B CA 1
ATOM 5810 C C . ARG B 1 289 ? -20.609 26.984 23.891 1 65.31 289 ARG B C 1
ATOM 5812 O O . ARG B 1 289 ? -21.281 27.766 23.219 1 65.31 289 ARG B O 1
ATOM 5819 N N . GLU B 1 290 ? -19.312 26.906 23.953 1 74.88 290 GLU B N 1
ATOM 5820 C CA . GLU B 1 290 ? -18.594 28.047 23.391 1 74.88 290 GLU B CA 1
ATOM 5821 C C . GLU B 1 290 ? -18.203 27.781 21.938 1 74.88 290 GLU B C 1
ATOM 5823 O O . GLU B 1 290 ? -17.984 28.719 21.172 1 74.88 290 GLU B O 1
ATOM 5828 N N . ILE B 1 291 ? -18.188 26.484 21.594 1 72.56 291 ILE B N 1
ATOM 5829 C CA . ILE B 1 291 ? -17.781 26.141 20.234 1 72.56 291 ILE B CA 1
ATOM 5830 C C . ILE B 1 291 ? -18.953 26.359 19.281 1 72.56 291 ILE B C 1
ATOM 5832 O O . ILE B 1 291 ? -20 25.703 19.406 1 72.56 291 ILE B O 1
ATOM 5836 N N . ALA B 1 292 ? -18.766 27.219 18.391 1 78.62 292 ALA B N 1
ATOM 5837 C CA . ALA B 1 292 ? -19.828 27.578 17.453 1 78.62 292 ALA B CA 1
ATOM 5838 C C . ALA B 1 292 ? -19.922 26.562 16.328 1 78.62 292 ALA B C 1
ATOM 5840 O O . ALA B 1 292 ? -21.016 26.109 15.977 1 78.62 292 ALA B O 1
ATOM 5841 N N . ALA B 1 293 ? -18.797 26.172 15.75 1 90.25 293 ALA B N 1
ATOM 5842 C CA . ALA B 1 293 ? -18.75 25.234 14.633 1 90.25 293 ALA B CA 1
ATOM 5843 C C . ALA B 1 293 ? -17.344 24.672 14.461 1 90.25 293 ALA B C 1
ATOM 5845 O O . ALA B 1 293 ? -16.359 25.297 14.836 1 90.25 293 ALA B O 1
ATOM 5846 N N . CYS B 1 294 ? -17.312 23.484 13.938 1 93.38 294 CYS B N 1
ATOM 5847 C CA . CYS B 1 294 ? -16.031 22.828 13.695 1 93.38 294 CYS B CA 1
ATOM 5848 C C . CYS B 1 294 ? -16 22.172 12.328 1 93.38 294 CYS B C 1
ATOM 5850 O O . CYS B 1 294 ? -16.953 21.484 11.953 1 93.38 294 CYS B O 1
ATOM 5852 N N . GLY B 1 295 ? -15.008 22.438 11.578 1 96.56 295 GLY B N 1
ATOM 5853 C CA . GLY B 1 295 ? -14.773 21.797 10.297 1 96.56 295 GLY B CA 1
ATOM 5854 C C . GLY B 1 295 ? -13.492 21 10.258 1 96.56 295 GLY B C 1
ATOM 5855 O O . GLY B 1 295 ? -12.43 21.5 10.633 1 96.56 295 GLY B O 1
ATOM 5856 N N . ILE B 1 296 ? -13.602 19.766 9.828 1 97.38 296 ILE B N 1
ATOM 5857 C CA . ILE B 1 296 ? -12.445 18.906 9.648 1 97.38 296 ILE B CA 1
ATOM 5858 C C . ILE B 1 296 ? -12.156 18.719 8.156 1 97.38 296 ILE B C 1
ATOM 5860 O O . ILE B 1 296 ? -13.078 18.469 7.371 1 97.38 296 ILE B O 1
ATOM 5864 N N . GLY B 1 297 ? -10.922 18.922 7.773 1 97.69 297 GLY B N 1
ATOM 5865 C CA . GLY B 1 297 ? -10.531 18.766 6.379 1 97.69 297 GLY B CA 1
ATOM 5866 C C . GLY B 1 297 ? -9.336 17.844 6.199 1 97.69 297 GLY B C 1
ATOM 5867 O O . GLY B 1 297 ? -8.297 18.031 6.84 1 97.69 297 GLY B O 1
ATOM 5868 N N . VAL B 1 298 ? -9.516 16.875 5.324 1 96.62 298 VAL B N 1
ATOM 5869 C CA . VAL B 1 298 ? -8.43 16 4.918 1 96.62 298 VAL B CA 1
ATOM 5870 C C . VAL B 1 298 ? -8.008 16.328 3.488 1 96.62 298 VAL B C 1
ATOM 5872 O O . VAL B 1 298 ? -8.852 16.547 2.617 1 96.62 298 VAL B O 1
ATOM 5875 N N . GLY B 1 299 ? -6.715 16.484 3.285 1 94.75 299 GLY B N 1
ATOM 5876 C CA . GLY B 1 299 ? -6.238 16.812 1.954 1 94.75 299 GLY B CA 1
ATOM 5877 C C . GLY B 1 299 ? -4.941 16.109 1.591 1 94.75 299 GLY B C 1
ATOM 5878 O O . GLY B 1 299 ? -4.277 15.531 2.455 1 94.75 299 GLY B O 1
ATOM 5879 N N . ARG B 1 300 ? -4.574 16.219 0.344 1 92.88 300 ARG B N 1
ATOM 5880 C CA . ARG B 1 300 ? -3.312 15.672 -0.144 1 92.88 300 ARG B CA 1
ATOM 5881 C C . ARG B 1 300 ? -2.154 16.625 0.15 1 92.88 300 ARG B C 1
ATOM 5883 O O . ARG B 1 300 ? -0.991 16.219 0.118 1 92.88 300 ARG B O 1
ATOM 5890 N N . THR B 1 301 ? -2.541 17.812 0.366 1 93.75 301 THR B N 1
ATOM 5891 C CA . THR B 1 301 ? -1.606 18.844 0.818 1 93.75 301 THR B CA 1
ATOM 5892 C C . THR B 1 301 ? -2.168 19.594 2.021 1 93.75 301 THR B C 1
ATOM 5894 O O . THR B 1 301 ? -3.357 19.484 2.326 1 93.75 301 THR B O 1
ATOM 5897 N N . ALA B 1 302 ? -1.231 20.281 2.68 1 93.94 302 ALA B N 1
ATOM 5898 C CA . ALA B 1 302 ? -1.686 21.109 3.803 1 93.94 302 ALA B CA 1
ATOM 5899 C C . ALA B 1 302 ? -2.672 22.172 3.342 1 93.94 302 ALA B C 1
ATOM 5901 O O . ALA B 1 302 ? -3.67 22.438 4.016 1 93.94 302 ALA B O 1
ATOM 5902 N N . TYR B 1 303 ? -2.389 22.703 2.223 1 92.56 303 TYR B N 1
ATOM 5903 C CA . TYR B 1 303 ? -3.25 23.719 1.65 1 92.56 303 TYR B CA 1
ATOM 5904 C C . TYR B 1 303 ? -4.637 23.172 1.354 1 92.56 303 TYR B C 1
ATOM 5906 O O . TYR B 1 303 ? -5.648 23.766 1.734 1 92.56 303 TYR B O 1
ATOM 5914 N N . GLU B 1 304 ? -4.664 22.062 0.712 1 94.44 304 GLU B N 1
ATOM 5915 C CA . GLU B 1 304 ? -5.93 21.406 0.398 1 94.44 304 GLU B CA 1
ATOM 5916 C C . GLU B 1 304 ? -6.691 21.047 1.669 1 94.44 304 GLU B C 1
ATOM 5918 O O . GLU B 1 304 ? -7.914 21.203 1.735 1 94.44 304 GLU B O 1
ATOM 5923 N N . ALA B 1 305 ? -5.973 20.531 2.637 1 96.44 305 ALA B N 1
ATOM 5924 C CA . ALA B 1 305 ? -6.598 20.172 3.906 1 96.44 305 ALA B CA 1
ATOM 5925 C C . ALA B 1 305 ? -7.262 21.391 4.559 1 96.44 305 ALA B C 1
ATOM 5927 O O . ALA B 1 305 ? -8.367 21.281 5.086 1 96.44 305 ALA B O 1
ATOM 5928 N N . GLU B 1 306 ? -6.617 22.516 4.512 1 95.5 306 GLU B N 1
ATOM 5929 C CA . GLU B 1 306 ? -7.168 23.734 5.09 1 95.5 306 GLU B CA 1
ATOM 5930 C C . GLU B 1 306 ? -8.414 24.188 4.332 1 95.5 306 GLU B C 1
ATOM 5932 O O . GLU B 1 306 ? -9.383 24.641 4.938 1 95.5 306 GLU B O 1
ATOM 5937 N N . ILE B 1 307 ? -8.344 24.062 3.033 1 94.19 307 ILE B N 1
ATOM 5938 C CA . ILE B 1 307 ? -9.5 24.438 2.217 1 94.19 307 ILE B CA 1
ATOM 5939 C C . ILE B 1 307 ? -10.68 23.531 2.557 1 94.19 307 ILE B C 1
ATOM 5941 O O . ILE B 1 307 ? -11.805 24.016 2.727 1 94.19 307 ILE B O 1
ATOM 5945 N N . HIS B 1 308 ? -10.406 22.297 2.654 1 95.25 308 HIS B N 1
ATOM 5946 C CA . HIS B 1 308 ? -11.445 21.344 3.01 1 95.25 308 HIS B CA 1
ATOM 5947 C C . HIS B 1 308 ? -12.008 21.625 4.398 1 95.25 308 HIS B C 1
ATOM 5949 O O . HIS B 1 308 ? -13.219 21.547 4.613 1 95.25 308 HIS B O 1
ATOM 5955 N N . ALA B 1 309 ? -11.102 21.938 5.332 1 96.75 309 ALA B N 1
ATOM 5956 C CA . ALA B 1 309 ? -11.547 22.297 6.68 1 96.75 309 ALA B CA 1
ATOM 5957 C C . ALA B 1 309 ? -12.469 23.516 6.648 1 96.75 309 ALA B C 1
ATOM 5959 O O . ALA B 1 309 ? -13.484 23.547 7.344 1 96.75 309 ALA B O 1
ATOM 5960 N N . GLY B 1 310 ? -12.07 24.438 5.855 1 95 310 GLY B N 1
ATOM 5961 C CA . GLY B 1 310 ? -12.898 25.625 5.691 1 95 310 GLY B CA 1
ATOM 5962 C C . GLY B 1 310 ? -14.266 25.328 5.121 1 95 310 GLY B C 1
ATOM 5963 O O . GLY B 1 310 ? -15.281 25.812 5.633 1 95 310 GLY B O 1
ATOM 5964 N N . LYS B 1 311 ? -14.297 24.531 4.09 1 93.19 311 LYS B N 1
ATOM 5965 C CA . LYS B 1 311 ? -15.562 24.109 3.492 1 93.19 311 LYS B CA 1
ATOM 5966 C C . LYS B 1 311 ? -16.453 23.406 4.516 1 93.19 311 LYS B C 1
ATOM 5968 O O . LYS B 1 311 ? -17.641 23.703 4.633 1 93.19 311 LYS B O 1
ATOM 5973 N N . ALA B 1 312 ? -15.836 22.516 5.191 1 94.69 312 ALA B N 1
ATOM 5974 C CA . ALA B 1 312 ? -16.578 21.781 6.219 1 94.69 312 ALA B CA 1
ATOM 5975 C C . ALA B 1 312 ? -17.094 22.734 7.293 1 94.69 312 ALA B C 1
ATOM 5977 O O . ALA B 1 312 ? -18.234 22.594 7.746 1 94.69 312 ALA B O 1
ATOM 5978 N N . PHE B 1 313 ? -16.297 23.688 7.695 1 94.06 313 PHE B N 1
ATOM 5979 C CA . PHE B 1 313 ? -16.641 24.672 8.711 1 94.06 313 PHE B CA 1
ATOM 5980 C C . PHE B 1 313 ? -17.859 25.484 8.281 1 94.06 313 PHE B C 1
ATOM 5982 O O . PHE B 1 313 ? -18.797 25.672 9.062 1 94.06 313 PHE B O 1
ATOM 5989 N N . LEU B 1 314 ? -17.844 25.922 7.07 1 91.75 314 LEU B N 1
ATOM 5990 C CA . LEU B 1 314 ? -18.938 26.719 6.543 1 91.75 314 LEU B CA 1
ATOM 5991 C C . LEU B 1 314 ? -20.234 25.906 6.496 1 91.75 314 LEU B C 1
ATOM 5993 O O . LEU B 1 314 ? -21.312 26.438 6.809 1 91.75 314 LEU B O 1
ATOM 5997 N N . HIS B 1 315 ? -20.141 24.703 6.148 1 88 315 HIS B N 1
ATOM 5998 C CA . HIS B 1 315 ? -21.312 23.828 6.137 1 88 315 HIS B CA 1
ATOM 5999 C C . HIS B 1 315 ? -21.828 23.578 7.547 1 88 315 HIS B C 1
ATOM 6001 O O . HIS B 1 315 ? -23.031 23.531 7.773 1 88 315 HIS B O 1
ATOM 6007 N N . ALA B 1 316 ? -20.891 23.406 8.414 1 90.44 316 ALA B N 1
ATOM 6008 C CA . ALA B 1 316 ? -21.281 23.188 9.805 1 90.44 316 ALA B CA 1
ATOM 6009 C C . ALA B 1 316 ? -22.031 24.391 10.367 1 90.44 316 ALA B C 1
ATOM 6011 O O . ALA B 1 316 ? -23.016 24.219 11.094 1 90.44 316 ALA B O 1
ATOM 6012 N N . LYS B 1 317 ? -21.578 25.516 10 1 87.81 317 LYS B N 1
ATOM 6013 C CA . LYS B 1 317 ? -22.203 26.75 10.477 1 87.81 317 LYS B CA 1
ATOM 6014 C C . LYS B 1 317 ? -23.656 26.844 10.031 1 87.81 317 LYS B C 1
ATOM 6016 O O . LYS B 1 317 ? -24.5 27.344 10.766 1 87.81 317 LYS B O 1
ATOM 6021 N N . LYS B 1 318 ? -23.906 26.312 8.906 1 83.5 318 LYS B N 1
ATOM 6022 C CA . LYS B 1 318 ? -25.266 26.359 8.352 1 83.5 318 LYS B CA 1
ATOM 6023 C C . LYS B 1 318 ? -26.203 25.438 9.109 1 83.5 318 LYS B C 1
ATOM 6025 O O . LYS B 1 318 ? -27.406 25.688 9.172 1 83.5 318 LYS B O 1
ATOM 6030 N N . TYR B 1 319 ? -25.719 24.438 9.734 1 82.06 319 TYR B N 1
ATOM 6031 C CA . TYR B 1 319 ? -26.547 23.453 10.422 1 82.06 319 TYR B CA 1
ATOM 6032 C C . TYR B 1 319 ? -26.859 23.891 11.844 1 82.06 319 TYR B C 1
ATOM 6034 O O . TYR B 1 319 ? -27.812 23.391 12.461 1 82.06 319 TYR B O 1
ATOM 6042 N N . GLY B 1 320 ? -25.984 24.734 12.352 1 80.5 320 GLY B N 1
ATOM 6043 C CA . GLY B 1 320 ? -26.266 25.234 13.688 1 80.5 320 GLY B CA 1
ATOM 6044 C C . GLY B 1 320 ? -25.062 25.172 14.609 1 80.5 320 GLY B C 1
ATOM 6045 O O . GLY B 1 320 ? -24.016 24.625 14.242 1 80.5 320 GLY B O 1
ATOM 6046 N N . ARG B 1 321 ? -25.281 25.688 15.789 1 83.69 321 ARG B N 1
ATOM 6047 C CA . ARG B 1 321 ? -24.203 25.797 16.766 1 83.69 321 ARG B CA 1
ATOM 6048 C C . ARG B 1 321 ? -23.766 24.422 17.25 1 83.69 321 ARG B C 1
ATOM 6050 O O . ARG B 1 321 ? -24.594 23.531 17.453 1 83.69 321 ARG B O 1
ATOM 6057 N N . GLY B 1 322 ? -22.453 24.25 17.359 1 85.62 322 GLY B N 1
ATOM 6058 C CA . GLY B 1 322 ? -21.891 23.031 17.922 1 85.62 322 GLY B CA 1
ATOM 6059 C C . GLY B 1 322 ? -21.766 21.906 16.906 1 85.62 322 GLY B C 1
ATOM 6060 O O . GLY B 1 322 ? -21.438 20.766 17.266 1 85.62 322 GLY B O 1
ATOM 6061 N N . THR B 1 323 ? -21.984 22.203 15.648 1 89.69 323 THR B N 1
ATOM 6062 C CA . THR B 1 323 ? -21.984 21.188 14.609 1 89.69 323 THR B CA 1
ATOM 6063 C C . THR B 1 323 ? -20.578 20.922 14.094 1 89.69 323 THR B C 1
ATOM 6065 O O . THR B 1 323 ? -19.781 21.859 13.938 1 89.69 323 THR B O 1
ATOM 6068 N N . TRP B 1 324 ? -20.297 19.641 13.906 1 93 324 TRP B N 1
ATOM 6069 C CA . TRP B 1 324 ? -19.031 19.219 13.297 1 93 324 TRP B CA 1
ATOM 6070 C C . TRP B 1 324 ? -19.266 18.578 11.938 1 93 324 TRP B C 1
ATOM 6072 O O . TRP B 1 324 ? -20.203 17.797 11.766 1 93 324 TRP B O 1
ATOM 6082 N N . MET B 1 325 ? -18.469 18.969 10.945 1 94.62 325 MET B N 1
ATOM 6083 C CA . MET B 1 325 ? -18.531 18.359 9.625 1 94.62 325 MET B CA 1
ATOM 6084 C C . MET B 1 325 ? -17.125 18.016 9.125 1 94.62 325 MET B C 1
ATOM 6086 O O . MET B 1 325 ? -16.141 18.578 9.602 1 94.62 325 MET B O 1
ATOM 6090 N N . VAL B 1 326 ? -17.062 17.078 8.188 1 96.19 326 VAL B N 1
ATOM 6091 C CA . VAL B 1 326 ? -15.766 16.672 7.656 1 96.19 326 VAL B CA 1
ATOM 6092 C C . VAL B 1 326 ? -15.82 16.609 6.133 1 96.19 326 VAL B C 1
ATOM 6094 O O . VAL B 1 326 ? -16.828 16.188 5.555 1 96.19 326 VAL B O 1
ATOM 6097 N N . VAL B 1 327 ? -14.797 17.141 5.469 1 95.31 327 VAL B N 1
ATOM 6098 C CA . VAL B 1 327 ? -14.602 17.016 4.027 1 95.31 327 VAL B CA 1
ATOM 6099 C C . VAL B 1 327 ? -13.336 16.203 3.75 1 95.31 327 VAL B C 1
ATOM 6101 O O . VAL B 1 327 ? -12.266 16.5 4.281 1 95.31 327 VAL B O 1
ATOM 6104 N N . PHE B 1 328 ? -13.461 15.18 2.92 1 94.5 328 PHE B N 1
ATOM 6105 C CA . PHE B 1 328 ? -12.367 14.258 2.656 1 94.5 328 PHE B CA 1
ATOM 6106 C C . PHE B 1 328 ? -11.656 14.617 1.354 1 94.5 328 PHE B C 1
ATOM 6108 O O . PHE B 1 328 ? -12.102 15.5 0.624 1 94.5 328 PHE B O 1
ATOM 6115 N N . ASP B 1 329 ? -10.461 13.969 1.128 1 91.88 329 ASP B N 1
ATOM 6116 C CA . ASP B 1 329 ? -9.625 14.273 -0.03 1 91.88 329 ASP B CA 1
ATOM 6117 C C . ASP B 1 329 ? -10.266 13.766 -1.319 1 91.88 329 ASP B C 1
ATOM 6119 O O . ASP B 1 329 ? -9.82 14.102 -2.416 1 91.88 329 ASP B O 1
ATOM 6123 N N . ASP B 1 330 ? -11.32 13 -1.217 1 86.62 330 ASP B N 1
ATOM 6124 C CA . ASP B 1 330 ? -12.07 12.586 -2.404 1 86.62 330 ASP B CA 1
ATOM 6125 C C . ASP B 1 330 ? -13.273 13.484 -2.637 1 86.62 330 ASP B C 1
ATOM 6127 O O . ASP B 1 330 ? -14.203 13.117 -3.367 1 86.62 330 ASP B O 1
ATOM 6131 N N . ASP B 1 331 ? -13.344 14.531 -1.923 1 84.69 331 ASP B N 1
ATOM 6132 C CA . ASP B 1 331 ? -14.344 15.586 -2.057 1 84.69 331 ASP B CA 1
ATOM 6133 C C . ASP B 1 331 ? -15.711 15.117 -1.562 1 84.69 331 ASP B C 1
ATOM 6135 O O . ASP B 1 331 ? -16.75 15.523 -2.096 1 84.69 331 ASP B O 1
ATOM 6139 N N . THR B 1 332 ? -15.68 14.219 -0.702 1 89.81 332 THR B N 1
ATOM 6140 C CA . THR B 1 332 ? -16.906 13.836 -0.019 1 89.81 332 THR B CA 1
ATOM 6141 C C . THR B 1 332 ? -17.031 14.547 1.326 1 89.81 332 THR B C 1
ATOM 6143 O O . THR B 1 332 ? -16.016 14.883 1.948 1 89.81 332 THR B O 1
ATOM 6146 N N . ILE B 1 333 ? -18.203 14.82 1.677 1 90.31 333 ILE B N 1
ATOM 6147 C CA . ILE B 1 333 ? -18.484 15.492 2.941 1 90.31 333 ILE B CA 1
ATOM 6148 C C . ILE B 1 333 ? -19.328 14.586 3.834 1 90.31 333 ILE B C 1
ATOM 6150 O O . ILE B 1 333 ? -20.219 13.875 3.35 1 90.31 333 ILE B O 1
ATOM 6154 N N . ALA B 1 334 ? -18.953 14.508 5.027 1 90.5 334 ALA B N 1
ATOM 6155 C CA . ALA B 1 334 ? -19.719 13.734 6.004 1 90.5 334 ALA B CA 1
ATOM 6156 C C . ALA B 1 334 ? -20.109 14.594 7.203 1 90.5 334 ALA B C 1
ATOM 6158 O O . ALA B 1 334 ? -19.312 15.422 7.66 1 90.5 334 ALA B O 1
ATOM 6159 N N . GLY B 1 335 ? -21.266 14.414 7.738 1 88.69 335 GLY B N 1
ATOM 6160 C CA . GLY B 1 335 ? -21.766 15.117 8.906 1 88.69 335 GLY B CA 1
ATOM 6161 C C . GLY B 1 335 ? -23.266 15.359 8.859 1 88.69 335 GLY B C 1
ATOM 6162 O O . GLY B 1 335 ? -23.953 14.898 7.938 1 88.69 335 GLY B O 1
ATOM 6163 N N . PRO B 1 336 ? -23.875 16.047 9.797 1 89.75 336 PRO B N 1
ATOM 6164 C CA . PRO B 1 336 ? -23.266 16.453 11.07 1 89.75 336 PRO B CA 1
ATOM 6165 C C . PRO B 1 336 ? -22.906 15.258 11.953 1 89.75 336 PRO B C 1
ATOM 6167 O O . PRO B 1 336 ? -23.688 14.312 12.062 1 89.75 336 PRO B O 1
ATOM 6170 N N . LEU B 1 337 ? -21.766 15.352 12.57 1 91.12 337 LEU B N 1
ATOM 6171 C CA . LEU B 1 337 ? -21.312 14.227 13.383 1 91.12 337 LEU B CA 1
ATOM 6172 C C . LEU B 1 337 ? -22.203 14.047 14.617 1 91.12 337 LEU B C 1
ATOM 6174 O O . LEU B 1 337 ? -22.594 15.031 15.242 1 91.12 337 LEU B O 1
ATOM 6178 N N . GLY B 1 338 ? -22.438 12.758 14.953 1 85.88 338 GLY B N 1
ATOM 6179 C CA . GLY B 1 338 ? -23.141 12.43 16.172 1 85.88 338 GLY B CA 1
ATOM 6180 C C . GLY B 1 338 ? -24.656 12.586 16.062 1 85.88 338 GLY B C 1
ATOM 6181 O O . GLY B 1 338 ? -25.375 12.344 17.031 1 85.88 338 GLY B O 1
ATOM 6182 N N . ARG B 1 339 ? -25.078 13.047 14.938 1 81.81 339 ARG B N 1
ATOM 6183 C CA . ARG B 1 339 ? -26.5 13.258 14.766 1 81.81 339 ARG B CA 1
ATOM 6184 C C . ARG B 1 339 ? -27.109 12.188 13.867 1 81.81 339 ARG B C 1
ATOM 6186 O O . ARG B 1 339 ? -26.422 11.594 13.047 1 81.81 339 ARG B O 1
ATOM 6193 N N . ALA B 1 340 ? -28.391 12 14.047 1 74.06 340 ALA B N 1
ATOM 6194 C CA . ALA B 1 340 ? -29.109 10.984 13.281 1 74.06 340 ALA B CA 1
ATOM 6195 C C . ALA B 1 340 ? -29.172 11.359 11.805 1 74.06 340 ALA B C 1
ATOM 6197 O O . ALA B 1 340 ? -29.219 10.484 10.938 1 74.06 340 ALA B O 1
ATOM 6198 N N . GLU B 1 341 ? -29.031 12.648 11.578 1 73.56 341 GLU B N 1
ATOM 6199 C CA . GLU B 1 341 ? -29.125 13.141 10.203 1 73.56 341 GLU B CA 1
ATOM 6200 C C . GLU B 1 341 ? -27.797 13.031 9.477 1 73.56 341 GLU B C 1
ATOM 6202 O O . GLU B 1 341 ? -27.672 13.469 8.336 1 73.56 341 GLU B O 1
ATOM 6207 N N . GLN B 1 342 ? -26.859 12.469 10.109 1 78.81 342 GLN B N 1
ATOM 6208 C CA . GLN B 1 342 ? -25.547 12.391 9.477 1 78.81 342 GLN B CA 1
ATOM 6209 C C . GLN B 1 342 ? -25.609 11.664 8.141 1 78.81 342 GLN B C 1
ATOM 6211 O O . GLN B 1 342 ? -26.188 10.57 8.047 1 78.81 342 GLN B O 1
ATOM 6216 N N . ILE B 1 343 ? -25.156 12.383 7.074 1 77.38 343 ILE B N 1
ATOM 6217 C CA . ILE B 1 343 ? -25.125 11.797 5.738 1 77.38 343 ILE B CA 1
ATOM 6218 C C . ILE B 1 343 ? -23.75 11.992 5.117 1 77.38 343 ILE B C 1
ATOM 6220 O O . ILE B 1 343 ? -22.984 12.859 5.551 1 77.38 343 ILE B O 1
ATOM 6224 N N . ARG B 1 344 ? -23.406 11.141 4.195 1 78.88 344 ARG B N 1
ATOM 6225 C CA . ARG B 1 344 ? -22.203 11.266 3.393 1 78.88 344 ARG B CA 1
ATOM 6226 C C . ARG B 1 344 ? -22.531 11.406 1.911 1 78.88 344 ARG B C 1
ATOM 6228 O O . ARG B 1 344 ? -23.328 10.633 1.376 1 78.88 344 ARG B O 1
ATOM 6235 N N . TYR B 1 345 ? -21.984 12.516 1.386 1 77.44 345 TYR B N 1
ATOM 6236 C CA . TYR B 1 345 ? -22.281 12.719 -0.027 1 77.44 345 TYR B CA 1
ATOM 6237 C C . TYR B 1 345 ? -21.109 13.391 -0.74 1 77.44 345 TYR B C 1
ATOM 6239 O O . TYR B 1 345 ? -20.203 13.922 -0.095 1 77.44 345 TYR B O 1
ATOM 6247 N N . SER B 1 346 ? -21.062 13.164 -2.092 1 79.19 346 SER B N 1
ATOM 6248 C CA . SER B 1 346 ? -20 13.727 -2.92 1 79.19 346 SER B CA 1
ATOM 6249 C C . SER B 1 346 ? -20.469 15 -3.621 1 79.19 346 SER B C 1
ATOM 6251 O O . SER B 1 346 ? -21.625 15.102 -4.031 1 79.19 346 SER B O 1
ATOM 6253 N N . PHE B 1 347 ? -19.516 15.977 -3.682 1 71.19 347 PHE B N 1
ATOM 6254 C CA . PHE B 1 347 ? -19.875 17.188 -4.41 1 71.19 347 PHE B CA 1
ATOM 6255 C C . PHE B 1 347 ? -19.562 17.031 -5.895 1 71.19 347 PHE B C 1
ATOM 6257 O O . PHE B 1 347 ? -19.922 17.891 -6.703 1 71.19 347 PHE B O 1
ATOM 6264 N N . ASP B 1 348 ? -18.906 15.984 -6.227 1 66.19 348 ASP B N 1
ATOM 6265 C CA . ASP B 1 348 ? -18.484 15.867 -7.617 1 66.19 348 ASP B CA 1
ATOM 6266 C C . ASP B 1 348 ? -18.812 14.484 -8.18 1 66.19 348 ASP B C 1
ATOM 6268 O O . ASP B 1 348 ? -17.984 13.57 -8.117 1 66.19 348 ASP B O 1
ATOM 6272 N N . CYS B 1 349 ? -20.062 14.25 -8.32 1 68.62 349 CYS B N 1
ATOM 6273 C CA . CYS B 1 349 ? -20.469 12.992 -8.953 1 68.62 349 CYS B CA 1
ATOM 6274 C C . CYS B 1 349 ? -20.906 13.227 -10.391 1 68.62 349 CYS B C 1
ATOM 6276 O O . CYS B 1 349 ? -21.828 14.016 -10.641 1 68.62 349 CYS B O 1
ATOM 6278 N N . ALA B 1 350 ? -20.172 12.672 -11.289 1 69.38 350 ALA B N 1
ATOM 6279 C CA . ALA B 1 350 ? -20.422 12.875 -12.711 1 69.38 350 ALA B CA 1
ATOM 6280 C C . ALA B 1 350 ? -21.875 12.617 -13.055 1 69.38 350 ALA B C 1
ATOM 6282 O O . ALA B 1 350 ? -22.484 13.359 -13.828 1 69.38 350 ALA B O 1
ATOM 6283 N N . GLU B 1 351 ? -22.422 11.578 -12.539 1 74.19 351 GLU B N 1
ATOM 6284 C CA . GLU B 1 351 ? -23.812 11.227 -12.82 1 74.19 351 GLU B CA 1
ATOM 6285 C C . GLU B 1 351 ? -24.75 12.328 -12.352 1 74.19 351 GLU B C 1
ATOM 6287 O O . GLU B 1 351 ? -25.719 12.656 -13.047 1 74.19 351 GLU B O 1
ATOM 6292 N N . LEU B 1 352 ? -24.391 12.891 -11.273 1 80.44 352 LEU B N 1
ATOM 6293 C CA . LEU B 1 352 ? -25.281 13.906 -10.695 1 80.44 352 LEU B CA 1
ATOM 6294 C C . LEU B 1 352 ? -25.062 15.25 -11.375 1 80.44 352 LEU B C 1
ATOM 6296 O O . LEU B 1 352 ? -25.969 16.094 -11.375 1 80.44 352 LEU B O 1
ATOM 6300 N N . GLN B 1 353 ? -23.906 15.281 -11.984 1 80.19 353 GLN B N 1
ATOM 6301 C CA . GLN B 1 353 ? -23.656 16.484 -12.766 1 80.19 353 GLN B CA 1
ATOM 6302 C C . GLN B 1 353 ? -24.625 16.594 -13.945 1 80.19 353 GLN B C 1
ATOM 6304 O O . GLN B 1 353 ? -25.125 17.672 -14.25 1 80.19 353 GLN B O 1
ATOM 6309 N N . ALA B 1 354 ? -24.828 15.469 -14.586 1 81.38 354 ALA B N 1
ATOM 6310 C CA . ALA B 1 354 ? -25.75 15.43 -15.711 1 81.38 354 ALA B CA 1
ATOM 6311 C C . ALA B 1 354 ? -27.172 15.812 -15.273 1 81.38 354 ALA B C 1
ATOM 6313 O O . ALA B 1 354 ? -27.875 16.547 -15.977 1 81.38 354 ALA B O 1
ATOM 6314 N N . ILE B 1 355 ? -27.578 15.367 -14.164 1 84.25 355 ILE B N 1
ATOM 6315 C CA . ILE B 1 355 ? -28.906 15.656 -13.641 1 84.25 355 ILE B CA 1
ATOM 6316 C C . ILE B 1 355 ? -29 17.125 -13.25 1 84.25 355 ILE B C 1
ATOM 6318 O O . ILE B 1 355 ? -30.031 17.766 -13.461 1 84.25 355 ILE B O 1
ATOM 6322 N N . SER B 1 356 ? -27.938 17.641 -12.703 1 87.62 356 SER B N 1
ATOM 6323 C CA . SER B 1 356 ? -27.891 19.031 -12.273 1 87.62 356 SER B CA 1
ATOM 6324 C C . SER B 1 356 ? -28.094 19.969 -13.453 1 87.62 356 SER B C 1
ATOM 6326 O O . SER B 1 356 ? -28.734 21.016 -13.32 1 87.62 356 SER B O 1
ATOM 6328 N N . GLN B 1 357 ? -27.516 19.516 -14.531 1 83.62 357 GLN B N 1
ATOM 6329 C CA . GLN B 1 357 ? -27.656 20.328 -15.734 1 83.62 357 GLN B CA 1
ATOM 6330 C C . GLN B 1 357 ? -29.094 20.328 -16.234 1 83.62 357 GLN B C 1
ATOM 6332 O O . GLN B 1 357 ? -29.562 21.328 -16.797 1 83.62 357 GLN B O 1
ATOM 6337 N N . LYS B 1 358 ? -29.734 19.219 -15.992 1 82.81 358 LYS B N 1
ATOM 6338 C CA . LYS B 1 358 ? -31.109 19.078 -16.469 1 82.81 358 LYS B CA 1
ATOM 6339 C C . LYS B 1 358 ? -32.094 19.672 -15.469 1 82.81 358 LYS B C 1
ATOM 6341 O O . LYS B 1 358 ? -33.25 19.953 -15.82 1 82.81 358 LYS B O 1
ATOM 6346 N N . THR B 1 359 ? -31.5 19.828 -14.297 1 81.81 359 THR B N 1
ATOM 6347 C CA . THR B 1 359 ? -32.344 20.375 -13.242 1 81.81 359 THR B CA 1
ATOM 6348 C C . THR B 1 359 ? -31.812 21.719 -12.766 1 81.81 359 THR B C 1
ATOM 6350 O O . THR B 1 359 ? -30.688 22.109 -13.117 1 81.81 359 THR B O 1
ATOM 6353 N N . ASN B 1 360 ? -32.562 22.594 -12.164 1 84.5 360 ASN B N 1
ATOM 6354 C CA . ASN B 1 360 ? -32.094 23.812 -11.539 1 84.5 360 ASN B CA 1
ATOM 6355 C C . ASN B 1 360 ? -31.5 23.562 -10.156 1 84.5 360 ASN B C 1
ATOM 6357 O O . ASN B 1 360 ? -31.438 24.469 -9.328 1 84.5 360 ASN B O 1
ATOM 6361 N N . LEU B 1 361 ? -31.156 22.219 -9.938 1 89.62 361 LEU B N 1
ATOM 6362 C CA . LEU B 1 361 ? -30.609 21.859 -8.625 1 89.62 361 LEU B CA 1
ATOM 6363 C C . LEU B 1 361 ? -29.109 21.625 -8.703 1 89.62 361 LEU B C 1
ATOM 6365 O O . LEU B 1 361 ? -28.609 21.078 -9.688 1 89.62 361 LEU B O 1
ATOM 6369 N N . SER B 1 362 ? -28.391 22.031 -7.68 1 85.44 362 SER B N 1
ATOM 6370 C CA . SER B 1 362 ? -26.938 21.859 -7.633 1 85.44 362 SER B CA 1
ATOM 6371 C C . SER B 1 362 ? -26.578 20.391 -7.426 1 85.44 362 SER B C 1
ATOM 6373 O O . SER B 1 362 ? -27.375 19.609 -6.918 1 85.44 362 SER B O 1
ATOM 6375 N N . VAL B 1 363 ? -25.344 20.047 -7.82 1 84.75 363 VAL B N 1
ATOM 6376 C CA . VAL B 1 363 ? -24.828 18.688 -7.621 1 84.75 363 VAL B CA 1
ATOM 6377 C C . VAL B 1 363 ? -24.797 18.359 -6.129 1 84.75 363 VAL B C 1
ATOM 6379 O O . VAL B 1 363 ? -25.109 17.234 -5.73 1 84.75 363 VAL B O 1
ATOM 6382 N N . ALA B 1 364 ? -24.609 19.328 -5.363 1 81.5 364 ALA B N 1
ATOM 6383 C CA . ALA B 1 364 ? -24.578 19.156 -3.914 1 81.5 364 ALA B CA 1
ATOM 6384 C C . ALA B 1 364 ? -25.953 18.766 -3.383 1 81.5 364 ALA B C 1
ATOM 6386 O O . ALA B 1 364 ? -26.078 17.859 -2.555 1 81.5 364 ALA B O 1
ATOM 6387 N N . THR B 1 365 ? -26.922 19.406 -3.879 1 85.06 365 THR B N 1
ATOM 6388 C CA . THR B 1 365 ? -28.297 19.125 -3.455 1 85.06 365 THR B CA 1
ATOM 6389 C C . THR B 1 365 ? -28.719 17.719 -3.867 1 85.06 365 THR B C 1
ATOM 6391 O O . THR B 1 365 ? -29.25 16.969 -3.055 1 85.06 365 THR B O 1
ATOM 6394 N N . LEU B 1 366 ? -28.391 17.453 -5.086 1 88.19 366 LEU B N 1
ATOM 6395 C CA . LEU B 1 366 ? -28.75 16.141 -5.613 1 88.19 366 LEU B CA 1
ATOM 6396 C C . LEU B 1 366 ? -28.031 15.031 -4.863 1 88.19 366 LEU B C 1
ATOM 6398 O O . LEU B 1 366 ? -28.609 14 -4.547 1 88.19 366 LEU B O 1
ATOM 6402 N N . SER B 1 367 ? -26.75 15.289 -4.59 1 86.38 367 SER B N 1
ATOM 6403 C CA . SER B 1 367 ? -25.938 14.312 -3.865 1 86.38 367 SER B CA 1
ATOM 6404 C C . SER B 1 367 ? -26.469 14.102 -2.449 1 86.38 367 SER B C 1
ATOM 6406 O O . SER B 1 367 ? -26.484 12.977 -1.952 1 86.38 367 SER B O 1
ATOM 6408 N N . LYS B 1 368 ? -26.891 15.117 -1.864 1 85.19 368 LYS B N 1
ATOM 6409 C CA . LYS B 1 368 ? -27.438 15.055 -0.516 1 85.19 368 LYS B CA 1
ATOM 6410 C C . LYS B 1 368 ? -28.734 14.234 -0.494 1 85.19 368 LYS B C 1
ATOM 6412 O O . LYS B 1 368 ? -28.922 13.398 0.39 1 85.19 368 LYS B O 1
ATOM 6417 N N . ILE B 1 369 ? -29.562 14.477 -1.488 1 87.31 369 ILE B N 1
ATOM 6418 C CA . ILE B 1 369 ? -30.828 13.75 -1.575 1 87.31 369 ILE B CA 1
ATOM 6419 C C . ILE B 1 369 ? -30.547 12.266 -1.77 1 87.31 369 ILE B C 1
ATOM 6421 O O . ILE B 1 369 ? -31.141 11.422 -1.083 1 87.31 369 ILE B O 1
ATOM 6425 N N . SER B 1 370 ? -29.656 12.023 -2.648 1 86.75 370 SER B N 1
ATOM 6426 C CA . SER B 1 370 ? -29.281 10.633 -2.908 1 86.75 370 SER B CA 1
ATOM 6427 C C . SER B 1 370 ? -28.766 9.953 -1.645 1 86.75 370 SER B C 1
ATOM 6429 O O . SER B 1 370 ? -29.109 8.805 -1.368 1 86.75 370 SER B O 1
ATOM 6431 N N . ALA B 1 371 ? -28 10.68 -0.94 1 85.5 371 ALA B N 1
ATOM 6432 C CA . ALA B 1 371 ? -27.438 10.148 0.298 1 85.5 371 ALA B CA 1
ATOM 6433 C C . ALA B 1 371 ? -28.516 9.906 1.339 1 85.5 371 ALA B C 1
ATOM 6435 O O . ALA B 1 371 ? -28.484 8.922 2.072 1 85.5 371 ALA B O 1
ATOM 6436 N N . ILE B 1 372 ? -29.516 10.75 1.39 1 86.88 372 ILE B N 1
ATOM 6437 C CA . ILE B 1 372 ? -30.625 10.625 2.328 1 86.88 372 ILE B CA 1
ATOM 6438 C C . ILE B 1 372 ? -31.438 9.383 1.99 1 86.88 372 ILE B C 1
ATOM 6440 O O . ILE B 1 372 ? -31.797 8.602 2.879 1 86.88 372 ILE B O 1
ATOM 6444 N N . LEU B 1 373 ? -31.672 9.227 0.722 1 87.25 373 LEU B N 1
ATOM 6445 C CA . LEU B 1 373 ? -32.438 8.07 0.272 1 87.25 373 LEU B CA 1
ATOM 6446 C C . LEU B 1 373 ? -31.719 6.773 0.614 1 87.25 373 LEU B C 1
ATOM 6448 O O . LEU B 1 373 ? -32.344 5.82 1.094 1 87.25 373 LEU B O 1
ATOM 6452 N N . ARG B 1 374 ? -30.484 6.77 0.381 1 83.38 374 ARG B N 1
ATOM 6453 C CA . ARG B 1 374 ? -29.688 5.59 0.682 1 83.38 374 ARG B CA 1
ATOM 6454 C C . ARG B 1 374 ? -29.688 5.285 2.176 1 83.38 374 ARG B C 1
ATOM 6456 O O . ARG B 1 374 ? -29.797 4.125 2.58 1 83.38 374 ARG B O 1
ATOM 6463 N N . LYS B 1 375 ? -29.594 6.273 2.959 1 82.5 375 LYS B N 1
ATOM 6464 C CA . LYS B 1 375 ? -29.578 6.125 4.41 1 82.5 375 LYS B CA 1
ATOM 6465 C C . LYS B 1 375 ? -30.906 5.582 4.926 1 82.5 375 LYS B C 1
ATOM 6467 O O . LYS B 1 375 ? -30.922 4.695 5.785 1 82.5 375 LYS B O 1
ATOM 6472 N N . LEU B 1 376 ? -31.969 6.07 4.391 1 83.56 376 LEU B N 1
ATOM 6473 C CA . LEU B 1 376 ? -33.281 5.703 4.855 1 83.56 376 LEU B CA 1
ATOM 6474 C C . LEU B 1 376 ? -33.719 4.363 4.266 1 83.56 376 LEU B C 1
ATOM 6476 O O . LEU B 1 376 ? -34.656 3.725 4.773 1 83.56 376 LEU B O 1
ATOM 6480 N N . GLY B 1 377 ? -33.031 3.973 3.229 1 82.38 377 GLY B N 1
ATOM 6481 C CA . GLY B 1 377 ? -33.375 2.721 2.568 1 82.38 377 GLY B CA 1
ATOM 6482 C C . GLY B 1 377 ? -34.688 2.766 1.846 1 82.38 377 GLY B C 1
ATOM 6483 O O . GLY B 1 377 ? -35.344 1.733 1.661 1 82.38 377 GLY B O 1
ATOM 6484 N N . LYS B 1 378 ? -35.25 3.949 1.667 1 86.69 378 LYS B N 1
ATOM 6485 C CA . LYS B 1 378 ? -36.5 4.137 0.932 1 86.69 378 LYS B CA 1
ATOM 6486 C C . LYS B 1 378 ? -36.375 5.309 -0.039 1 86.69 378 LYS B C 1
ATOM 6488 O O . LYS B 1 378 ? -35.625 6.25 0.193 1 86.69 378 LYS B O 1
ATOM 6493 N N . ASN B 1 379 ? -37.125 5.199 -1.101 1 90.62 379 ASN B N 1
ATOM 6494 C CA . ASN B 1 379 ? -37.062 6.242 -2.119 1 90.62 379 ASN B CA 1
ATOM 6495 C C . ASN B 1 379 ? -38.281 7.137 -2.074 1 90.62 379 ASN B C 1
ATOM 6497 O O . ASN B 1 379 ? -38.562 7.895 -3.01 1 90.62 379 ASN B O 1
ATOM 6501 N N . GLU B 1 380 ? -39.094 6.918 -1.005 1 91.75 380 GLU B N 1
ATOM 6502 C CA . GLU B 1 380 ? -40.312 7.723 -0.858 1 91.75 380 GLU B CA 1
ATOM 6503 C C . GLU B 1 380 ? -40.219 8.656 0.344 1 91.75 380 GLU B C 1
ATOM 6505 O O . GLU B 1 380 ? -39.75 8.25 1.416 1 91.75 380 GLU B O 1
ATOM 6510 N N . MET B 1 381 ? -40.531 9.93 0.084 1 90.56 381 MET B N 1
ATOM 6511 C CA . MET B 1 381 ? -40.5 10.859 1.207 1 90.56 381 MET B CA 1
ATOM 6512 C C . MET B 1 381 ? -41.344 12.102 0.896 1 90.56 381 MET B C 1
ATOM 6514 O O . MET B 1 381 ? -41.594 12.414 -0.27 1 90.56 381 MET B O 1
ATOM 6518 N N . ASN B 1 382 ? -41.812 12.688 1.959 1 91.06 382 ASN B N 1
ATOM 6519 C CA . ASN B 1 382 ? -42.531 13.945 1.779 1 91.06 382 ASN B CA 1
ATOM 6520 C C . ASN B 1 382 ? -41.625 15.148 2.008 1 91.06 382 ASN B C 1
ATOM 6522 O O . ASN B 1 382 ? -40.469 14.992 2.395 1 91.06 382 ASN B O 1
ATOM 6526 N N . ALA B 1 383 ? -42.156 16.297 1.789 1 91 383 ALA B N 1
ATOM 6527 C CA . ALA B 1 383 ? -41.375 17.531 1.842 1 91 383 ALA B CA 1
ATOM 6528 C C . ALA B 1 383 ? -40.906 17.828 3.264 1 91 383 ALA B C 1
ATOM 6530 O O . ALA B 1 383 ? -39.812 18.375 3.463 1 91 383 ALA B O 1
ATOM 6531 N N . TYR B 1 384 ? -41.656 17.391 4.23 1 89.62 384 TYR B N 1
ATOM 6532 C CA . TYR B 1 384 ? -41.281 17.641 5.617 1 89.62 384 TYR B CA 1
ATOM 6533 C C . TYR B 1 384 ? -40.094 16.781 6.035 1 89.62 384 TYR B C 1
ATOM 6535 O O . TYR B 1 384 ? -39.188 17.25 6.719 1 89.62 384 TYR B O 1
ATOM 6543 N N . GLU B 1 385 ? -40.188 15.633 5.633 1 88.56 385 GLU B N 1
ATOM 6544 C CA . GLU B 1 385 ? -39.094 14.711 5.91 1 88.56 385 GLU B CA 1
ATOM 6545 C C . GLU B 1 385 ? -37.781 15.18 5.246 1 88.56 385 GLU B C 1
ATOM 6547 O O . GLU B 1 385 ? -36.75 15.219 5.883 1 88.56 385 GLU B O 1
ATOM 6552 N N . LEU B 1 386 ? -37.938 15.523 4.012 1 90.69 386 LEU B N 1
ATOM 6553 C CA . LEU B 1 386 ? -36.781 15.992 3.273 1 90.69 386 LEU B CA 1
ATOM 6554 C C . LEU B 1 386 ? -36.188 17.25 3.912 1 90.69 386 LEU B C 1
ATOM 6556 O O . LEU B 1 386 ? -34.969 17.391 4.023 1 90.69 386 LEU B O 1
ATOM 6560 N N . ALA B 1 387 ? -37.062 18.109 4.316 1 89.38 387 ALA B N 1
ATOM 6561 C CA . ALA B 1 387 ? -36.656 19.359 4.953 1 89.38 387 ALA B CA 1
ATOM 6562 C C . ALA B 1 387 ? -35.875 19.094 6.234 1 89.38 387 ALA B C 1
ATOM 6564 O O . ALA B 1 387 ? -34.875 19.766 6.516 1 89.38 387 ALA B O 1
ATOM 6565 N N . ALA B 1 388 ? -36.312 18.156 6.895 1 84.56 388 ALA B N 1
ATOM 6566 C CA . ALA B 1 388 ? -35.656 17.797 8.148 1 84.56 388 ALA B CA 1
ATOM 6567 C C . ALA B 1 388 ? -34.25 17.281 7.902 1 84.56 388 ALA B C 1
ATOM 6569 O O . ALA B 1 388 ? -33.281 17.719 8.57 1 84.56 388 ALA B O 1
ATOM 6570 N N . TYR B 1 389 ? -34.125 16.469 6.93 1 84.44 389 TYR B N 1
ATOM 6571 C CA . TYR B 1 389 ? -32.812 15.875 6.641 1 84.44 389 TYR B CA 1
ATOM 6572 C C . TYR B 1 389 ? -31.891 16.875 5.984 1 84.44 389 TYR B C 1
ATOM 6574 O O . TYR B 1 389 ? -30.688 16.875 6.246 1 84.44 389 TYR B O 1
ATOM 6582 N N . MET B 1 390 ? -32.5 17.719 5.246 1 85.06 390 MET B N 1
ATOM 6583 C CA . MET B 1 390 ? -31.703 18.703 4.52 1 85.06 390 MET B CA 1
ATOM 6584 C C . MET B 1 390 ? -31.5 19.969 5.352 1 85.06 390 MET B C 1
ATOM 6586 O O . MET B 1 390 ? -30.656 20.812 5.02 1 85.06 390 MET B O 1
ATOM 6590 N N . GLN B 1 391 ? -32.312 19.984 6.422 1 77.81 391 GLN B N 1
ATOM 6591 C CA . GLN B 1 391 ? -32.312 21.141 7.309 1 77.81 391 GLN B CA 1
ATOM 6592 C C . GLN B 1 391 ? -32.625 22.438 6.535 1 77.81 391 GLN B C 1
ATOM 6594 O O . GLN B 1 391 ? -31.844 23.391 6.617 1 77.81 391 GLN B O 1
ATOM 6599 N N . ILE B 1 392 ? -33.562 22.375 5.797 1 85.31 392 ILE B N 1
ATOM 6600 C CA . ILE B 1 392 ? -34.094 23.516 5.059 1 85.31 392 ILE B CA 1
ATOM 6601 C C . ILE B 1 392 ? -35.594 23.703 5.387 1 85.31 392 ILE B C 1
ATOM 6603 O O . ILE B 1 392 ? -36.156 22.906 6.137 1 85.31 392 ILE B O 1
ATOM 6607 N N . LEU B 1 393 ? -36.062 24.75 4.969 1 87.62 393 LEU B N 1
ATOM 6608 C CA . LEU B 1 393 ? -37.5 25.016 5.176 1 87.62 393 LEU B CA 1
ATOM 6609 C C . LEU B 1 393 ? -38.344 24.078 4.32 1 87.62 393 LEU B C 1
ATOM 6611 O O . LEU B 1 393 ? -37.969 23.734 3.195 1 87.62 393 LEU B O 1
ATOM 6615 N N . PRO B 1 394 ? -39.469 23.766 4.891 1 90.12 394 PRO B N 1
ATOM 6616 C CA . PRO B 1 394 ? -40.375 22.891 4.137 1 90.12 394 PRO B CA 1
ATOM 6617 C C . PRO B 1 394 ? -40.719 23.453 2.758 1 90.12 394 PRO B C 1
ATOM 6619 O O . PRO B 1 394 ? -40.844 22.688 1.797 1 90.12 394 PRO B O 1
ATOM 6622 N N . ARG B 1 395 ? -40.75 24.719 2.721 1 91.12 395 ARG B N 1
ATOM 6623 C CA . ARG B 1 395 ? -41.062 25.359 1.446 1 91.12 395 ARG B CA 1
ATOM 6624 C C . ARG B 1 395 ? -40 25.078 0.407 1 91.12 395 ARG B C 1
ATOM 6626 O O . ARG B 1 395 ? -40.281 24.812 -0.76 1 91.12 395 ARG B O 1
ATOM 6633 N N . SER B 1 396 ? -38.75 25.141 0.864 1 91.12 396 SER B N 1
ATOM 6634 C CA . SER B 1 396 ? -37.625 24.875 -0.024 1 91.12 396 SER B CA 1
ATOM 6635 C C . SER B 1 396 ? -37.594 23.406 -0.449 1 91.12 396 SER B C 1
ATOM 6637 O O . SER B 1 396 ? -37.281 23.094 -1.604 1 91.12 396 SER B O 1
ATOM 6639 N N . ALA B 1 397 ? -37.906 22.594 0.466 1 92.94 397 ALA B N 1
ATOM 6640 C CA . ALA B 1 397 ? -37.969 21.156 0.174 1 92.94 397 ALA B CA 1
ATOM 6641 C C . ALA B 1 397 ? -39.062 20.859 -0.854 1 92.94 397 ALA B C 1
ATOM 6643 O O . ALA B 1 397 ? -38.844 20.016 -1.744 1 92.94 397 ALA B O 1
ATOM 6644 N N . ARG B 1 398 ? -40.125 21.5 -0.736 1 91.5 398 ARG B N 1
ATOM 6645 C CA . ARG B 1 398 ? -41.219 21.328 -1.685 1 91.5 398 ARG B CA 1
ATOM 6646 C C . ARG B 1 398 ? -40.812 21.766 -3.088 1 91.5 398 ARG B C 1
ATOM 6648 O O . ARG B 1 398 ? -41.156 21.109 -4.07 1 91.5 398 ARG B O 1
ATOM 6655 N N . ARG B 1 399 ? -40.062 22.828 -3.082 1 92.19 399 ARG B N 1
ATOM 6656 C CA . ARG B 1 399 ? -39.562 23.344 -4.359 1 92.19 399 ARG B CA 1
ATOM 6657 C C . ARG B 1 399 ? -38.656 22.328 -5.023 1 92.19 399 ARG B C 1
ATOM 6659 O O . ARG B 1 399 ? -38.719 22.125 -6.238 1 92.19 399 ARG B O 1
ATOM 6666 N N . ILE B 1 400 ? -37.844 21.75 -4.23 1 93.5 400 ILE B N 1
ATOM 6667 C CA . ILE B 1 400 ? -36.875 20.766 -4.727 1 93.5 400 ILE B CA 1
ATOM 6668 C C . ILE B 1 400 ? -37.625 19.562 -5.281 1 93.5 400 ILE B C 1
ATOM 6670 O O . ILE B 1 400 ? -37.375 19.109 -6.402 1 93.5 400 ILE B O 1
ATOM 6674 N N . LEU B 1 401 ? -38.625 19.125 -4.539 1 93.19 401 LEU B N 1
ATOM 6675 C CA . LEU B 1 401 ? -39.406 17.953 -4.938 1 93.19 401 LEU B CA 1
ATOM 6676 C C . LEU B 1 401 ? -40.219 18.25 -6.184 1 93.19 401 LEU B C 1
ATOM 6678 O O . LEU B 1 401 ? -40.375 17.391 -7.062 1 93.19 401 LEU B O 1
ATOM 6682 N N . HIS B 1 402 ? -40.688 19.406 -6.223 1 91.94 402 HIS B N 1
ATOM 6683 C CA . HIS B 1 402 ? -41.438 19.828 -7.395 1 91.94 402 HIS B CA 1
ATOM 6684 C C . HIS B 1 402 ? -40.562 19.859 -8.641 1 91.94 402 HIS B C 1
ATOM 6686 O O . HIS B 1 402 ? -41 19.438 -9.719 1 91.94 402 HIS B O 1
ATOM 6692 N N . GLU B 1 403 ? -39.406 20.391 -8.492 1 93 403 GLU B N 1
ATOM 6693 C CA . GLU B 1 403 ? -38.469 20.438 -9.602 1 93 403 GLU B CA 1
ATOM 6694 C C . GLU B 1 403 ? -38.125 19.047 -10.094 1 93 403 GLU B C 1
ATOM 6696 O O . GLU B 1 403 ? -38.062 18.797 -11.305 1 93 403 GLU B O 1
ATOM 6701 N N . LEU B 1 404 ? -37.906 18.188 -9.211 1 92.81 404 LEU B N 1
ATOM 6702 C CA . LEU B 1 404 ? -37.594 16.797 -9.562 1 92.81 404 LEU B CA 1
ATOM 6703 C C . LEU B 1 404 ? -38.781 16.141 -10.266 1 92.81 404 LEU B C 1
ATOM 6705 O O . LEU B 1 404 ? -38.594 15.383 -11.219 1 92.81 404 LEU B O 1
ATOM 6709 N N . GLU B 1 405 ? -39.906 16.453 -9.805 1 92.69 405 GLU B N 1
ATOM 6710 C CA . GLU B 1 405 ? -41.125 15.922 -10.406 1 92.69 405 GLU B CA 1
ATOM 6711 C C . GLU B 1 405 ? -41.281 16.406 -11.852 1 92.69 405 GLU B C 1
ATOM 6713 O O . GLU B 1 405 ? -41.594 15.617 -12.742 1 92.69 405 GLU B O 1
ATOM 6718 N N . MET B 1 406 ? -41 17.625 -12.023 1 92.5 406 MET B N 1
ATOM 6719 C CA . MET B 1 406 ? -41.156 18.25 -13.336 1 92.5 406 MET B CA 1
ATOM 6720 C C . MET B 1 406 ? -40.188 17.625 -14.336 1 92.5 406 MET B C 1
ATOM 6722 O O . MET B 1 406 ? -40.5 17.516 -15.523 1 92.5 406 MET B O 1
ATOM 6726 N N . LYS B 1 407 ? -39.094 17.219 -13.898 1 91.94 407 LYS B N 1
ATOM 6727 C CA . LYS B 1 407 ? -38.094 16.672 -14.797 1 91.94 407 LYS B CA 1
ATOM 6728 C C . LYS B 1 407 ? -38.156 15.156 -14.852 1 91.94 407 LYS B C 1
ATOM 6730 O O . LYS B 1 407 ? -37.25 14.516 -15.422 1 91.94 407 LYS B O 1
ATOM 6735 N N . GLY B 1 408 ? -39.094 14.617 -14.18 1 89.88 408 GLY B N 1
ATOM 6736 C CA . GLY B 1 408 ? -39.312 13.188 -14.258 1 89.88 408 GLY B CA 1
ATOM 6737 C C . GLY B 1 408 ? -38.438 12.391 -13.297 1 89.88 408 GLY B C 1
ATOM 6738 O O . GLY B 1 408 ? -38.312 11.172 -13.445 1 89.88 408 GLY B O 1
ATOM 6739 N N . LEU B 1 409 ? -37.844 13.023 -12.336 1 92.94 409 LEU B N 1
ATOM 6740 C CA . LEU B 1 409 ? -36.969 12.359 -11.398 1 92.94 409 LEU B CA 1
ATOM 6741 C C . LEU B 1 409 ? -37.656 12.07 -10.078 1 92.94 409 LEU B C 1
ATOM 6743 O O . LEU B 1 409 ? -37.062 11.531 -9.148 1 92.94 409 LEU B O 1
ATOM 6747 N N . ALA B 1 410 ? -38.906 12.469 -9.977 1 92.94 410 ALA B N 1
ATOM 6748 C CA . ALA B 1 410 ? -39.75 12.148 -8.852 1 92.94 410 ALA B CA 1
ATOM 6749 C C . ALA B 1 410 ? -41.219 12.047 -9.289 1 92.94 410 ALA B C 1
ATOM 6751 O O . ALA B 1 410 ? -41.594 12.586 -10.328 1 92.94 410 ALA B O 1
ATOM 6752 N N . GLU B 1 411 ? -42 11.289 -8.594 1 93.69 411 GLU B N 1
ATOM 6753 C CA . GLU B 1 411 ? -43.438 11.141 -8.867 1 93.69 411 GLU B CA 1
ATOM 6754 C C . GLU B 1 411 ? -44.25 11.117 -7.57 1 93.69 411 GLU B C 1
ATOM 6756 O O . GLU B 1 411 ? -43.781 10.578 -6.562 1 93.69 411 GLU B O 1
ATOM 6761 N N . VAL B 1 412 ? -45.438 11.703 -7.656 1 92.81 412 VAL B N 1
ATOM 6762 C CA . VAL B 1 412 ? -46.312 11.672 -6.5 1 92.81 412 VAL B CA 1
ATOM 6763 C C . VAL B 1 412 ? -47 10.312 -6.402 1 92.81 412 VAL B C 1
ATOM 6765 O O . VAL B 1 412 ? -47.656 9.875 -7.348 1 92.81 412 VAL B O 1
ATOM 6768 N N . VAL B 1 413 ? -46.75 9.664 -5.285 1 90.56 413 VAL B N 1
ATOM 6769 C CA . VAL B 1 413 ? -47.281 8.312 -5.18 1 90.56 413 VAL B CA 1
ATOM 6770 C C . VAL B 1 413 ? -48.375 8.273 -4.133 1 90.56 413 VAL B C 1
ATOM 6772 O O . VAL B 1 413 ? -49.094 7.277 -4.008 1 90.56 413 VAL B O 1
ATOM 6775 N N . GLY B 1 414 ? -48.469 9.195 -3.285 1 86.12 414 GLY B N 1
ATOM 6776 C CA . GLY B 1 414 ? -49.531 9.195 -2.281 1 86.12 414 GLY B CA 1
ATOM 6777 C C . GLY B 1 414 ? -49.656 10.516 -1.547 1 86.12 414 GLY B C 1
ATOM 6778 O O . GLY B 1 414 ? -48.969 11.5 -1.909 1 86.12 414 GLY B O 1
ATOM 6779 N N . GLU B 1 415 ? -50.75 10.594 -0.704 1 85.19 415 GLU B N 1
ATOM 6780 C CA . GLU B 1 415 ? -50.938 11.75 0.156 1 85.19 415 GLU B CA 1
ATOM 6781 C C . GLU B 1 415 ? -51.188 11.336 1.604 1 85.19 415 GLU B C 1
ATOM 6783 O O . GLU B 1 415 ? -51.781 10.289 1.867 1 85.19 415 GLU B O 1
ATOM 6788 N N . THR B 1 416 ? -50.344 11.859 2.449 1 75.75 416 THR B N 1
ATOM 6789 C CA . THR B 1 416 ? -50.562 11.609 3.869 1 75.75 416 THR B CA 1
ATOM 6790 C C . THR B 1 416 ? -51.188 12.836 4.539 1 75.75 416 THR B C 1
ATOM 6792 O O . THR B 1 416 ? -50.844 13.969 4.211 1 75.75 416 THR B O 1
ATOM 6795 N N . ASN B 1 417 ? -52.281 12.633 5.348 1 68.94 417 ASN B N 1
ATOM 6796 C CA . ASN B 1 417 ? -52.906 13.719 6.105 1 68.94 417 ASN B CA 1
ATOM 6797 C C . ASN B 1 417 ? -52.625 13.578 7.602 1 68.94 417 ASN B C 1
ATOM 6799 O O . ASN B 1 417 ? -53.375 12.898 8.312 1 68.94 417 ASN B O 1
ATOM 6803 N N . PRO B 1 418 ? -51.594 14.039 8.086 1 62.31 418 PRO B N 1
ATOM 6804 C CA . PRO B 1 418 ? -51.344 13.875 9.516 1 62.31 418 PRO B CA 1
ATOM 6805 C C . PRO B 1 418 ? -52.312 14.672 10.383 1 62.31 418 PRO B C 1
ATOM 6807 O O . PRO B 1 418 ? -52.531 14.328 11.547 1 62.31 418 PRO B O 1
ATOM 6810 N N . TYR B 1 419 ? -52.781 15.938 9.938 1 64.25 419 TYR B N 1
ATOM 6811 C CA . TYR B 1 419 ? -53.781 16.719 10.695 1 64.25 419 TYR B CA 1
ATOM 6812 C C . TYR B 1 419 ? -55.094 16.766 9.977 1 64.25 419 TYR B C 1
ATOM 6814 O O . TYR B 1 419 ? -55.156 16.797 8.742 1 64.25 419 TYR B O 1
ATOM 6822 N N . PRO B 1 420 ? -56.25 16.516 10.656 1 58.97 420 PRO B N 1
ATOM 6823 C CA . PRO B 1 420 ? -57.594 16.531 10.094 1 58.97 420 PRO B CA 1
ATOM 6824 C C . PRO B 1 420 ? -57.875 17.781 9.258 1 58.97 420 PRO B C 1
ATOM 6826 O O . PRO B 1 420 ? -58.656 17.719 8.281 1 58.97 420 PRO B O 1
ATOM 6829 N N . ARG B 1 421 ? -57.5 18.969 9.594 1 64.94 421 ARG B N 1
ATOM 6830 C CA . ARG B 1 421 ? -57.875 20.203 8.898 1 64.94 421 ARG B CA 1
ATOM 6831 C C . ARG B 1 421 ? -56.688 20.734 8.086 1 64.94 421 ARG B C 1
ATOM 6833 O O . ARG B 1 421 ? -56.781 21.812 7.48 1 64.94 421 ARG B O 1
ATOM 6840 N N . GLY B 1 422 ? -55.625 20.016 7.809 1 61.25 422 GLY B N 1
ATOM 6841 C CA . GLY B 1 422 ? -54.5 20.562 7.074 1 61.25 422 GLY B CA 1
ATOM 6842 C C . GLY B 1 422 ? -54.375 19.984 5.676 1 61.25 422 GLY B C 1
ATOM 6843 O O . GLY B 1 422 ? -55 18.984 5.348 1 61.25 422 GLY B O 1
ATOM 6844 N N . ARG B 1 423 ? -53.781 20.766 4.711 1 67.81 423 ARG B N 1
ATOM 6845 C CA . ARG B 1 423 ? -53.562 20.328 3.34 1 67.81 423 ARG B CA 1
ATOM 6846 C C . ARG B 1 423 ? -52.812 19 3.311 1 67.81 423 ARG B C 1
ATOM 6848 O O . ARG B 1 423 ? -51.875 18.797 4.082 1 67.81 423 ARG B O 1
ATOM 6855 N N . PRO B 1 424 ? -53.281 18.094 2.613 1 79 424 PRO B N 1
ATOM 6856 C CA . PRO B 1 424 ? -52.625 16.797 2.5 1 79 424 PRO B CA 1
ATOM 6857 C C . PRO B 1 424 ? -51.188 16.922 2.043 1 79 424 PRO B C 1
ATOM 6859 O O . PRO B 1 424 ? -50.844 17.812 1.266 1 79 424 PRO B O 1
ATOM 6862 N N . ARG B 1 425 ? -50.281 16.156 2.643 1 83.94 425 ARG B N 1
ATOM 6863 C CA . ARG B 1 425 ? -48.844 16.141 2.285 1 83.94 425 ARG B CA 1
ATOM 6864 C C . ARG B 1 425 ? -48.562 15.102 1.215 1 83.94 425 ARG B C 1
ATOM 6866 O O . ARG B 1 425 ? -48.875 13.914 1.401 1 83.94 425 ARG B O 1
ATOM 6873 N N . LYS B 1 426 ? -48.031 15.594 0.096 1 89.69 426 LYS B N 1
ATOM 6874 C CA . LYS B 1 426 ? -47.688 14.695 -0.999 1 89.69 426 LYS B CA 1
ATOM 6875 C C . LYS B 1 426 ? -46.469 13.852 -0.653 1 89.69 426 LYS B C 1
ATOM 6877 O O . LYS B 1 426 ? -45.531 14.352 -0.028 1 89.69 426 LYS B O 1
ATOM 6882 N N . VAL B 1 427 ? -46.562 12.602 -0.912 1 92.62 427 VAL B N 1
ATOM 6883 C CA . VAL B 1 427 ? -45.438 11.703 -0.801 1 92.62 427 VAL B CA 1
ATOM 6884 C C . VAL B 1 427 ? -44.812 11.469 -2.182 1 92.62 427 VAL B C 1
ATOM 6886 O O . VAL B 1 427 ? -45.531 11.125 -3.131 1 92.62 427 VAL B O 1
ATOM 6889 N N . TYR B 1 428 ? -43.562 11.742 -2.27 1 93.31 428 TYR B N 1
ATOM 6890 C CA . TYR B 1 428 ? -42.844 11.625 -3.547 1 93.31 428 TYR B CA 1
ATOM 6891 C C . TYR B 1 428 ? -42 10.375 -3.588 1 93.31 428 TYR B C 1
ATOM 6893 O O . TYR B 1 428 ? -41.375 10.008 -2.592 1 93.31 428 TYR B O 1
ATOM 6901 N N . ARG B 1 429 ? -42 9.664 -4.734 1 93.31 429 ARG B N 1
ATOM 6902 C CA . ARG B 1 429 ? -41 8.672 -5.055 1 93.31 429 ARG B CA 1
ATOM 6903 C C . ARG B 1 429 ? -39.875 9.281 -5.887 1 93.31 429 ARG B C 1
ATOM 6905 O O . ARG B 1 429 ? -40.125 9.828 -6.961 1 93.31 429 ARG B O 1
ATOM 6912 N N . ILE B 1 430 ? -38.656 9.266 -5.406 1 92.31 430 ILE B N 1
ATOM 6913 C CA . ILE B 1 430 ? -37.531 9.945 -6.035 1 92.31 430 ILE B CA 1
ATOM 6914 C C . ILE B 1 430 ? -36.625 8.93 -6.734 1 92.31 430 ILE B C 1
ATOM 6916 O O . ILE B 1 430 ? -36.344 7.867 -6.176 1 92.31 430 ILE B O 1
ATOM 6920 N N . PHE B 1 431 ? -36.219 9.219 -7.98 1 87.31 431 PHE B N 1
ATOM 6921 C CA . PHE B 1 431 ? -35.438 8.305 -8.812 1 87.31 431 PHE B CA 1
ATOM 6922 C C . PHE B 1 431 ? -34 8.758 -8.898 1 87.31 431 PHE B C 1
ATOM 6924 O O . PHE B 1 431 ? -33.5 9.008 -9.992 1 87.31 431 PHE B O 1
ATOM 6931 N N . LEU B 1 432 ? -33.406 9.219 -7.836 1 80.12 432 LEU B N 1
ATOM 6932 C CA . LEU B 1 432 ? -31.984 9.625 -7.828 1 80.12 432 LEU B CA 1
ATOM 6933 C C . LEU B 1 432 ? -31.109 8.523 -7.258 1 80.12 432 LEU B C 1
ATOM 6935 O O . LEU B 1 432 ? -29.875 8.578 -7.383 1 80.12 432 LEU B O 1
ATOM 6939 N N . GLY B 1 433 ? -31.656 7.406 -6.742 1 62.12 433 GLY B N 1
ATOM 6940 C CA . GLY B 1 433 ? -30.875 6.379 -6.07 1 62.12 433 GLY B CA 1
ATOM 6941 C C . GLY B 1 433 ? -30.422 5.266 -6.996 1 62.12 433 GLY B C 1
ATOM 6942 O O . GLY B 1 433 ? -31.016 5.074 -8.07 1 62.12 433 GLY B O 1
#

Sequence (866 aa):
MRIRLGILGADDSLAIIQNVTNEYKELHCIPVIYWDEEEIIDFIRPYMHQVDMWLFSGQVPYSIVKEWGEIDCPMFYVPHTGASLYRTLLRIYYERQIPVQQLSFDTYHPSEIERLLEEVGIGERVPYVKHYQGGISAAALAQYHYGLWKQGLTKAAVTCLRTAQLELEKLGVPVYRVLPARSAVESVVQMIIRTGEMLRFQDAQIAVQMMEVDSLFAISNETFSTDEIYKMEMKVTEKLLKYAKKIQGSLKIAGPGRYVIFTTRGALKDITDHYKIIPTIKELEDMDREIAACGIGVGRTAYEAEIHAGKAFLHAKKYGRGTWMVVFDDDTIAGPLGRAEQIRYSFDCAELQAISQKTNLSVATLSKISAILRKLGKNEMNAYELAAYMQILPRSARRILHELEMKGLAEVVGETNPYPRGRPRKVYRIFLGMRIRLGILGADDSLAIIQNVTNEYKELHCIPVIYWDEEEIIDFIRPYMHQVDMWLFSGQVPYSIVKEWGEIDCPMFYVPHTGASLYRTLLRIYYERQIPVQQLSFDTYHPSEIERLLEEVGIGERVPYVKHYQGGISAAALAQYHYGLWKQGLTKAAVTCLRTAQLELEKLGVPVYRVLPARSAVESVVQMIIRTGEMLRFQDAQIAVQMMEVDSLFAISNETFSTDEIYKMEMKVTEKLLKYAKKIQGSLKIAGPGRYVIFTTRGALKDITDHYKIIPTIKELEDMDREIAACGIGVGRTAYEAEIHAGKAFLHAKKYGRGTWMVVFDDDTIAGPLGRAEQIRYSFDCAELQAISQKTNLSVATLSKISAILRKLGKNEMNAYELAAYMQILPRSARRILHELEMKGLAEVVGETNPYPRGRPRKVYRIFLG

InterPro domains:
  IPR036388 Winged helix-like DNA-binding domain superfamily [G3DSA:1.10.10.10] (350-432)
  IPR036390 Winged helix DNA-binding domain superfamily [SSF46785] (371-430)
  IPR043128 Reverse transcriptase/Diguanylate cyclase domain [G3DSA:3.30.70.270] (203-329)

Foldseek 3Di:
DAFEEEEEEAPVQQVLLCVLLVVDPSHDYDYFHDDDLVCLCVRCVVCLVPGQEYEYAEDQNQQVVVVVVPHDHYYYYQYLALVLVVVQVVVCCVVPNFDQQQEAEEQDDQVRVCVSCVVVVRNDHNPHYHHDDYDDDLVVLLCSRLVCVVVVSHQAYEYQDPSVQVSNVVVVGHYTHRHGDSVSSNVVSVVVSVVVVVVVVQQQFKKKKKWFFQLCVPPDPPDDDPVVLVVSQVLVVVLVVVVLVQLVWDWDDPDVRMIMTMHGNNSVCVQLVNQAADHPDPSCVVRLQGIFFMFMATANDPVRNVVQRVVQRVVQNVLTGSFYKYAYHQQWIWDRHPDPLTWIFHQDDPVLVVVVVLFVDHSVLLRQLVRNCVSVVAQKDWLVVVCVSVVHDSVVSVVVQVRCVVSPQKDFDDWDDPDPPDDTITMIRGNSD/DAFEEEEEEAPVQQVLLCVLLVVDPSHDYDYFHDDDLVCLCVRCVVCLVPGQEYEYAEDQNQQVVVVVVPHDHYYYYQYLALVLVVVQVVVCCVVPNFDQQQEAEEQDDQVRVCVSCVVVVRNDHNDHYHHDDYDDDLVVLLCSRLVCVVVVSHQAYEYQDPSVQVSNVVVVGHYTHRHGDSVSSNVVSVVVSVVVVVVVVQQQFKKKKKWFFQLCVPPDPPDDDPVVLVVSVVLVVVLVVVVLVQLPWDWDDPDDRMIMTMHGPNSVCVQLVNQAADHDDPSCVVRLQGIFFMFMATANDPVRNVVQRVVQRVVQNVLTGSFYKYAYHQQKIWDSHPDPLTWIFHQDDPVLVVVVVLFVDHSVLLRQLVRNCVSVVAQKDWLVVSCVSVVHDSVVSVVVQVRCVVSPQKDFDDWDDPDPPDDTITMIRGNSD

Organism: Parageobacillus thermoglucosidasius (NCBI:txid1426)

Secondary structure (DSSP, 8-state):
--EEEEEEE-HHHHHHHHHHHTT-TTEEEEEEE-SSGGGHHHHHGGGTTT-SEEEESSHHHHHHHHHH----S-EEE----HHHHHHHHHHHHHHH---GGGEEEESS-HHHHHHHHHHHT-------EE--SS---HHHHHHHHHHHHHTTS-SEEEES-HHHHHHHHHTT--EEE-PPPHHHHHHHHHHHHHHHHHHHHHHHBEEEEEEEE-GGGG--GGG--HHHHHHHHHHHHHHHHHHHHHTT-EEEE-STTEEEEEEEHHHHHHHTTTTTS----GGGGGGTTTEEEEEEEE-SSHHHHHHHHHHHHHHHHHH-TTEEEEE-TTSEEEESTTSTT-EEEES--HHHHHHHHHSSS-HHHHHHHHHHHHHHT-SEEEHHHHHHHHTS-HHHHHHHHHHHHHTTSEEEEEEE-SSTTSPPEEEEEE---/--EEEEEEE-HHHHHHHHHHHTT-TTEEEEEEE-SSGGGHHHHHGGGTTT-SEEEESSHHHHHHHHHH----S-EEE----HHHHHHHHHHHHHHH---GGGEEEESS-HHHHHHHHHHHT-------EE--SS---HHHHHHHHHHHHHTTS-SEEEES-HHHHHHHHHHT--EEE-PPPHHHHHHHHHHHHHHHHHHHHHHTBEEEEEEEE-GGGG--GGG--HHHHHHHHHHHHHHHHHHHHHTT-EEEE-STTEEEEEEEHHHHHHHTTTTTS----GGGGGGTTTEEEEEEEE-SSHHHHHHHHHHHHHHHHHH-TTEEEEE-TTSEEEESTTSTT-EEEES--HHHHHHHHHSSS-HHHHHHHHHHHHHHT-SEEEHHHHHHHHTS-HHHHHHHHHHHHHTTSEEEEEEE-SSTTSPPEEEEEE---